Protein 8SMO (pdb70)

InterPro domains:
  IPR000504 RNA recognition motif domain [PF00076] (13-82)
  IPR000504 RNA recognition motif domain [PF00076] (101-167)
  IPR000504 RNA recognition motif domain [PF00076] (193-261)
  IPR000504 RNA recognition motif domain [PF00076] (296-363)
  IPR000504 RNA recognition motif domain [PS50102] (11-89)
  IPR000504 RNA recognition motif domain [PS50102] (99-175)
  IPR000504 RNA recognition motif domain [PS50102] (191-268)
  IPR000504 RNA recognition motif domain [PS50102] (294-370)
  IPR000504 RNA recognition motif domain [SM00360] (12-85)
  IPR000504 RNA recognition motif domain [SM00360] (100-171)
  IPR000504 RNA recognition motif domain [SM00360] (192-264)
  IPR000504 RNA recognition motif domain [SM00360] (295-366)
  IPR002004 Polyadenylate-binding protein/Hyperplastic disc protein, C-terminal [PF00658] (549-614)
  IPR002004 Polyadenylate-binding protein/Hyperplastic disc protein, C-terminal [PS51309] (542-619)
  IPR002004 Polyadenylate-binding protein/Hyperplastic disc protein, C-terminal [SM00517] (554-617)
  IPR003954 RNA recognition motif domain, eukaryotic-type [SM00361] (100-171)
  IPR003954 RNA recognition motif domain, eukaryotic-type [SM00361] (192-264)
  IPR003954 RNA recognition motif domain, eukaryotic-type [SM00361] (295-366)
  IPR006515 Polyadenylate binding protein, human types 1, 2, 3, 4 [TIGR01628] (11-615)
  IPR012677 Nucleotide-binding alpha-beta plait domain superfamily [G3DSA:3.30.70.330] (2-92)

GO terms:
  GO:0005515 protein binding (F, IPI)
  GO:0036464 cytoplasmic ribonucleoprotein granule (C, IDA)
  GO:0008143 poly(A) binding (F, IDA)
  GO:0005634 nucleus (C, IDA)
  GO:0010494 cytoplasmic stress granule (C, IDA)
  GO:0008266 poly(U) RNA binding (F, IDA)
  GO:0005737 cytoplasm (C, IDA)
  GO:0031252 cell leading edge (C, IDA)
  GO:0003730 mRNA 3'-UTR binding (F, IDA)
  GO:0071013 catalytic step 2 spliceosome (C, IDA)
  GO:2000623 negative regulation of nuclear-transcribed mRNA catabolic process, nonsense-mediated decay (P, IDA)
  GO:0005634 nucleus (C, EXP)
  GO:0005737 cytoplasm (C, EXP)
  GO:0000398 mRNA splicing, via spliceosome (P, IC)
  GO:0045070 positive regulation of viral genome replication (P, IMP)
  GO:0005829 cytosol (C, TAS)
  GO:0005829 cytosol (C, IDA)
  GO:0003729 mRNA binding (F, EXP)
  GO:0003723 RNA binding (F, IPI)
  GO:2000767 positive regulation of cytoplasmic translation (P, IDA)

Nearest PDB structures (foldseek):
  8smo-assembly5_J  TM=1.059E+00  e=1.589E-01  synthetic construct
  8smo-assembly6_L  TM=9.039E-01  e=2.913E-01  synthetic construct
  8smo-assembly8_P  TM=9.528E-01  e=4.079E-01  synthetic construct
  8smo-assembly4_H  TM=8.573E-01  e=3.333E-01  synthetic construct
  8smo-assembly1_B  TM=9.341E-01  e=3.813E-01  synthetic construct

Radius of gyration: 31.23 Å; Cα contacts (8 Å, |Δi|>4): 767; chains: 16; bounding box: 72×72×76 Å

Organism: Homo sapiens (NCBI:txid9606)

Secondary structure (DSSP, 8-state):
-HHHHHHHHHHHHHHHHHHHHHSSTTHHHHHHHHTTS-HHHHHHHHH-HHHHHHHHHHHHHHHHHHHHHHHHH-/----TTPPPP-TTS--TT--/-HHHHHHHHHHHHHHHHHHHHH-STTHHHHHHHHTTS-HHHHHHHHH-HHHHHHHHHHHHHHHHHHHHHHHHH-/----TTPPPP-TTS--TT--/-HHHHHHHHHHHHHHHHHHHHH-STTHHHHHHHHTTS-HHHHHHHHH-HHHHHHHHHHHHHHHHHHHHHHHHH-/----TTPPPP-TTSPPTT--/-HHHHHHHHHHHHHHHHHHHHH-STTHHHHHHHHTTS-HHHHHHHHH-HHHHHHHHHHHHHHHHHHHHHHHH--/----TTPPPP-TTSPPTT-/-HHHHHHHHHHHHHHHHHHH-STTHHHHHHHHTT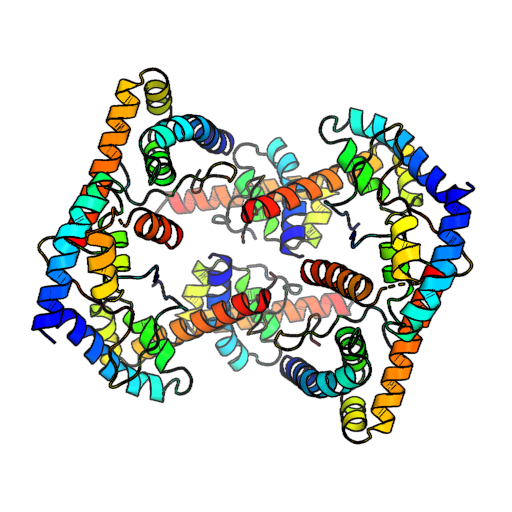S-HHHHHHHHH-HHHHHHHHHHHHHHHHHHHHHHHH-/----TTSPPP-TTS----/-HHHHHHHHHHHHHHHHHHH-STTHHHHHHHHTTS-HHHHHHHHH-HHHHHHHHHHHHHHHHHHHHHHHH-/---TTPPPP-TTSPPP-/-HHHHHHHHHHHHHHHHHHHH-STTHHHHHHHHTTS-HHHHHHHH--HHHHHHHHHHHHHHHHH-/--TTPPPP-TTSPPP-/-HHHHHHHHHHHHHHHHHHHHH-SSSHHHHHHHHHTS-HHHHHHHHH---HHHHHHHHHH-/--TTPPPP-TTS----

Solvent-accessible surface area: 37912 Å² total; per-residue (Å²): 120,150,41,44,18,127,89,17,36,94,20,0,55,137,0,28,74,73,0,86,88,75,50,84,133,49,2,15,29,0,0,0,1,1,0,79,30,77,42,77,88,0,61,110,14,54,85,26,99,120,26,1,110,67,18,0,54,31,0,22,1,23,36,80,6,67,57,0,48,56,28,71,91,104,161,143,32,64,38,111,9,35,102,0,102,64,73,77,112,12,59,57,32,113,132,155,47,57,18,126,88,21,35,97,22,0,58,137,0,29,73,74,0,84,89,74,55,87,124,72,2,12,14,0,0,0,1,2,0,78,27,79,41,81,83,0,59,99,3,52,84,31,101,145,26,4,70,66,22,0,35,25,0,10,0,26,38,81,7,70,59,0,59,54,26,73,93,97,137,144,32,62,35,107,12,42,89,0,96,65,74,81,109,12,62,54,37,111,149,68,41,33,24,113,84,33,24,121,24,0,61,147,0,28,76,82,0,83,87,60,42,86,73,15,1,12,49,0,0,0,0,0,1,85,27,101,28,80,60,0,105,103,2,30,82,31,106,77,28,8,82,67,28,0,82,63,0,10,57,35,12,88,63,68,60,63,78,77,29,83,98,106,114,147,24,70,25,114,2,48,78,1,106,60,72,43,63,16,65,58,56,82,140,70,54,51,25,75,87,42,24,113,25,0,59,138,0,32,77,88,0,88,88,57,36,90,65,8,2,12,43,0,0,0,0,0,0,91,32,96,28,82,58,0,102,108,4,31,82,36,100,71,27,6,77,71,28,0,81,61,0,15,60,36,22,56,63,59,64,62,151,79,33,84,99,109,116,146,26,72,27,116,2,46,89,0,106,62,74,38,63,15,59,73,58,95,80,79,54,47,35,15,44,23,0,7,36,0,31,54,79,0,78,83,72,54,91,121,79,5,14,23,2,0,0,3,3,0,57,48,46,57,84,45,0,57,58,15,58,86,35,98,127,41,9,42,73,28,0,58,53,0,31,57,45,28,130,59,86,55,65,117,60,90,87,129,119,88,27,44,49,81,20,53,96,2,92,65,37,52,64,36,69,43,83,53,73,102,46,53,11,51,16,0,9,36,0,14,72,80,0,79,89,69,63,84,136,34,2,11,12,0,0,0,1,2,0,55,44,58,51,77,44,0,57,58,13,47,85,44,116,80,47,4,50,66,28,0,60,55,0,40,52,42,39,132,62,78,56,66,120,64,90,85,133,103,30,47,46,92,19,67,90,0,70,56,36,53,67,32,58,64,124,57,78,64,65,120,26,60,61,20,0,64,151,6,45,79,67,0,29,90,79,29,45,37,39,1,13,52,2,0,0,6,12,14,71,59,110,56,85,56,12,67,74,35,44,125,51,70,85,43,1,60,44,0,28,54,36,31,114,64,110,70,86,88,121,113,57,30,98,14,46,44,5,64,82,86,84,106,71,45,86,143,86,48,57,63,68,56,32,56,70,48,0,67,65,26,42,75,65,5,34,95,121,11,56,32,32,3,13,27,2,2,0,3,15,11,71,66,67,52,84,49,9,53,62,22,71,86,60,136,36,60,82,88,22,57,48,0,54,92,48,95,105,59,81,100,18,45,44,4,61,84,84,80,110,67,43,87

Foldseek 3Di:
DVVVVVVLVVLLVLQQVLQCVVVVPCSVVLSVVVSVDDVVLSVVCSVDVVSVVVSSVVSVVVVVVVVVVVVVVD/DDDDPPAFDDDPPDDTPVPD/DVVVVVLLVVLLVLLQVLQCVVVVVCSVVLSVVVSVDDVVLSVVCSVDVVSVVVSSVVSVVVVVVVVVVVVVVD/DDDDPPAFDDDPPDDTPVDD/DVVLVVVLVVLLVVQQVVQCVVPVVCSVVLSVVVSVDDVVVSVVCVVPVVSVVVSSVVVVVVVVVVVVVVVVVD/DDDDPPDFDDDPPDPGPPHD/DVVVVVVLVVLLVVQQVVLCVVPVVCSVVLSVVVSVDDVVVSVVCVVDVVSVVVSSVVSVVVVVVVVVVVVVVD/DDDDPPAFDDDPPDDGPPD/DVVVLLVVLLVLLQVVQCVVPVVCSPVLSVVVSVDDVVVSVVCSVDVVNVNVSSVVVVVVVVVVVCVVVVD/DDDDPPQFDDDPPDDGDD/DVVVVLVVLLVLLQVVQCVVPVVCSVVLSVVVSVDDVVVSVVCSVDVVSVVVSSVVVVVVVVVVVCVVVVD/DDDPPADDDDPPDDGDD/DVVVVVLVVLLVVQQVVQCVVPVVCSPVLSVVVSVDDPVVSVVCVCPVVSSVVSVVVVVVVVVVD/DDPPAFDDDPPDDGDD/DVVVVVVLVVLLVVQLVVVCVVPVPCSPVLSVVLSVDDVVVSVVCVVPVVPVSSVVSVVVD/DDPPAFDDDPPDDGDD

B-factor: mean 62.52, std 33.96, range [10.14, 162.04]

Sequence (710 aa):
PLGSQEQKQMLGERLFPLIQAMHPTLAGKITGMLLEIDNSELLHMLESPESLRSKVDEAVAVLQAHQAKEAAQKSNLNPNAPEFHPGVPWKGLQPLGSQEQKQMLGERLFPLIQAMHPTLAGKITGMLLEIDNSELLHMLESPESLRSKVDEAVAVLQAHQAKEAAQKSNLNPNAPEFHPGVPWKGLQPLGSQEQKQMLGERLFPLIQAMHPTLAGKITGMLLEIDNSELLHMLESPESLRSKVDEAVAVLQAHQAKEAAQKSNLNPNAPEFHPGVPWKGLQPLGSQEQKQMLGERLFPLIQAMHPTLAGKITGMLLEIDNSELLHMLESPESLRSKVDEAVAVLQAHQAKEAAQKSNLNPNAPEFHPGVPWKGLGSQEQKQMLGERLFPLIQAMHPTLAGKITGMLLEIDNSELLHMLESPESLRSKVDEAVAVLQAHQAKEAAQSNLNPNAPEFHPGVPWKGGSQEQKQMLGERLFPLIQAMHPTLAGKITGMLLEIDNSELLHMLESPESLRSKVDEAVAVLQAHQAKEAAQNLNPNAPEFHPGVPWKGLGSQEQKQMLGERLFPLIQAMHPTLAGKITGMLLEIDNSELLHMLELRSKVDEAVAVLQAHQAKELNPNAPEFHPGVPWKGPLGSQEQKQMLGERLFPLIQAMHPTLAGKITGMLLEIDNSELLHMLESPLRSKVDEAVAVLLNPNAPEFHPGVPWKG

Structure (mmCIF, N/CA/C/O backbone):
data_8SMO
#
_entry.id   8SMO
#
_cell.length_a   108.275
_cell.length_b   108.275
_cell.length_c   75.866
_cell.angle_alpha   90.000
_cell.angle_beta   90.000
_cell.angle_gamma   120.000
#
_symmetry.space_group_name_H-M   'P 31'
#
loop_
_entity.id
_entity.type
_entity.pdbx_description
1 polymer 'Polyadenylate-binding protein 1'
2 polymer superPAM2
3 non-polymer 'SULFATE ION'
4 water water
#
loop_
_atom_site.group_PDB
_atom_site.id
_atom_site.type_symbol
_atom_site.label_atom_id
_atom_site.label_alt_id
_atom_site.label_comp_id
_atom_site.label_asym_id
_atom_site.label_entity_id
_atom_site.label_seq_id
_atom_site.pdbx_PDB_ins_code
_atom_site.Cartn_x
_atom_site.Cartn_y
_atom_site.Cartn_z
_atom_site.occupancy
_atom_site.B_iso_or_equiv
_atom_site.auth_seq_id
_atom_site.auth_comp_id
_atom_site.auth_asym_id
_atom_site.auth_atom_id
_atom_site.pdbx_PDB_model_num
ATOM 1 N N . PRO A 1 2 ? 50.38235 -20.81528 -15.26283 1.000 71.74872 552 PRO A N 1
ATOM 2 C CA . PRO A 1 2 ? 51.16532 -19.65764 -15.70513 1.000 82.38242 552 PRO A CA 1
ATOM 3 C C . PRO A 1 2 ? 52.22038 -20.02717 -16.74397 1.000 68.36341 552 PRO A C 1
ATOM 4 O O . PRO A 1 2 ? 51.89541 -20.63302 -17.76505 1.000 52.58987 552 PRO A O 1
ATOM 8 N N . LEU A 1 3 ? 53.47612 -19.66060 -16.47795 1.000 82.36295 553 LEU A N 1
ATOM 9 C CA . LEU A 1 3 ? 54.56119 -19.99992 -17.39047 1.000 59.35976 553 LEU A CA 1
ATOM 10 C C . LEU A 1 3 ? 54.85773 -21.49383 -17.40688 1.000 51.97280 553 LEU A C 1
ATOM 11 O O . LEU A 1 3 ? 55.45085 -21.98325 -18.37408 1.000 65.07503 553 LEU A O 1
ATOM 16 N N . GLY A 1 4 ? 54.46511 -22.22549 -16.36221 1.000 43.11878 554 GLY A N 1
ATOM 17 C CA . GLY A 1 4 ? 54.62318 -23.67021 -16.38570 1.000 34.93952 554 GLY A CA 1
ATOM 18 C C . GLY A 1 4 ? 53.67435 -24.33801 -17.36214 1.000 40.05737 554 GLY A C 1
ATOM 19 O O . GLY A 1 4 ? 54.06048 -25.25998 -18.08633 1.000 44.72198 554 GLY A O 1
ATOM 20 N N . SER A 1 5 ? 52.41896 -23.88393 -17.39467 1.000 31.55756 555 SER A N 1
ATOM 21 C CA . SER A 1 5 ? 51.46380 -24.40976 -18.36339 1.000 22.85208 555 SER A CA 1
ATOM 22 C C . SER A 1 5 ? 51.82715 -23.99383 -19.78237 1.000 34.56291 555 SER A C 1
ATOM 23 O O . SER A 1 5 ? 51.51950 -24.71677 -20.73716 1.000 33.41375 555 SER A O 1
ATOM 26 N N . GLN A 1 6 ? 52.47701 -22.83744 -19.93977 1.000 32.95413 556 GLN A N 1
ATOM 27 C CA . GLN A 1 6 ? 52.93209 -22.41814 -21.26106 1.000 21.82824 556 GLN A CA 1
ATOM 28 C C . GLN A 1 6 ? 54.03816 -23.33299 -21.77011 1.000 24.07861 556 GLN A C 1
ATOM 29 O O . GLN A 1 6 ? 54.06946 -23.67738 -22.95743 1.000 26.43392 556 GLN A O 1
ATOM 31 N N . GLU A 1 7 ? 54.95808 -23.73282 -20.88821 1.000 22.42563 557 GLU A N 1
ATOM 32 C CA . GLU A 1 7 ? 55.97435 -24.70214 -21.27947 1.000 20.17200 557 GLU A CA 1
ATOM 33 C C . GLU A 1 7 ? 55.34949 -26.06015 -21.56451 1.000 19.37046 557 GLU A C 1
ATOM 34 O O . GLU A 1 7 ? 55.80867 -26.78155 -22.45766 1.000 21.60842 557 GLU A O 1
ATOM 40 N N . GLN A 1 8 ? 54.30128 -26.41898 -20.82037 1.000 19.77268 558 GLN A N 1
ATOM 41 C CA . GLN A 1 8 ? 53.60988 -27.67855 -21.06758 1.000 19.16860 558 GLN A CA 1
ATOM 42 C C . GLN A 1 8 ? 52.93786 -27.67637 -22.43330 1.000 18.35041 558 GLN A C 1
ATOM 43 O O . GLN A 1 8 ? 52.93473 -28.69472 -23.13436 1.000 23.63421 558 GLN A O 1
ATOM 49 N N . LYS A 1 9 ? 52.36530 -26.53821 -22.83082 1.000 18.61414 559 LYS A N 1
ATOM 50 C CA . LYS A 1 9 ? 51.73308 -26.45309 -24.14173 1.000 17.99128 559 LYS A CA 1
ATOM 51 C C . LYS A 1 9 ? 52.76085 -26.46808 -25.26521 1.000 17.21658 559 LYS A C 1
ATOM 52 O O . LYS A 1 9 ? 52.48758 -27.00373 -26.34527 1.000 16.52176 559 LYS A O 1
ATOM 58 N N . GLN A 1 10 ? 53.94184 -25.89212 -25.03228 1.000 17.43054 560 GLN A N 1
ATOM 59 C CA . GLN A 1 10 ? 54.98929 -25.91118 -26.04787 1.000 16.81896 560 GLN A CA 1
ATOM 60 C C . GLN A 1 10 ? 55.53178 -27.31977 -26.25111 1.000 16.15793 560 GLN A C 1
ATOM 61 O O . GLN A 1 10 ? 55.68651 -27.77952 -27.38877 1.000 25.18998 560 GLN A O 1
ATOM 67 N N . MET A 1 11 ? 55.83248 -28.01947 -25.15413 1.000 19.66607 561 MET A N 1
ATOM 68 C CA . MET A 1 11 ? 56.38483 -29.36507 -25.26433 1.000 16.01580 561 MET A CA 1
ATOM 69 C C . MET A 1 11 ? 55.38167 -30.34749 -25.85374 1.000 15.48710 561 MET A C 1
ATOM 70 O O . MET A 1 11 ? 55.77706 -31.26668 -26.57908 1.000 26.25641 561 MET A O 1
ATOM 75 N N . LEU A 1 12 ? 54.08965 -30.18004 -25.55766 1.000 15.74721 562 LEU A N 1
ATOM 76 C CA . LEU A 1 12 ? 53.08684 -31.03339 -26.18702 1.000 15.36477 562 LEU A CA 1
ATOM 77 C C . LEU A 1 12 ? 53.07734 -30.83857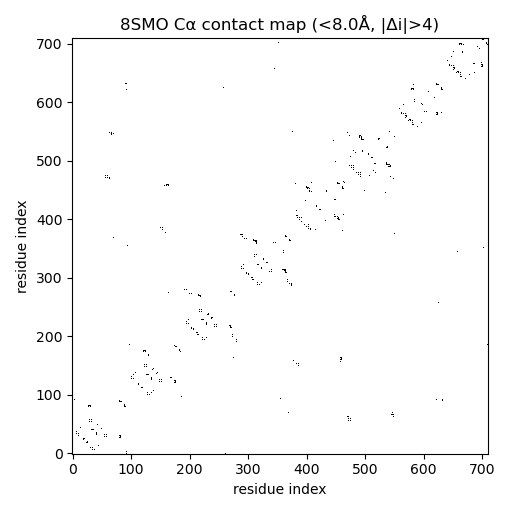 -27.69637 1.000 19.04306 562 LEU A C 1
ATOM 78 O O . LEU A 1 12 ? 52.88368 -31.79738 -28.45229 1.000 24.84872 562 LEU A O 1
ATOM 83 N N . GLY A 1 13 ? 53.29545 -29.60564 -28.15644 1.000 18.43444 563 GLY A N 1
ATOM 84 C CA . GLY A 1 13 ? 53.43211 -29.38170 -29.58317 1.000 14.33376 563 GLY A CA 1
ATOM 85 C C . GLY A 1 13 ? 54.69846 -29.99159 -30.14665 1.000 13.86466 563 GLY A C 1
ATOM 86 O O . GLY A 1 13 ? 54.71125 -30.45949 -31.28850 1.000 19.21768 563 GLY A O 1
ATOM 87 N N . GLU A 1 14 ? 55.77663 -29.99974 -29.35835 1.000 14.06556 564 GLU A N 1
ATOM 88 C CA . GLU A 1 14 ? 57.02385 -30.60479 -29.81127 1.000 13.76334 564 GLU A CA 1
ATOM 89 C C . GLU A 1 14 ? 56.90346 -32.11823 -29.93050 1.000 13.46776 564 GLU A C 1
ATOM 90 O O . GLU A 1 14 ? 57.61172 -32.73156 -30.73601 1.000 19.61066 564 GLU A O 1
ATOM 96 N N . ARG A 1 15 ? 56.02965 -32.73770 -29.13367 1.000 13.90040 565 ARG A N 1
ATOM 97 C CA . ARG A 1 15 ? 55.80275 -34.17323 -29.25731 1.000 13.50905 565 ARG A CA 1
ATOM 98 C C . ARG A 1 15 ? 54.82406 -34.49082 -30.38133 1.000 13.18013 565 ARG A C 1
ATOM 99 O O . ARG A 1 15 ? 54.98515 -35.49556 -31.08301 1.000 24.10193 565 ARG A O 1
ATOM 107 N N . LEU A 1 16 ? 53.80585 -33.64735 -30.56449 1.000 13.27212 566 LEU A N 1
ATOM 108 C CA . LEU A 1 16 ? 52.78167 -33.90833 -31.56989 1.000 13.12905 566 LEU A CA 1
ATOM 109 C C . LEU A 1 16 ? 53.26390 -33.62063 -32.98657 1.000 12.76853 566 LEU A C 1
ATOM 110 O O . LEU A 1 16 ? 52.83441 -34.29723 -33.92762 1.000 15.16573 566 LEU A O 1
ATOM 115 N N . PHE A 1 17 ? 54.14312 -32.63212 -33.15876 1.000 12.70806 567 PHE A N 1
ATOM 116 C CA . PHE A 1 17 ? 54.52186 -32.19862 -34.50334 1.000 12.49311 567 PHE A CA 1
ATOM 117 C C . PHE A 1 17 ? 55.17591 -33.29931 -35.33052 1.000 12.21889 567 PHE A C 1
ATOM 118 O O . PHE A 1 17 ? 54.77744 -33.47688 -36.49480 1.000 18.94659 567 PHE A O 1
ATOM 126 N N . PRO A 1 18 ? 56.17013 -34.04990 -34.83317 1.000 12.16915 568 PRO A N 1
ATOM 127 C CA . PRO A 1 18 ? 56.75451 -35.10665 -35.67820 1.000 12.03157 568 PRO A CA 1
ATOM 128 C C . PRO A 1 18 ? 55.74647 -36.15481 -36.11318 1.000 12.06521 568 PRO A C 1
ATOM 129 O O . PRO A 1 18 ? 55.80319 -36.62664 -37.25582 1.000 12.03436 568 PRO A O 1
ATOM 133 N N . LEU A 1 19 ? 54.82293 -36.53707 -35.22801 1.000 12.23363 569 LEU A N 1
ATOM 134 C CA . LEU A 1 19 ? 53.81160 -37.52184 -35.59740 1.000 13.21662 569 LEU A CA 1
ATOM 135 C C . LEU A 1 19 ? 52.85250 -36.96446 -36.64203 1.000 17.09092 569 LEU A C 1
ATOM 136 O O . LEU A 1 19 ? 52.46721 -37.67280 -37.57973 1.000 19.02347 569 LEU A O 1
ATOM 141 N N . ILE A 1 20 ? 52.45398 -35.69903 -36.49679 1.000 16.98347 570 ILE A N 1
ATOM 142 C CA . ILE A 1 20 ? 51.55895 -35.09001 -37.47535 1.000 12.62618 570 ILE A CA 1
ATOM 143 C C . ILE A 1 20 ? 52.29684 -34.81898 -38.78155 1.000 12.49349 570 ILE A C 1
ATOM 144 O O . ILE A 1 20 ? 51.72619 -34.95483 -39.87091 1.000 23.45919 570 ILE A O 1
ATOM 149 N N . GLN A 1 21 ? 53.57604 -34.43874 -38.69975 1.000 12.25070 571 GLN A N 1
ATOM 150 C CA . GLN A 1 21 ? 54.35245 -34.22827 -39.91801 1.000 12.20835 571 GLN A CA 1
ATOM 151 C C . GLN A 1 21 ? 54.52606 -35.52564 -40.69187 1.000 12.26862 571 GLN A C 1
ATOM 152 O O . GLN A 1 21 ? 54.56005 -35.51454 -41.92684 1.000 13.68272 571 GLN A O 1
ATOM 158 N N . ALA A 1 22 ? 54.63463 -36.65206 -39.98782 1.000 20.96724 572 ALA A N 1
ATOM 159 C CA . ALA A 1 22 ? 54.67357 -37.93599 -40.67324 1.000 15.44653 572 ALA A CA 1
ATOM 160 C C . ALA A 1 22 ? 53.32978 -38.25614 -41.31286 1.000 15.13865 572 ALA A C 1
ATOM 161 O O . ALA A 1 22 ? 53.28466 -38.86584 -42.38626 1.000 24.49513 572 ALA A O 1
ATOM 163 N N . MET A 1 23 ? 52.23005 -37.84949 -40.67653 1.000 16.37636 573 MET A N 1
ATOM 164 C CA . MET A 1 23 ? 50.90586 -38.08895 -41.24003 1.000 13.31530 573 MET A CA 1
ATOM 165 C C . MET A 1 23 ? 50.59597 -37.09750 -42.35855 1.000 13.49939 573 MET A C 1
ATOM 166 O O . MET A 1 23 ? 50.43972 -37.48448 -43.52112 1.000 14.21198 573 MET A O 1
ATOM 171 N N . HIS A 1 24 ? 50.53670 -35.80578 -42.02850 1.000 15.46228 574 HIS A N 1
ATOM 172 C CA . HIS A 1 24 ? 50.20554 -34.74407 -42.97963 1.000 14.63901 574 HIS A CA 1
ATOM 173 C C . HIS A 1 24 ? 51.37819 -33.77360 -43.01855 1.000 16.53920 574 HIS A C 1
ATOM 174 O O . HIS A 1 24 ? 51.38905 -32.76790 -42.29222 1.000 27.06625 574 HIS A O 1
ATOM 181 N N . PRO A 1 25 ? 52.38514 -34.03054 -43.85743 1.000 13.23856 575 PRO A N 1
ATOM 182 C CA . PRO A 1 25 ? 53.58979 -33.18528 -43.83098 1.000 12.99894 575 PRO A CA 1
ATOM 183 C C . PRO A 1 25 ? 53.38135 -31.76330 -44.32605 1.000 15.15159 575 PRO A C 1
ATOM 184 O O . PRO A 1 25 ? 54.03006 -30.84940 -43.80292 1.000 33.33397 575 PRO A O 1
ATOM 188 N N . THR A 1 26 ? 52.49449 -31.53437 -45.29664 1.000 13.99562 576 THR A N 1
ATOM 189 C CA . THR A 1 26 ? 52.38567 -30.20028 -45.88352 1.000 23.67092 576 THR A CA 1
ATOM 190 C C . THR A 1 26 ? 51.77188 -29.20320 -44.90693 1.000 27.70151 576 THR A C 1
ATOM 191 O O . THR A 1 26 ? 52.27117 -28.08210 -44.75555 1.000 33.38737 576 THR A O 1
ATOM 195 N N . LEU A 1 27 ? 50.68734 -29.58878 -44.23661 1.000 33.35855 577 LEU A N 1
ATOM 196 C CA . LEU A 1 27 ? 49.97490 -28.70487 -43.32114 1.000 39.24785 577 LEU A CA 1
ATOM 197 C C . LEU A 1 27 ? 50.13431 -29.13458 -41.86339 1.000 30.83394 577 LEU A C 1
ATOM 198 O O . LEU A 1 27 ? 49.23385 -28.93012 -41.04539 1.000 31.08551 577 LEU A O 1
ATOM 203 N N . ALA A 1 28 ? 51.28414 -29.72383 -41.52574 1.000 32.13868 578 ALA A N 1
ATOM 204 C CA . ALA A 1 28 ? 51.50547 -30.20432 -40.16469 1.000 15.83809 578 ALA A CA 1
ATOM 205 C C . ALA A 1 28 ? 51.52534 -29.05967 -39.15970 1.000 24.12879 578 ALA A C 1
ATOM 206 O O . ALA A 1 28 ? 51.01369 -29.19758 -38.04291 1.000 23.69635 578 ALA A O 1
ATOM 208 N N . GLY A 1 29 ? 52.10766 -27.92040 -39.53724 1.000 35.52004 579 GLY A N 1
ATOM 209 C CA . GLY A 1 29 ? 52.20318 -26.80875 -38.60438 1.000 13.85600 579 GLY A CA 1
ATOM 210 C C . GLY A 1 29 ? 50.84906 -26.24304 -38.22364 1.000 14.39671 579 GLY A C 1
ATOM 211 O O . GLY A 1 29 ? 50.63519 -25.83470 -37.07952 1.000 21.19437 579 GLY A O 1
ATOM 212 N N . LYS A 1 30 ? 49.91681 -26.20803 -39.17705 1.000 21.44386 580 LYS A N 1
ATOM 213 C CA . LYS A 1 30 ? 48.59371 -25.66332 -38.89307 1.000 24.36541 580 LYS A CA 1
ATOM 214 C C . LYS A 1 30 ? 47.77390 -26.61972 -38.03530 1.000 19.41093 580 LYS A C 1
ATOM 215 O O . LYS A 1 30 ? 47.09089 -26.18994 -37.09853 1.000 15.76316 580 LYS A O 1
ATOM 217 N N . ILE A 1 31 ? 47.83189 -27.91964 -38.33696 1.000 14.88108 581 ILE A N 1
ATOM 218 C CA . ILE A 1 31 ? 47.05846 -28.89771 -37.57541 1.000 14.91453 581 ILE A CA 1
ATOM 219 C C . ILE A 1 31 ? 47.53726 -28.94882 -36.12997 1.000 21.54331 581 ILE A C 1
ATOM 220 O O . ILE A 1 31 ? 46.73422 -29.08395 -35.19809 1.000 20.92451 581 ILE A O 1
ATOM 225 N N . THR A 1 32 ? 48.85105 -28.84067 -35.91852 1.000 20.39497 582 THR A N 1
ATOM 226 C CA . THR A 1 32 ? 49.37789 -28.82016 -34.55783 1.000 14.24711 582 THR A CA 1
ATOM 227 C C . THR A 1 32 ? 48.89785 -27.58893 -33.79960 1.000 18.49774 582 THR A C 1
ATOM 228 O O . THR A 1 32 ? 48.59029 -27.66839 -32.60487 1.000 29.06576 582 THR A O 1
ATOM 232 N N . GLY A 1 33 ? 48.82430 -26.44122 -34.47710 1.000 19.78442 583 GLY A N 1
ATOM 233 C CA . GLY A 1 33 ? 48.34632 -25.23634 -33.81814 1.000 15.94830 583 GLY A CA 1
ATOM 234 C C . GLY A 1 33 ? 46.88049 -25.31380 -33.43538 1.000 21.51107 583 GLY A C 1
ATOM 235 O O . GLY A 1 33 ? 46.48466 -24.84301 -32.36542 1.000 30.79924 583 GLY A O 1
ATOM 236 N N . MET A 1 34 ? 46.05312 -25.90296 -34.30229 1.000 30.34807 584 MET A N 1
ATOM 237 C CA . MET A 1 34 ? 44.63917 -26.05966 -33.97549 1.000 25.39198 584 MET A CA 1
ATOM 238 C C . MET A 1 34 ? 44.44348 -27.08102 -32.86341 1.000 26.25046 584 MET A C 1
ATOM 239 O O . MET A 1 34 ? 43.64784 -26.86075 -31.94269 1.000 41.55604 584 MET A O 1
ATOM 244 N N . LEU A 1 35 ? 45.15852 -28.20678 -32.93506 1.000 22.39046 585 LEU A N 1
ATOM 245 C CA . LEU A 1 35 ? 45.02920 -29.23498 -31.90889 1.000 16.32753 585 LEU A CA 1
ATOM 246 C C . LEU A 1 35 ? 45.54321 -28.74817 -30.56142 1.000 25.03729 585 LEU A C 1
ATOM 247 O O . LEU A 1 35 ? 45.06129 -29.19949 -29.51693 1.000 30.26406 585 LEU A O 1
ATOM 252 N N . LEU A 1 36 ? 46.51397 -27.83266 -30.56096 1.000 19.93979 586 LEU A N 1
ATOM 253 C CA . LEU A 1 36 ? 47.04407 -27.30470 -29.31093 1.000 23.37537 586 LEU A CA 1
ATOM 254 C C . LEU A 1 36 ? 46.04914 -26.41864 -28.57408 1.000 27.48545 586 LEU A C 1
ATOM 255 O O . LEU A 1 36 ? 46.28885 -26.09185 -27.40895 1.000 36.03192 586 LEU A O 1
ATOM 260 N N . GLU A 1 37 ? 44.95039 -26.01654 -29.21493 1.000 21.96779 587 GLU A N 1
ATOM 261 C CA . GLU A 1 37 ? 43.97976 -25.16204 -28.54069 1.000 27.45025 587 GLU A CA 1
ATOM 262 C C . GLU A 1 37 ? 43.10176 -25.93677 -27.56599 1.000 32.05356 587 GLU A C 1
ATOM 263 O O . GLU A 1 37 ? 42.59862 -25.35391 -26.59895 1.000 55.98852 587 GLU A O 1
ATOM 269 N N . ILE A 1 38 ? 42.90543 -27.23466 -27.79413 1.000 35.96167 588 ILE A N 1
ATOM 270 C CA . ILE A 1 38 ? 42.04326 -28.03903 -26.93486 1.000 58.56228 588 ILE A CA 1
ATOM 271 C C . ILE A 1 38 ? 42.75554 -28.33577 -25.62105 1.000 42.55299 588 ILE A C 1
ATOM 272 O O . ILE A 1 38 ? 43.93624 -28.01024 -25.45320 1.000 34.94924 588 ILE A O 1
ATOM 277 N N . ASP A 1 39 ? 42.04045 -28.95499 -24.68484 1.000 39.06704 589 ASP A N 1
ATOM 278 C CA . ASP A 1 39 ? 42.59118 -29.24032 -23.36732 1.000 49.60357 589 ASP A CA 1
ATOM 279 C C . ASP A 1 39 ? 43.73883 -30.24367 -23.45366 1.000 48.29664 589 ASP A C 1
ATOM 280 O O . ASP A 1 39 ? 43.79273 -31.09270 -24.34788 1.000 45.88407 589 ASP A O 1
ATOM 285 N N . ASN A 1 40 ? 44.66607 -30.13108 -22.49924 1.000 37.27856 590 ASN A N 1
ATOM 286 C CA . ASN A 1 40 ? 45.85852 -30.97142 -22.47216 1.000 35.66999 590 ASN A CA 1
ATOM 287 C C . ASN A 1 40 ? 45.55299 -32.44030 -22.20367 1.000 45.67583 590 ASN A C 1
ATOM 288 O O . ASN A 1 40 ? 46.35746 -33.30021 -22.57855 1.000 48.59123 590 ASN A O 1
ATOM 293 N N . SER A 1 41 ? 44.42508 -32.74955 -21.55880 1.000 47.94263 591 SER A N 1
ATOM 294 C CA . SER A 1 41 ? 44.11071 -34.14300 -21.25340 1.000 61.82601 591 SER A CA 1
ATOM 295 C C . SER A 1 41 ? 43.94717 -34.97381 -22.52160 1.000 64.17235 591 SER A C 1
ATOM 296 O O . SER A 1 41 ? 44.41489 -36.11703 -22.58600 1.000 43.58316 591 SER A O 1
ATOM 298 N N . GLU A 1 42 ? 43.28702 -34.42093 -23.54168 1.000 67.90832 592 GLU A N 1
ATOM 299 C CA . GLU A 1 42 ? 43.16672 -35.13753 -24.80773 1.000 61.62273 592 GLU A CA 1
ATOM 300 C C . GLU A 1 42 ? 44.49328 -35.19464 -25.55522 1.000 54.09647 592 GLU A C 1
ATOM 301 O O . GLU A 1 42 ? 44.75436 -36.16588 -26.27455 1.000 56.04885 592 GLU A O 1
ATOM 307 N N . LEU A 1 43 ? 45.33640 -34.16927 -25.40568 1.000 36.27522 593 LEU A N 1
ATOM 308 C CA . LEU A 1 43 ? 46.62192 -34.16047 -26.09787 1.000 35.75342 593 LEU A CA 1
ATOM 309 C C . LEU A 1 43 ? 47.53143 -35.27964 -25.60499 1.000 45.74725 593 LEU A C 1
ATOM 310 O O . LEU A 1 43 ? 48.21097 -35.93128 -26.40684 1.000 46.41736 593 LEU A O 1
ATOM 315 N N . LEU A 1 44 ? 47.56379 -35.51526 -24.29101 1.000 41.09075 594 LEU A N 1
ATOM 316 C CA . LEU A 1 44 ? 48.36755 -36.61228 -23.76195 1.000 36.68694 594 LEU A CA 1
ATOM 317 C C . LEU A 1 44 ? 47.82628 -37.96707 -24.20013 1.000 37.25214 594 LEU A C 1
ATOM 318 O O . LEU A 1 44 ? 48.59839 -38.91800 -24.36734 1.000 37.40702 594 LEU A O 1
ATOM 320 N N . HIS A 1 45 ? 46.50970 -38.07341 -24.38963 1.000 37.81293 595 HIS A N 1
ATOM 321 C CA . HIS A 1 45 ? 45.92239 -39.32366 -24.85986 1.000 38.78818 595 HIS A CA 1
ATOM 322 C C . HIS A 1 45 ? 46.26124 -39.58288 -26.32275 1.000 53.65922 595 HIS A C 1
ATOM 323 O O . HIS A 1 45 ? 46.45569 -40.73579 -26.72573 1.000 62.73403 595 HIS A O 1
ATOM 330 N N . MET A 1 46 ? 46.33085 -38.52402 -27.13335 1.000 50.72906 596 MET A N 1
ATOM 331 C CA . MET A 1 46 ? 46.62382 -38.69198 -28.55301 1.000 43.90070 596 MET A CA 1
ATOM 332 C C . MET A 1 46 ? 48.04282 -39.19358 -28.79115 1.000 37.44216 596 MET A C 1
ATOM 333 O O . MET A 1 46 ? 48.29714 -39.86745 -29.79601 1.000 45.68909 596 MET A O 1
ATOM 338 N N . LEU A 1 47 ? 48.97690 -38.87960 -27.89086 1.000 36.79783 597 LEU A N 1
ATOM 339 C CA . LEU A 1 47 ? 50.34436 -39.36036 -28.05818 1.000 36.69172 597 LEU A CA 1
ATOM 340 C C . LEU A 1 47 ? 50.46204 -40.84977 -27.76032 1.000 51.10767 597 LEU A C 1
ATOM 341 O O . LEU A 1 47 ? 51.33395 -41.52449 -28.31990 1.000 51.63738 597 LEU A O 1
ATOM 346 N N . GLU A 1 48 ? 49.60181 -41.37952 -26.88882 1.000 51.63167 598 GLU A N 1
ATOM 347 C CA . GLU A 1 48 ? 49.65552 -42.79958 -26.56172 1.000 53.85530 598 GLU A CA 1
ATOM 348 C C . GLU A 1 48 ? 48.89571 -43.65259 -27.56926 1.000 58.27763 598 GLU A C 1
ATOM 349 O O . GLU A 1 48 ? 49.29323 -44.79325 -27.83138 1.000 73.44890 598 GLU A O 1
ATOM 351 N N . SER A 1 49 ? 47.81529 -43.12745 -28.14033 1.000 48.52743 599 SER A N 1
ATOM 352 C CA . SER A 1 49 ? 46.99908 -43.87980 -29.08581 1.000 42.91661 599 SER A CA 1
ATOM 353 C C . SER A 1 49 ? 47.13449 -43.28376 -30.47895 1.000 45.31259 599 SER A C 1
ATOM 354 O O . SER A 1 49 ? 46.64811 -42.16656 -30.71726 1.000 43.50739 599 SER A O 1
ATOM 357 N N . PRO A 1 50 ? 47.78012 -43.97456 -31.42395 1.000 50.34273 600 PRO A N 1
ATOM 358 C CA . PRO A 1 50 ? 47.87490 -43.43648 -32.79069 1.000 37.27911 600 PRO A CA 1
ATOM 359 C C . PRO A 1 50 ? 46.53431 -43.30766 -33.48993 1.000 39.22602 600 PRO A C 1
ATOM 360 O O . PRO A 1 50 ? 46.41874 -42.50413 -34.42330 1.000 29.07009 600 PRO A O 1
ATOM 364 N N . GLU A 1 51 ? 45.52070 -44.06991 -33.07568 1.000 51.13956 601 GLU A N 1
ATOM 365 C CA . GLU A 1 51 ? 44.21609 -43.97268 -33.72125 1.000 54.48771 601 GLU A CA 1
ATOM 366 C C . GLU A 1 51 ? 43.47926 -42.71112 -33.28813 1.000 57.52949 601 GLU A C 1
ATOM 367 O O . GLU A 1 51 ? 42.78965 -42.07915 -34.09740 1.000 52.30626 601 GLU A O 1
ATOM 373 N N . SER A 1 52 ? 43.60996 -42.33003 -32.01448 1.000 41.30106 602 SER A N 1
ATOM 374 C CA . SER A 1 52 ? 42.96478 -41.10995 -31.53911 1.000 47.59557 602 SER A CA 1
ATOM 375 C C . SER A 1 52 ? 43.60220 -39.87230 -32.15771 1.000 42.06924 602 SER A C 1
ATOM 376 O O . SER A 1 52 ? 42.90803 -38.89330 -32.45646 1.000 33.48778 602 SER A O 1
ATOM 378 N N . LEU A 1 53 ? 44.92339 -39.89521 -32.35105 1.000 46.95273 603 LEU A N 1
ATOM 379 C CA . LEU A 1 53 ? 45.59022 -38.79305 -33.03653 1.000 39.97095 603 LEU A CA 1
ATOM 380 C C . LEU A 1 53 ? 45.10073 -38.66722 -34.47289 1.000 42.35619 603 LEU A C 1
ATOM 381 O O . LEU A 1 53 ? 44.89937 -37.55505 -34.97467 1.000 34.90593 603 LEU A O 1
ATOM 386 N N . ARG A 1 54 ? 44.90845 -39.80070 -35.15118 1.000 35.41015 604 ARG A N 1
ATOM 387 C CA . ARG A 1 54 ? 44.41982 -39.77355 -36.52585 1.000 37.65353 604 ARG A CA 1
ATOM 388 C C . ARG A 1 54 ? 43.01973 -39.18023 -36.61108 1.000 42.33416 604 ARG A C 1
ATOM 389 O O . ARG A 1 54 ? 42.69999 -38.46071 -37.56490 1.000 36.29072 604 ARG A O 1
ATOM 397 N N . SER A 1 55 ? 42.16833 -39.47169 -35.62534 1.000 35.18887 605 SER A N 1
ATOM 398 C CA . SER A 1 55 ? 40.80779 -38.94648 -35.65579 1.000 33.24593 605 SER A CA 1
ATOM 399 C C . SER A 1 55 ? 40.79573 -37.43472 -35.47080 1.000 32.51790 605 SER A C 1
ATOM 400 O O . SER A 1 55 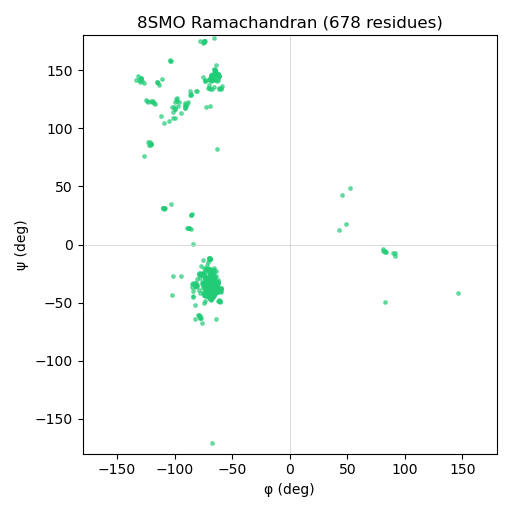? 40.02476 -36.72940 -36.13182 1.000 51.94104 605 SER A O 1
ATOM 403 N N . LYS A 1 56 ? 41.64271 -36.91820 -34.57806 1.000 31.17019 606 LYS A N 1
ATOM 404 C CA . LYS A 1 56 ? 41.69674 -35.47580 -34.36618 1.000 34.47042 606 LYS A CA 1
ATOM 405 C C . LYS A 1 56 ? 42.35424 -34.76915 -35.54523 1.000 35.97470 606 LYS A C 1
ATOM 406 O O . LYS A 1 56 ? 41.95893 -33.65477 -35.90757 1.000 37.69203 606 LYS A O 1
ATOM 408 N N . VAL A 1 57 ? 43.36088 -35.40036 -36.15386 1.000 33.78522 607 VAL A N 1
ATOM 409 C CA . VAL A 1 57 ? 44.02285 -34.80452 -37.31029 1.000 34.68948 607 VAL A CA 1
ATOM 410 C C . VAL A 1 57 ? 43.08617 -34.77761 -38.51226 1.000 34.04321 607 VAL A C 1
ATOM 411 O O . VAL A 1 57 ? 42.99674 -33.76924 -39.22384 1.000 30.60426 607 VAL A O 1
ATOM 415 N N . ASP A 1 58 ? 42.37124 -35.87960 -38.75726 1.000 31.08087 608 ASP A N 1
ATOM 416 C CA . ASP A 1 58 ? 41.40973 -35.90669 -39.85491 1.000 32.77926 608 ASP A CA 1
ATOM 417 C C . ASP A 1 58 ? 40.28789 -34.89878 -39.64441 1.000 33.82149 608 ASP A C 1
ATOM 418 O O . ASP A 1 58 ? 39.75933 -34.34655 -40.61579 1.000 44.07578 608 ASP A O 1
ATOM 423 N N . GLU A 1 59 ? 39.90121 -34.65422 -38.39111 1.000 33.79296 609 GLU A N 1
ATOM 424 C CA . GLU A 1 59 ? 38.92107 -33.60927 -38.12005 1.000 36.79298 609 GLU A CA 1
ATOM 425 C C . GLU A 1 59 ? 39.50829 -32.22005 -38.33437 1.000 38.34636 609 GLU A C 1
ATOM 426 O O . GLU A 1 59 ? 38.79600 -31.30790 -38.76940 1.000 48.81537 609 GLU A O 1
ATOM 428 N N . ALA A 1 60 ? 40.79762 -32.03965 -38.03662 1.000 36.76927 610 ALA A N 1
ATOM 429 C CA . ALA A 1 60 ? 41.42149 -30.73170 -38.20977 1.000 32.87516 610 ALA A CA 1
ATOM 430 C C . ALA A 1 60 ? 41.63959 -30.40285 -39.68139 1.000 40.44425 610 ALA A C 1
ATOM 431 O O . ALA A 1 60 ? 41.48095 -29.24738 -40.09287 1.000 39.19414 610 ALA A O 1
ATOM 433 N N . VAL A 1 61 ? 42.01028 -31.39970 -40.48866 1.000 39.63355 611 VAL A N 1
ATOM 434 C CA . VAL A 1 61 ? 42.22093 -31.15392 -41.91240 1.000 33.52720 611 VAL A CA 1
ATOM 435 C C . VAL A 1 61 ? 40.90593 -30.78837 -42.59358 1.000 35.13269 611 VAL A C 1
ATOM 436 O O . VAL A 1 61 ? 40.87895 -29.96634 -43.51728 1.000 36.12694 611 VAL A O 1
ATOM 440 N N . ALA A 1 62 ? 39.79649 -31.38962 -42.15375 1.000 35.89923 612 ALA A N 1
ATOM 441 C CA . ALA A 1 62 ? 38.49785 -31.05070 -42.72433 1.000 38.00761 612 ALA A CA 1
ATOM 442 C C . ALA A 1 62 ? 38.05969 -29.64689 -42.32929 1.000 38.77381 612 ALA A C 1
ATOM 443 O O . ALA A 1 62 ? 37.35984 -28.97849 -43.09889 1.000 47.24098 612 ALA A O 1
ATOM 445 N N . VAL A 1 63 ? 38.45376 -29.18710 -41.13971 1.000 40.80053 613 VAL A N 1
ATOM 446 C CA . VAL A 1 63 ? 38.10746 -27.83500 -40.71309 1.000 42.73548 613 VAL A CA 1
ATOM 447 C C . VAL A 1 63 ? 38.81350 -26.80426 -41.58548 1.000 43.98413 613 VAL A C 1
ATOM 448 O O . VAL A 1 63 ? 38.21115 -25.80897 -42.00682 1.000 41.43700 613 VAL A O 1
ATOM 452 N N . LEU A 1 64 ? 40.09630 -27.02927 -41.87974 1.000 46.93614 614 LEU A N 1
ATOM 453 C CA . LEU A 1 64 ? 40.82312 -26.12040 -42.76019 1.000 41.85375 614 LEU A CA 1
ATOM 454 C C . LEU A 1 64 ? 40.27412 -26.17282 -44.18013 1.000 39.68629 614 LEU A C 1
ATOM 455 O O . LEU A 1 64 ? 40.23671 -25.15105 -44.87571 1.000 41.21033 614 LEU A O 1
ATOM 460 N N . GLN A 1 65 ? 39.84864 -27.35584 -44.62890 1.000 39.40481 615 GLN A N 1
ATOM 461 C CA . GLN A 1 65 ? 39.28426 -27.47849 -45.96845 1.000 41.00026 615 GLN A CA 1
ATOM 462 C C . GLN A 1 65 ? 37.94986 -26.74989 -46.07341 1.000 45.12761 615 GLN A C 1
ATOM 463 O O . GLN A 1 65 ? 37.64530 -26.14616 -47.10885 1.000 49.05155 615 GLN A O 1
ATOM 469 N N . ALA A 1 66 ? 37.14022 -26.79704 -45.01254 1.000 46.30056 616 ALA A N 1
ATOM 470 C CA . ALA A 1 66 ? 35.85851 -26.09943 -45.02776 1.000 45.53684 616 ALA A CA 1
ATOM 471 C C . ALA A 1 66 ? 36.05093 -24.58938 -44.96353 1.000 46.48244 616 ALA A C 1
ATOM 472 O O . ALA A 1 66 ? 35.29086 -23.83342 -45.58009 1.000 56.38873 616 ALA A O 1
ATOM 474 N N . HIS A 1 67 ? 37.06250 -24.13197 -44.22157 1.000 45.21797 617 HIS A N 1
ATOM 475 C CA . HIS A 1 67 ? 37.31873 -22.69972 -44.11926 1.000 46.64322 617 HIS A CA 1
ATOM 476 C C . HIS A 1 67 ? 37.91933 -22.14662 -45.40481 1.000 48.87596 617 HIS A C 1
ATOM 477 O O . HIS A 1 67 ? 37.66901 -20.98778 -45.75586 1.000 60.25462 617 HIS A O 1
ATOM 484 N N . GLN A 1 68 ? 38.71330 -22.95353 -46.11372 1.000 52.65590 618 GLN A N 1
ATOM 485 C CA . GLN A 1 68 ? 39.26567 -22.51786 -47.39174 1.000 54.41943 618 GLN A CA 1
ATOM 486 C C . GLN A 1 68 ? 38.17388 -22.30989 -48.43320 1.000 56.14585 618 GLN A C 1
ATOM 487 O O . GLN A 1 68 ? 38.28651 -21.41238 -49.27601 1.000 60.81774 618 GLN A O 1
ATOM 489 N N . ALA A 1 69 ? 37.11639 -23.12400 -48.39399 1.000 51.22827 619 ALA A N 1
ATOM 490 C CA . ALA A 1 69 ? 36.00396 -22.93249 -49.31831 1.000 51.66449 619 ALA A CA 1
ATOM 491 C C . ALA A 1 69 ? 35.21946 -21.67021 -48.98290 1.000 56.91230 619 ALA A C 1
ATOM 492 O O . ALA A 1 69 ? 34.76171 -20.95926 -49.88541 1.000 57.19568 619 ALA A O 1
ATOM 494 N N . LYS A 1 70 ? 35.04903 -21.37764 -47.69109 1.000 56.53131 620 LYS A N 1
ATOM 495 C CA . LYS A 1 70 ? 34.37160 -20.14624 -47.29829 1.000 55.65182 620 LYS A CA 1
ATOM 496 C C . LYS A 1 70 ? 35.18660 -18.92057 -47.69238 1.000 56.71549 620 LYS A C 1
ATOM 497 O O . LYS A 1 70 ? 34.62641 -17.91186 -48.13726 1.000 59.44023 620 LYS A O 1
ATOM 499 N N . GLU A 1 71 ? 36.51093 -18.98848 -47.53458 1.000 54.97422 621 GLU A N 1
ATOM 500 C CA . GLU A 1 71 ? 37.36175 -17.87088 -47.92779 1.000 56.44179 621 GLU A CA 1
ATOM 501 C C . GLU A 1 71 ? 37.40792 -17.70644 -49.44154 1.000 57.79568 621 GLU A C 1
ATOM 502 O O . GLU A 1 71 ? 37.54247 -16.58138 -49.93738 1.000 74.03663 621 GLU A O 1
ATOM 504 N N . ALA A 1 72 ? 37.29997 -18.80892 -50.18749 1.000 56.60367 622 ALA A N 1
ATOM 505 C CA . ALA A 1 72 ? 37.27189 -18.74407 -51.64269 1.000 58.26820 622 ALA A CA 1
ATOM 506 C C . ALA A 1 72 ? 35.94194 -18.23584 -52.18076 1.000 60.92963 622 ALA A C 1
ATOM 507 O O . ALA A 1 72 ? 35.90341 -17.70083 -53.29407 1.000 69.58855 622 ALA A O 1
ATOM 509 N N . ALA A 1 73 ? 34.85381 -18.39408 -51.42350 1.000 61.05289 623 ALA A N 1
ATOM 510 C CA . ALA A 1 73 ? 33.56161 -17.89045 -51.87041 1.000 63.97074 623 ALA A CA 1
ATOM 511 C C . ALA A 1 73 ? 33.49006 -16.37100 -51.82773 1.000 82.04723 623 ALA A C 1
ATOM 512 O O . ALA A 1 73 ? 32.65360 -15.78250 -52.52103 1.000 92.18578 623 ALA A O 1
ATOM 514 N N . GLN A 1 74 ? 34.34354 -15.72608 -51.03164 1.000 74.44711 624 GLN A N 1
ATOM 515 C CA . GLN A 1 74 ? 34.35441 -14.26908 -50.96495 1.000 74.99969 624 GLN A CA 1
ATOM 516 C C . GLN A 1 74 ? 35.16248 -13.67415 -52.11309 1.000 91.92141 624 GLN A C 1
ATOM 517 O O . GLN A 1 74 ? 34.61875 -12.97181 -52.97208 1.000 93.34567 624 GLN A O 1
ATOM 519 N N . LYS A 1 75 ? 36.46278 -13.94858 -52.14332 1.000 79.42828 625 LYS A N 1
ATOM 520 C CA . LYS A 1 75 ? 37.32904 -13.44177 -53.20132 1.000 76.04802 625 LYS A CA 1
ATOM 521 C C . LYS A 1 75 ? 38.53127 -14.35681 -53.40722 1.000 69.33153 625 LYS A C 1
ATOM 522 O O . LYS A 1 75 ? 39.40006 -14.45982 -52.54121 1.000 66.38505 625 LYS A O 1
ATOM 524 N N . SER B 2 1 ? 35.58036 -30.21939 -29.19814 1.000 85.48548 1 SER B N 1
ATOM 525 C CA . SER B 2 1 ? 35.12793 -30.60848 -30.52855 1.000 94.83409 1 SER B CA 1
ATOM 526 C C . SER B 2 1 ? 35.18499 -29.42881 -31.49431 1.000 97.27949 1 SER B C 1
ATOM 527 O O . SER B 2 1 ? 35.09399 -29.60437 -32.70935 1.000 91.88969 1 SER B O 1
ATOM 530 N N . ASN B 2 2 ? 35.33405 -28.22629 -30.94491 1.000 99.60401 2 ASN B N 1
ATOM 531 C CA . ASN B 2 2 ? 35.40842 -27.00851 -31.74203 1.000 90.39238 2 ASN B CA 1
ATOM 532 C C . ASN B 2 2 ? 36.86541 -26.70673 -32.07208 1.000 70.35811 2 ASN B C 1
ATOM 533 O O . ASN B 2 2 ? 37.68236 -26.50160 -31.16742 1.000 74.58450 2 ASN B O 1
ATOM 538 N N . LEU B 2 3 ? 37.18848 -26.68151 -33.36182 1.000 67.80550 3 LEU B N 1
ATOM 539 C CA . LEU B 2 3 ? 38.52961 -26.36591 -33.82997 1.000 55.63295 3 LEU B CA 1
ATOM 540 C C . LEU B 2 3 ? 38.51206 -25.05525 -34.60469 1.000 54.20520 3 LEU B C 1
ATOM 541 O O . LEU B 2 3 ? 37.59509 -24.79891 -35.39138 1.000 59.45314 3 LEU B O 1
ATOM 546 N N . ASN B 2 4 ? 39.53290 -24.22865 -34.37735 1.000 52.81771 4 ASN B N 1
ATOM 547 C CA . ASN B 2 4 ? 39.60010 -22.90331 -34.97379 1.000 52.42265 4 ASN B CA 1
ATOM 548 C C . ASN B 2 4 ? 40.53863 -22.93199 -36.16714 1.000 49.80458 4 ASN B C 1
ATOM 549 O O . ASN B 2 4 ? 41.73201 -23.22545 -35.99375 1.000 48.44445 4 ASN B O 1
ATOM 554 N N . PRO B 2 5 ? 40.06211 -22.64729 -37.38217 1.000 49.41688 5 PRO B N 1
ATOM 555 C CA . PRO B 2 5 ? 40.98006 -22.58042 -38.52843 1.000 47.49897 5 PRO B CA 1
ATOM 556 C C . PRO B 2 5 ? 41.96336 -21.42764 -38.44312 1.000 47.18421 5 PRO B C 1
ATOM 557 O O . PRO B 2 5 ? 43.04091 -21.50878 -39.04600 1.000 45.92263 5 PRO B O 1
ATOM 561 N N . ASN B 2 6 ? 41.62984 -20.36240 -37.71771 1.000 52.64936 6 ASN B N 1
ATOM 562 C CA . ASN B 2 6 ? 42.51402 -19.22000 -37.54002 1.000 46.10654 6 ASN B CA 1
ATOM 563 C C . ASN B 2 6 ? 43.46545 -19.39352 -36.36319 1.000 37.99568 6 ASN B C 1
ATOM 564 O O . ASN B 2 6 ? 44.07616 -18.41223 -35.92654 1.000 42.86735 6 ASN B O 1
ATOM 569 N N . ALA B 2 7 ? 43.59280 -20.61031 -35.83749 1.000 36.35733 7 ALA B N 1
ATOM 570 C CA . ALA B 2 7 ? 44.51843 -20.86452 -34.74703 1.000 35.00255 7 ALA B CA 1
ATOM 571 C C . ALA B 2 7 ? 45.94873 -20.57219 -35.19779 1.000 36.69340 7 ALA B C 1
ATOM 572 O O . ALA B 2 7 ? 46.29251 -20.77062 -36.36714 1.000 54.05762 7 ALA B O 1
ATOM 574 N N . PRO B 2 8 ? 46.80196 -20.09421 -34.29395 1.000 21.46208 8 PRO B N 1
ATOM 575 C CA . PRO B 2 8 ? 48.17055 -19.75069 -34.69270 1.000 33.30539 8 PRO B CA 1
ATOM 576 C C . PRO B 2 8 ? 48.96404 -20.99049 -35.07168 1.000 32.44360 8 PRO B C 1
ATOM 577 O O . PRO B 2 8 ? 48.83896 -22.04806 -34.44980 1.000 35.31620 8 PRO B O 1
ATOM 581 N N . GLU B 2 9 ? 49.78326 -20.84780 -36.10942 1.000 41.69666 9 GLU B N 1
ATOM 582 C CA . GLU B 2 9 ? 50.59207 -21.96002 -36.58559 1.000 42.51188 9 GLU B CA 1
ATOM 583 C C . GLU B 2 9 ? 51.66402 -22.31504 -35.56372 1.000 33.45990 9 GLU B C 1
ATOM 584 O O . GLU B 2 9 ? 52.22235 -21.44026 -34.89546 1.000 41.66841 9 GLU B O 1
ATOM 590 N N . PHE B 2 10 ? 51.95129 -23.60819 -35.44200 1.000 22.79465 10 PHE B N 1
ATOM 591 C CA . PHE B 2 10 ? 52.99372 -24.09120 -34.54683 1.000 26.60154 10 PHE B CA 1
ATOM 592 C C . PHE B 2 10 ? 54.25742 -24.37440 -35.34876 1.000 27.42440 10 PHE B C 1
ATOM 593 O O . PHE B 2 10 ? 54.23326 -25.17078 -36.29356 1.000 21.76112 10 PHE B O 1
ATOM 601 N N . HIS B 2 11 ? 55.35354 -23.72479 -34.96918 1.000 27.08596 11 HIS B N 1
ATOM 602 C CA . HIS B 2 11 ? 56.65203 -23.92062 -35.59943 1.000 18.61338 11 HIS B CA 1
ATOM 603 C C . HIS B 2 11 ? 57.62918 -24.40929 -34.53902 1.000 23.60788 11 HIS B C 1
ATOM 604 O O . HIS B 2 11 ? 57.77856 -23.74972 -33.49561 1.000 23.10411 11 HIS B O 1
ATOM 611 N N . PRO B 2 12 ? 58.28030 -25.55585 -34.72716 1.000 24.92609 12 PRO B N 1
ATOM 612 C CA . PRO B 2 12 ? 59.21877 -26.04254 -33.70808 1.000 18.44423 12 PRO B CA 1
ATOM 613 C C . PRO B 2 12 ? 60.36921 -25.07067 -33.48444 1.000 18.31139 12 PRO B C 1
ATOM 614 O O . PRO B 2 12 ? 60.84049 -24.40825 -34.41104 1.000 27.48946 12 PRO B O 1
ATOM 618 N N . GLY B 2 13 ? 60.81820 -24.99395 -32.23084 1.000 16.81699 13 GLY B N 1
ATOM 619 C CA . GLY B 2 13 ? 61.93559 -24.15669 -31.84666 1.000 23.53530 13 GLY B CA 1
ATOM 620 C C . GLY B 2 13 ? 61.61802 -22.69962 -31.58852 1.000 26.93206 13 GLY B C 1
ATOM 621 O O . GLY B 2 13 ? 62.50553 -21.96335 -31.13887 1.000 30.88491 13 GLY B O 1
ATOM 622 N N . VAL B 2 14 ? 60.39262 -22.25414 -31.84337 1.000 17.77253 14 VAL B N 1
ATOM 623 C CA . VAL B 2 14 ? 60.00965 -20.86473 -31.60089 1.000 21.28269 14 VAL B CA 1
ATOM 624 C C . VAL B 2 14 ? 58.72594 -20.86735 -30.78044 1.000 30.35972 14 VAL B C 1
ATOM 625 O O . VAL B 2 14 ? 57.87084 -21.74379 -30.97632 1.000 31.78686 14 VAL B O 1
ATOM 629 N N . PRO B 2 15 ? 58.55779 -19.93172 -29.84594 1.000 28.77665 15 PRO B N 1
ATOM 630 C CA . PRO B 2 15 ? 57.35435 -19.93436 -29.00754 1.000 22.36630 15 PRO B CA 1
ATOM 631 C C . PRO B 2 15 ? 56.08045 -19.81049 -29.82733 1.000 24.45969 15 PRO B C 1
ATOM 632 O O . PRO B 2 15 ? 55.97678 -18.98809 -30.73967 1.000 39.84109 15 PRO B O 1
ATOM 636 N N . TRP B 2 16 ? 55.10654 -20.64769 -29.48635 1.000 22.82229 16 TRP B N 1
ATOM 637 C CA . TRP B 2 16 ? 53.84188 -20.67308 -30.20484 1.000 26.12218 16 TRP B CA 1
ATOM 638 C C . TRP B 2 16 ? 53.05909 -19.40003 -29.91973 1.000 30.85609 16 TRP B C 1
ATOM 639 O O . TRP B 2 16 ? 52.96245 -18.96843 -28.76705 1.000 31.49903 16 TRP B O 1
ATOM 650 N N . LYS B 2 17 ? 52.51302 -18.78463 -30.96755 1.000 37.81562 17 LYS B N 1
ATOM 651 C CA . LYS B 2 17 ? 51.62438 -17.65531 -30.75091 1.000 22.00727 17 LYS B CA 1
ATOM 652 C C . LYS B 2 17 ? 50.36546 -18.14051 -30.03190 1.000 22.61357 17 LYS B C 1
ATOM 653 O O . LYS B 2 17 ? 50.17206 -19.33735 -29.79617 1.000 33.64608 17 LYS B O 1
ATOM 655 N N . GLY B 2 18 ? 49.47097 -17.20773 -29.72092 1.000 30.64140 18 GLY B N 1
ATOM 656 C CA . GLY B 2 18 ? 48.34495 -17.51147 -28.85709 1.000 43.81739 18 GLY B CA 1
ATOM 657 C C . GLY B 2 18 ? 48.67744 -18.23970 -27.56456 1.000 40.75181 18 GLY B C 1
ATOM 658 O O . GLY B 2 18 ? 47.78454 -18.81958 -26.94004 1.000 48.66315 18 GLY B O 1
ATOM 659 N N . LEU B 2 19 ? 49.94648 -18.23115 -27.15327 1.000 52.03784 19 LEU B N 1
ATOM 660 C CA . LEU B 2 19 ? 50.33009 -18.79618 -25.86459 1.000 56.09073 19 LEU B CA 1
ATOM 661 C C . LEU B 2 19 ? 49.85013 -17.87292 -24.75379 1.000 60.24993 19 LEU B C 1
ATOM 662 O O . LEU B 2 19 ? 50.26238 -16.71042 -24.68369 1.000 54.58510 19 LEU B O 1
ATOM 667 N N . GLN B 2 20 ? 48.97959 -18.38480 -23.89114 1.000 70.66570 20 GLN B N 1
ATOM 668 C CA . GLN B 2 20 ? 48.36836 -17.57378 -22.84466 1.000 81.47294 20 GLN B CA 1
ATOM 669 C C . GLN B 2 20 ? 49.35787 -17.25825 -21.72684 1.000 87.50013 20 GLN B C 1
ATOM 670 O O . GLN B 2 20 ? 50.57199 -17.34100 -21.91337 1.000 85.68655 20 GLN B O 1
ATOM 676 N N . PRO C 1 2 ? 11.32361 2.60241 -78.57413 1.000 74.19162 552 PRO C N 1
ATOM 677 C CA . PRO C 1 2 ? 11.30501 4.06764 -78.52625 1.000 79.34137 552 PRO C CA 1
ATOM 678 C C . PRO C 1 2 ? 10.41442 4.60664 -77.41102 1.000 73.12560 552 PRO C C 1
ATOM 679 O O . PRO C 1 2 ? 10.30947 3.98668 -76.35252 1.000 48.60737 552 PRO C O 1
ATOM 683 N N . LEU C 1 3 ? 9.78020 5.75634 -77.65250 1.000 86.82702 553 LEU C N 1
ATOM 684 C CA . LEU C 1 3 ? 8.87540 6.32711 -76.66236 1.000 58.99174 553 LEU C CA 1
ATOM 685 C C . LEU C 1 3 ? 7.60045 5.51034 -76.51034 1.000 59.19600 553 LEU C C 1
ATOM 686 O O . LEU C 1 3 ? 6.96538 5.56693 -75.45181 1.000 75.99392 553 LEU C O 1
ATOM 691 N N . GLY C 1 4 ? 7.21415 4.75514 -77.53997 1.000 57.84137 554 GLY C N 1
ATOM 692 C CA . GLY C 1 4 ? 5.99761 3.96592 -77.44829 1.000 55.78461 554 GLY C CA 1
ATOM 693 C C . GLY C 1 4 ? 6.11093 2.82290 -76.45817 1.000 51.46558 554 GLY C C 1
ATOM 694 O O . GLY C 1 4 ? 5.18178 2.56374 -75.68848 1.000 51.33750 554 GLY C O 1
ATOM 695 N N . SER C 1 5 ? 7.24864 2.12356 -76.46066 1.000 36.32561 555 SER C N 1
ATOM 696 C CA . SER C 1 5 ? 7.44998 1.05290 -75.49088 1.000 21.94255 555 SER C CA 1
ATOM 697 C C . SER C 1 5 ? 7.60043 1.59826 -74.07717 1.000 36.72676 555 SER C C 1
ATOM 698 O O . SER C 1 5 ? 7.20897 0.93138 -73.11241 1.000 39.22802 555 SER C O 1
ATOM 701 N N . GLN C 1 6 ? 8.16516 2.79924 -73.93266 1.000 36.61003 556 GLN C N 1
ATOM 702 C CA . GLN C 1 6 ? 8.25421 3.41643 -72.61377 1.000 25.55012 556 GLN C CA 1
ATOM 703 C C . GLN C 1 6 ? 6.88171 3.85197 -72.11656 1.000 26.37405 556 GLN C C 1
ATOM 704 O O . GLN C 1 6 ? 6.55402 3.66767 -70.93840 1.000 30.86320 556 GLN C O 1
ATOM 706 N N . GLU C 1 7 ? 6.06680 4.43415 -73.00000 1.000 20.60915 557 GLU C N 1
ATOM 707 C CA . GLU C 1 7 ? 4.70980 4.80996 -72.61770 1.000 19.97388 557 GLU C CA 1
ATOM 708 C C . GLU C 1 7 ? 3.84307 3.58090 -72.37364 1.000 19.34241 557 GLU C C 1
ATOM 709 O O . GLU C 1 7 ? 2.98789 3.58480 -71.47994 1.000 18.71810 557 GLU C O 1
ATOM 715 N N . GLN C 1 8 ? 4.05263 2.51718 -73.15331 1.000 20.56438 558 GLN C N 1
ATOM 716 C CA . GLN C 1 8 ? 3.28720 1.29194 -72.94793 1.000 19.10374 558 GLN C CA 1
ATOM 717 C C . GLN C 1 8 ? 3.61339 0.65899 -71.60222 1.000 18.75356 558 GLN C C 1
ATOM 718 O O . GLN C 1 8 ? 2.72247 0.13516 -70.92315 1.000 20.93522 558 GLN C O 1
ATOM 724 N N . LYS C 1 9 ? 4.88476 0.69897 -71.19884 1.000 18.95456 559 LYS C N 1
ATOM 725 C CA . LYS C 1 9 ? 5.25797 0.15507 -69.89917 1.000 18.64684 559 LYS C CA 1
ATOM 726 C C . LYS C 1 9 ? 4.73537 1.02281 -68.76253 1.000 18.75137 559 LYS C C 1
ATOM 727 O O . LYS C 1 9 ? 4.39755 0.50435 -67.69208 1.000 17.79616 559 LYS C O 1
ATOM 733 N N . GLN C 1 10 ? 4.65997 2.33840 -68.97532 1.000 18.33285 560 GLN C N 1
ATOM 734 C CA . GLN C 1 10 ? 4.12577 3.22779 -67.94949 1.000 17.99653 560 GLN C CA 1
ATOM 735 C C . GLN C 1 10 ? 2.63218 3.01427 -67.74893 1.000 17.45801 560 GLN C C 1
ATOM 736 O O . GLN C 1 10 ? 2.15800 2.90400 -66.61223 1.000 17.73936 560 GLN C O 1
ATOM 742 N N . MET C 1 11 ? 1.87082 2.95955 -68.84349 1.000 19.51397 561 MET C N 1
ATOM 743 C CA . MET C 1 11 ? 0.42976 2.78215 -68.71532 1.000 17.09028 561 MET C CA 1
ATOM 744 C C . MET C 1 11 ? 0.08255 1.41742 -68.13848 1.000 18.38177 561 MET C C 1
ATOM 745 O O . MET C 1 11 ? -0.89352 1.29636 -67.39076 1.000 24.44048 561 MET C O 1
ATOM 750 N N . LEU C 1 12 ? 0.86424 0.38463 -68.46513 1.000 16.94422 562 LEU C N 1
ATOM 751 C CA . LEU C 1 12 ? 0.64297 -0.91875 -67.84812 1.000 16.73658 562 LEU C CA 1
ATOM 752 C C . LEU C 1 12 ? 0.86399 -0.85250 -66.34323 1.000 23.27210 562 LEU C C 1
ATOM 753 O O . LEU C 1 12 ? 0.14639 -1.50130 -65.57331 1.000 26.93997 562 LEU C O 1
ATOM 758 N N . GLY C 1 13 ? 1.84935 -0.06830 -65.90266 1.000 21.97419 563 GLY C N 1
ATOM 759 C CA . GLY C 1 13 ? 2.02310 0.14292 -64.47782 1.000 16.62739 563 GLY C CA 1
ATOM 760 C C . GLY C 1 13 ? 0.90510 0.96391 -63.87030 1.000 16.35665 563 GLY C C 1
ATOM 761 O O . GLY C 1 13 ? 0.51906 0.73852 -62.71967 1.000 17.65152 563 GLY C O 1
ATOM 762 N N . GLU C 1 14 ? 0.37142 1.92543 -64.62835 1.000 16.34683 564 GLU C N 1
ATOM 763 C CA . GLU C 1 14 ? -0.73482 2.73613 -64.13231 1.000 16.17544 564 GLU C CA 1
ATOM 764 C C . GLU C 1 14 ? -2.01534 1.92187 -64.00371 1.000 15.92384 564 GLU C C 1
ATOM 765 O O . GLU C 1 14 ? -2.87176 2.24569 -63.17410 1.000 18.12868 564 GLU C O 1
ATOM 771 N N . ARG C 1 15 ? -2.17051 0.87509 -64.81705 1.000 16.01403 565 ARG C N 1
ATOM 772 C CA . ARG C 1 15 ? -3.32876 -0.00127 -64.68454 1.000 15.75641 565 ARG C CA 1
ATOM 773 C C . ARG C 1 15 ? -3.12690 -1.01808 -63.56834 1.000 15.74236 565 ARG C C 1
ATOM 774 O O . ARG C 1 15 ? -4.08054 -1.37108 -62.86565 1.000 18.83945 565 ARG C O 1
ATOM 782 N N . LEU C 1 16 ? -1.89368 -1.49847 -63.39517 1.000 15.87516 566 LEU C N 1
ATOM 783 C CA . LEU C 1 16 ? -1.61331 -2.52403 -62.39733 1.000 15.97557 566 LEU C CA 1
ATOM 784 C C . LEU C 1 16 ? -1.60114 -1.97096 -60.97815 1.000 16.02996 566 LEU C C 1
ATOM 785 O O . LEU C 1 16 ? -1.97545 -2.68427 -60.04118 1.000 16.14295 566 LEU C O 1
ATOM 790 N N . PHE C 1 17 ? -1.17543 -0.71992 -60.79957 1.000 16.04688 567 PHE C N 1
ATOM 791 C CA . PHE C 1 17 ? -0.98932 -0.18309 -59.45198 1.000 16.21336 567 PHE C CA 1
ATOM 792 C C . PHE C 1 17 ? -2.26955 -0.15920 -58.62444 1.000 16.20404 567 PHE C C 1
ATOM 793 O O . PHE C 1 17 ? -2.23210 -0.61541 -57.46846 1.000 21.92853 567 PHE C O 1
ATOM 801 N N . PRO C 1 18 ? -3.40906 0.35231 -59.11315 1.000 16.03821 568 PRO C N 1
ATOM 802 C CA . PRO C 1 18 ? -4.61469 0.33576 -58.26481 1.000 16.15323 568 PRO C CA 1
ATOM 803 C C . PRO C 1 18 ? -5.04713 -1.06429 -57.86952 1.000 16.28324 568 PRO C C 1
ATOM 804 O O . PRO C 1 18 ? -5.49212 -1.27472 -56.73408 1.000 17.12410 568 PRO C O 1
ATOM 808 N N . LEU C 1 19 ? -4.93246 -2.03207 -58.78204 1.000 16.15815 569 LEU C N 1
ATOM 809 C CA . LEU C 1 19 ? -5.30962 -3.40283 -58.45371 1.000 16.55947 569 LEU C CA 1
ATOM 810 C C . LEU C 1 19 ? -4.36631 -4.00250 -57.41741 1.000 18.85022 569 LEU C C 1
ATOM 811 O O . LEU C 1 19 ? -4.80832 -4.70689 -56.50212 1.000 26.69806 569 LEU C O 1
ATOM 816 N N . ILE C 1 20 ? -3.06420 -3.73718 -57.54463 1.000 16.63342 570 ILE C N 1
ATOM 817 C CA . ILE C 1 20 ? -2.10569 -4.24482 -56.56770 1.000 17.00713 570 ILE C CA 1
ATOM 818 C C . ILE C 1 20 ? -2.23761 -3.49343 -55.24816 1.000 17.28997 570 ILE C C 1
ATOM 819 O O . ILE C 1 20 ? -2.08966 -4.07748 -54.16752 1.000 24.91475 570 ILE C O 1
ATOM 824 N N . GLN C 1 21 ? -2.52672 -2.19038 -55.31156 1.000 17.10947 571 GLN C N 1
ATOM 825 C CA . GLN C 1 21 ? -2.71136 -1.41445 -54.08904 1.000 17.44783 571 GLN C CA 1
ATOM 826 C C . GLN C 1 21 ? -3.92259 -1.89006 -53.30030 1.000 17.75868 571 GLN C C 1
ATOM 827 O O . GLN C 1 21 ? -3.92272 -1.82819 -52.06665 1.000 18.27497 571 GLN C O 1
ATOM 833 N N . ALA C 1 22 ? -4.96456 -2.35946 -53.98727 1.000 18.02721 572 ALA C N 1
ATOM 834 C CA . ALA C 1 22 ? -6.10238 -2.93251 -53.27938 1.000 17.96528 572 ALA C CA 1
ATOM 835 C C . ALA C 1 22 ? -5.72651 -4.24159 -52.59765 1.000 18.43548 572 ALA C C 1
ATOM 836 O O . ALA C 1 22 ? -6.24139 -4.54718 -51.51648 1.000 29.36795 572 ALA C O 1
ATOM 838 N N . MET C 1 23 ? -4.84225 -5.02646 -53.21450 1.000 18.26163 573 MET C N 1
ATOM 839 C CA . MET C 1 23 ? -4.38849 -6.27680 -52.61429 1.000 18.77045 573 MET C CA 1
ATOM 840 C C . MET C 1 23 ? -3.33869 -6.02234 -51.53665 1.000 19.20367 573 MET C C 1
ATOM 841 O O . MET C 1 23 ? -3.53732 -6.36520 -50.36645 1.000 19.88696 573 MET C O 1
ATOM 846 N N . HIS C 1 24 ? -2.21156 -5.41715 -51.91708 1.000 18.91658 574 HIS C N 1
ATOM 847 C CA . HIS C 1 24 ? -1.09390 -5.15028 -51.01154 1.000 19.36296 574 HIS C CA 1
ATOM 848 C C . HIS C 1 24 ? -0.86764 -3.64438 -50.98092 1.000 21.85914 574 HIS C C 1
ATOM 849 O O . HIS C 1 24 ? -0.04153 -3.11412 -51.74074 1.000 38.14852 574 HIS C O 1
ATOM 856 N N . PRO C 1 25 ? -1.57998 -2.91456 -50.11782 1.000 19.41520 575 PRO C N 1
ATOM 857 C CA . PRO C 1 25 ? -1.46359 -1.44709 -50.13417 1.000 19.24753 575 PRO C CA 1
ATOM 858 C C . PRO C 1 25 ? -0.11895 -0.91747 -49.66323 1.000 20.49497 575 PRO C C 1
ATOM 859 O O . PRO C 1 25 ? 0.32557 0.12124 -50.16717 1.000 55.00070 575 PRO C O 1
ATOM 863 N N . THR C 1 26 ? 0.54485 -1.58731 -48.71853 1.000 21.02872 576 THR C N 1
ATOM 864 C CA . THR C 1 26 ? 1.78294 -1.04021 -48.16814 1.000 32.88459 576 THR C CA 1
ATOM 865 C C . THR C 1 26 ? 2.92215 -1.09434 -49.17909 1.000 36.37293 576 THR C C 1
ATOM 866 O O . THR C 1 26 ? 3.67621 -0.12492 -49.32271 1.000 45.97845 576 THR C O 1
ATOM 870 N N . LEU C 1 27 ? 3.06859 -2.21545 -49.88455 1.000 32.34650 577 LEU C N 1
ATOM 871 C CA . LEU C 1 27 ? 4.16704 -2.41533 -50.82189 1.000 43.73545 577 LEU C CA 1
ATOM 872 C C . LEU C 1 27 ? 3.69941 -2.39517 -52.27481 1.000 40.73787 577 LEU C C 1
ATOM 873 O O . LEU C 1 27 ? 4.28029 -3.07030 -53.12751 1.000 35.21909 577 LEU C O 1
ATOM 878 N N . ALA C 1 28 ? 2.65285 -1.62093 -52.57107 1.000 51.92879 578 ALA C N 1
ATOM 879 C CA . ALA C 1 28 ? 2.12209 -1.58596 -53.93049 1.000 22.00294 578 ALA C CA 1
ATOM 880 C C . ALA C 1 28 ? 3.13429 -1.00723 -54.91136 1.000 25.63721 578 ALA C C 1
ATOM 881 O O . ALA C 1 28 ? 3.25429 -1.48649 -56.04503 1.000 24.26966 578 ALA C O 1
ATOM 883 N N . GLY C 1 29 ? 3.86985 0.02535 -54.49600 1.000 33.42517 579 GLY C N 1
ATOM 884 C CA . GLY C 1 29 ? 4.83561 0.63806 -55.39341 1.000 19.29126 579 GLY C CA 1
ATOM 885 C C . GLY C 1 29 ? 5.99405 -0.28117 -55.72936 1.000 21.98908 579 GLY C C 1
ATOM 886 O O . GLY C 1 29 ? 6.48470 -0.28747 -56.86179 1.000 32.91406 579 GLY C O 1
ATOM 887 N N . LYS C 1 30 ? 6.45052 -1.06681 -54.75171 1.000 29.49672 580 LYS C N 1
ATOM 888 C CA . LYS C 1 30 ? 7.57847 -1.96085 -54.99126 1.000 31.21154 580 LYS C CA 1
ATOM 889 C C . LYS C 1 30 ? 7.16538 -3.16156 -55.83288 1.000 28.19492 580 LYS C C 1
ATOM 890 O O . LYS C 1 30 ? 7.88649 -3.55521 -56.75686 1.000 19.27309 580 LYS C O 1
ATOM 892 N N . ILE C 1 31 ? 6.00599 -3.75215 -55.53306 1.000 19.10466 581 ILE C N 1
ATOM 893 C CA . ILE C 1 31 ? 5.54734 -4.91644 -56.28634 1.000 18.69304 581 ILE C CA 1
ATOM 894 C C . ILE C 1 31 ? 5.26930 -4.53614 -57.73461 1.000 27.22281 581 ILE C C 1
ATOM 895 O O . ILE C 1 31 ? 5.54834 -5.30815 -58.66044 1.000 29.42689 581 ILE C O 1
ATOM 900 N N . THR C 1 32 ? 4.72018 -3.33977 -57.95521 1.000 25.97399 582 THR C N 1
ATOM 901 C CA . THR C 1 32 ? 4.47197 -2.88518 -59.31890 1.000 17.54712 582 THR C CA 1
ATOM 902 C C . THR C 1 32 ? 5.77612 -2.71498 -60.08793 1.000 22.28793 582 THR C C 1
ATOM 903 O O . THR C 1 32 ? 5.85085 -3.04370 -61.27740 1.000 30.15502 582 THR C O 1
ATOM 907 N N . GLY C 1 33 ? 6.81799 -2.20996 -59.42394 1.000 28.05861 583 GLY C N 1
ATOM 908 C CA . GLY C 1 33 ? 8.09793 -2.04805 -60.09424 1.000 18.75172 583 GLY C CA 1
ATOM 909 C C . GLY C 1 33 ? 8.74254 -3.37033 -60.46392 1.000 25.33883 583 GLY C C 1
ATOM 910 O O . GLY C 1 33 ? 9.33251 -3.50260 -61.53982 1.000 26.96626 583 GLY C O 1
ATOM 911 N N . MET C 1 34 ? 8.64335 -4.36656 -59.58028 1.000 35.21567 584 MET C N 1
ATOM 912 C CA . MET C 1 34 ? 9.18899 -5.68247 -59.89752 1.000 22.71841 584 MET C CA 1
ATOM 913 C C . MET C 1 34 ? 8.37162 -6.36489 -60.98564 1.000 19.28910 584 MET C C 1
ATOM 914 O O . MET C 1 34 ? 8.93394 -6.95887 -61.91314 1.000 25.18538 584 MET C O 1
ATOM 919 N N . LEU C 1 35 ? 7.04176 -6.28758 -60.88899 1.000 18.96271 585 LEU C N 1
ATOM 920 C CA . LEU C 1 35 ? 6.18646 -6.91433 -61.88968 1.000 18.45508 585 LEU C CA 1
ATOM 921 C C . LEU C 1 35 ? 6.33411 -6.24768 -63.25008 1.000 27.29839 585 LEU C C 1
ATOM 922 O O . LEU C 1 35 ? 6.15017 -6.90238 -64.28067 1.000 31.39232 585 LEU C O 1
ATOM 927 N N . LEU C 1 36 ? 6.66438 -4.95570 -63.27790 1.000 22.68522 586 LEU C N 1
ATOM 928 C CA . LEU C 1 36 ? 6.83542 -4.25630 -64.54477 1.000 22.30768 586 LEU C CA 1
ATOM 929 C C . LEU C 1 36 ? 8.07111 -4.70900 -65.31147 1.000 22.60712 586 LEU C C 1
ATOM 930 O O . LEU C 1 36 ? 8.21117 -4.35053 -66.48351 1.000 30.55162 586 LEU C O 1
ATOM 935 N N . GLU C 1 37 ? 8.97075 -5.47164 -64.68802 1.000 22.05838 587 GLU C N 1
ATOM 936 C CA . GLU C 1 37 ? 10.17080 -5.91740 -65.38801 1.000 23.18903 587 GLU C CA 1
ATOM 937 C C . GLU C 1 37 ? 9.89954 -7.07335 -66.34392 1.000 29.32640 587 GLU C C 1
ATOM 938 O O . GLU C 1 37 ? 10.63962 -7.24619 -67.31876 1.000 52.56624 587 GLU C O 1
ATOM 944 N N . ILE C 1 38 ? 8.85938 -7.86797 -66.09354 1.000 32.73075 588 ILE C N 1
ATOM 945 C CA . ILE C 1 38 ? 8.57100 -9.03219 -66.92566 1.000 52.59303 588 ILE C CA 1
ATOM 946 C C . ILE C 1 38 ? 7.98244 -8.58700 -68.25889 1.000 43.80201 588 ILE C C 1
ATOM 947 O O . ILE C 1 38 ? 7.72481 -7.39678 -68.47215 1.000 31.38003 588 ILE C O 1
ATOM 952 N N . ASP C 1 39 ? 7.76901 -9.54296 -69.16153 1.000 47.02780 589 ASP C N 1
ATOM 953 C CA . ASP C 1 39 ? 7.28995 -9.23134 -70.50185 1.000 50.61929 589 ASP C CA 1
ATOM 954 C C . ASP C 1 39 ? 5.88569 -8.63567 -70.46308 1.000 56.42770 589 ASP C C 1
ATOM 955 O O . ASP C 1 39 ? 5.07785 -8.93763 -69.58031 1.000 57.20696 589 ASP C O 1
ATOM 960 N N . ASN C 1 40 ? 5.60315 -7.77335 -71.44442 1.000 38.36085 590 ASN C N 1
ATOM 961 C CA . ASN C 1 40 ? 4.31182 -7.09532 -71.50273 1.000 31.68626 590 ASN C CA 1
ATOM 962 C C . ASN C 1 40 ? 3.17013 -8.05448 -71.81584 1.000 44.15946 590 ASN C C 1
ATOM 963 O O . ASN C 1 40 ? 2.02220 -7.78560 -71.44311 1.000 52.41214 590 ASN C O 1
ATOM 968 N N . SER C 1 41 ? 3.45491 -9.16436 -72.50244 1.000 49.17834 591 SER C N 1
ATOM 969 C CA . SER C 1 41 ? 2.39829 -10.11798 -72.82828 1.000 57.10561 591 SER C CA 1
ATOM 970 C C . SER C 1 41 ? 1.80176 -10.73068 -71.56800 1.000 60.30839 591 SER C C 1
ATOM 971 O O . SER C 1 41 ? 0.58142 -10.90679 -71.47078 1.000 46.76930 591 SER C O 1
ATOM 973 N N . GLU C 1 42 ? 2.64822 -11.06198 -70.59126 1.000 59.73028 592 GLU C N 1
ATOM 974 C CA . GLU C 1 42 ? 2.14877 -11.57598 -69.32182 1.000 61.55613 592 GLU C CA 1
ATOM 975 C C . GLU C 1 42 ? 1.45782 -10.48624 -68.51172 1.000 60.99062 592 GLU C C 1
ATOM 976 O O . GLU C 1 42 ? 0.51593 -10.77382 -67.76401 1.000 63.49917 592 GLU C O 1
ATOM 982 N N . LEU C 1 43 ? 1.91339 -9.23716 -68.64273 1.000 47.86046 593 LEU C N 1
ATOM 983 C CA . LEU C 1 43 ? 1.30439 -8.13624 -67.90186 1.000 35.75153 593 LEU C CA 1
ATOM 984 C C . LEU C 1 43 ? -0.13310 -7.88848 -68.34479 1.000 48.97505 593 LEU C C 1
ATOM 985 O O . LEU C 1 43 ? -1.01025 -7.63772 -67.50985 1.000 54.66037 593 LEU C O 1
ATOM 990 N N . LEU C 1 44 ? -0.39351 -7.94656 -69.65335 1.000 47.19387 594 LEU C N 1
ATOM 991 C CA . LEU C 1 44 ? -1.75610 -7.76639 -70.14434 1.000 37.47817 594 LEU C CA 1
ATOM 992 C C . LEU C 1 44 ? -2.67153 -8.90043 -69.70121 1.000 38.23430 594 LEU C C 1
ATOM 993 O O . LEU C 1 44 ? -3.87346 -8.68512 -69.50804 1.000 39.16020 594 LEU C O 1
ATOM 995 N N . HIS C 1 45 ? -2.12668 -10.10713 -69.53479 1.000 37.77410 595 HIS C N 1
ATOM 996 C CA . HIS C 1 45 ? -2.93518 -11.22835 -69.06726 1.000 45.72954 595 HIS C CA 1
ATOM 997 C C . HIS C 1 45 ? -3.31710 -11.06462 -67.60100 1.000 59.53804 595 HIS C C 1
ATOM 998 O O . HIS C 1 45 ? -4.42126 -11.44612 -67.19495 1.000 63.19980 595 HIS C O 1
ATOM 1005 N N . MET C 1 46 ? -2.41551 -10.50423 -66.79132 1.000 51.08676 596 MET C N 1
ATOM 1006 C CA . MET C 1 46 ? -2.70103 -10.32052 -65.37219 1.000 40.14729 596 MET C CA 1
ATOM 1007 C C . MET C 1 46 ? -3.80245 -9.29357 -65.13916 1.000 33.86126 596 MET C C 1
ATOM 1008 O O . MET C 1 46 ? -4.51284 -9.36977 -64.13021 1.000 41.19512 596 MET C O 1
ATOM 1013 N N . LEU C 1 47 ? -3.96131 -8.33110 -66.05053 1.000 32.62381 597 LEU C N 1
ATOM 1014 C CA . LEU C 1 47 ? -5.01387 -7.33302 -65.89037 1.000 39.18176 597 LEU C CA 1
ATOM 1015 C C . LEU C 1 47 ? -6.39645 -7.91723 -66.15192 1.000 47.30220 597 LEU C C 1
ATOM 1016 O O . LEU C 1 47 ? -7.38667 -7.43352 -65.59160 1.000 49.21787 597 LEU C O 1
ATOM 1021 N N . GLU C 1 48 ? -6.48830 -8.94899 -66.99250 1.000 58.55106 598 GLU C N 1
ATOM 1022 C CA . GLU C 1 48 ? -7.78443 -9.55294 -67.28155 1.000 55.43284 598 GLU C CA 1
ATOM 1023 C C . GLU C 1 48 ? -8.17670 -10.58167 -66.22748 1.000 53.56148 598 GLU C C 1
ATOM 1024 O O . GLU C 1 48 ? -9.32831 -10.60452 -65.77906 1.000 59.79418 598 GLU C O 1
ATOM 1026 N N . SER C 1 49 ? -7.23847 -11.43624 -65.81972 1.000 51.36707 599 SER C N 1
ATOM 1027 C CA . SER C 1 49 ? -7.52989 -12.49067 -64.86112 1.000 45.24556 599 SER C CA 1
ATOM 1028 C C . SER C 1 49 ? -7.02408 -12.08726 -63.48552 1.000 46.32333 599 SER C C 1
ATOM 1029 O O . SER C 1 49 ? -5.80430 -11.95710 -63.29931 1.000 47.61041 599 SER C O 1
ATOM 1032 N N . PRO C 1 50 ? -7.90254 -11.87786 -62.50037 1.000 41.11596 600 PRO C N 1
ATOM 1033 C CA . PRO C 1 50 ? -7.42591 -11.50726 -61.15815 1.000 40.14930 600 PRO C CA 1
ATOM 1034 C C . PRO C 1 50 ? -6.63950 -12.60534 -60.46400 1.000 45.19346 600 PRO C C 1
ATOM 1035 O O . PRO C 1 50 ? -5.85852 -12.30019 -59.55392 1.000 38.66525 600 PRO C O 1
ATOM 1039 N N . GLU C 1 51 ? -6.81812 -13.86844 -60.85743 1.000 45.52820 601 GLU C N 1
ATOM 1040 C CA . GLU C 1 51 ? -6.08140 -14.95111 -60.21357 1.000 47.81529 601 GLU C CA 1
ATOM 1041 C C . GLU C 1 51 ? -4.60924 -14.92978 -60.60555 1.000 56.71651 601 GLU C C 1
ATOM 1042 O O . GLU C 1 51 ? -3.73299 -15.13840 -59.75796 1.000 60.94811 601 GLU C O 1
ATOM 1048 N N . SER C 1 52 ? -4.31668 -14.68265 -61.88528 1.000 43.86995 602 SER C N 1
ATOM 1049 C CA . SER C 1 52 ? -2.92612 -14.61714 -62.32228 1.000 52.38916 602 SER C CA 1
ATOM 1050 C C . SER C 1 52 ? -2.20673 -13.41438 -61.72657 1.000 43.27151 602 SER C C 1
ATOM 1051 O O . SER C 1 52 ? -1.00515 -13.49025 -61.44548 1.000 32.14940 602 SER C O 1
ATOM 1053 N N . LEU C 1 53 ? -2.91690 -12.30073 -61.53097 1.000 44.26491 603 LEU C N 1
ATOM 1054 C CA . LEU C 1 53 ? -2.30775 -11.14434 -60.88245 1.000 37.16555 603 LEU C CA 1
ATOM 1055 C C . LEU C 1 53 ? -1.98208 -11.44062 -59.42452 1.000 41.76520 603 LEU C C 1
ATOM 1056 O O . LEU C 1 53 ? -0.91764 -11.05254 -58.92904 1.000 37.24714 603 LEU C O 1
ATOM 1061 N N . ARG C 1 54 ? -2.88862 -12.12435 -58.72200 1.000 37.67382 604 ARG C N 1
ATOM 1062 C CA . ARG C 1 54 ? -2.63826 -12.47044 -57.32695 1.000 31.41235 604 ARG C CA 1
ATOM 1063 C C . ARG C 1 54 ? -1.45319 -13.41972 -57.20029 1.000 34.51388 604 ARG C C 1
ATOM 1064 O O . ARG C 1 54 ? -0.65550 -13.30867 -56.26135 1.000 33.73436 604 ARG C O 1
ATOM 1068 N N . SER C 1 55 ? -1.31386 -14.35302 -58.14515 1.000 31.79011 605 SER C N 1
ATOM 1069 C CA . SER C 1 55 ? -0.20480 -15.29966 -58.08940 1.000 24.32119 605 SER C CA 1
ATOM 1070 C C . SER C 1 55 ? 1.12948 -14.60652 -58.33629 1.000 23.52813 605 SER C C 1
ATOM 1071 O O . SER C 1 55 ? 2.12891 -14.92137 -57.67969 1.000 36.56029 605 SER C O 1
ATOM 1074 N N . LYS C 1 56 ? 1.16703 -13.66034 -59.27750 1.000 26.98232 606 LYS C N 1
ATOM 1075 C CA . LYS C 1 56 ? 2.41164 -12.95036 -59.55470 1.000 29.57059 606 LYS C CA 1
ATOM 1076 C C . LYS C 1 56 ? 2.76304 -11.99217 -58.42381 1.000 36.57845 606 LYS C C 1
ATOM 1077 O O . LYS C 1 56 ? 3.94297 -11.80736 -58.10272 1.000 40.73485 606 LYS C O 1
ATOM 1079 N N . VAL C 1 57 ? 1.75280 -11.37111 -57.81167 1.000 34.81527 607 VAL C N 1
ATOM 1080 C CA . VAL C 1 57 ? 2.00339 -10.47453 -56.68806 1.000 27.01869 607 VAL C CA 1
ATOM 1081 C C . VAL C 1 57 ? 2.49131 -11.26068 -55.47761 1.000 23.47688 607 VAL C C 1
ATOM 1082 O O . VAL C 1 57 ? 3.43675 -10.85009 -54.79309 1.000 24.05303 607 VAL C O 1
ATOM 1086 N N . ASP C 1 58 ? 1.85965 -12.40391 -55.19600 1.000 23.84800 608 ASP C N 1
ATOM 1087 C CA . ASP C 1 58 ? 2.31140 -13.24566 -54.09314 1.000 24.99743 608 ASP C CA 1
ATOM 1088 C C . ASP C 1 58 ? 3.72521 -13.76142 -54.32440 1.000 28.43743 608 ASP C C 1
ATOM 1089 O O . ASP C 1 58 ? 4.48271 -13.94716 -53.36535 1.000 31.21871 608 ASP C O 1
ATOM 1094 N N . GLU C 1 59 ? 4.09602 -14.01070 -55.58208 1.000 25.55349 609 GLU C N 1
ATOM 1095 C CA . GLU C 1 59 ? 5.47444 -14.38346 -55.87766 1.000 26.73693 609 GLU C CA 1
ATOM 1096 C C . GLU C 1 59 ? 6.42222 -13.20227 -55.71387 1.000 31.50710 609 GLU C C 1
ATOM 1097 O O . GLU C 1 59 ? 7.57152 -13.38450 -55.29605 1.000 43.19083 609 GLU C O 1
ATOM 1099 N N . ALA C 1 60 ? 5.96288 -11.99063 -56.03701 1.000 28.88702 610 ALA C N 1
ATOM 1100 C CA . ALA C 1 60 ? 6.81843 -10.81542 -55.90857 1.000 25.57593 610 ALA C CA 1
ATOM 1101 C C . ALA C 1 60 ? 7.01966 -10.42426 -54.44955 1.000 32.21705 610 ALA C C 1
ATOM 1102 O O . ALA C 1 60 ? 8.11531 -10.00169 -54.06165 1.000 37.84323 610 ALA C O 1
ATOM 1104 N N . VAL C 1 61 ? 5.97500 -10.54994 -53.62740 1.000 33.28878 611 VAL C N 1
ATOM 1105 C CA . VAL C 1 61 ? 6.10059 -10.20121 -52.21490 1.000 33.03894 611 VAL C CA 1
ATOM 1106 C C . VAL C 1 61 ? 7.05274 -11.15922 -51.50488 1.000 32.55225 611 VAL C C 1
ATOM 1107 O O . VAL C 1 61 ? 7.79315 -10.75841 -50.59870 1.000 29.04253 611 VAL C O 1
ATOM 1111 N N . ALA C 1 62 ? 7.05121 -12.43665 -51.89821 1.000 34.24137 612 ALA C N 1
ATOM 1112 C CA . ALA C 1 62 ? 7.97059 -13.39239 -51.29059 1.000 30.00038 612 ALA C CA 1
ATOM 1113 C C . ALA C 1 62 ? 9.41231 -13.12056 -51.69619 1.000 35.56568 612 ALA C C 1
ATOM 1114 O O . ALA C 1 62 ? 10.33349 -13.37687 -50.91230 1.000 46.12930 612 ALA C O 1
ATOM 1116 N N . VAL C 1 63 ? 9.62777 -12.60877 -52.90976 1.000 41.85911 613 VAL C N 1
ATOM 1117 C CA . VAL C 1 63 ? 10.97970 -12.27247 -53.34329 1.000 45.38600 613 VAL C CA 1
ATOM 1118 C C . VAL C 1 63 ? 11.52507 -11.11419 -52.51804 1.000 45.12281 613 VAL C C 1
ATOM 1119 O O . VAL C 1 63 ? 12.68506 -11.12962 -52.08783 1.000 40.19894 613 VAL C O 1
ATOM 1123 N N . LEU C 1 64 ? 10.69462 -10.09791 -52.27417 1.000 50.32142 614 LEU C N 1
ATOM 1124 C CA . LEU C 1 64 ? 11.11582 -8.97888 -51.43871 1.000 44.95366 614 LEU C CA 1
ATOM 1125 C C . LEU C 1 64 ? 11.32951 -9.41979 -49.99568 1.000 42.06782 614 LEU C C 1
ATOM 1126 O O . LEU C 1 64 ? 12.22839 -8.91462 -49.31289 1.000 48.86088 614 LEU C O 1
ATOM 1131 N N . GLN C 1 65 ? 10.50891 -10.35620 -49.51223 1.000 31.83782 615 GLN C N 1
ATOM 1132 C CA . GLN C 1 65 ? 10.67463 -10.85369 -48.15009 1.000 34.51634 615 GLN C CA 1
ATOM 1133 C C . GLN C 1 65 ? 11.96450 -11.65291 -48.00575 1.000 49.44556 615 GLN C C 1
ATOM 1134 O O . GLN C 1 65 ? 12.63130 -11.58399 -46.96646 1.000 50.46889 615 GLN C O 1
ATOM 1140 N N . ALA C 1 66 ? 12.33072 -12.41867 -49.03676 1.000 44.23537 616 ALA C N 1
ATOM 1141 C CA . ALA C 1 66 ? 13.56139 -13.20094 -48.97774 1.000 36.68048 616 ALA C CA 1
ATOM 1142 C C . ALA C 1 66 ? 14.79107 -12.30370 -49.03985 1.000 47.46786 616 ALA C C 1
ATOM 1143 O O . ALA C 1 66 ? 15.80906 -12.58999 -48.39872 1.000 60.65502 616 ALA C O 1
ATOM 1145 N N . HIS C 1 67 ? 14.71657 -11.21389 -49.80706 1.000 47.82325 617 HIS C N 1
ATOM 1146 C CA . HIS C 1 67 ? 15.84921 -10.30032 -49.90632 1.000 43.60908 617 HIS C CA 1
ATOM 1147 C C . HIS C 1 67 ? 16.01985 -9.48113 -48.63356 1.000 51.97179 617 HIS C C 1
ATOM 1148 O O . HIS C 1 67 ? 17.14886 -9.13336 -48.26854 1.000 58.63851 617 HIS C O 1
ATOM 1155 N N . GLN C 1 68 ? 14.91740 -9.16325 -47.94971 1.000 54.61680 618 GLN C N 1
ATOM 1156 C CA . GLN C 1 68 ? 15.00907 -8.43696 -46.68774 1.000 51.30353 618 GLN C CA 1
ATOM 1157 C C . GLN C 1 68 ? 15.70793 -9.25993 -45.61319 1.000 53.14399 618 GLN C C 1
ATOM 1158 O O . GLN C 1 68 ? 16.42458 -8.70028 -44.77550 1.000 57.32014 618 GLN C O 1
ATOM 1160 N N . ALA C 1 69 ? 15.51410 -10.58093 -45.61759 1.000 49.13447 619 ALA C N 1
ATOM 1161 C CA . ALA C 1 69 ? 16.20947 -11.42926 -44.65544 1.000 52.84128 619 ALA C CA 1
ATOM 1162 C C . ALA C 1 69 ? 17.69916 -11.51035 -44.96511 1.000 58.20949 619 ALA C C 1
ATOM 1163 O O . ALA C 1 69 ? 18.52879 -11.52832 -44.04814 1.000 56.53503 619 ALA C O 1
ATOM 1165 N N . LYS C 1 70 ? 18.05825 -11.56430 -46.25035 1.000 56.08968 620 LYS C N 1
ATOM 1166 C CA . LYS C 1 70 ? 19.46985 -11.57193 -46.62097 1.000 47.62075 620 LYS C CA 1
ATOM 1167 C C . LYS C 1 70 ? 20.13878 -10.24844 -46.27102 1.000 52.12545 620 LYS C C 1
ATOM 1168 O O . LYS C 1 70 ? 21.28400 -10.22909 -45.80447 1.000 54.08497 620 LYS C O 1
ATOM 1170 N N . GLU C 1 71 ? 19.44000 -9.13139 -46.48954 1.000 45.05208 621 GLU C N 1
ATOM 1171 C CA . GLU C 1 71 ? 19.99880 -7.82997 -46.14026 1.000 45.17579 621 GLU C CA 1
ATOM 1172 C C . GLU C 1 71 ? 20.09214 -7.64544 -44.63145 1.000 60.95657 621 GLU C C 1
ATOM 1173 O O . GLU C 1 71 ? 20.92967 -6.87145 -44.15391 1.000 79.31449 621 GLU C O 1
ATOM 1175 N N . ALA C 1 72 ? 19.24582 -8.34003 -43.86862 1.000 56.37883 622 ALA C N 1
ATOM 1176 C CA . ALA C 1 72 ? 19.28912 -8.24697 -42.41548 1.000 64.68825 622 ALA C CA 1
ATOM 1177 C C . ALA C 1 72 ? 20.41219 -9.07519 -41.80750 1.000 65.60801 622 ALA C C 1
ATOM 1178 O O . ALA C 1 72 ? 20.85806 -8.76755 -40.69670 1.000 81.62252 622 ALA C O 1
ATOM 1180 N N . ALA C 1 73 ? 20.87692 -10.11478 -42.50539 1.000 61.03542 623 ALA C N 1
ATOM 1181 C CA . ALA C 1 73 ? 21.97389 -10.92269 -41.98429 1.000 65.54410 623 ALA C CA 1
ATOM 1182 C C . ALA C 1 73 ? 23.28800 -10.15306 -41.98328 1.000 87.40797 623 ALA C C 1
ATOM 1183 O O . ALA C 1 73 ? 24.17412 -10.44385 -41.17159 1.000 92.80296 623 ALA C O 1
ATOM 1185 N N . GLN C 1 74 ? 23.43415 -9.17520 -42.87788 1.000 76.23046 624 GLN C N 1
ATOM 1186 C CA . GLN C 1 74 ? 24.65160 -8.36501 -42.91284 1.000 73.37917 624 GLN C CA 1
ATOM 1187 C C . GLN C 1 74 ? 24.65961 -7.35212 -41.77108 1.000 82.77862 624 GLN C C 1
ATOM 1188 O O . GLN C 1 74 ? 25.47362 -7.44415 -40.84709 1.000 89.59146 624 GLN C O 1
ATOM 1190 N N . LYS C 1 75 ? 23.75412 -6.38045 -41.82181 1.000 77.23134 625 LYS C N 1
ATOM 1191 C CA . LYS C 1 75 ? 23.65826 -5.36496 -40.77981 1.000 71.18734 625 LYS C CA 1
ATOM 1192 C C . LYS C 1 75 ? 22.25150 -4.77986 -40.71757 1.000 70.50811 625 LYS C C 1
ATOM 1193 O O . LYS C 1 75 ? 21.79459 -4.13518 -41.66138 1.000 62.72710 625 LYS C O 1
ATOM 1195 N N . SER D 2 1 ? 8.73395 -16.31734 -63.21358 1.000 81.92823 1 SER D N 1
ATOM 1196 C CA . SER D 2 1 ? 10.01668 -16.01862 -63.83861 1.000 80.26661 1 SER D CA 1
ATOM 1197 C C . SER D 2 1 ? 10.99017 -15.40892 -62.83381 1.000 88.32147 1 SER D C 1
ATOM 1198 O O . SER D 2 1 ? 10.88810 -15.64948 -61.63106 1.000 90.97329 1 SER D O 1
ATOM 1201 N N . ASN D 2 2 ? 11.93386 -14.61845 -63.33781 1.000 89.56379 2 ASN D N 1
ATOM 1202 C CA . ASN D 2 2 ? 12.93868 -13.96907 -62.50516 1.000 81.17687 2 ASN D CA 1
ATOM 1203 C C . ASN D 2 2 ? 12.44104 -12.59240 -62.08045 1.000 63.77740 2 ASN D C 1
ATOM 1204 O O . ASN D 2 2 ? 12.16672 -11.73738 -62.92990 1.000 61.25262 2 ASN D O 1
ATOM 1209 N N . LEU D 2 3 ? 12.32347 -12.37986 -60.77250 1.000 67.07989 3 LEU D N 1
ATOM 1210 C CA . LEU D 2 3 ? 11.90384 -11.09934 -60.22292 1.000 47.44956 3 LEU D CA 1
ATOM 1211 C C . LEU D 2 3 ? 13.05717 -10.46917 -59.45365 1.000 37.46286 3 LEU D C 1
ATOM 1212 O O . LEU D 2 3 ? 13.76755 -11.15241 -58.70953 1.000 37.33936 3 LEU D O 1
ATOM 1217 N N . ASN D 2 4 ? 13.23680 -9.16051 -59.63680 1.000 36.81210 4 ASN D N 1
ATOM 1218 C CA . ASN D 2 4 ? 14.35261 -8.44225 -59.03814 1.000 35.98025 4 ASN D CA 1
ATOM 1219 C C . ASN D 2 4 ? 13.86842 -7.67491 -57.82040 1.000 38.96584 4 ASN D C 1
ATOM 1220 O O . ASN D 2 4 ? 13.00972 -6.79040 -57.96365 1.000 50.82253 4 ASN D O 1
ATOM 1225 N N . PRO D 2 5 ? 14.37059 -7.96702 -56.61795 1.000 39.38101 5 PRO D N 1
ATOM 1226 C CA . PRO D 2 5 ? 13.96922 -7.16562 -55.45324 1.000 36.42713 5 PRO D CA 1
ATOM 1227 C C . PRO D 2 5 ? 14.46788 -5.73205 -55.50942 1.000 41.57211 5 PRO D C 1
ATOM 1228 O O . PRO D 2 5 ? 13.85623 -4.85207 -54.89124 1.000 39.99771 5 PRO D O 1
ATOM 1232 N N . ASN D 2 6 ? 15.55697 -5.46884 -56.22894 1.000 50.54814 6 ASN D N 1
ATOM 1233 C CA . ASN D 2 6 ? 16.09671 -4.12402 -56.37448 1.000 52.24306 6 ASN D CA 1
ATOM 1234 C C . ASN D 2 6 ? 15.47392 -3.36200 -57.53772 1.000 44.68737 6 ASN D C 1
ATOM 1235 O O . ASN D 2 6 ? 16.01352 -2.32680 -57.94267 1.000 37.76600 6 ASN D O 1
ATOM 1240 N N . ALA D 2 7 ? 14.36404 -3.85326 -58.08533 1.000 40.15727 7 ALA D N 1
ATOM 1241 C CA . ALA D 2 7 ? 13.69039 -3.15641 -59.16798 1.000 40.61688 7 ALA D CA 1
ATOM 1242 C C . ALA D 2 7 ? 13.21251 -1.78453 -58.69345 1.000 38.75238 7 ALA D C 1
ATOM 1243 O O . ALA D 2 7 ? 12.84518 -1.61494 -57.52676 1.000 51.85692 7 ALA D O 1
ATOM 1245 N N . PRO D 2 8 ? 13.21265 -0.78574 -59.57465 1.000 29.67539 8 PRO D N 1
ATOM 1246 C CA . PRO D 2 8 ? 12.80793 0.55983 -59.15453 1.000 29.50442 8 PRO D CA 1
ATOM 1247 C C . PRO D 2 8 ? 11.32621 0.61533 -58.81947 1.000 33.53752 8 PRO D C 1
ATOM 1248 O O . PRO D 2 8 ? 10.49466 -0.00831 -59.48284 1.000 40.70259 8 PRO D O 1
ATOM 1252 N N . GLU D 2 9 ? 11.00484 1.37200 -57.77409 1.000 39.83422 9 GLU D N 1
ATOM 1253 C CA . GLU D 2 9 ? 9.62201 1.51408 -57.34452 1.000 40.60737 9 GLU D CA 1
ATOM 1254 C C . GLU D 2 9 ? 8.81451 2.29082 -58.37764 1.000 31.34654 9 GLU D C 1
ATOM 1255 O O . GLU D 2 9 ? 9.31965 3.20123 -59.04036 1.000 30.82498 9 GLU D O 1
ATOM 1261 N N . PHE D 2 10 ? 7.54466 1.91986 -58.51300 1.000 21.53029 10 PHE D N 1
ATOM 1262 C CA . PHE D 2 10 ? 6.63053 2.59258 -59.42524 1.000 28.70472 10 PHE D CA 1
ATOM 1263 C C . PHE D 2 10 ? 5.79972 3.60388 -58.64701 1.000 29.19901 10 PHE D C 1
ATOM 1264 O O . PHE D 2 10 ? 5.12129 3.24406 -57.67864 1.000 24.29788 10 PHE D O 1
ATOM 1272 N N . HIS D 2 11 ? 5.85729 4.86233 -59.07132 1.000 27.04347 11 HIS D N 1
ATOM 1273 C CA . HIS D 2 11 ? 5.09158 5.93901 -58.46047 1.000 18.68120 11 HIS D CA 1
ATOM 1274 C C . HIS D 2 11 ? 4.16926 6.52722 -59.51784 1.000 24.27516 11 HIS D C 1
ATOM 1275 O O . HIS D 2 11 ? 4.65503 6.96175 -60.57689 1.000 23.27311 11 HIS D O 1
ATOM 1282 N N . PRO D 2 12 ? 2.85408 6.54997 -59.30539 1.000 24.59069 12 PRO D N 1
ATOM 1283 C CA . PRO D 2 12 ? 1.96133 7.11757 -60.32108 1.000 17.16897 12 PRO D CA 1
ATOM 1284 C C . PRO D 2 12 ? 2.25862 8.59255 -60.54193 1.000 20.52754 12 PRO D C 1
ATOM 1285 O O . PRO D 2 12 ? 2.57849 9.32844 -59.60654 1.000 27.88106 12 PRO D O 1
ATOM 1289 N N . GLY D 2 13 ? 2.14397 9.02429 -61.79525 1.000 17.78295 13 GLY D N 1
ATOM 1290 C CA . GLY D 2 13 ? 2.38966 10.40969 -62.12692 1.000 22.36373 13 GLY D CA 1
ATOM 1291 C C . GLY D 2 13 ? 3.84695 10.77704 -62.29080 1.000 27.14501 13 GLY D C 1
ATOM 1292 O O . GLY D 2 13 ? 4.14202 11.92234 -62.65460 1.000 32.02702 13 GLY D O 1
ATOM 1293 N N . VAL D 2 14 ? 4.76591 9.84893 -62.04572 1.000 23.78416 14 VAL D N 1
ATOM 1294 C CA . VAL D 2 14 ? 6.19517 10.12857 -62.14291 1.000 25.47870 14 VAL D CA 1
ATOM 1295 C C . VAL D 2 14 ? 6.82527 9.09495 -63.06723 1.000 33.07653 14 VAL D C 1
ATOM 1296 O O . VAL D 2 14 ? 6.45897 7.91199 -63.00783 1.000 28.98317 14 VAL D O 1
ATOM 1300 N N . PRO D 2 15 ? 7.75225 9.48916 -63.94110 1.000 37.33771 15 PRO D N 1
ATOM 1301 C CA . PRO D 2 15 ? 8.38267 8.51342 -64.83655 1.000 32.31682 15 PRO D CA 1
ATOM 1302 C C . PRO D 2 15 ? 9.13099 7.43484 -64.06782 1.000 28.15791 15 PRO D C 1
ATOM 1303 O O . PRO D 2 15 ? 9.89291 7.71413 -63.13977 1.000 44.11551 15 PRO D O 1
ATOM 1307 N N . TRP D 2 16 ? 8.90852 6.19354 -64.48037 1.000 17.21518 16 TRP D N 1
ATOM 1308 C CA . TRP D 2 16 ? 9.51584 5.03958 -63.83650 1.000 24.80787 16 TRP D CA 1
ATOM 1309 C C . TRP D 2 16 ? 11.00846 4.99612 -64.12363 1.000 31.45456 16 TRP D C 1
ATOM 1310 O O . TRP D 2 16 ? 11.43603 5.20942 -65.26356 1.000 31.95897 16 TRP D O 1
ATOM 1321 N N . LYS D 2 17 ? 11.81118 4.75203 -63.09207 1.000 36.48784 17 LYS D N 1
ATOM 1322 C CA . LYS D 2 17 ? 13.22287 4.50347 -63.33741 1.000 22.20380 17 LYS D CA 1
ATOM 1323 C C . LYS D 2 17 ? 13.31907 3.17371 -64.08587 1.000 29.38707 17 LYS D C 1
ATOM 1324 O O . LYS D 2 17 ? 12.31086 2.57003 -64.46227 1.000 36.60824 17 LYS D O 1
ATOM 1326 N N . GLY D 2 18 ? 14.52934 2.65734 -64.25586 1.000 39.71200 18 GLY D N 1
ATOM 1327 C CA . GLY D 2 18 ? 14.71992 1.50811 -65.12402 1.000 47.42542 18 GLY D CA 1
ATOM 1328 C C . GLY D 2 18 ? 13.96668 1.52238 -66.44787 1.000 37.85177 18 GLY D C 1
ATOM 1329 O O . GLY D 2 18 ? 13.87550 0.48729 -67.11495 1.000 44.99554 18 GLY D O 1
ATOM 1330 N N . LEU D 2 19 ? 13.40899 2.67005 -66.83684 1.000 47.68910 19 LEU D N 1
ATOM 1331 C CA . LEU D 2 19 ? 12.77394 2.79308 -68.14083 1.000 54.84960 19 LEU D CA 1
ATOM 1332 C C . LEU D 2 19 ? 13.84147 2.88733 -69.22241 1.000 59.04788 19 LEU D C 1
ATOM 1333 O O . LEU D 2 19 ? 14.90468 3.48248 -69.02897 1.000 57.02747 19 LEU D O 1
ATOM 1338 N N . GLN D 2 20 ? 13.55104 2.28905 -70.36942 1.000 76.51383 20 GLN D N 1
ATOM 1339 C CA . GLN D 2 20 ? 14.54110 2.16815 -71.43161 1.000 87.41220 20 GLN D CA 1
ATOM 1340 C C . GLN D 2 20 ? 14.47880 3.34572 -72.39514 1.000 95.64444 20 GLN D C 1
ATOM 1341 O O . GLN D 2 20 ? 13.51633 4.11209 -72.39386 1.000 93.32343 20 GLN D O 1
ATOM 1347 N N . PRO E 1 2 ? 6.66770 -17.70970 -29.08530 1.000 94.76740 552 PRO E N 1
ATOM 1348 C CA . PRO E 1 2 ? 6.68550 -17.71875 -30.55263 1.000 108.80570 552 PRO E CA 1
ATOM 1349 C C . PRO E 1 2 ? 7.40664 -16.50489 -31.12926 1.000 104.45745 552 PRO E C 1
ATOM 1350 O O . PRO E 1 2 ? 8.16268 -15.84389 -30.41660 1.000 93.53334 552 PRO E O 1
ATOM 1354 N N . LEU E 1 3 ? 7.17116 -16.22036 -32.41296 1.000 111.24871 553 LEU E N 1
ATOM 1355 C CA . LEU E 1 3 ? 7.76507 -15.03705 -33.02571 1.000 103.37278 553 LEU E CA 1
ATOM 1356 C C . LEU E 1 3 ? 7.20685 -13.75547 -32.42116 1.000 105.52532 553 LEU E C 1
ATOM 1357 O O . LEU E 1 3 ? 7.88315 -12.72042 -32.43276 1.000 89.62354 553 LEU E O 1
ATOM 1359 N N . GLY E 1 4 ? 5.98050 -13.80207 -31.89689 1.000 105.49917 554 GLY E N 1
ATOM 1360 C CA . GLY E 1 4 ? 5.44379 -12.64803 -31.19567 1.000 77.96564 554 GLY E CA 1
ATOM 1361 C C . GLY E 1 4 ? 6.20802 -12.34070 -29.92265 1.000 88.26856 554 GLY E C 1
ATOM 1362 O O . GLY E 1 4 ? 6.47663 -11.17633 -29.61450 1.000 93.71746 554 GLY E O 1
ATOM 1363 N N . SER E 1 5 ? 6.56252 -13.37873 -29.16092 1.000 83.28850 555 SER E N 1
ATOM 1364 C CA . SER E 1 5 ? 7.37307 -13.17096 -27.96664 1.000 81.96906 555 SER E CA 1
ATOM 1365 C C . SER E 1 5 ? 8.79168 -12.74608 -28.32267 1.000 73.37257 555 SER E C 1
ATOM 1366 O O . SER E 1 5 ? 9.42803 -12.00997 -27.56025 1.000 60.42136 555 SER E O 1
ATOM 1369 N N . GLN E 1 6 ? 9.30753 -13.20810 -29.46325 1.000 74.77059 556 GLN E N 1
ATOM 1370 C CA . GLN E 1 6 ? 10.62599 -12.76998 -29.90778 1.000 71.67934 556 GLN E CA 1
ATOM 1371 C C . GLN E 1 6 ? 10.60490 -11.31697 -30.36863 1.000 73.02819 556 GLN E C 1
ATOM 1372 O O . GLN E 1 6 ? 11.52588 -10.55036 -30.06306 1.000 65.24484 556 GLN E O 1
ATOM 1374 N N . GLU E 1 7 ? 9.56401 -10.91939 -31.10618 1.000 81.29072 557 GLU E N 1
ATOM 1375 C CA . GLU E 1 7 ? 9.46024 -9.53118 -31.54694 1.000 65.10247 557 GLU E CA 1
ATOM 1376 C C . GLU E 1 7 ? 9.19871 -8.58425 -30.37930 1.000 54.22910 557 GLU E C 1
ATOM 1377 O O . GLU E 1 7 ? 9.69624 -7.45206 -30.37333 1.000 53.53867 557 GLU E O 1
ATOM 1383 N N . GLN E 1 8 ? 8.41901 -9.01978 -29.38493 1.000 49.65974 558 GLN E N 1
ATOM 1384 C CA . GLN E 1 8 ? 8.16969 -8.16637 -28.22714 1.000 35.66118 558 GLN E CA 1
ATOM 1385 C C . GLN E 1 8 ? 9.44125 -7.95914 -27.41153 1.000 39.44848 558 GLN E C 1
ATOM 1386 O O . GLN E 1 8 ? 9.67640 -6.86412 -26.88798 1.000 34.03818 558 GLN E O 1
ATOM 1392 N N . LYS E 1 9 ? 10.27494 -8.99642 -27.29378 1.000 47.08465 559 LYS E N 1
ATOM 1393 C CA . LYS E 1 9 ? 11.53432 -8.84999 -26.57304 1.000 27.95909 559 LYS E CA 1
ATOM 1394 C C . LYS E 1 9 ? 12.51905 -7.97895 -27.34208 1.000 26.88489 559 LYS E C 1
ATOM 1395 O O . LYS E 1 9 ? 13.32670 -7.27056 -26.73057 1.000 26.52075 559 LYS E O 1
ATOM 1401 N N . GLN E 1 10 ? 12.47113 -8.02108 -28.67549 1.000 28.58627 560 GLN E N 1
ATOM 1402 C CA . GLN E 1 10 ? 13.34733 -7.17601 -29.48071 1.000 27.54053 560 GLN E CA 1
ATOM 1403 C C . GLN E 1 10 ? 12.96914 -5.70636 -29.34111 1.000 26.40417 560 GLN E C 1
ATOM 1404 O O . GLN E 1 10 ? 13.83802 -4.84334 -29.16961 1.000 25.04780 560 GLN E O 1
ATOM 1407 N N . MET E 1 11 ? 11.67160 -5.40299 -29.42232 1.000 27.26013 561 MET E N 1
ATOM 1408 C CA . MET E 1 11 ? 11.22225 -4.01902 -29.30932 1.000 26.52555 561 MET E CA 1
ATOM 1409 C C . MET E 1 11 ? 11.50043 -3.45966 -27.91917 1.000 24.59756 561 MET E C 1
ATOM 1410 O O . MET E 1 11 ? 11.81245 -2.27185 -27.77315 1.000 24.86473 561 MET E O 1
ATOM 1415 N N . LEU E 1 12 ? 11.39004 -4.29946 -26.88550 1.000 24.32091 562 LEU E N 1
ATOM 1416 C CA . LEU E 1 12 ? 11.75796 -3.86743 -25.54126 1.000 22.79678 562 LEU E CA 1
ATOM 1417 C C . LEU E 1 12 ? 13.23769 -3.52160 -25.45708 1.000 25.93550 562 LEU E C 1
ATOM 1418 O O . LEU E 1 12 ? 13.62117 -2.60926 -24.71567 1.000 28.48582 562 LEU E O 1
ATOM 1423 N N . GLY E 1 13 ? 14.08140 -4.23783 -26.20284 1.000 22.13030 563 GLY E N 1
ATOM 1424 C CA . GLY E 1 13 ? 15.48807 -3.88517 -26.25738 1.000 21.47337 563 GLY E CA 1
ATOM 1425 C C . GLY E 1 13 ? 15.72750 -2.54768 -26.92637 1.000 30.42385 563 GLY E C 1
ATOM 1426 O O . GLY E 1 13 ? 16.66842 -1.83166 -26.57018 1.000 37.72831 563 GLY E O 1
ATOM 1427 N N . GLU E 1 14 ? 14.88660 -2.19083 -27.90156 1.000 26.05930 564 GLU E N 1
ATOM 1428 C CA . GLU E 1 14 ? 15.02360 -0.89531 -28.55756 1.000 24.57847 564 GLU E CA 1
ATOM 1429 C C . GLU E 1 14 ? 14.70660 0.24672 -27.60139 1.000 28.57623 564 GLU E C 1
ATOM 1430 O O . GLU E 1 14 ? 15.21230 1.35995 -27.77888 1.000 45.23455 564 GLU E O 1
ATOM 1436 N N . ARG E 1 15 ? 13.86420 -0.00267 -26.59688 1.000 31.65843 565 ARG E N 1
ATOM 1437 C CA . ARG E 1 15 ? 13.60197 1.00358 -25.57374 1.000 30.13262 565 ARG E CA 1
ATOM 1438 C C . ARG E 1 15 ? 14.69490 1.01432 -24.51226 1.000 26.45171 565 ARG E C 1
ATOM 1439 O O . ARG E 1 15 ? 15.05020 2.07798 -23.99221 1.000 33.40117 565 ARG E O 1
ATOM 1447 N N . LEU E 1 16 ? 15.23645 -0.16040 -24.18126 1.000 19.35689 566 LEU E N 1
ATOM 1448 C CA . LEU E 1 16 ? 16.22838 -0.25139 -23.11612 1.000 18.96173 566 LEU E CA 1
ATOM 1449 C C . LEU E 1 16 ? 17.58707 0.28317 -23.54925 1.000 20.19685 566 LEU E C 1
ATOM 1450 O O . LEU E 1 16 ? 18.31871 0.84144 -22.72400 1.000 29.39981 566 LEU E O 1
ATOM 1455 N N . PHE E 1 17 ? 17.94314 0.12155 -24.82457 1.000 21.38153 567 PHE E N 1
ATOM 1456 C CA . PHE E 1 17 ? 19.29429 0.46831 -25.26375 1.000 23.04283 567 PHE E CA 1
ATOM 1457 C C . PHE E 1 17 ? 19.63243 1.94347 -25.08011 1.000 23.42210 567 PHE E C 1
ATOM 1458 O O . PHE E 1 17 ? 20.71403 2.23747 -24.54190 1.000 23.06687 567 PHE E O 1
ATOM 1466 N N . PRO E 1 18 ? 18.80002 2.90835 -25.49933 1.000 20.42129 568 PRO E N 1
ATOM 1467 C CA . PRO E 1 18 ? 19.18160 4.31647 -25.29376 1.000 20.99076 568 PRO E CA 1
ATOM 1468 C C . PRO E 1 18 ? 19.38223 4.67771 -23.83402 1.000 24.57158 568 PRO E C 1
ATOM 1469 O O . PRO E 1 18 ? 20.31270 5.42469 -23.50687 1.000 32.96777 568 PRO E O 1
ATOM 1473 N N . LEU E 1 19 ? 18.53579 4.15895 -22.94186 1.000 21.58107 569 LEU E N 1
ATOM 1474 C CA . LEU E 1 19 ? 18.70056 4.44358 -21.52085 1.000 20.30916 569 LEU E CA 1
ATOM 1475 C C . LEU E 1 19 ? 19.96883 3.80007 -20.97522 1.000 20.73090 569 LEU E C 1
ATOM 1476 O O . LEU E 1 19 ? 20.68923 4.41338 -20.18047 1.000 28.89700 569 LEU E O 1
ATOM 1481 N N . ILE E 1 20 ? 20.26355 2.56842 -21.39766 1.000 20.38469 570 ILE E N 1
ATOM 1482 C CA . ILE E 1 20 ? 21.48294 1.90352 -20.95014 1.000 21.04252 570 ILE E CA 1
ATOM 1483 C C . ILE E 1 20 ? 22.70800 2.54605 -21.58880 1.000 28.29464 570 ILE E C 1
ATOM 1484 O O . ILE E 1 20 ? 23.76562 2.65015 -20.95488 1.000 37.51301 570 ILE E O 1
ATOM 1489 N N . GLN E 1 21 ? 22.58842 2.99842 -22.84036 1.000 23.88964 571 GLN E N 1
ATOM 1490 C CA . GLN E 1 21 ? 23.70465 3.67131 -23.49756 1.000 25.02725 571 GLN E CA 1
ATOM 1491 C C . GLN E 1 21 ? 24.06907 4.97280 -22.79697 1.000 37.38378 571 GLN E C 1
ATOM 1492 O O . GLN E 1 21 ? 25.24029 5.36565 -22.79142 1.000 48.98503 571 GLN E O 1
ATOM 1498 N N . ALA E 1 22 ? 23.08706 5.65816 -22.20838 1.000 41.48720 572 ALA E N 1
ATOM 1499 C CA . ALA E 1 22 ? 23.39252 6.86573 -21.44890 1.000 38.36744 572 ALA E CA 1
ATOM 1500 C C . ALA E 1 22 ? 24.18212 6.53995 -20.18724 1.000 46.43563 572 ALA E C 1
ATOM 1501 O O . ALA E 1 22 ? 25.05521 7.31407 -19.77781 1.000 71.42096 572 ALA E O 1
ATOM 1503 N N . MET E 1 23 ? 23.89140 5.40075 -19.55755 1.000 38.60379 573 MET E N 1
ATOM 1504 C CA . MET E 1 23 ? 24.62030 5.00029 -18.35810 1.000 31.08813 573 MET E CA 1
ATOM 1505 C C . MET E 1 23 ? 25.98057 4.40598 -18.70830 1.000 42.77540 573 MET E C 1
ATOM 1506 O O . MET E 1 23 ? 27.02433 4.93170 -18.30672 1.000 55.63136 573 MET E O 1
ATOM 1511 N N . HIS E 1 24 ? 25.98324 3.30317 -19.45855 1.000 38.20996 574 HIS E N 1
ATOM 1512 C CA . HIS E 1 24 ? 27.19853 2.57624 -19.82347 1.000 44.58077 574 HIS E CA 1
ATOM 1513 C C . HIS E 1 24 ? 27.29976 2.52798 -21.34225 1.000 43.03243 574 HIS E C 1
ATOM 1514 O O . HIS E 1 24 ? 26.81833 1.57514 -21.97560 1.000 46.98088 574 HIS E O 1
ATOM 1521 N N . PRO E 1 25 ? 27.91145 3.53613 -21.97113 1.000 40.67334 575 PRO E N 1
ATOM 1522 C CA . PRO E 1 25 ? 27.93887 3.56302 -23.44258 1.000 42.58958 575 PRO E CA 1
ATOM 1523 C C . PRO E 1 25 ? 28.77917 2.45906 -24.06088 1.000 54.01022 575 PRO E C 1
ATOM 1524 O O . PRO E 1 25 ? 28.43314 1.97166 -25.14411 1.000 49.99436 575 PRO E O 1
ATOM 1528 N N . THR E 1 26 ? 29.87145 2.04960 -23.41198 1.000 63.88919 576 THR E N 1
ATOM 1529 C CA . THR E 1 26 ? 30.76948 1.07237 -24.02141 1.000 47.05246 576 THR E CA 1
ATOM 1530 C C . THR E 1 26 ? 30.15049 -0.32016 -24.05035 1.000 38.65282 576 THR E C 1
ATOM 1531 O O . THR E 1 26 ? 30.23272 -1.01996 -25.06646 1.000 45.99589 576 THR E O 1
ATOM 1535 N N . LEU E 1 27 ? 29.52907 -0.74117 -22.94889 1.000 40.43855 577 LEU E N 1
ATOM 1536 C CA . LEU E 1 27 ? 28.96522 -2.07981 -22.82673 1.000 45.12810 577 LEU E CA 1
ATOM 1537 C C . LEU E 1 27 ? 27.43910 -2.06609 -22.84352 1.000 39.51460 577 LEU E C 1
ATOM 1538 O O . LEU E 1 27 ? 26.79848 -2.90781 -22.20928 1.000 34.90619 577 LEU E O 1
ATOM 1540 N N . ALA E 1 28 ? 26.84527 -1.11231 -23.56520 1.000 47.98710 578 ALA E N 1
ATOM 1541 C CA . ALA E 1 28 ? 25.38958 -1.01794 -23.61111 1.000 35.16567 578 ALA E CA 1
ATOM 1542 C C . ALA E 1 28 ? 24.77728 -2.24538 -24.27404 1.000 34.01119 578 ALA E C 1
ATOM 1543 O O . ALA E 1 28 ? 23.72229 -2.72972 -23.84771 1.000 42.79994 578 ALA E O 1
ATOM 1545 N N . GLY E 1 29 ? 25.42337 -2.76011 -25.32161 1.000 33.14457 579 GLY E N 1
ATOM 1546 C CA . GLY E 1 29 ? 24.88462 -3.91903 -26.01418 1.000 30.18702 579 GLY E CA 1
ATOM 1547 C C . GLY E 1 29 ? 24.89394 -5.17392 -25.16219 1.000 28.65688 579 GLY E C 1
ATOM 1548 O O . GLY E 1 29 ? 23.97076 -5.98984 -25.23462 1.000 26.70711 579 GLY E O 1
ATOM 1549 N N . LYS E 1 30 ? 25.93530 -5.34875 -24.34477 1.000 28.95296 580 LYS E N 1
ATOM 1550 C CA . LYS E 1 30 ? 26.02537 -6.54807 -23.51796 1.000 25.59734 580 LYS E CA 1
ATOM 1551 C C . LYS E 1 30 ? 25.03652 -6.49866 -22.36005 1.000 31.95144 580 LYS E C 1
ATOM 1552 O O . LYS E 1 30 ? 24.39404 -7.50699 -22.04375 1.000 32.14696 580 LYS E O 1
ATOM 1558 N N . ILE E 1 31 ? 24.90664 -5.33946 -21.71006 1.000 32.47337 581 ILE E N 1
ATOM 1559 C CA . ILE E 1 31 ? 23.97177 -5.21711 -20.59448 1.000 23.29693 581 ILE E CA 1
ATOM 1560 C C . ILE E 1 31 ? 22.53997 -5.39311 -21.08363 1.000 22.32673 581 ILE E C 1
ATOM 1561 O O . ILE E 1 31 ? 21.70661 -6.00988 -20.40794 1.000 26.87294 581 ILE E O 1
ATOM 1566 N N . THR E 1 32 ? 22.23329 -4.86033 -22.26890 1.000 21.76350 582 THR E N 1
ATOM 1567 C CA . THR E 1 32 ? 20.90087 -5.03707 -22.83660 1.000 21.18095 582 THR E CA 1
ATOM 1568 C C . THR E 1 32 ? 20.62499 -6.50324 -23.14272 1.000 22.80472 582 THR E C 1
ATOM 1569 O O . THR E 1 32 ? 19.50405 -6.98632 -22.94561 1.000 29.21471 582 THR E O 1
ATOM 1573 N N . GLY E 1 33 ? 21.63636 -7.22698 -23.62621 1.000 23.97370 583 GLY E N 1
ATOM 1574 C CA . GLY E 1 33 ? 21.45257 -8.64188 -23.90379 1.000 32.37804 583 GLY E CA 1
ATOM 1575 C C . GLY E 1 33 ? 21.21368 -9.45632 -22.64716 1.000 24.19729 583 GLY E C 1
ATOM 1576 O O . GLY E 1 33 ? 20.40925 -10.39235 -22.64708 1.000 24.82426 583 GLY E O 1
ATOM 1577 N N . MET E 1 34 ? 21.90947 -9.11582 -21.56023 1.000 24.44519 584 MET E N 1
ATOM 1578 C CA . MET E 1 34 ? 21.69469 -9.81803 -20.29973 1.000 26.40192 584 MET E CA 1
ATOM 1579 C C . MET E 1 34 ? 20.32359 -9.49586 -19.72204 1.000 23.83193 584 MET E C 1
ATOM 1580 O O . MET E 1 34 ? 19.61670 -10.39098 -19.24375 1.000 24.49814 584 MET E O 1
ATOM 1585 N N . LEU E 1 35 ? 19.93521 -8.21865 -19.75667 1.000 22.65780 585 LEU E N 1
ATOM 1586 C CA . LEU E 1 35 ? 18.64458 -7.81142 -19.21331 1.000 22.06577 585 LEU E CA 1
ATOM 1587 C C . LEU E 1 35 ? 17.48491 -8.38155 -20.01811 1.000 22.32088 585 LEU E C 1
ATOM 1588 O O . LEU E 1 35 ? 16.40337 -8.60552 -19.46596 1.000 22.54806 585 LEU E O 1
ATOM 1593 N N . LEU E 1 36 ? 17.67912 -8.61249 -21.31699 1.000 22.59718 586 LEU E N 1
ATOM 1594 C CA . LEU E 1 36 ? 16.60703 -9.16488 -22.13453 1.000 23.32404 586 LEU E CA 1
ATOM 1595 C C . LEU E 1 36 ? 16.30034 -10.61984 -21.80535 1.000 24.81053 586 LEU E C 1
ATOM 1596 O O . LEU E 1 36 ? 15.26587 -11.12896 -22.24755 1.000 25.81782 586 LEU E O 1
ATOM 1601 N N . GLU E 1 37 ? 17.16578 -11.29908 -21.05038 1.000 25.29810 587 GLU E N 1
ATOM 1602 C CA . GLU E 1 37 ? 16.92517 -12.69845 -20.71635 1.000 26.99603 587 GLU E CA 1
ATOM 1603 C C . GLU E 1 37 ? 15.90792 -12.87313 -19.59392 1.000 27.33492 587 GLU E C 1
ATOM 1604 O O . GLU E 1 37 ? 15.25256 -13.91894 -19.52255 1.000 28.97988 587 GLU E O 1
ATOM 1610 N N . ILE E 1 38 ? 15.75538 -11.88134 -18.71558 1.000 21.93963 588 ILE E N 1
ATOM 1611 C CA . ILE E 1 38 ? 14.84038 -12.01190 -17.58517 1.000 26.10562 588 ILE E CA 1
ATOM 1612 C C . ILE E 1 38 ? 13.40593 -11.88770 -18.08039 1.000 22.27892 588 ILE E C 1
ATOM 1613 O O . ILE E 1 38 ? 13.16545 -11.62029 -19.26303 1.000 28.01006 588 ILE E O 1
ATOM 1618 N N . ASP E 1 39 ? 12.44688 -12.08225 -17.17811 1.000 37.88119 589 ASP E N 1
ATOM 1619 C CA . ASP E 1 39 ? 11.04188 -12.06661 -17.55920 1.000 25.07060 589 ASP E CA 1
ATOM 1620 C C . ASP E 1 39 ? 10.62778 -10.68806 -18.06132 1.000 21.58756 589 ASP E C 1
ATOM 1621 O O . ASP E 1 39 ? 11.15188 -9.65760 -17.62978 1.000 22.94176 589 ASP E O 1
ATOM 1626 N N . ASN E 1 40 ? 9.66991 -10.68143 -18.99179 1.000 22.26794 590 ASN E N 1
ATOM 1627 C CA . ASN E 1 40 ? 9.19924 -9.42571 -19.56540 1.000 23.60818 590 ASN E CA 1
ATOM 1628 C C . ASN E 1 40 ? 8.43291 -8.59389 -18.54617 1.000 21.53537 590 ASN E C 1
ATOM 1629 O O . ASN E 1 40 ? 8.38769 -7.36382 -18.66212 1.000 19.38607 590 ASN E O 1
ATOM 1634 N N . SER E 1 41 ? 7.82453 -9.24128 -17.54905 1.000 22.13098 591 SER E N 1
ATOM 1635 C CA . SER E 1 41 ? 7.10218 -8.49964 -16.52113 1.000 20.76438 591 SER E CA 1
ATOM 1636 C C . SER E 1 41 ? 8.05089 -7.61284 -15.72639 1.000 21.75468 591 SER E C 1
ATOM 1637 O O . SER E 1 41 ? 7.71400 -6.47119 -15.38993 1.000 18.99939 591 SER E O 1
ATOM 1640 N N . GLU E 1 42 ? 9.24499 -8.12350 -15.41671 1.000 19.71350 592 GLU E N 1
ATOM 1641 C CA . GLU E 1 42 ? 10.24424 -7.30566 -14.74058 1.000 21.78693 592 GLU E CA 1
ATOM 1642 C C . GLU E 1 42 ? 10.79259 -6.22786 -15.66516 1.000 18.17609 592 GLU E C 1
ATOM 1643 O O . GLU E 1 42 ? 11.14900 -5.13938 -15.20184 1.000 28.81085 592 GLU E O 1
ATOM 1646 N N . LEU E 1 43 ? 10.85900 -6.50842 -16.96939 1.000 20.20856 593 LEU E N 1
ATOM 1647 C CA . LEU E 1 43 ? 11.35687 -5.51862 -17.91874 1.000 17.63683 593 LEU E CA 1
ATOM 1648 C C . LEU E 1 43 ? 10.44185 -4.30259 -17.97170 1.000 19.02205 593 LEU E C 1
ATOM 1649 O O . LEU E 1 43 ? 10.91493 -3.16222 -18.04296 1.000 27.36595 593 LEU E O 1
ATOM 1654 N N . LEU E 1 44 ? 9.12588 -4.52670 -17.94422 1.000 18.64907 594 LEU E N 1
ATOM 1655 C CA . LEU E 1 44 ? 8.18622 -3.41165 -17.91205 1.000 17.26670 594 LEU E CA 1
ATOM 1656 C C . LEU E 1 44 ? 8.29830 -2.62541 -16.61187 1.000 28.32194 594 LEU E C 1
ATOM 1657 O O . LEU E 1 44 ? 8.04439 -1.41538 -16.59686 1.000 35.17560 594 LEU E O 1
ATOM 1662 N N . HIS E 1 45 ? 8.67221 -3.29038 -15.51537 1.000 17.37801 595 HIS E N 1
ATOM 1663 C CA . HIS E 1 45 ? 8.85403 -2.58392 -14.25158 1.000 20.44867 595 HIS E CA 1
ATOM 1664 C C . HIS E 1 45 ? 10.08945 -1.69320 -14.28706 1.000 17.50902 595 HIS E C 1
ATOM 1665 O O . HIS E 1 45 ? 10.08182 -0.59123 -13.72605 1.000 33.63610 595 HIS E O 1
ATOM 1672 N N . MET E 1 46 ? 11.16255 -2.15295 -14.93597 1.000 17.40100 596 MET E N 1
ATOM 1673 C CA . MET E 1 46 ? 12.36763 -1.33591 -15.03125 1.000 17.65273 596 MET E CA 1
ATOM 1674 C C . MET E 1 46 ? 12.14616 -0.11528 -15.91493 1.000 22.28816 596 MET E C 1
ATOM 1675 O O . MET E 1 46 ? 12.79564 0.91759 -15.71600 1.000 29.13190 596 MET E O 1
ATOM 1680 N N . LEU E 1 47 ? 11.24112 -0.21178 -16.89247 1.000 23.96397 597 LEU E N 1
ATOM 1681 C CA . LEU E 1 47 ? 10.93793 0.94423 -17.72873 1.000 22.47741 597 LEU E CA 1
ATOM 1682 C C . LEU E 1 47 ? 10.11124 1.97575 -16.97303 1.000 24.75646 597 LEU E C 1
ATOM 1683 O O . LEU E 1 47 ? 10.19948 3.17397 -17.26416 1.000 39.32715 597 LEU E O 1
ATOM 1688 N N . GLU E 1 48 ? 9.30528 1.53270 -16.00613 1.000 23.51559 598 GLU E N 1
ATOM 1689 C CA . GLU E 1 48 ? 8.50213 2.46010 -15.21783 1.000 37.58316 598 GLU E CA 1
ATOM 1690 C C . GLU E 1 48 ? 9.29791 3.03492 -14.05264 1.000 41.91280 598 GLU E C 1
ATOM 1691 O O . GLU E 1 48 ? 9.13749 4.21104 -13.70794 1.000 72.18757 598 GLU E O 1
ATOM 1693 N N . SER E 1 49 ? 10.15657 2.22223 -13.43644 1.000 25.27710 599 SER E N 1
ATOM 1694 C CA . SER E 1 49 ? 10.95987 2.66423 -12.30787 1.000 23.40307 599 SER E CA 1
ATOM 1695 C C . SER E 1 49 ? 12.39124 2.88909 -12.76708 1.000 34.18384 599 SER E C 1
ATOM 1696 O O . SER E 1 49 ? 13.11376 1.90931 -13.00800 1.000 30.82030 599 SER E O 1
ATOM 1699 N N . PRO E 1 50 ? 12.84465 4.13697 -12.91067 1.000 36.43669 600 PRO E N 1
ATOM 1700 C CA . PRO E 1 50 ? 14.23701 4.36311 -13.33112 1.000 24.84281 600 PRO E CA 1
ATOM 1701 C C . PRO E 1 50 ? 15.25777 3.82095 -12.34820 1.000 24.87220 600 PRO E C 1
ATOM 1702 O O . PRO E 1 50 ? 16.33264 3.37402 -12.76851 1.000 24.23238 600 PRO E O 1
ATOM 1706 N N . GLU E 1 51 ? 14.95420 3.84463 -11.04790 1.000 24.97964 601 GLU E N 1
ATOM 1707 C CA . GLU E 1 51 ? 15.88572 3.30664 -10.06281 1.000 26.96565 601 GLU E CA 1
ATOM 1708 C C . GLU E 1 51 ? 16.02029 1.79435 -10.18418 1.000 32.92356 601 GLU E C 1
ATOM 1709 O O . GLU E 1 51 ? 17.09115 1.24467 -9.90152 1.000 31.91505 601 GLU E O 1
ATOM 1711 N N . SER E 1 52 ? 14.95366 1.10775 -10.60130 1.000 32.09101 602 SER E N 1
ATOM 1712 C CA . SER E 1 52 ? 15.03013 -0.33944 -10.77187 1.000 23.27005 602 SER E CA 1
ATOM 1713 C C . SER E 1 52 ? 15.91719 -0.70908 -11.95394 1.000 29.89637 602 SER E C 1
ATOM 1714 O O . SER E 1 52 ? 16.62336 -1.72365 -11.91421 1.000 22.31193 602 SER E O 1
ATOM 1717 N N . LEU E 1 53 ? 15.89295 0.10046 -13.01531 1.000 28.02605 603 LEU E N 1
ATOM 1718 C CA . LEU E 1 53 ? 16.76283 -0.15476 -14.15871 1.000 24.76125 603 LEU E CA 1
ATOM 1719 C C . LEU E 1 53 ? 18.22484 0.07778 -13.80068 1.000 23.11738 603 LEU E C 1
ATOM 1720 O O . LEU E 1 53 ? 19.09783 -0.70454 -14.19443 1.000 22.36110 603 LEU E O 1
ATOM 1725 N N . ARG E 1 54 ? 18.51052 1.14613 -13.05252 1.000 25.21361 604 ARG E N 1
ATOM 1726 C CA . ARG E 1 54 ? 19.88732 1.42220 -12.65620 1.000 29.00205 604 ARG E CA 1
ATOM 1727 C C . ARG E 1 54 ? 20.43055 0.32784 -11.74709 1.000 22.71971 604 ARG E C 1
ATOM 1728 O O . ARG E 1 54 ? 21.60810 -0.03722 -11.83873 1.000 25.80352 604 ARG E O 1
ATOM 1732 N N . SER E 1 55 ? 19.58618 -0.21120 -10.86501 1.000 22.72383 605 SER E N 1
ATOM 1733 C CA . SER E 1 55 ? 20.03973 -1.26157 -9.95916 1.000 34.15024 605 SER E CA 1
ATOM 1734 C C . SER E 1 55 ? 20.35415 -2.54671 -10.71523 1.000 21.75893 605 SER E C 1
ATOM 1735 O O . SER E 1 55 ? 21.32792 -3.23884 -10.39551 1.000 21.46122 605 SER E O 1
ATOM 1738 N N . LYS E 1 56 ? 19.54121 -2.88344 -11.71937 1.000 21.54651 606 LYS E N 1
ATOM 1739 C CA . LYS E 1 56 ? 19.79045 -4.09476 -12.49399 1.000 20.97504 606 LYS E CA 1
ATOM 1740 C C . LYS E 1 56 ? 21.01698 -3.93819 -13.38392 1.000 20.76059 606 LYS E C 1
ATOM 1741 O O . LYS E 1 56 ? 21.75995 -4.90290 -13.60028 1.000 20.33386 606 LYS E O 1
ATOM 1744 N N . VAL E 1 57 ? 21.24427 -2.73347 -13.91265 1.000 21.07698 607 VAL E N 1
ATOM 1745 C CA . VAL E 1 57 ? 22.42753 -2.50421 -14.73538 1.000 20.92842 607 VAL E CA 1
ATOM 1746 C C . VAL E 1 57 ? 23.68711 -2.59319 -13.88436 1.000 20.88997 607 VAL E C 1
ATOM 1747 O O . VAL E 1 57 ? 24.68156 -3.21025 -14.28516 1.000 20.53281 607 VAL E O 1
ATOM 1751 N N . ASP E 1 58 ? 23.66515 -1.98527 -12.69483 1.000 36.34011 608 ASP E N 1
ATOM 1752 C CA . ASP E 1 58 ? 24.79929 -2.10663 -11.78565 1.000 23.39623 608 ASP E CA 1
ATOM 1753 C C . ASP E 1 58 ? 25.01257 -3.55346 -11.36382 1.000 20.84219 608 ASP E C 1
ATOM 1754 O O . ASP E 1 58 ? 26.15193 -3.97082 -11.12608 1.000 20.65482 608 ASP E O 1
ATOM 1759 N N . GLU E 1 59 ? 23.93148 -4.33121 -11.26290 1.000 21.42735 609 GLU E N 1
ATOM 1760 C CA . GLU E 1 59 ? 24.07372 -5.75793 -10.99865 1.000 20.20186 609 GLU E CA 1
ATOM 1761 C C . GLU E 1 59 ? 24.66231 -6.48880 -12.19674 1.000 22.27700 609 GLU E C 1
ATOM 1762 O O . GLU E 1 59 ? 25.41611 -7.45296 -12.02320 1.000 30.48143 609 GLU E O 1
ATOM 1768 N N . ALA E 1 60 ? 24.33590 -6.04719 -13.41412 1.000 19.73196 610 ALA E N 1
ATOM 1769 C CA . ALA E 1 60 ? 24.87773 -6.70072 -14.60009 1.000 19.35398 610 ALA E CA 1
ATOM 1770 C C . ALA E 1 60 ? 26.35684 -6.38379 -14.77431 1.000 19.30473 610 ALA E C 1
ATOM 1771 O O . ALA E 1 60 ? 27.13945 -7.25114 -15.17951 1.000 18.94873 610 ALA E O 1
ATOM 1773 N N . VAL E 1 61 ? 26.75804 -5.14540 -14.47912 1.000 19.69630 611 VAL E N 1
ATOM 1774 C CA . VAL E 1 61 ? 28.16874 -4.78590 -14.57471 1.000 19.71336 611 VAL E CA 1
ATOM 1775 C C . VAL E 1 61 ? 28.97648 -5.53070 -13.51960 1.000 19.55608 611 VAL E C 1
ATOM 1776 O O . VAL E 1 61 ? 30.10037 -5.97719 -13.77809 1.000 19.32063 611 VAL E O 1
ATOM 1780 N N . ALA E 1 62 ? 28.40972 -5.69582 -12.32097 1.000 19.70521 612 ALA E N 1
ATOM 1781 C CA . ALA E 1 62 ? 29.09727 -6.44408 -11.27477 1.000 19.58820 612 ALA E CA 1
ATOM 1782 C C . ALA E 1 62 ? 29.16487 -7.92861 -11.60373 1.000 25.72270 612 ALA E C 1
ATOM 1783 O O . ALA E 1 62 ? 30.12415 -8.60570 -11.21625 1.000 40.16805 612 ALA E O 1
ATOM 1785 N N . VAL E 1 63 ? 28.15888 -8.44989 -12.30854 1.000 23.30779 613 VAL E N 1
ATOM 1786 C CA . VAL E 1 63 ? 28.17927 -9.85168 -12.71171 1.000 18.38374 613 VAL E CA 1
ATOM 1787 C C . VAL E 1 63 ? 29.29730 -10.09673 -13.71746 1.000 18.13798 613 VAL E C 1
ATOM 1788 O O . VAL E 1 63 ? 30.01571 -11.10078 -13.63605 1.000 17.83893 613 VAL E O 1
ATOM 1792 N N . LEU E 1 64 ? 29.47153 -9.17971 -14.67355 1.000 18.28833 614 LEU E N 1
ATOM 1793 C CA . LEU E 1 64 ? 30.55545 -9.31996 -15.64063 1.000 18.11249 614 LEU E CA 1
ATOM 1794 C C . LEU E 1 64 ? 31.91702 -9.19015 -14.96973 1.000 18.13545 614 LEU E C 1
ATOM 1795 O O . LEU E 1 64 ? 32.86657 -9.88648 -15.34509 1.000 27.00310 614 LEU E O 1
ATOM 1800 N N . GLN E 1 65 ? 32.03224 -8.31073 -13.97177 1.000 18.48622 615 GLN E N 1
ATOM 1801 C CA . GLN E 1 65 ? 33.30013 -8.16839 -13.26331 1.000 18.58277 615 GLN E CA 1
ATOM 1802 C C . GLN E 1 65 ? 33.61869 -9.42259 -12.46096 1.000 18.52577 615 GLN E C 1
ATOM 1803 O O . GLN E 1 65 ? 34.78425 -9.82240 -12.35578 1.000 29.42749 615 GLN E O 1
ATOM 1809 N N . ALA E 1 66 ? 32.59298 -10.05443 -11.88650 1.000 20.33252 616 ALA E N 1
ATOM 1810 C CA . ALA E 1 66 ? 32.80549 -11.28095 -11.12802 1.000 17.96335 616 ALA E CA 1
ATOM 1811 C C . ALA E 1 66 ? 33.17607 -12.44507 -12.03718 1.000 19.68229 616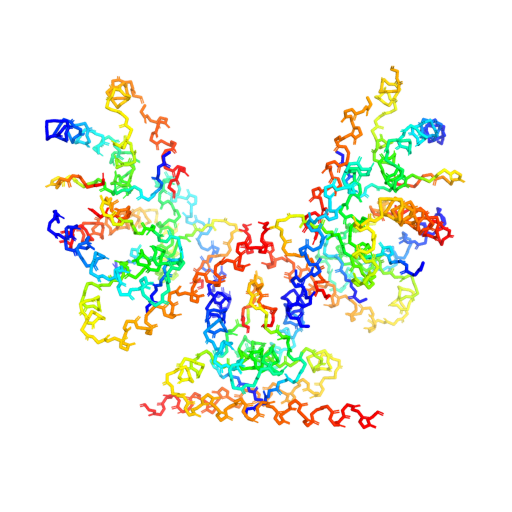 ALA E C 1
ATOM 1812 O O . ALA E 1 66 ? 33.96682 -13.30952 -11.64223 1.000 23.60143 616 ALA E O 1
ATOM 1814 N N . HIS E 1 67 ? 32.62086 -12.48756 -13.25161 1.000 17.39575 617 HIS E N 1
ATOM 1815 C CA . HIS E 1 67 ? 32.93964 -13.58145 -14.16205 1.000 17.05086 617 HIS E CA 1
ATOM 1816 C C . HIS E 1 67 ? 34.35196 -13.45646 -14.71956 1.000 23.31809 617 HIS E C 1
ATOM 1817 O O . HIS E 1 67 ? 35.01524 -14.47429 -14.94954 1.000 22.82688 617 HIS E O 1
ATOM 1824 N N . GLN E 1 68 ? 34.82887 -12.22932 -14.94696 1.000 21.16949 618 GLN E N 1
ATOM 1825 C CA . GLN E 1 68 ? 36.21211 -12.05316 -15.37868 1.000 17.99077 618 GLN E CA 1
ATOM 1826 C C . GLN E 1 68 ? 37.18265 -12.45530 -14.27573 1.000 28.19784 618 GLN E C 1
ATOM 1827 O O . GLN E 1 68 ? 38.26003 -12.99506 -14.55368 1.000 37.24358 618 GLN E O 1
ATOM 1830 N N . ALA E 1 69 ? 36.81756 -12.19792 -13.01695 1.000 24.63639 619 ALA E N 1
ATOM 1831 C CA . ALA E 1 69 ? 37.65566 -12.62360 -11.90140 1.000 18.61810 619 ALA E CA 1
ATOM 1832 C C . ALA E 1 69 ? 37.62092 -14.13726 -11.73564 1.000 21.74495 619 ALA E C 1
ATOM 1833 O O . ALA E 1 69 ? 38.64311 -14.75667 -11.41808 1.000 38.36097 619 ALA E O 1
ATOM 1835 N N . LYS E 1 70 ? 36.45214 -14.74915 -11.94332 1.000 23.51158 620 LYS E N 1
ATOM 1836 C CA . LYS E 1 70 ? 36.35805 -16.20407 -11.88474 1.000 27.51399 620 LYS E CA 1
ATOM 1837 C C . LYS E 1 70 ? 37.15454 -16.84677 -13.01213 1.000 38.55150 620 LYS E C 1
ATOM 1838 O O . LYS E 1 70 ? 37.81254 -17.87419 -12.80930 1.000 35.20608 620 LYS E O 1
ATOM 1841 N N . GLU E 1 71 ? 37.11093 -16.25219 -14.20727 1.000 36.81307 621 GLU E N 1
ATOM 1842 C CA . GLU E 1 71 ? 37.89496 -16.77580 -15.31941 1.000 35.90984 621 GLU E CA 1
ATOM 1843 C C . GLU E 1 71 ? 39.38489 -16.57703 -15.08809 1.000 35.54632 621 GLU E C 1
ATOM 1844 O O . GLU E 1 71 ? 40.19663 -17.38875 -15.54400 1.000 46.57601 621 GLU E O 1
ATOM 1847 N N . ALA E 1 72 ? 39.76395 -15.50737 -14.38819 1.000 29.51860 622 ALA E N 1
ATOM 1848 C CA . ALA E 1 72 ? 41.16739 -15.32016 -14.04086 1.000 41.24143 622 ALA E CA 1
ATOM 1849 C C . ALA E 1 72 ? 41.57794 -16.21937 -12.88311 1.000 42.29826 622 ALA E C 1
ATOM 1850 O O . ALA E 1 72 ? 42.76156 -16.55225 -12.74739 1.000 43.78414 622 ALA E O 1
ATOM 1852 N N . ALA E 1 73 ? 40.61783 -16.62551 -12.04713 1.000 40.81097 623 ALA E N 1
ATOM 1853 C CA . ALA E 1 73 ? 40.92694 -17.52494 -10.93981 1.000 38.70636 623 ALA E CA 1
ATOM 1854 C C . ALA E 1 73 ? 41.29084 -18.91700 -11.44123 1.000 41.58419 623 ALA E C 1
ATOM 1855 O O . ALA E 1 73 ? 42.16861 -19.57841 -10.87362 1.000 42.38002 623 ALA E O 1
ATOM 1857 N N . GLN E 1 74 ? 40.62882 -19.37931 -12.50422 1.000 37.28143 624 GLN E N 1
ATOM 1858 C CA . GLN E 1 74 ? 40.95766 -20.67929 -13.07633 1.000 38.81973 624 GLN E CA 1
ATOM 1859 C C . GLN E 1 74 ? 42.28821 -20.66384 -13.81709 1.000 52.18265 624 GLN E C 1
ATOM 1860 O O . GLN E 1 74 ? 42.87633 -21.72916 -14.03300 1.000 55.22114 624 GLN E O 1
ATOM 1862 N N . LYS E 1 75 ? 42.77243 -19.48963 -14.20811 1.000 47.07597 625 LYS E N 1
ATOM 1863 C CA . LYS E 1 75 ? 44.04537 -19.37907 -14.90889 1.000 47.13320 625 LYS E CA 1
ATOM 1864 C C . LYS E 1 75 ? 45.21191 -19.44594 -13.92922 1.000 50.17270 625 LYS E C 1
ATOM 1865 O O . LYS E 1 75 ? 45.03591 -19.25261 -12.72611 1.000 46.40938 625 LYS E O 1
ATOM 1867 N N . SER F 2 1 ? 18.71507 -11.50491 -9.32372 1.000 57.85348 1 SER F N 1
ATOM 1868 C CA . SER F 2 1 ? 18.35828 -12.79448 -9.90313 1.000 68.07540 1 SER F CA 1
ATOM 1869 C C . SER F 2 1 ? 19.55641 -13.42468 -10.60183 1.000 59.11223 1 SER F C 1
ATOM 1870 O O . SER F 2 1 ? 20.69991 -13.03335 -10.36614 1.000 48.94308 1 SER F O 1
ATOM 1873 N N . ASN F 2 2 ? 19.29030 -14.40272 -11.46350 1.000 67.83655 2 ASN F N 1
ATOM 1874 C CA . ASN F 2 2 ? 20.34236 -15.08179 -12.20731 1.000 52.68162 2 ASN F CA 1
ATOM 1875 C C . ASN F 2 2 ? 20.55759 -14.35988 -13.53143 1.000 49.55047 2 ASN F C 1
ATOM 1876 O O . ASN F 2 2 ? 19.64781 -14.29569 -14.36586 1.000 69.04697 2 ASN F O 1
ATOM 1881 N N . LEU F 2 3 ? 21.75686 -13.82008 -13.71984 1.000 31.17700 3 LEU F N 1
ATOM 1882 C CA . LEU F 2 3 ? 22.13283 -13.13410 -14.94567 1.000 28.63405 3 LEU F CA 1
ATOM 1883 C C . LEU F 2 3 ? 23.24102 -13.91237 -15.64005 1.000 27.71471 3 LE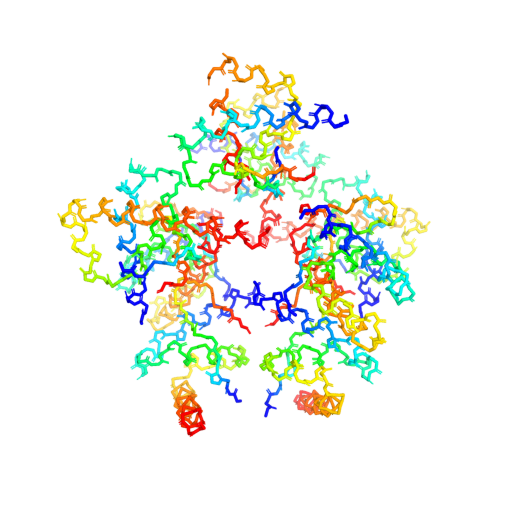U F C 1
ATOM 1884 O O . LEU F 2 3 ? 24.15240 -14.42814 -14.98544 1.000 44.49053 3 LEU F O 1
ATOM 1889 N N . ASN F 2 4 ? 23.16263 -13.99455 -16.96758 1.000 27.13925 4 ASN F N 1
ATOM 1890 C CA . ASN F 2 4 ? 24.10695 -14.79573 -17.73028 1.000 34.25012 4 ASN F CA 1
ATOM 1891 C C . ASN F 2 4 ? 25.18244 -13.89829 -18.31701 1.000 34.18776 4 ASN F C 1
ATOM 1892 O O . ASN F 2 4 ? 24.86458 -13.02267 -19.13736 1.000 38.30015 4 ASN F O 1
ATOM 1897 N N . PRO F 2 5 ? 26.45112 -14.06696 -17.93318 1.000 28.87353 5 PRO F N 1
ATOM 1898 C CA . PRO F 2 5 ? 27.51056 -13.25459 -18.54942 1.000 27.32873 5 PRO F CA 1
ATOM 1899 C C . PRO F 2 5 ? 27.73356 -13.57157 -20.01621 1.000 33.08717 5 PRO F C 1
ATOM 1900 O O . PRO F 2 5 ? 28.20707 -12.70400 -20.76016 1.000 42.50200 5 PRO F O 1
ATOM 1904 N N . ASN F 2 6 ? 27.40917 -14.78560 -20.45411 1.000 28.08503 6 ASN F N 1
ATOM 1905 C CA . ASN F 2 6 ? 27.56407 -15.19267 -21.84323 1.000 32.70133 6 ASN F CA 1
ATOM 1906 C C . ASN F 2 6 ? 26.34441 -14.86725 -22.69665 1.000 32.06611 6 ASN F C 1
ATOM 1907 O O . ASN F 2 6 ? 26.22205 -15.39988 -23.80464 1.000 47.30591 6 ASN F O 1
ATOM 1912 N N . ALA F 2 7 ? 25.44146 -14.02049 -22.20596 1.000 31.91062 7 ALA F N 1
ATOM 1913 C CA . ALA F 2 7 ? 24.26961 -13.64801 -22.98065 1.000 28.18616 7 ALA F CA 1
ATOM 1914 C C . ALA F 2 7 ? 24.68667 -12.94151 -24.27072 1.000 36.43305 7 ALA F C 1
ATOM 1915 O O . ALA F 2 7 ? 25.68064 -12.20900 -24.29532 1.000 37.51709 7 ALA F O 1
ATOM 1917 N N . PRO F 2 8 ? 23.94530 -13.14734 -25.35902 1.000 30.91904 8 PRO F N 1
ATOM 1918 C CA . PRO F 2 8 ? 24.32326 -12.52800 -26.63515 1.000 32.44599 8 PRO F CA 1
ATOM 1919 C C . PRO F 2 8 ? 24.12550 -11.02048 -26.60847 1.000 41.37143 8 PRO F C 1
ATOM 1920 O O . PRO F 2 8 ? 23.17017 -10.50913 -26.01949 1.000 46.11432 8 PRO F O 1
ATOM 1924 N N . GLU F 2 9 ? 25.04741 -10.31104 -27.25392 1.000 39.31292 9 GLU F N 1
ATOM 1925 C CA . GLU F 2 9 ? 24.97545 -8.85902 -27.31186 1.000 31.91092 9 GLU F CA 1
ATOM 1926 C C . GLU F 2 9 ? 23.78090 -8.41114 -28.14769 1.000 33.33007 9 GLU F C 1
ATOM 1927 O O . GLU F 2 9 ? 23.40942 -9.04774 -29.13712 1.000 42.77811 9 GLU F O 1
ATOM 1933 N N . PHE F 2 10 ? 23.18386 -7.29548 -27.73979 1.000 34.21571 10 PHE F N 1
ATOM 1934 C CA . PHE F 2 10 ? 22.04530 -6.70483 -28.43076 1.000 42.85112 10 PHE F CA 1
ATOM 1935 C C . PHE F 2 10 ? 22.53370 -5.59004 -29.34582 1.000 51.04561 10 PHE F C 1
ATOM 1936 O O . PHE F 2 10 ? 23.23226 -4.67492 -28.89711 1.000 45.02169 10 PHE F O 1
ATOM 1944 N N . HIS F 2 11 ? 22.16868 -5.66899 -30.62381 1.000 50.02266 11 HIS F N 1
ATOM 1945 C CA . HIS F 2 11 ? 22.57670 -4.67136 -31.60475 1.000 48.23055 11 HIS F CA 1
ATOM 1946 C C . HIS F 2 11 ? 21.35032 -3.95351 -32.15139 1.000 45.26219 11 HIS F C 1
ATOM 1947 O O . HIS F 2 11 ? 20.45685 -4.60625 -32.71874 1.000 49.15380 11 HIS F O 1
ATOM 1954 N N . PRO F 2 12 ? 21.25710 -2.63246 -32.00027 1.000 49.38149 12 PRO F N 1
ATOM 1955 C CA . PRO F 2 12 ? 20.09844 -1.90254 -32.52771 1.000 48.88045 12 PRO F CA 1
ATOM 1956 C C . PRO F 2 12 ? 20.02665 -1.96413 -34.04637 1.000 53.28424 12 PRO F C 1
ATOM 1957 O O . PRO F 2 12 ? 21.04554 -1.97178 -34.74091 1.000 55.65767 12 PRO F O 1
ATOM 1961 N N . GLY F 2 13 ? 18.79691 -2.01150 -34.56010 1.000 62.36282 13 GLY F N 1
ATOM 1962 C CA . GLY F 2 13 ? 18.56162 -2.02589 -35.98823 1.000 71.09814 13 GLY F CA 1
ATOM 1963 C C . GLY F 2 13 ? 18.71787 -3.37474 -36.64986 1.000 79.36623 13 GLY F C 1
ATOM 1964 O O . GLY F 2 13 ? 18.43215 -3.49638 -37.84813 1.000 83.79778 13 GLY F O 1
ATOM 1965 N N . VAL F 2 14 ? 19.15911 -4.38913 -35.91456 1.000 71.10289 14 VAL F N 1
ATOM 1966 C CA . VAL F 2 14 ? 19.36301 -5.73551 -36.43924 1.000 71.98830 14 VAL F CA 1
ATOM 1967 C C . VAL F 2 14 ? 18.63518 -6.69630 -35.50704 1.000 65.88989 14 VAL F C 1
ATOM 1968 O O . VAL F 2 14 ? 18.63809 -6.47845 -34.28624 1.000 63.05680 14 VAL F O 1
ATOM 1972 N N . PRO F 2 15 ? 17.98058 -7.74093 -36.01778 1.000 91.82196 15 PRO F N 1
ATOM 1973 C CA . PRO F 2 15 ? 17.31345 -8.68922 -35.11974 1.000 87.47461 15 PRO F CA 1
ATOM 1974 C C . PRO F 2 15 ? 18.31774 -9.30951 -34.16208 1.000 69.33060 15 PRO F C 1
ATOM 1975 O O . PRO F 2 15 ? 19.42254 -9.69343 -34.55151 1.000 64.50553 15 PRO F O 1
ATOM 1979 N N . TRP F 2 16 ? 17.92308 -9.39947 -32.89608 1.000 101.39631 16 TRP F N 1
ATOM 1980 C CA . TRP F 2 16 ? 18.84112 -9.85115 -31.86108 1.000 100.67919 16 TRP F CA 1
ATOM 1981 C C . TRP F 2 16 ? 19.20259 -11.31693 -32.05727 1.000 106.28443 16 TRP F C 1
ATOM 1982 O O . TRP F 2 16 ? 18.33254 -12.15601 -32.30911 1.000 109.21472 16 TRP F O 1
ATOM 1993 N N . LYS F 2 17 ? 20.49666 -11.61524 -31.95218 1.000 94.12211 17 LYS F N 1
ATOM 1994 C CA . LYS F 2 17 ? 20.96560 -12.99029 -31.98583 1.000 94.71824 17 LYS F CA 1
ATOM 1995 C C . LYS F 2 17 ? 20.43564 -13.75337 -30.77571 1.000 94.86668 17 LYS F C 1
ATOM 1996 O O . LYS F 2 17 ? 20.24626 -13.19714 -29.68922 1.000 94.16836 17 LYS F O 1
ATOM 1998 N N . GLY F 2 18 ? 20.19897 -15.04897 -30.97753 1.000 111.26561 18 GLY F N 1
ATOM 1999 C CA . GLY F 2 18 ? 19.51101 -15.86190 -29.99356 1.000 129.76032 18 GLY F CA 1
ATOM 2000 C C . GLY F 2 18 ? 18.19661 -15.24961 -29.55845 1.000 122.57795 18 GLY F C 1
ATOM 2001 O O . GLY F 2 18 ? 17.92715 -15.13357 -28.35944 1.000 120.56360 18 GLY F O 1
ATOM 2002 N N . LEU F 2 19 ? 17.37897 -14.84070 -30.52744 1.000 118.72514 19 LEU F N 1
ATOM 2003 C CA . LEU F 2 19 ? 16.10817 -14.19182 -30.22985 1.000 110.18749 19 LEU F CA 1
ATOM 2004 C C . LEU F 2 19 ? 15.14406 -15.20281 -29.62015 1.000 112.77757 19 LEU F C 1
ATOM 2005 O O . LEU F 2 19 ? 14.81463 -16.21531 -30.24689 1.000 115.37556 19 LEU F O 1
ATOM 2007 N N . GLN F 2 20 ? 14.70465 -14.93677 -28.39484 1.000 102.63203 20 GLN F N 1
ATOM 2008 C CA . GLN F 2 20 ? 13.79911 -15.83887 -27.69438 1.000 98.34467 20 GLN F CA 1
ATOM 2009 C C . GLN F 2 20 ? 13.04724 -15.09779 -26.59577 1.000 97.73950 20 GLN F C 1
ATOM 2010 O O . GLN F 2 20 ? 11.81922 -15.02601 -26.61305 1.000 98.40246 20 GLN F O 1
ATOM 2012 N N . PRO G 1 2 ? 34.75705 -34.35963 -64.48036 1.000 101.09220 552 PRO G N 1
ATOM 2013 C CA . PRO G 1 2 ? 35.55535 -34.54801 -63.26346 1.000 110.20139 552 PRO G CA 1
ATOM 2014 C C . PRO G 1 2 ? 36.15409 -33.24080 -62.75552 1.000 110.83930 552 PRO G C 1
ATOM 2015 O O . PRO G 1 2 ? 36.34146 -32.30788 -63.53722 1.000 98.63579 552 PRO G O 1
ATOM 2019 N N . LEU G 1 3 ? 36.45026 -33.17732 -61.45510 1.000 115.11130 553 LEU G N 1
ATOM 2020 C CA . LEU G 1 3 ? 37.07059 -31.98203 -60.89678 1.000 101.41196 553 LEU G CA 1
ATOM 2021 C C . LEU G 1 3 ? 38.49655 -31.78906 -61.39186 1.000 109.68498 553 LEU G C 1
ATOM 2022 O O . LEU G 1 3 ? 39.00109 -30.66142 -61.36297 1.000 105.02276 553 LEU G O 1
ATOM 2027 N N . GLY G 1 4 ? 39.15796 -32.85968 -61.83556 1.000 108.97438 554 GLY G N 1
ATOM 2028 C CA . GLY G 1 4 ? 40.45253 -32.69713 -62.47404 1.000 75.70259 554 GLY G CA 1
ATOM 2029 C C . GLY G 1 4 ? 40.35411 -31.92370 -63.77391 1.000 88.22905 554 GLY G C 1
ATOM 2030 O O . GLY G 1 4 ? 41.18631 -31.05925 -64.05855 1.000 96.42740 554 GLY G O 1
ATOM 2031 N N . SER G 1 5 ? 39.33315 -32.22471 -64.58151 1.000 83.23488 555 SER G N 1
ATOM 2032 C CA . SER G 1 5 ? 39.11271 -31.46870 -65.80917 1.000 66.26788 555 SER G CA 1
ATOM 2033 C C . SER G 1 5 ? 38.65050 -30.04770 -65.51552 1.000 66.19485 555 SER G C 1
ATOM 2034 O O . SER G 1 5 ? 38.95411 -29.12835 -66.28409 1.000 57.40707 555 SER G O 1
ATOM 2037 N N . GLN G 1 6 ? 37.91936 -29.84742 -64.41560 1.000 73.84090 556 GLN G N 1
ATOM 2038 C CA . GLN G 1 6 ? 37.52443 -28.49649 -64.03016 1.000 69.96345 556 GLN G CA 1
ATOM 2039 C C . GLN G 1 6 ? 38.72976 -27.68851 -63.56836 1.000 64.61745 556 GLN G C 1
ATOM 2040 O O . GLN G 1 6 ? 38.86284 -26.50754 -63.91010 1.000 68.27029 556 GLN G O 1
ATOM 2042 N N . GLU G 1 7 ? 39.61678 -28.31028 -62.78820 1.000 75.25021 557 GLU G N 1
ATOM 2043 C CA . GLU G 1 7 ? 40.85365 -27.64884 -62.38985 1.000 64.36137 557 GLU G CA 1
ATOM 2044 C C . GLU G 1 7 ? 41.78027 -27.44665 -63.58054 1.000 53.02388 557 GLU G C 1
ATOM 2045 O O . GLU G 1 7 ? 42.51176 -26.45221 -63.63418 1.000 44.08820 557 GLU G O 1
ATOM 2048 N N . GLN G 1 8 ? 41.75446 -28.37257 -64.54245 1.000 46.61572 558 GLN G N 1
ATOM 2049 C CA . GLN G 1 8 ? 42.59437 -28.24708 -65.72925 1.000 35.99809 558 GLN G CA 1
ATOM 2050 C C . GLN G 1 8 ? 42.22713 -27.00967 -66.53879 1.000 44.13265 558 GLN G C 1
ATOM 2051 O O . GLN G 1 8 ? 43.10718 -26.32476 -67.07378 1.000 36.17003 558 GLN G O 1
ATOM 2057 N N . LYS G 1 9 ? 40.93253 -26.69849 -66.63035 1.000 47.53954 559 LYS G N 1
ATOM 2058 C CA . LYS G 1 9 ? 40.51574 -25.49824 -67.34648 1.000 30.85385 559 LYS G CA 1
ATOM 2059 C C . LYS G 1 9 ? 40.90531 -24.23131 -66.59567 1.000 29.93734 559 LYS G C 1
ATOM 2060 O O . LYS G 1 9 ? 41.18242 -23.20298 -67.22332 1.000 32.59186 559 LYS G O 1
ATOM 2066 N N . GLN G 1 10 ? 40.93060 -24.28156 -65.26174 1.000 31.76229 560 GLN G N 1
ATOM 2067 C CA . GLN G 1 10 ? 41.32812 -23.11170 -64.48432 1.000 31.39725 560 GLN G CA 1
ATOM 2068 C C . GLN G 1 10 ? 42.80645 -22.79475 -64.67845 1.000 30.03718 560 GLN G C 1
ATOM 2069 O O . GLN G 1 10 ? 43.17958 -21.63491 -64.89082 1.000 32.13483 560 GLN G O 1
ATOM 2075 N N . MET G 1 11 ? 43.66683 -23.81323 -64.59729 1.000 30.76017 561 MET G N 1
ATOM 2076 C CA . MET G 1 11 ? 45.09825 -23.58064 -64.76466 1.000 29.76741 561 MET G CA 1
ATOM 2077 C C . MET G 1 11 ? 45.42139 -23.13157 -66.18503 1.000 27.26100 561 MET G C 1
ATOM 2078 O O . MET G 1 11 ? 46.31909 -22.30645 -66.39132 1.000 26.16654 561 MET G O 1
ATOM 2083 N N . LEU G 1 12 ? 44.70478 -23.66719 -67.17749 1.000 26.70581 562 LEU G N 1
ATOM 2084 C CA . LEU G 1 12 ? 44.85820 -23.17813 -68.54421 1.000 24.71469 562 LEU G CA 1
ATOM 2085 C C . LEU G 1 12 ? 44.41371 -21.72627 -68.64931 1.000 26.34004 562 LEU G C 1
ATOM 2086 O O . LEU G 1 12 ? 44.99715 -20.93967 -69.40466 1.000 30.62041 562 LEU G O 1
ATOM 2091 N N . GLY G 1 13 ? 43.37778 -21.35528 -67.89450 1.000 24.75155 563 GLY G N 1
ATOM 2092 C CA . GLY G 1 13 ? 42.95916 -19.96715 -67.84520 1.000 24.43298 563 GLY G CA 1
ATOM 2093 C C . GLY G 1 13 ? 43.98504 -19.07134 -67.18562 1.000 24.56222 563 GLY G C 1
ATOM 2094 O O . GLY G 1 13 ? 44.09900 -17.89213 -67.53330 1.000 34.71411 563 GLY G O 1
ATOM 2095 N N . GLU G 1 14 ? 44.74063 -19.61019 -66.22532 1.000 25.52584 564 GLU G N 1
ATOM 2096 C CA . GLU G 1 14 ? 45.76516 -18.81326 -65.56230 1.000 26.03141 564 GLU G CA 1
ATOM 2097 C C . GLU G 1 14 ? 46.89011 -18.43475 -66.51735 1.000 38.90060 564 GLU G C 1
ATOM 2098 O O . GLU G 1 14 ? 47.51777 -17.38733 -66.34079 1.000 39.94266 564 GLU G O 1
ATOM 2104 N N . ARG G 1 15 ? 47.14846 -19.24946 -67.54218 1.000 39.27460 565 ARG G N 1
ATOM 2105 C CA . ARG G 1 15 ? 48.15654 -18.87286 -68.52826 1.000 26.55406 565 ARG G CA 1
ATOM 2106 C C . ARG G 1 15 ? 47.60474 -17.89427 -69.55366 1.000 24.64157 565 ARG G C 1
ATOM 2107 O O . ARG G 1 15 ? 48.32241 -16.99510 -70.00300 1.000 31.09844 565 ARG G O 1
ATOM 2115 N N . LEU G 1 16 ? 46.33099 -18.03906 -69.92034 1.000 21.65369 566 LEU G N 1
ATOM 2116 C CA . LEU G 1 16 ? 45.77597 -17.20205 -70.97604 1.000 21.30913 566 LEU G CA 1
ATOM 2117 C C . LEU G 1 16 ? 45.56750 -15.76822 -70.51015 1.000 28.47947 566 LEU G C 1
ATOM 2118 O O . LEU G 1 16 ? 45.70567 -14.83606 -71.30933 1.000 37.41559 566 LEU G O 1
ATOM 2123 N N . PHE G 1 17 ? 45.25003 -15.57072 -69.23120 1.000 23.31174 567 PHE G N 1
ATOM 2124 C CA . PHE G 1 17 ? 44.89389 -14.23522 -68.75491 1.000 24.68043 567 PHE G CA 1
ATOM 2125 C C . PHE G 1 17 ? 46.01614 -13.21485 -68.91418 1.000 26.75556 567 PHE G C 1
ATOM 2126 O O . PHE G 1 17 ? 45.74336 -12.11538 -69.42621 1.000 27.22335 567 PHE G O 1
ATOM 2134 N N . PRO G 1 18 ? 47.26829 -13.48248 -68.51131 1.000 25.43597 568 PRO G N 1
ATOM 2135 C CA . PRO G 1 18 ? 48.30586 -12.44844 -68.67707 1.000 26.57727 568 PRO G CA 1
ATOM 2136 C C . PRO G 1 18 ? 48.52615 -12.02512 -70.11850 1.000 26.23383 568 PRO G C 1
ATOM 2137 O O . PRO G 1 18 ? 48.70749 -10.82992 -70.38256 1.000 35.18374 568 PRO G O 1
ATOM 2141 N N . LEU G 1 19 ? 48.52084 -12.96846 -71.06373 1.000 24.71797 569 LEU G N 1
ATOM 2142 C CA . LEU G 1 19 ? 48.67492 -12.59050 -72.46515 1.000 24.55531 569 LEU G CA 1
ATOM 2143 C C . LEU G 1 19 ? 47.45032 -11.83569 -72.96709 1.000 25.35625 569 LEU G C 1
ATOM 2144 O O . LEU G 1 19 ? 47.57894 -10.86069 -73.71569 1.000 36.10070 569 LEU G O 1
ATOM 2149 N N . ILE G 1 20 ? 46.25404 -12.26557 -72.56146 1.000 24.83393 570 ILE G N 1
ATOM 2150 C CA . ILE G 1 20 ? 45.04385 -11.55985 -72.96868 1.000 25.84406 570 ILE G CA 1
ATOM 2151 C C . ILE G 1 20 ? 44.95545 -10.21194 -72.26345 1.000 33.56921 570 ILE G C 1
ATOM 2152 O O . ILE G 1 20 ? 44.48922 -9.22332 -72.84316 1.000 41.00459 570 ILE G O 1
ATOM 2157 N N . GLN G 1 21 ? 45.41006 -10.14330 -71.00757 1.000 28.87634 571 GLN G N 1
ATOM 2158 C CA . GLN G 1 21 ? 45.42942 -8.86142 -70.31026 1.000 33.47673 571 GLN G CA 1
ATOM 2159 C C . GLN G 1 21 ? 46.38241 -7.88641 -70.98465 1.000 35.13139 571 GLN G C 1
ATOM 2160 O O . GLN G 1 21 ? 46.12683 -6.67805 -71.00071 1.000 48.79697 571 GLN G O 1
ATOM 2166 N N . ALA G 1 22 ? 47.48752 -8.38932 -71.53791 1.000 32.36349 572 ALA G N 1
ATOM 2167 C CA . ALA G 1 22 ? 48.36780 -7.53891 -72.32882 1.000 44.51075 572 ALA G CA 1
ATOM 2168 C C . ALA G 1 22 ? 47.70773 -7.13987 -73.64088 1.000 47.13003 572 ALA G C 1
ATOM 2169 O O . ALA G 1 22 ? 47.91170 -6.02105 -74.12541 1.000 53.45833 572 ALA G O 1
ATOM 2171 N N . MET G 1 23 ? 46.90893 -8.03729 -74.21950 1.000 50.57497 573 MET G N 1
ATOM 2172 C CA . MET G 1 23 ? 46.21552 -7.75307 -75.47046 1.000 44.81128 573 MET G CA 1
ATOM 2173 C C . MET G 1 23 ? 45.00324 -6.85832 -75.23989 1.000 53.22759 573 MET G C 1
ATOM 2174 O O . MET G 1 23 ? 44.94156 -5.73115 -75.74262 1.000 55.33329 573 MET G O 1
ATOM 2179 N N . HIS G 1 24 ? 44.02714 -7.35168 -74.47748 1.000 54.00754 574 HIS G N 1
ATOM 2180 C CA . HIS G 1 24 ? 42.77849 -6.64335 -74.20051 1.000 54.16321 574 HIS G CA 1
ATOM 2181 C C . HIS G 1 24 ? 42.62415 -6.50112 -72.69204 1.000 53.73967 574 HIS G C 1
ATOM 2182 O O . HIS G 1 24 ? 42.01650 -7.36340 -72.03772 1.000 58.99703 574 HIS G O 1
ATOM 2189 N N . PRO G 1 25 ? 43.15999 -5.43240 -72.09501 1.000 48.76347 575 PRO G N 1
ATOM 2190 C CA . PRO G 1 25 ? 43.10974 -5.32109 -70.62806 1.000 51.27085 575 PRO G CA 1
ATOM 2191 C C . PRO G 1 25 ? 41.70539 -5.14732 -70.07669 1.000 62.85172 575 PRO G C 1
ATOM 2192 O O . PRO G 1 25 ? 41.42410 -5.63534 -68.97514 1.000 52.02773 575 PRO G O 1
ATOM 2196 N N . THR G 1 26 ? 40.81538 -4.46816 -70.80292 1.000 70.08262 576 THR G N 1
ATOM 2197 C CA . THR G 1 26 ? 39.48776 -4.18470 -70.26557 1.000 57.37155 576 THR G CA 1
ATOM 2198 C C . THR G 1 26 ? 38.62739 -5.44025 -70.20416 1.000 48.12197 576 THR G C 1
ATOM 2199 O O . THR G 1 26 ? 37.94688 -5.68413 -69.20097 1.000 48.75667 576 THR G O 1
ATOM 2203 N N . LEU G 1 27 ? 38.64052 -6.24670 -71.26455 1.000 51.54545 577 LEU G N 1
ATOM 2204 C CA . LEU G 1 27 ? 37.80665 -7.43798 -71.35370 1.000 50.20025 577 LEU G CA 1
ATOM 2205 C C . LEU G 1 27 ? 38.62386 -8.72182 -71.24398 1.000 41.81701 577 LEU G C 1
ATOM 2206 O O . LEU G 1 27 ? 38.26456 -9.74321 -71.83443 1.000 40.88596 577 LEU G O 1
ATOM 2208 N N . ALA G 1 28 ? 39.72818 -8.68411 -70.49318 1.000 45.88196 578 ALA G N 1
ATOM 2209 C CA . ALA G 1 28 ? 40.56244 -9.87386 -70.36034 1.000 34.94107 578 ALA G CA 1
ATOM 2210 C C . ALA G 1 28 ? 39.80845 -10.99026 -69.65117 1.000 32.38221 578 ALA G C 1
ATOM 2211 O O . ALA G 1 28 ? 39.92398 -12.16352 -70.02386 1.000 37.46193 578 ALA G O 1
ATOM 2213 N N . GLY G 1 29 ? 39.03181 -10.64338 -68.62372 1.000 38.89994 579 GLY G N 1
ATOM 2214 C CA . GLY G 1 29 ? 38.26395 -11.65375 -67.91643 1.000 38.74989 579 GLY G CA 1
ATOM 2215 C C . GLY G 1 29 ? 37.15975 -12.23976 -68.77440 1.000 35.10365 579 GLY G C 1
ATOM 2216 O O . GLY G 1 29 ? 36.86468 -13.43553 -68.69403 1.000 32.82413 579 GLY G O 1
ATOM 2217 N N . LYS G 1 30 ? 36.53348 -11.40436 -69.60693 1.000 32.48951 580 LYS G N 1
ATOM 2218 C CA . LYS G 1 30 ? 35.43918 -11.87374 -70.44944 1.000 31.07736 580 LYS G CA 1
ATOM 2219 C C . LYS G 1 30 ? 35.95361 -12.73240 -71.59771 1.000 32.29833 580 LYS G C 1
ATOM 2220 O O . LYS G 1 30 ? 35.37247 -13.77979 -71.90430 1.000 39.50906 580 LYS G O 1
ATOM 2226 N N . ILE G 1 31 ? 37.04044 -12.30559 -72.24502 1.000 38.50716 581 ILE G N 1
ATOM 2227 C CA . ILE G 1 31 ? 37.59165 -13.07301 -73.35803 1.000 27.87418 581 ILE G CA 1
ATOM 2228 C C . ILE G 1 31 ? 38.12939 -14.41307 -72.86992 1.000 27.20935 581 ILE G C 1
ATOM 2229 O O . ILE G 1 31 ? 37.97803 -15.44049 -73.54249 1.000 31.12213 581 ILE G O 1
ATOM 2234 N N . THR G 1 32 ? 38.75426 -14.42856 -71.68944 1.000 25.61029 582 THR G N 1
ATOM 2235 C CA . THR G 1 32 ? 39.25454 -15.68239 -71.13446 1.000 24.67236 582 THR G CA 1
ATOM 2236 C C . THR G 1 32 ? 38.11324 -16.64416 -70.83230 1.000 25.24351 582 THR G C 1
ATOM 2237 O O . THR G 1 32 ? 38.24301 -17.85677 -71.03588 1.000 27.66097 582 THR G O 1
ATOM 2241 N N . GLY G 1 33 ? 36.98770 -16.12247 -70.34178 1.000 26.59594 583 GLY G N 1
ATOM 2242 C CA . GLY G 1 33 ? 35.84526 -16.97999 -70.07444 1.000 27.55089 583 GLY G CA 1
ATOM 2243 C C . GLY G 1 33 ? 35.25584 -17.57101 -71.34028 1.000 27.44887 583 GLY G C 1
ATOM 2244 O O . GLY G 1 33 ? 34.83159 -18.72980 -71.35591 1.000 28.73219 583 GLY G O 1
ATOM 2245 N N . MET G 1 34 ? 35.21543 -16.78322 -72.41729 1.000 27.28338 584 MET G N 1
ATOM 2246 C CA . MET G 1 34 ? 34.71291 -17.29605 -73.68720 1.000 27.47943 584 MET G CA 1
ATOM 2247 C C . MET G 1 34 ? 35.66913 -18.32164 -74.28216 1.000 26.25853 584 MET G C 1
ATOM 2248 O O . MET G 1 34 ? 35.23798 -19.37393 -74.76824 1.000 26.74544 584 MET G O 1
ATOM 2253 N N . LEU G 1 35 ? 36.97203 -18.02916 -74.25358 1.000 24.98223 585 LEU G N 1
ATOM 2254 C CA . LEU G 1 35 ? 37.95794 -18.94749 -74.81310 1.000 23.98314 585 LEU G CA 1
ATOM 2255 C C . LEU G 1 35 ? 38.05100 -20.23992 -74.01297 1.000 24.14359 585 LEU G C 1
ATOM 2256 O O . LEU G 1 35 ? 38.37088 -21.29204 -74.57646 1.000 24.11975 585 LEU G O 1
ATOM 2261 N N . LEU G 1 36 ? 37.77831 -20.18638 -72.70804 1.000 24.70898 586 LEU G N 1
ATOM 2262 C CA . LEU G 1 36 ? 37.84995 -21.38268 -71.87798 1.000 25.46053 586 LEU G CA 1
ATOM 2263 C C . LEU G 1 36 ? 36.74456 -22.38453 -72.18209 1.000 27.01745 586 LEU G C 1
ATOM 2264 O O . LEU G 1 36 ? 36.82457 -23.52492 -71.71598 1.000 28.10864 586 LEU G O 1
ATOM 2269 N N . GLU G 1 37 ? 35.72159 -21.99415 -72.94288 1.000 27.55085 587 GLU G N 1
ATOM 2270 C CA . GLU G 1 37 ? 34.63675 -22.91540 -73.25898 1.000 29.39874 587 GLU G CA 1
ATOM 2271 C C . GLU G 1 37 ? 35.02470 -23.91846 -74.33858 1.000 29.54488 587 GLU G C 1
ATOM 2272 O O . GLU G 1 37 ? 34.44748 -25.00984 -74.39719 1.000 31.43357 587 GLU G O 1
ATOM 2278 N N . ILE G 1 38 ? 35.98704 -23.57617 -75.19439 1.000 13.04076 588 ILE G N 1
ATOM 2279 C CA . ILE G 1 38 ? 36.38269 -24.44831 -76.29563 1.000 18.73029 588 ILE G CA 1
ATOM 2280 C C . ILE G 1 38 ? 37.20144 -25.62137 -75.77233 1.000 15.07897 588 ILE G C 1
ATOM 2281 O O . ILE G 1 38 ? 37.52972 -25.68738 -74.58246 1.000 22.39041 588 ILE G O 1
ATOM 2286 N N . ASP G 1 39 ? 37.53205 -26.55188 -76.66385 1.000 20.57254 589 ASP G N 1
ATOM 2287 C CA . ASP G 1 39 ? 38.25654 -27.75709 -76.28805 1.000 26.92423 589 ASP G CA 1
ATOM 2288 C C . ASP G 1 39 ? 39.66114 -27.42464 -75.79495 1.000 17.62311 589 ASP G C 1
ATOM 2289 O O . ASP G 1 39 ? 40.27627 -26.43943 -76.21197 1.000 15.89366 589 ASP G O 1
ATOM 2294 N N . ASN G 1 40 ? 40.16688 -28.26681 -74.88886 1.000 22.77117 590 ASN G N 1
ATOM 2295 C CA . ASN G 1 40 ? 41.50100 -28.04667 -74.34085 1.000 22.23635 590 ASN G CA 1
ATOM 2296 C C . ASN G 1 40 ? 42.58083 -28.25273 -75.39430 1.000 18.70734 590 ASN G C 1
ATOM 2297 O O . ASN G 1 40 ? 43.66035 -27.65810 -75.29689 1.000 16.32231 590 ASN G O 1
ATOM 2302 N N . SER G 1 41 ? 42.31198 -29.08723 -76.40165 1.000 17.77282 591 SER G N 1
ATOM 2303 C CA . SER G 1 41 ? 43.29450 -29.31418 -77.45611 1.000 18.35248 591 SER G CA 1
ATOM 2304 C C . SER G 1 41 ? 43.55142 -28.03915 -78.24716 1.000 22.71386 591 SER G C 1
ATOM 2305 O O . SER G 1 41 ? 44.69782 -27.73694 -78.60002 1.000 16.36093 591 SER G O 1
ATOM 2308 N N . GLU G 1 42 ? 42.49329 -27.27859 -78.53771 1.000 18.81242 592 GLU G N 1
ATOM 2309 C CA . GLU G 1 42 ? 42.67150 -26.00042 -79.21497 1.000 19.83656 592 GLU G CA 1
ATOM 2310 C C . GLU G 1 42 ? 43.32332 -24.97641 -78.29686 1.000 21.71098 592 GLU G C 1
ATOM 2311 O O . GLU G 1 42 ? 44.07257 -24.11284 -78.76656 1.000 28.29401 592 GLU G O 1
ATOM 2314 N N . LEU G 1 43 ? 43.05354 -25.05840 -76.99135 1.000 23.55799 593 LEU G N 1
ATOM 2315 C CA . LEU G 1 43 ? 43.66627 -24.13002 -76.04756 1.000 11.00882 593 LEU G CA 1
ATOM 2316 C C . LEU G 1 43 ? 45.17542 -24.32749 -75.98856 1.000 13.86273 593 LEU G C 1
ATOM 2317 O O . LEU G 1 43 ? 45.93301 -23.35191 -75.92903 1.000 23.27366 593 LEU G O 1
ATOM 2322 N N . LEU G 1 44 ? 45.63006 -25.58385 -75.99989 1.000 16.57736 594 LEU G N 1
ATOM 2323 C CA . LEU G 1 44 ? 47.06407 -25.85083 -76.02561 1.000 19.02418 594 LEU G CA 1
ATOM 2324 C C . LEU G 1 44 ? 47.69450 -25.38578 -77.33164 1.000 27.35210 594 LEU G C 1
ATOM 2325 O O . LEU G 1 44 ? 48.86802 -24.99646 -77.34814 1.000 31.13977 594 LEU G O 1
ATOM 2330 N N . HIS G 1 45 ? 46.93817 -25.41999 -78.43161 1.000 13.61581 595 HIS G N 1
ATOM 2331 C CA . HIS G 1 45 ? 47.46465 -24.92519 -79.69857 1.000 19.80452 595 HIS G CA 1
ATOM 2332 C C . HIS G 1 45 ? 47.59883 -23.40832 -79.67974 1.000 21.67633 595 HIS G C 1
ATOM 2333 O O . HIS G 1 45 ? 48.55501 -22.85684 -80.23723 1.000 36.85116 595 HIS G O 1
ATOM 2340 N N . MET G 1 46 ? 46.64783 -22.71671 -79.04651 1.000 15.58848 596 MET G N 1
ATOM 2341 C CA . MET G 1 46 ? 46.73135 -21.26363 -78.95307 1.000 17.30003 596 MET G CA 1
ATOM 2342 C C . MET G 1 46 ? 47.87937 -20.83084 -78.05109 1.000 20.24614 596 MET G C 1
ATOM 2343 O O . MET G 1 46 ? 48.44070 -19.74562 -78.24008 1.000 25.39017 596 MET G O 1
ATOM 2348 N N . LEU G 1 47 ? 48.23890 -21.66083 -77.06864 1.000 18.76263 597 LEU G N 1
ATOM 2349 C CA . LEU G 1 47 ? 49.36277 -21.33678 -76.19750 1.000 25.35930 597 LEU G CA 1
ATOM 2350 C C . LEU G 1 47 ? 50.69545 -21.51121 -76.91414 1.000 26.97910 597 LEU G C 1
ATOM 2351 O O . LEU G 1 47 ? 51.67184 -20.83114 -76.57868 1.000 33.47832 597 LEU G O 1
ATOM 2356 N N . GLU G 1 48 ? 50.75691 -22.41257 -77.89608 1.000 26.34695 598 GLU G N 1
ATOM 2357 C CA . GLU G 1 48 ? 51.99438 -22.62973 -78.63737 1.000 40.00911 598 GLU G CA 1
ATOM 2358 C C . GLU G 1 48 ? 52.14702 -21.62242 -79.77115 1.000 47.19521 598 GLU G C 1
ATOM 2359 O O . GLU G 1 48 ? 53.22582 -21.05055 -79.96239 1.000 59.06407 598 GLU G O 1
ATOM 2361 N N . SER G 1 49 ? 51.07762 -21.39486 -80.53385 1.000 25.90293 599 SER G N 1
ATOM 2362 C CA . SER G 1 49 ? 51.11617 -20.45956 -81.64674 1.000 22.75427 599 SER G CA 1
ATOM 2363 C C . SER G 1 49 ? 50.50400 -19.13712 -81.21438 1.000 31.89536 599 SER G C 1
ATOM 2364 O O . SER G 1 49 ? 49.27990 -19.06686 -81.02293 1.000 33.67822 599 SER G O 1
ATOM 2367 N N . PRO G 1 50 ? 51.29488 -18.07478 -81.04292 1.000 33.08229 600 PRO G N 1
ATOM 2368 C CA . PRO G 1 50 ? 50.71230 -16.79149 -80.61759 1.000 22.29785 600 PRO G CA 1
ATOM 2369 C C . PRO G 1 50 ? 49.74799 -16.19996 -81.62863 1.000 23.64900 600 PRO G C 1
ATOM 2370 O O . PRO G 1 50 ? 48.83790 -15.45664 -81.24036 1.000 25.69359 600 PRO G O 1
ATOM 2374 N N . GLU G 1 51 ? 49.91903 -16.50591 -82.91689 1.000 27.67427 601 GLU G N 1
ATOM 2375 C CA . GLU G 1 51 ? 49.02431 -15.95790 -83.93100 1.000 28.28145 601 GLU G CA 1
ATOM 2376 C C . GLU G 1 51 ? 47.61083 -16.50551 -83.77702 1.000 28.87146 601 GLU G C 1
ATOM 2377 O O . GLU G 1 51 ? 46.63244 -15.76765 -83.94370 1.000 28.24902 601 GLU G O 1
ATOM 2379 N N . SER G 1 52 ? 47.48230 -17.79603 -83.45742 1.000 26.01422 602 SER G N 1
ATOM 2380 C CA . SER G 1 52 ? 46.15765 -18.37897 -83.27351 1.000 25.74168 602 SER G CA 1
ATOM 2381 C C . SER G 1 52 ? 45.46502 -17.81880 -82.03857 1.000 28.19920 602 SER G C 1
ATOM 2382 O O . SER G 1 52 ? 44.23872 -17.66065 -82.03711 1.000 31.09014 602 SER G O 1
ATOM 2385 N N . LEU G 1 53 ? 46.22507 -17.51838 -80.98218 1.000 18.91720 603 LEU G N 1
ATOM 2386 C CA . LEU G 1 53 ? 45.63115 -16.88753 -79.80834 1.000 23.58973 603 LEU G CA 1
ATOM 2387 C C . LEU G 1 53 ? 45.14211 -15.48248 -80.13220 1.000 22.00512 603 LEU G C 1
ATOM 2388 O O . LEU G 1 53 ? 44.05336 -15.08342 -79.70292 1.000 23.14416 603 LEU G O 1
ATOM 2393 N N . ARG G 1 54 ? 45.93466 -14.71793 -80.88688 1.000 27.49989 604 ARG G N 1
ATOM 2394 C CA . ARG G 1 54 ? 45.51349 -13.37699 -81.27635 1.000 28.48943 604 ARG G CA 1
ATOM 2395 C C . ARG G 1 54 ? 44.29315 -13.43080 -82.18530 1.000 18.67039 604 ARG G C 1
ATOM 2396 O O . ARG G 1 54 ? 43.40480 -12.57534 -82.09806 1.000 21.91147 604 ARG G O 1
ATOM 2400 N N . SER G 1 55 ? 44.23438 -14.43141 -83.06690 1.000 16.29912 605 SER G N 1
ATOM 2401 C CA . SER G 1 55 ? 43.10162 -14.55233 -83.97813 1.000 27.48319 605 SER G CA 1
ATOM 2402 C C . SER G 1 55 ? 41.82335 -14.91036 -83.22993 1.000 25.39281 605 SER G C 1
ATOM 2403 O O . SER G 1 55 ? 40.74510 -14.39618 -83.55044 1.000 22.62590 605 SER G O 1
ATOM 2406 N N . LYS G 1 56 ? 41.92232 -15.79163 -82.23209 1.000 22.45005 606 LYS G N 1
ATOM 2407 C CA . LYS G 1 56 ? 40.74131 -16.16999 -81.46338 1.000 16.60059 606 LYS G CA 1
ATOM 2408 C C . LYS G 1 56 ? 40.28184 -15.03048 -80.56346 1.000 19.13009 606 LYS G C 1
ATOM 2409 O O . LYS G 1 56 ? 39.07786 -14.85229 -80.34419 1.000 22.39283 606 LYS G O 1
ATOM 2412 N N . VAL G 1 57 ? 41.22518 -14.25157 -80.02955 1.000 19.29303 607 VAL G N 1
ATOM 2413 C CA . VAL G 1 57 ? 40.85539 -13.11513 -79.19256 1.000 17.80502 607 VAL G CA 1
ATOM 2414 C C . VAL G 1 57 ? 40.15873 -12.04834 -80.02698 1.000 23.88904 607 VAL G C 1
ATOM 2415 O O . VAL G 1 57 ? 39.13391 -11.49060 -79.61621 1.000 23.64601 607 VAL G O 1
ATOM 2419 N N . ASP G 1 58 ? 40.69438 -11.75496 -81.21509 1.000 32.75447 608 ASP G N 1
ATOM 2420 C CA . ASP G 1 58 ? 40.03331 -10.81124 -82.11004 1.000 26.97977 608 ASP G CA 1
ATOM 2421 C C . ASP G 1 58 ? 38.66566 -11.32389 -82.53934 1.000 21.28271 608 ASP G C 1
ATOM 2422 O O . ASP G 1 58 ? 37.74789 -10.52879 -82.77229 1.000 21.98327 608 ASP G O 1
ATOM 2427 N N . GLU G 1 59 ? 38.51185 -12.64543 -82.65358 1.000 20.99937 609 GLU G N 1
ATOM 2428 C CA . GLU G 1 59 ? 37.19930 -13.21487 -82.93493 1.000 19.55341 609 GLU G CA 1
ATOM 2429 C C . GLU G 1 59 ? 36.25777 -13.06256 -81.74858 1.000 23.46996 609 GLU G C 1
ATOM 2430 O O . GLU G 1 59 ? 35.04991 -12.88214 -81.93858 1.000 33.43893 609 GLU G O 1
ATOM 2436 N N . ALA G 1 60 ? 36.78599 -13.12532 -80.52363 1.000 16.51151 610 ALA G N 1
ATOM 2437 C CA . ALA G 1 60 ? 35.93133 -12.98668 -79.34952 1.000 13.89641 610 ALA G CA 1
ATOM 2438 C C . ALA G 1 60 ? 35.44531 -11.55244 -79.18753 1.000 16.71981 610 ALA G C 1
ATOM 2439 O O . ALA G 1 60 ? 34.29763 -11.32251 -78.78849 1.000 16.39139 610 ALA G O 1
ATOM 2441 N N . VAL G 1 61 ? 36.30394 -10.57405 -79.48331 1.000 25.66060 611 VAL G N 1
ATOM 2442 C CA . VAL G 1 61 ? 35.88346 -9.17946 -79.39763 1.000 20.75376 611 VAL G CA 1
ATOM 2443 C C . VAL G 1 61 ? 34.83203 -8.87680 -80.45739 1.000 15.82466 611 VAL G C 1
ATOM 2444 O O . VAL G 1 61 ? 33.87165 -8.13989 -80.20565 1.000 16.02065 611 VAL G O 1
ATOM 2448 N N . ALA G 1 62 ? 34.98405 -9.45426 -81.65268 1.000 17.54422 612 ALA G N 1
ATOM 2449 C CA . ALA G 1 62 ? 33.99115 -9.24979 -82.70143 1.000 18.18155 612 ALA G CA 1
ATOM 2450 C C . ALA G 1 62 ? 32.67947 -9.94992 -82.37423 1.000 28.68734 612 ALA G C 1
ATOM 2451 O O . ALA G 1 62 ? 31.60825 -9.46935 -82.76152 1.000 40.29802 612 ALA G O 1
ATOM 2453 N N . VAL G 1 63 ? 32.74234 -11.08249 -81.67157 1.000 23.59683 613 VAL G N 1
ATOM 2454 C CA . VAL G 1 63 ? 31.52377 -11.77715 -81.27056 1.000 15.92283 613 VAL G CA 1
ATOM 2455 C C . VAL G 1 63 ? 30.74739 -10.94243 -80.25981 1.000 20.63896 613 VAL G C 1
ATOM 2456 O O . VAL G 1 63 ? 29.51798 -10.82788 -80.34057 1.000 19.20987 613 VAL G O 1
ATOM 2460 N N . LEU G 1 64 ? 31.45148 -10.33650 -79.30002 1.000 23.20354 614 LEU G N 1
ATOM 2461 C CA . LEU G 1 64 ? 30.78561 -9.48063 -78.32405 1.000 15.02412 614 LEU G CA 1
ATOM 2462 C C . LEU G 1 64 ? 30.21327 -8.23018 -78.98106 1.000 15.65969 614 LEU G C 1
ATOM 2463 O O . LEU G 1 64 ? 29.13568 -7.76262 -78.59723 1.000 26.92723 614 LEU G O 1
ATOM 2468 N N . GLN G 1 65 ? 30.91349 -7.67569 -79.97459 1.000 16.05592 615 GLN G N 1
ATOM 2469 C CA . GLN G 1 65 ? 30.38940 -6.50538 -80.67288 1.000 16.73337 615 GLN G CA 1
ATOM 2470 C C . GLN G 1 65 ? 29.14893 -6.86399 -81.47915 1.000 17.28858 615 GLN G C 1
ATOM 2471 O O . GLN G 1 65 ? 28.21311 -6.06223 -81.58340 1.000 25.28749 615 GLN G O 1
ATOM 2474 N N . ALA G 1 66 ? 29.12783 -8.06471 -82.06060 1.000 21.67986 616 ALA G N 1
ATOM 2475 C CA . ALA G 1 66 ? 27.96238 -8.50296 -82.81807 1.000 18.18170 616 ALA G CA 1
ATOM 2476 C C . ALA G 1 66 ? 26.77483 -8.77288 -81.90447 1.000 21.52878 616 ALA G C 1
ATOM 2477 O O . ALA G 1 66 ? 25.62641 -8.53803 -82.29745 1.000 22.36540 616 ALA G O 1
ATOM 2479 N N . HIS G 1 67 ? 27.02760 -9.26436 -80.68812 1.000 20.55157 617 HIS G N 1
ATOM 2480 C CA . HIS G 1 67 ? 25.93214 -9.54225 -79.76661 1.000 18.51707 617 HIS G CA 1
ATOM 2481 C C . HIS G 1 67 ? 25.32098 -8.25995 -79.21537 1.000 24.07960 617 HIS G C 1
ATOM 2482 O O . HIS G 1 67 ? 24.10911 -8.20912 -78.97580 1.000 26.92588 617 HIS G O 1
ATOM 2489 N N . GLN G 1 68 ? 26.13293 -7.22056 -79.00241 1.000 18.99130 618 GLN G N 1
ATOM 2490 C CA . GLN G 1 68 ? 25.58017 -5.93706 -78.58054 1.000 19.90094 618 GLN G CA 1
ATOM 2491 C C . GLN G 1 68 ? 24.73489 -5.31862 -79.68626 1.000 24.94281 618 GLN G C 1
ATOM 2492 O O . GLN G 1 68 ? 23.72368 -4.66208 -79.41114 1.000 31.44640 618 GLN G O 1
ATOM 2495 N N . ALA G 1 69 ? 25.13606 -5.51705 -80.94436 1.000 21.29881 619 ALA G N 1
ATOM 2496 C CA . ALA G 1 69 ? 24.33722 -5.02603 -82.06152 1.000 23.92906 619 ALA G CA 1
ATOM 2497 C C . ALA G 1 69 ? 23.04825 -5.82424 -82.20405 1.000 24.35167 619 ALA G C 1
ATOM 2498 O O . ALA G 1 69 ? 21.99526 -5.26198 -82.52722 1.000 37.28402 619 ALA G O 1
ATOM 2500 N N . LYS G 1 70 ? 23.11277 -7.13772 -81.97141 1.000 25.61086 620 LYS G N 1
ATOM 2501 C CA . LYS G 1 70 ? 21.90326 -7.95268 -82.00404 1.000 24.03714 620 LYS G CA 1
ATOM 2502 C C . LYS G 1 70 ? 20.95794 -7.56548 -80.87475 1.000 34.54822 620 LYS G C 1
ATOM 2503 O O . LYS G 1 70 ? 19.73681 -7.52131 -81.06583 1.000 33.64744 620 LYS G O 1
ATOM 2509 N N . GLU G 1 71 ? 21.50546 -7.28135 -79.68985 1.000 31.56542 621 GLU G N 1
ATOM 2510 C CA . GLU G 1 71 ? 20.67081 -6.84070 -78.57864 1.000 32.11742 621 GLU G CA 1
ATOM 2511 C C . GLU G 1 71 ? 20.10841 -5.44880 -78.83039 1.000 28.22761 621 GLU G C 1
ATOM 2512 O O . GLU G 1 71 ? 19.02701 -5.11709 -78.33125 1.000 42.21572 621 GLU G O 1
ATOM 2515 N N . ALA G 1 72 ? 20.82495 -4.62499 -79.59786 1.000 24.60440 622 ALA G N 1
ATOM 2516 C CA . ALA G 1 72 ? 20.30147 -3.32310 -79.99015 1.000 34.51936 622 ALA G CA 1
ATOM 2517 C C . ALA G 1 72 ? 19.31132 -3.43598 -81.14081 1.000 36.96838 622 ALA G C 1
ATOM 2518 O O . ALA G 1 72 ? 18.44476 -2.56786 -81.29454 1.000 38.91980 622 ALA G O 1
ATOM 2520 N N . ALA G 1 73 ? 19.42301 -4.49042 -81.95332 1.000 37.54766 623 ALA G N 1
ATOM 2521 C CA . ALA G 1 73 ? 18.48113 -4.68333 -83.04987 1.000 32.18168 623 ALA G CA 1
ATOM 2522 C C . ALA G 1 73 ? 17.08445 -5.00705 -82.53771 1.000 32.77582 623 ALA G C 1
ATOM 2523 O O . ALA G 1 73 ? 16.09099 -4.60042 -83.15128 1.000 39.46559 623 ALA G O 1
ATOM 2525 N N . GLN G 1 74 ? 16.98698 -5.73161 -81.42130 1.000 29.86243 624 GLN G N 1
ATOM 2526 C CA . GLN G 1 74 ? 15.69144 -6.02864 -80.82548 1.000 33.96908 624 GLN G CA 1
ATOM 2527 C C . GLN G 1 74 ? 15.08251 -4.82422 -80.12094 1.000 48.47428 624 GLN G C 1
ATOM 2528 O O . GLN G 1 74 ? 13.86620 -4.80012 -79.90326 1.000 51.69649 624 GLN G O 1
ATOM 2530 N N . LYS G 1 75 ? 15.89222 -3.83275 -79.76265 1.000 47.83605 625 LYS G N 1
ATOM 2531 C CA . LYS G 1 75 ? 15.39266 -2.63732 -79.09433 1.000 44.72443 625 LYS G CA 1
ATOM 2532 C C . LYS G 1 75 ? 14.99229 -1.57335 -80.11034 1.000 40.50824 625 LYS G C 1
ATOM 2533 O O . LYS G 1 75 ? 14.96643 -1.82967 -81.31408 1.000 38.19251 625 LYS G O 1
ATOM 2535 N N . SER H 2 1 ? 35.06842 -20.72436 -84.43515 1.000 53.70695 1 SER H N 1
ATOM 2536 C CA . SER H 2 1 ? 34.01652 -21.67621 -84.09746 1.000 78.84755 1 SER H CA 1
ATOM 2537 C C . SER H 2 1 ? 32.86239 -20.98118 -83.38415 1.000 66.99480 1 SER H C 1
ATOM 2538 O O . SER H 2 1 ? 32.58469 -19.80775 -83.63263 1.000 54.40012 1 SER H O 1
ATOM 2540 N N . ASN H 2 2 ? 32.19265 -21.70879 -82.49422 1.000 79.61276 2 ASN H N 1
ATOM 2541 C CA . ASN H 2 2 ? 31.07122 -21.16435 -81.74066 1.000 58.82368 2 ASN H CA 1
ATOM 2542 C C . ASN H 2 2 ? 31.58809 -20.56575 -80.43858 1.000 56.11597 2 ASN H C 1
ATOM 2543 O O . ASN H 2 2 ? 32.14664 -21.27966 -79.59821 1.000 71.70713 2 ASN H O 1
ATOM 2548 N N . LEU H 2 3 ? 31.40199 -19.25968 -80.27580 1.000 37.88128 3 LEU H N 1
ATOM 2549 C CA . LEU H 2 3 ? 31.79896 -18.54656 -79.07206 1.000 23.74999 3 LEU H CA 1
ATOM 2550 C C . LEU H 2 3 ? 30.55664 -18.01281 -78.37405 1.000 29.59582 3 LEU H C 1
ATOM 2551 O O . LEU H 2 3 ? 29.62660 -17.53086 -79.02838 1.000 52.94317 3 LEU H O 1
ATOM 2556 N N . ASN H 2 4 ? 30.54230 -18.09709 -77.04381 1.000 22.74452 4 ASN H N 1
ATOM 2557 C CA . ASN H 2 4 ? 29.37001 -17.70618 -76.27575 1.000 29.46020 4 ASN H CA 1
ATOM 2558 C C . ASN H 2 4 ? 29.57082 -16.31168 -75.70885 1.000 33.11188 4 ASN H C 1
ATOM 2559 O O . ASN H 2 4 ? 30.48147 -16.11377 -74.88904 1.000 39.89818 4 ASN H O 1
ATOM 2564 N N . PRO H 2 5 ? 28.76451 -15.32291 -76.10572 1.000 32.05631 5 PRO H N 1
ATOM 2565 C CA . PRO H 2 5 ? 28.90348 -13.98907 -75.50245 1.000 27.59588 5 PRO H CA 1
ATOM 2566 C C . PRO H 2 5 ? 28.49531 -13.94507 -74.04170 1.000 33.14610 5 PRO H C 1
ATOM 2567 O O . PRO H 2 5 ? 28.99098 -13.09002 -73.29826 1.000 41.77651 5 PRO H O 1
ATOM 2571 N N . ASN H 2 6 ? 27.60275 -14.83292 -73.60991 1.000 29.89113 6 ASN H N 1
ATOM 2572 C CA . ASN H 2 6 ? 27.15456 -14.89736 -72.22587 1.000 31.81922 6 ASN H CA 1
ATOM 2573 C C . ASN H 2 6 ? 28.01985 -15.80652 -71.36119 1.000 31.51405 6 ASN H C 1
ATOM 2574 O O . ASN H 2 6 ? 27.59955 -16.17076 -70.25802 1.000 34.67090 6 ASN H O 1
ATOM 2579 N N . ALA H 2 7 ? 29.20325 -16.18798 -71.83746 1.000 37.84970 7 ALA H N 1
ATOM 2580 C CA . ALA H 2 7 ? 30.08678 -17.03501 -71.05316 1.000 27.03121 7 ALA H CA 1
ATOM 2581 C C . ALA H 2 7 ? 30.49122 -16.33007 -69.75798 1.000 26.49466 7 ALA H C 1
ATOM 2582 O O . ALA H 2 7 ? 30.65368 -15.10624 -69.73120 1.000 32.11569 7 ALA H O 1
ATOM 2584 N N . PRO H 2 8 ? 30.65793 -17.07866 -68.66748 1.000 26.03116 8 PRO H N 1
ATOM 2585 C CA . PRO H 2 8 ? 31.00837 -16.44540 -67.39025 1.000 27.27877 8 PRO H CA 1
ATOM 2586 C C . PRO H 2 8 ? 32.42789 -15.89994 -67.40771 1.000 36.82394 8 PRO H C 1
ATOM 2587 O O . PRO H 2 8 ? 33.33840 -16.49929 -67.98446 1.000 39.54547 8 PRO H O 1
ATOM 2591 N N . GLU H 2 9 ? 32.60536 -14.74654 -66.76904 1.000 37.37753 9 GLU H N 1
ATOM 2592 C CA . GLU H 2 9 ? 33.91287 -14.11080 -66.71009 1.000 26.53353 9 GLU H CA 1
ATOM 2593 C C . GLU H 2 9 ? 34.87890 -14.93375 -65.86388 1.000 27.20728 9 GLU H C 1
ATOM 2594 O O . GLU H 2 9 ? 34.49686 -15.56146 -64.87253 1.000 34.51510 9 GLU H O 1
ATOM 2600 N N . PHE H 2 10 ? 36.14503 -14.92506 -66.26961 1.000 26.40143 10 PHE H N 1
ATOM 2601 C CA . PHE H 2 10 ? 37.20868 -15.62201 -65.55906 1.000 33.11504 10 PHE H CA 1
ATOM 2602 C C . PHE H 2 10 ? 37.95746 -14.63238 -64.67617 1.000 34.41945 10 PHE H C 1
ATOM 2603 O O . PHE H 2 10 ? 38.44465 -13.60610 -65.16189 1.000 41.85664 10 PHE H O 1
ATOM 2611 N N . HIS H 2 11 ? 38.04675 -14.94097 -63.38464 1.000 45.31471 11 HIS H N 1
ATOM 2612 C CA . HIS H 2 11 ? 38.73765 -14.08623 -62.42729 1.000 51.07407 11 HIS H CA 1
ATOM 2613 C C . HIS H 2 11 ? 39.91856 -14.83944 -61.83041 1.000 48.53486 11 HIS H C 1
ATOM 2614 O O . HIS H 2 11 ? 39.72534 -15.91667 -61.23978 1.000 50.70020 11 HIS H O 1
ATOM 2621 N N . PRO H 2 12 ? 41.14368 -14.33132 -61.96388 1.000 50.61712 12 PRO H N 1
ATOM 2622 C CA . PRO H 2 12 ? 42.30141 -15.02364 -61.38675 1.000 38.62675 12 PRO H CA 1
ATOM 2623 C C . PRO H 2 12 ? 42.22336 -15.09634 -59.86861 1.000 56.91840 12 PRO H C 1
ATOM 2624 O O . PRO H 2 12 ? 41.72262 -14.18724 -59.20288 1.000 55.54284 12 PRO H O 1
ATOM 2628 N N . GLY H 2 13 ? 42.73052 -16.20267 -59.32379 1.000 61.91211 13 GLY H N 1
ATOM 2629 C CA . GLY H 2 13 ? 42.76750 -16.41575 -57.89219 1.000 65.99609 13 GLY H CA 1
ATOM 2630 C C . GLY H 2 13 ? 41.48699 -16.93564 -57.27980 1.000 70.60972 13 GLY H C 1
ATOM 2631 O O . GLY H 2 13 ? 41.47535 -17.24632 -56.08164 1.000 82.29167 13 GLY H O 1
ATOM 2632 N N . VAL H 2 14 ? 40.41214 -17.04291 -58.05288 1.000 63.61266 14 VAL H N 1
ATOM 2633 C CA . VAL H 2 14 ? 39.13175 -17.54546 -57.56239 1.000 68.92783 14 VAL H CA 1
ATOM 2634 C C . VAL H 2 14 ? 38.67818 -18.62902 -58.53535 1.000 73.30217 14 VAL H C 1
ATOM 2635 O O . VAL H 2 14 ? 38.94611 -18.51916 -59.74196 1.000 68.77032 14 VAL H O 1
ATOM 2639 N N . PRO H 2 15 ? 38.05646 -19.71184 -58.06737 1.000 89.94553 15 PRO H N 1
ATOM 2640 C CA . PRO H 2 15 ? 37.62732 -20.76401 -58.99730 1.000 75.30527 15 PRO H CA 1
ATOM 2641 C C . PRO H 2 15 ? 36.65372 -20.22491 -60.03484 1.000 66.44018 15 PRO H C 1
ATOM 2642 O O . PRO H 2 15 ? 35.70746 -19.50294 -59.71167 1.000 58.07311 15 PRO H O 1
ATOM 2646 N N . TRP H 2 16 ? 36.89969 -20.58583 -61.29172 1.000 98.46179 16 TRP H N 1
ATOM 2647 C CA . TRP H 2 16 ? 36.08168 -20.09905 -62.39244 1.000 97.63912 16 TRP H CA 1
ATOM 2648 C C . TRP H 2 16 ? 34.69832 -20.73090 -62.33762 1.000 100.27492 16 TRP H C 1
ATOM 2649 O O . TRP H 2 16 ? 34.55329 -21.92338 -62.05624 1.000 101.23803 16 TRP H O 1
ATOM 2660 N N . LYS H 2 17 ? 33.67665 -19.91321 -62.57038 1.000 98.29805 17 LYS H N 1
ATOM 2661 C CA . LYS H 2 17 ? 32.31833 -20.42377 -62.64548 1.000 100.48868 17 LYS H CA 1
ATOM 2662 C C . LYS H 2 17 ? 32.15844 -21.37512 -63.82998 1.000 101.36646 17 LYS H C 1
ATOM 2663 O O . LYS H 2 17 ? 32.87359 -21.29515 -64.83340 1.000 99.77381 17 LYS H O 1
ATOM 2665 N N . GLY H 2 18 ? 31.19190 -22.28325 -63.69703 1.000 121.25651 18 GLY H N 1
ATOM 2666 C CA . GLY H 2 18 ? 30.98984 -23.37273 -64.63399 1.000 123.09273 18 GLY H CA 1
ATOM 2667 C C . GLY H 2 18 ? 32.24500 -24.11004 -65.05220 1.000 126.02712 18 GLY H C 1
ATOM 2668 O O . GLY H 2 18 ? 32.40810 -24.43558 -66.23157 1.000 146.71193 18 GLY H O 1
ATOM 2669 N N . LEU H 2 19 ? 33.13514 -24.38887 -64.10630 1.000 111.76739 19 LEU H N 1
ATOM 2670 C CA . LEU H 2 19 ? 34.39484 -25.04174 -64.44038 1.000 109.80165 19 LEU H CA 1
ATOM 2671 C C . LEU H 2 19 ? 34.18285 -26.51289 -64.78044 1.000 106.38422 19 LEU H C 1
ATOM 2672 O O . LEU H 2 19 ? 34.29753 -26.91257 -65.93999 1.000 104.18832 19 LEU H O 1
ATOM 2674 N N . GLY I 1 4 ? 22.10163 -17.60384 -54.65900 1.000 105.67527 554 GLY I N 1
ATOM 2675 C CA . GLY I 1 4 ? 20.88251 -17.69535 -55.44049 1.000 82.71770 554 GLY I CA 1
ATOM 2676 C C . GLY I 1 4 ? 20.02630 -18.89206 -55.07642 1.000 70.14305 554 GLY I C 1
ATOM 2677 O O . GLY I 1 4 ? 18.80376 -18.78396 -54.97921 1.000 77.01074 554 GLY I O 1
ATOM 2678 N N . SER I 1 5 ? 20.67363 -20.04282 -54.87441 1.000 73.67774 555 SER I N 1
ATOM 2679 C CA . SER I 1 5 ? 19.94189 -21.23309 -54.45488 1.000 71.55645 555 SER I CA 1
ATOM 2680 C C . SER I 1 5 ? 19.41528 -21.09398 -53.03291 1.000 61.72400 555 SER I C 1
ATOM 2681 O O . SER I 1 5 ? 18.36095 -21.65123 -52.70662 1.000 59.07301 555 SER I O 1
ATOM 2684 N N . GLN I 1 6 ? 20.13030 -20.36051 -52.17681 1.000 57.52009 556 GLN I N 1
ATOM 2685 C CA . GLN I 1 6 ? 19.63211 -20.10546 -50.82965 1.000 55.14348 556 GLN I CA 1
ATOM 2686 C C . GLN I 1 6 ? 18.42817 -19.17379 -50.86270 1.000 57.85776 556 GLN I C 1
ATOM 2687 O O . GLN I 1 6 ? 17.45676 -19.37615 -50.12469 1.000 56.84829 556 GLN I O 1
ATOM 2689 N N . GLU I 1 7 ? 18.47718 -18.14479 -51.71210 1.000 63.31932 557 GLU I N 1
ATOM 2690 C CA . GLU I 1 7 ? 17.33163 -17.25682 -51.87093 1.000 62.66565 557 GLU I CA 1
ATOM 2691 C C . GLU I 1 7 ? 16.15534 -17.97239 -52.52158 1.000 56.51864 557 GLU I C 1
ATOM 2692 O O . GLU I 1 7 ? 14.99857 -17.67513 -52.20171 1.000 53.89868 557 GLU I O 1
ATOM 2694 N N . GLN I 1 8 ? 16.42670 -18.90748 -53.43663 1.000 58.92109 558 GLN I N 1
ATOM 2695 C CA . GLN I 1 8 ? 15.34520 -19.65893 -54.06561 1.000 68.00370 558 GLN I CA 1
ATOM 2696 C C . GLN I 1 8 ? 14.61130 -20.52189 -53.04721 1.000 69.44088 558 GLN I C 1
ATOM 2697 O O . GLN I 1 8 ? 13.38198 -20.64335 -53.09646 1.000 81.11014 558 GLN I O 1
ATOM 2699 N N . LYS I 1 9 ? 15.34738 -21.12832 -52.11306 1.000 60.38621 559 LYS I N 1
ATOM 2700 C CA . LYS I 1 9 ? 14.70098 -21.90810 -51.06353 1.000 73.17675 559 LYS I CA 1
ATOM 2701 C C . LYS I 1 9 ? 13.95694 -21.00909 -50.08617 1.000 66.44221 559 LYS I C 1
ATOM 2702 O O . LYS I 1 9 ? 12.93475 -21.41710 -49.52274 1.000 74.56523 559 LYS I O 1
ATOM 2708 N N . GLN I 1 10 ? 14.45569 -19.79007 -49.87197 1.000 55.52497 560 GLN I N 1
ATOM 2709 C CA . GLN I 1 10 ? 13.78037 -18.85038 -48.98371 1.000 49.52468 560 GLN I CA 1
ATOM 2710 C C . GLN I 1 10 ? 12.44574 -18.40366 -49.56718 1.000 63.11045 560 GLN I C 1
ATOM 2711 O O . GLN I 1 10 ? 11.42987 -18.37291 -48.86338 1.000 57.21432 560 GLN I O 1
ATOM 2717 N N . MET I 1 11 ? 12.42634 -18.06496 -50.85967 1.000 60.23508 561 MET I N 1
ATOM 2718 C CA . MET I 1 11 ? 11.19528 -17.58314 -51.47882 1.000 47.06681 561 MET I CA 1
ATOM 2719 C C . MET I 1 11 ? 10.11737 -18.65934 -51.48144 1.000 46.25631 561 MET I C 1
ATOM 2720 O O . MET I 1 11 ? 8.93146 -18.36044 -51.29647 1.000 57.95185 561 MET I O 1
ATOM 2725 N N . LEU I 1 12 ? 10.50717 -19.91884 -51.68613 1.000 46.82064 562 LEU I N 1
ATOM 2726 C CA . LEU I 1 12 ? 9.54452 -21.00828 -51.56361 1.000 62.95733 562 LEU I CA 1
ATOM 2727 C C . LEU I 1 12 ? 9.05390 -21.14945 -50.12760 1.000 53.18126 562 LEU I C 1
ATOM 2728 O O . LEU I 1 12 ? 7.87582 -21.44316 -49.89404 1.000 44.41392 562 LEU I O 1
ATOM 2733 N N . GLY I 1 13 ? 9.94138 -20.94375 -49.15228 1.000 57.33488 563 GLY I N 1
ATOM 2734 C CA . GLY I 1 13 ? 9.51263 -20.96392 -47.76335 1.000 54.69445 563 GLY I CA 1
ATOM 2735 C C . GLY I 1 13 ? 8.64786 -19.77365 -47.39387 1.000 43.57053 563 GLY I C 1
ATOM 2736 O O . GLY I 1 13 ? 7.72098 -19.89606 -46.58826 1.000 42.79866 563 GLY I O 1
ATOM 2737 N N . GLU I 1 14 ? 8.93822 -18.60489 -47.97294 1.000 43.75285 564 GLU I N 1
ATOM 2738 C CA . GLU I 1 14 ? 8.13191 -17.42205 -47.68868 1.000 43.06824 564 GLU I CA 1
ATOM 2739 C C . GLU I 1 14 ? 6.73466 -17.53630 -48.28228 1.000 42.34744 564 GLU I C 1
ATOM 2740 O O . GLU I 1 14 ? 5.79364 -16.92376 -47.76647 1.000 46.95378 564 GLU I O 1
ATOM 2746 N N . ARG I 1 15 ? 6.58058 -18.29672 -49.36757 1.000 42.72483 565 ARG I N 1
ATOM 2747 C CA . ARG I 1 15 ? 5.25439 -18.51972 -49.93153 1.000 42.29569 565 ARG I CA 1
ATOM 2748 C C . ARG I 1 15 ? 4.50708 -19.61797 -49.18506 1.000 41.66797 565 ARG I C 1
ATOM 2749 O O . ARG I 1 15 ? 3.28612 -19.53552 -49.01378 1.000 41.00266 565 ARG I O 1
ATOM 2757 N N . LEU I 1 16 ? 5.22194 -20.65121 -48.73620 1.000 42.08448 566 LEU I N 1
ATOM 2758 C CA . LEU I 1 16 ? 4.57546 -21.78363 -48.08352 1.000 41.91206 566 LEU I CA 1
ATOM 2759 C C . LEU I 1 16 ? 4.13333 -21.46750 -46.65967 1.000 41.17276 566 LEU I C 1
ATOM 2760 O O . LEU I 1 16 ? 3.10572 -21.98641 -46.21003 1.000 42.75606 566 LEU I O 1
ATOM 2765 N N . PHE I 1 17 ? 4.88073 -20.62473 -45.94451 1.000 41.15084 567 PHE I N 1
ATOM 2766 C CA . PHE I 1 17 ? 4.60496 -20.40664 -44.52439 1.000 42.97650 567 PHE I CA 1
ATOM 2767 C C . PHE I 1 17 ? 3.21959 -19.82806 -44.25632 1.000 39.95121 567 PHE I C 1
ATOM 2768 O O . PHE I 1 17 ? 2.52664 -20.34617 -43.36298 1.000 39.82193 567 PHE I O 1
ATOM 2776 N N . PRO I 1 18 ? 2.75884 -18.77283 -44.94449 1.000 39.52104 568 PRO I N 1
ATOM 2777 C CA . PRO I 1 18 ? 1.40875 -18.26144 -44.64662 1.000 38.83313 568 PRO I CA 1
ATOM 2778 C C . PRO I 1 18 ? 0.31618 -19.29373 -44.85615 1.000 38.57949 568 PRO I C 1
ATOM 2779 O O . PRO I 1 18 ? -0.65075 -19.33430 -44.08516 1.000 38.21079 568 PRO I O 1
ATOM 2783 N N . LEU I 1 19 ? 0.44054 -20.12893 -45.88899 1.000 41.98213 569 LEU I N 1
ATOM 2784 C CA . LEU I 1 19 ? -0.56487 -21.15736 -46.13121 1.000 39.03974 569 LEU I CA 1
ATOM 2785 C C . LEU I 1 19 ? -0.56221 -22.20608 -45.02549 1.000 39.34032 569 LEU I C 1
ATOM 2786 O O . LEU I 1 19 ? -1.62704 -22.66646 -44.59745 1.000 49.17935 569 LEU I O 1
ATOM 2791 N N . ILE I 1 20 ? 0.62249 -22.59826 -44.55165 1.000 41.33067 570 ILE I N 1
ATOM 2792 C CA . ILE I 1 20 ? 0.69810 -23.58473 -43.47826 1.000 50.14500 570 ILE I CA 1
ATOM 2793 C C . ILE I 1 20 ? 0.25715 -22.97870 -42.15014 1.000 40.27646 570 ILE I C 1
ATOM 2794 O O . ILE I 1 20 ? -0.38291 -23.65032 -41.33172 1.000 40.69893 570 ILE I O 1
ATOM 2799 N N . GLN I 1 21 ? 0.58433 -21.70423 -41.91069 1.000 39.76367 571 GLN I N 1
ATOM 2800 C CA . GLN I 1 21 ? 0.15581 -21.06800 -40.66749 1.000 39.68056 571 GLN I CA 1
ATOM 2801 C C . GLN I 1 21 ? -1.36136 -20.93879 -40.59608 1.000 39.07039 571 GLN I C 1
ATOM 2802 O O . GLN I 1 21 ? -1.93631 -21.01262 -39.50505 1.000 39.35189 571 GLN I O 1
ATOM 2808 N N . ALA I 1 22 ? -2.02545 -20.73903 -41.73603 1.000 57.54250 572 ALA I N 1
ATOM 2809 C CA . ALA I 1 22 ? -3.48353 -20.73581 -41.74060 1.000 39.38789 572 ALA I CA 1
ATOM 2810 C C . ALA I 1 22 ? -4.03061 -22.13245 -41.47707 1.000 38.74409 572 ALA I C 1
ATOM 2811 O O . ALA I 1 22 ? -5.06394 -22.28902 -40.81605 1.000 38.72045 572 ALA I O 1
ATOM 2813 N N . MET I 1 23 ? -3.34047 -23.15893 -41.97582 1.000 45.35618 573 MET I N 1
ATOM 2814 C CA . MET I 1 23 ? -3.77046 -24.53775 -41.77167 1.000 43.61109 573 MET I CA 1
ATOM 2815 C C . MET I 1 23 ? -3.42234 -25.02030 -40.36789 1.000 50.74987 573 MET I C 1
ATOM 2816 O O . MET I 1 23 ? -4.30899 -25.36433 -39.57898 1.000 56.86292 573 MET I O 1
ATOM 2821 N N . HIS I 1 24 ? -2.12982 -25.05189 -40.03977 1.000 67.75121 574 HIS I N 1
ATOM 2822 C CA . HIS I 1 24 ? -1.64439 -25.51567 -38.74075 1.000 68.27518 574 HIS I CA 1
ATOM 2823 C C . HIS I 1 24 ? -0.86085 -24.38093 -38.09523 1.000 66.82956 574 HIS I C 1
ATOM 2824 O O . HIS I 1 24 ? 0.37232 -24.31128 -38.22140 1.000 66.28551 574 HIS I O 1
ATOM 2831 N N . PRO I 1 25 ? -1.53677 -23.46632 -37.39479 1.000 66.23860 575 PRO I N 1
ATOM 2832 C CA . PRO I 1 25 ? -0.82576 -22.31695 -36.81264 1.000 64.89177 575 PRO I CA 1
ATOM 2833 C C . PRO I 1 25 ? 0.10563 -22.69199 -35.67657 1.000 69.76079 575 PRO I C 1
ATOM 2834 O O . PRO I 1 25 ? 1.12824 -22.02262 -35.48486 1.000 72.35196 575 PRO I O 1
ATOM 2838 N N . THR I 1 26 ? -0.21824 -23.73757 -34.91362 1.000 85.42431 576 THR I N 1
ATOM 2839 C CA . THR I 1 26 ? 0.57213 -24.06359 -33.73159 1.000 77.06707 576 THR I CA 1
ATOM 2840 C C . THR I 1 26 ? 1.95640 -24.57380 -34.11238 1.000 68.46600 576 THR I C 1
ATOM 2841 O O . THR I 1 26 ? 2.95914 -24.16845 -33.51320 1.000 69.57479 576 THR I O 1
ATOM 2845 N N . LEU I 1 27 ? 2.03317 -25.46245 -35.10175 1.000 71.72925 577 LEU I N 1
ATOM 2846 C CA . LEU I 1 27 ? 3.29204 -26.05704 -35.53264 1.000 84.00819 577 LEU I CA 1
ATOM 2847 C C . LEU I 1 27 ? 3.71378 -25.55673 -36.91204 1.000 73.41052 577 LEU I C 1
ATOM 2848 O O . LEU I 1 27 ? 4.37397 -26.27683 -37.66327 1.000 67.42883 577 LEU I O 1
ATOM 2853 N N . ALA I 1 28 ? 3.35866 -24.31286 -37.24488 1.000 72.56586 578 ALA I N 1
ATOM 2854 C CA . ALA I 1 28 ? 3.65295 -23.78226 -38.57348 1.000 64.59304 578 ALA I CA 1
ATOM 2855 C C . ALA I 1 28 ? 5.15257 -23.68655 -38.82601 1.000 67.59455 578 ALA I C 1
ATOM 2856 O O . ALA I 1 28 ? 5.61791 -23.94763 -39.94181 1.000 64.07538 578 ALA I O 1
ATOM 2858 N N . GLY I 1 29 ? 5.92502 -23.30861 -37.80678 1.000 70.25379 579 GLY I N 1
ATOM 2859 C CA . GLY I 1 29 ? 7.35895 -23.16172 -37.99742 1.000 71.84461 579 GLY I CA 1
ATOM 2860 C C . GLY I 1 29 ? 8.06183 -24.47572 -38.28329 1.000 69.21842 579 GLY I C 1
ATOM 2861 O O . GLY I 1 29 ? 8.99995 -24.52558 -39.08381 1.000 64.06556 579 GLY I O 1
ATOM 2862 N N . LYS I 1 30 ? 7.62127 -25.55718 -37.63658 1.000 79.87887 580 LYS I N 1
ATOM 2863 C CA . LYS I 1 30 ? 8.27868 -26.84676 -37.82636 1.000 76.47957 580 LYS I CA 1
ATOM 2864 C C . LYS I 1 30 ? 7.94054 -27.45783 -39.18167 1.000 71.33120 580 LYS I C 1
ATOM 2865 O O . LYS I 1 30 ? 8.82443 -27.98744 -39.86530 1.000 68.26522 580 LYS I O 1
ATOM 2867 N N . ILE I 1 31 ? 6.66971 -27.39771 -39.58687 1.000 74.66016 581 ILE I N 1
ATOM 2868 C CA . ILE I 1 31 ? 6.26922 -27.98514 -40.86300 1.000 68.65216 581 ILE I CA 1
ATOM 2869 C C . ILE I 1 31 ? 6.91917 -27.24879 -42.02769 1.000 68.80881 581 ILE I C 1
ATOM 2870 O O . ILE I 1 31 ? 7.31193 -27.86582 -43.02541 1.000 69.22430 581 ILE I O 1
ATOM 2875 N N . THR I 1 32 ? 7.04112 -25.92276 -41.92700 1.000 69.09366 582 THR I N 1
ATOM 2876 C CA . THR I 1 32 ? 7.68503 -25.16561 -42.99573 1.000 65.74562 582 THR I CA 1
ATOM 2877 C C . THR I 1 32 ? 9.14991 -25.55764 -43.14122 1.000 65.05754 582 THR I C 1
ATOM 2878 O O . THR I 1 32 ? 9.66222 -25.66898 -44.26100 1.000 80.35902 582 THR I O 1
ATOM 2882 N N . GLY I 1 33 ? 9.84032 -25.77194 -42.02025 1.000 65.19181 583 GLY I N 1
ATOM 2883 C CA . GLY I 1 33 ? 11.22407 -26.21055 -42.09106 1.000 65.51972 583 GLY I CA 1
ATOM 2884 C C . GLY I 1 33 ? 11.36185 -27.61948 -42.63600 1.000 67.26287 583 GLY I C 1
ATOM 2885 O O . GLY I 1 33 ? 12.28829 -27.91359 -43.39649 1.000 75.16582 583 GLY I O 1
ATOM 2886 N N . MET I 1 34 ? 10.44299 -28.51000 -42.25401 1.000 68.53947 584 MET I N 1
ATOM 2887 C CA . MET I 1 34 ? 10.48434 -29.88338 -42.74666 1.000 70.37200 584 MET I CA 1
ATOM 2888 C C . MET I 1 34 ? 10.14163 -29.95714 -44.22934 1.000 70.52722 584 MET I C 1
ATOM 2889 O O . MET I 1 34 ? 10.79297 -30.68685 -44.98592 1.000 71.49715 584 MET I O 1
ATOM 2894 N N . LEU I 1 35 ? 9.11858 -29.21612 -44.66263 1.000 69.68555 585 LEU I N 1
ATOM 2895 C CA . LEU I 1 35 ? 8.72101 -29.25890 -46.06609 1.000 69.90878 585 LEU I CA 1
ATOM 2896 C C . LEU I 1 35 ? 9.79698 -28.68379 -46.97777 1.000 69.13041 585 LEU I C 1
ATOM 2897 O O . LEU I 1 35 ? 9.92212 -29.11200 -48.13025 1.000 75.02385 585 LEU I O 1
ATOM 2902 N N . LEU I 1 36 ? 10.58371 -27.72551 -46.48561 1.000 67.74950 586 LEU I N 1
ATOM 2903 C CA . LEU I 1 36 ? 11.64720 -27.13994 -47.29199 1.000 67.03175 586 LEU I CA 1
ATOM 2904 C C . LEU I 1 36 ? 12.80054 -28.10324 -47.53828 1.000 68.34060 586 LEU I C 1
ATOM 2905 O O . LEU I 1 36 ? 13.65423 -27.81419 -48.38364 1.000 70.66235 586 LEU I O 1
ATOM 2910 N N . GLU I 1 37 ? 12.84800 -29.23233 -46.82800 1.000 76.48650 587 GLU I N 1
ATOM 2911 C CA . GLU I 1 37 ? 13.93240 -30.18842 -47.01756 1.000 90.72764 587 GLU I CA 1
ATOM 2912 C C . GLU I 1 37 ? 13.76139 -31.00291 -48.29302 1.000 90.29474 587 GLU I C 1
ATOM 2913 O O . GLU I 1 37 ? 14.75290 -31.48985 -48.84795 1.000 103.49504 587 GLU I O 1
ATOM 2915 N N . ILE I 1 38 ? 12.52770 -31.16251 -48.77024 1.000 79.19594 588 ILE I N 1
ATOM 2916 C CA . ILE I 1 38 ? 12.26366 -31.94518 -49.97228 1.000 87.20452 588 ILE I CA 1
ATOM 2917 C C . ILE I 1 38 ? 12.70595 -31.14123 -51.18821 1.000 88.88793 588 ILE I C 1
ATOM 2918 O O . ILE I 1 38 ? 13.10650 -29.97823 -51.06260 1.000 76.37269 588 ILE I O 1
ATOM 2923 N N . ASP I 1 39 ? 12.64021 -31.75238 -52.36959 1.000 97.89655 589 ASP I N 1
ATOM 2924 C CA . ASP I 1 39 ? 13.11265 -31.08890 -53.57668 1.000 87.56323 589 ASP I CA 1
ATOM 2925 C C . ASP I 1 39 ? 12.26438 -29.86047 -53.88758 1.000 72.30497 589 ASP I C 1
ATOM 2926 O O . ASP I 1 39 ? 11.06635 -29.81099 -53.59556 1.000 72.20250 589 ASP I O 1
ATOM 2928 N N . ASN I 1 40 ? 12.90707 -28.85611 -54.48920 1.000 71.23971 590 ASN I N 1
ATOM 2929 C CA . ASN I 1 40 ? 12.20736 -27.61874 -54.81701 1.000 69.90657 590 ASN I CA 1
ATOM 2930 C C . ASN I 1 40 ? 11.18125 -27.82674 -55.92266 1.000 70.74232 590 ASN I C 1
ATOM 2931 O O . ASN I 1 40 ? 10.19819 -27.08107 -56.00070 1.000 69.99613 590 ASN I O 1
ATOM 2936 N N . SER I 1 41 ? 11.39470 -28.82183 -56.78729 1.000 72.35776 591 SER I N 1
ATOM 2937 C CA . SER I 1 41 ? 10.44150 -29.08674 -57.85994 1.000 73.31373 591 SER I CA 1
ATOM 2938 C C . SER I 1 41 ? 9.09314 -29.52494 -57.30294 1.000 78.37246 591 SER I C 1
ATOM 2939 O O . SER I 1 41 ? 8.04094 -29.11013 -57.80330 1.000 80.79189 591 SER I O 1
ATOM 2941 N N . GLU I 1 42 ? 9.10390 -30.36677 -56.26664 1.000 74.22708 592 GLU I N 1
ATOM 2942 C CA . GLU I 1 42 ? 7.85345 -30.77660 -55.63758 1.000 82.46489 592 GLU I CA 1
ATOM 2943 C C . GLU I 1 42 ? 7.21743 -29.63616 -54.85316 1.000 91.71368 592 GLU I C 1
ATOM 2944 O O . GLU I 1 42 ? 5.98669 -29.55605 -54.76949 1.000 94.79075 592 GLU I O 1
ATOM 2946 N N . LEU I 1 43 ? 8.03242 -28.75088 -54.27331 1.000 92.28627 593 LEU I N 1
ATOM 2947 C CA . LEU I 1 43 ? 7.48868 -27.62425 -53.52071 1.000 69.88313 593 LEU I CA 1
ATOM 2948 C C . LEU I 1 43 ? 6.72490 -26.66733 -54.42690 1.000 69.27476 593 LEU I C 1
ATOM 2949 O O . LEU I 1 43 ? 5.66684 -26.15460 -54.04380 1.000 81.80181 593 LEU I O 1
ATOM 2954 N N . LEU I 1 44 ? 7.24606 -26.40867 -55.62938 1.000 69.44015 594 LEU I N 1
ATOM 2955 C CA . LEU I 1 44 ? 6.52954 -25.55157 -56.56739 1.000 69.09443 594 LEU I CA 1
ATOM 2956 C C . LEU I 1 44 ? 5.21956 -26.18850 -57.01043 1.000 75.52454 594 LEU I C 1
ATOM 2957 O O . LEU I 1 44 ? 4.25076 -25.47617 -57.29767 1.000 92.68035 594 LEU I O 1
ATOM 2959 N N . HIS I 1 45 ? 5.17088 -27.52103 -57.07289 1.000 81.18767 595 HIS I N 1
ATOM 2960 C CA . HIS I 1 45 ? 3.92362 -28.20011 -57.40589 1.000 93.25773 595 HIS I CA 1
ATOM 2961 C C . HIS I 1 45 ? 2.92560 -28.10259 -56.25869 1.000 84.77930 595 HIS I C 1
ATOM 2962 O O . HIS I 1 45 ? 1.71728 -27.97309 -56.48746 1.000 83.55081 595 HIS I O 1
ATOM 2964 N N . MET I 1 46 ? 3.41392 -28.16612 -55.01669 1.000 81.45847 596 MET I N 1
ATOM 2965 C CA . MET I 1 46 ? 2.52930 -28.06645 -53.86074 1.000 76.63568 596 MET I CA 1
ATOM 2966 C C . MET I 1 46 ? 1.92582 -26.67445 -53.72862 1.000 82.33939 596 MET I C 1
ATOM 2967 O O . MET I 1 46 ? 0.82487 -26.52808 -53.18558 1.000 94.00442 596 MET I O 1
ATOM 2972 N N . LEU I 1 47 ? 2.62576 -25.64402 -54.20965 1.000 72.89204 597 LEU I N 1
ATOM 2973 C CA . LEU I 1 47 ? 2.07988 -24.29316 -54.14052 1.000 67.66606 597 LEU I CA 1
ATOM 2974 C C . LEU I 1 47 ? 0.94764 -24.09525 -55.13931 1.000 75.69502 597 LEU I C 1
ATOM 2975 O O . LEU I 1 47 ? 0.04692 -23.28282 -54.90014 1.000 74.77699 597 LEU I O 1
ATOM 2980 N N . GLU I 1 48 ? 0.97395 -24.82290 -56.25737 1.000 70.54484 598 GLU I N 1
ATOM 2981 C CA . GLU I 1 48 ? -0.08879 -24.70665 -57.24848 1.000 79.55168 598 GLU I CA 1
ATOM 2982 C C . GLU I 1 48 ? -1.28266 -25.59088 -56.91230 1.000 77.81742 598 GLU I C 1
ATOM 2983 O O . GLU I 1 48 ? -2.42577 -25.21297 -57.19208 1.000 73.99431 598 GLU I O 1
ATOM 2985 N N . SER I 1 49 ? -1.04233 -26.76005 -56.31779 1.000 77.57922 599 SER I N 1
ATOM 2986 C CA . SER I 1 49 ? -2.11349 -27.67897 -55.96673 1.000 73.20552 599 SER I CA 1
ATOM 2987 C C . SER I 1 49 ? -2.41481 -27.55643 -54.48208 1.000 72.54924 599 SER I C 1
ATOM 2988 O O . SER I 1 49 ? -1.59272 -27.98458 -53.65731 1.000 76.30523 599 SER I O 1
ATOM 2991 N N . PRO I 1 50 ? -3.55570 -26.98435 -54.09009 1.000 72.16471 600 PRO I N 1
ATOM 2992 C CA . PRO I 1 50 ? -3.85876 -26.87234 -52.65397 1.000 71.65137 600 PRO I CA 1
ATOM 2993 C C . PRO I 1 50 ? -4.03835 -28.21423 -51.96762 1.000 79.72650 600 PRO I C 1
ATOM 2994 O O . PRO I 1 50 ? -3.77626 -28.32383 -50.76311 1.000 77.32297 600 PRO I O 1
ATOM 2998 N N . GLU I 1 51 ? -4.47847 -29.24168 -52.69735 1.000 83.19310 601 GLU I N 1
ATOM 2999 C CA . GLU I 1 51 ? -4.68755 -30.54813 -52.08174 1.000 80.26324 601 GLU I CA 1
ATOM 3000 C C . GLU I 1 51 ? -3.36241 -31.23112 -51.76807 1.000 77.82314 601 GLU I C 1
ATOM 3001 O O . GLU I 1 51 ? -3.23086 -31.89725 -50.73441 1.000 76.92478 601 GLU I O 1
ATOM 3007 N N . SER I 1 52 ? -2.36944 -31.07913 -52.64806 1.000 81.67122 602 SER I N 1
ATOM 3008 C CA . SER I 1 52 ? -1.07098 -31.69986 -52.40976 1.000 81.91680 602 SER I CA 1
ATOM 3009 C C . SER I 1 52 ? -0.35570 -31.07031 -51.22176 1.000 83.08334 602 SER I C 1
ATOM 3010 O O . SER I 1 52 ? 0.44030 -31.73995 -50.55354 1.000 91.70614 602 SER I O 1
ATOM 3012 N N . LEU I 1 53 ? -0.62401 -29.79382 -50.94215 1.000 73.48388 603 LEU I N 1
ATOM 3013 C CA . LEU I 1 53 ? 0.00989 -29.13397 -49.80685 1.000 72.22690 603 LEU I CA 1
ATOM 3014 C C . LEU I 1 53 ? -0.64494 -29.53506 -48.49040 1.000 77.05525 603 LEU I C 1
ATOM 3015 O O . LEU I 1 53 ? 0.05089 -29.77661 -47.49849 1.000 83.42977 603 LEU I O 1
ATOM 3020 N N . ARG I 1 54 ? -1.97730 -29.62003 -48.46566 1.000 73.18805 604 ARG I N 1
ATOM 3021 C CA . ARG I 1 54 ? -2.67441 -30.00105 -47.24069 1.000 73.73814 604 ARG I CA 1
ATOM 3022 C C . ARG I 1 54 ? -2.32314 -31.42248 -46.81787 1.000 83.25870 604 ARG I C 1
ATOM 3023 O O . ARG I 1 54 ? -2.21035 -31.71197 -45.62079 1.000 96.04223 604 ARG I O 1
ATOM 3025 N N . SER I 1 55 ? -2.15048 -32.32465 -47.78620 1.000 88.25114 605 SER I N 1
ATOM 3026 C CA . SER I 1 55 ? -1.82163 -33.70901 -47.46020 1.000 84.09656 605 SER I CA 1
ATOM 3027 C C . SER I 1 55 ? -0.42258 -33.82640 -46.86625 1.000 78.54047 605 SER I C 1
ATOM 3028 O O . SER I 1 55 ? -0.20003 -34.61596 -45.94087 1.000 79.24778 605 SER I O 1
ATOM 3031 N N . LYS I 1 56 ? 0.53275 -33.04966 -47.38327 1.000 80.87371 606 LYS I N 1
ATOM 3032 C CA . LYS I 1 56 ? 1.90025 -33.12131 -46.87814 1.000 86.37886 606 LYS I CA 1
ATOM 3033 C C . LYS I 1 56 ? 2.02382 -32.53608 -45.47654 1.000 81.72818 606 LYS I C 1
ATOM 3034 O O . LYS I 1 56 ? 2.81801 -33.03262 -44.66954 1.000 83.97146 606 LYS I O 1
ATOM 3036 N N . VAL I 1 57 ? 1.25884 -31.48703 -45.16834 1.000 74.36364 607 VAL I N 1
ATOM 3037 C CA . VAL I 1 57 ? 1.31172 -30.90056 -43.83221 1.000 73.54228 607 VAL I CA 1
ATOM 3038 C C . VAL I 1 57 ? 0.74348 -31.86451 -42.79723 1.000 82.19355 607 VAL I C 1
ATOM 3039 O O . VAL I 1 57 ? 1.30693 -32.02771 -41.70790 1.000 87.06069 607 VAL I O 1
ATOM 3043 N N . ASP I 1 58 ? -0.38022 -32.51470 -43.11410 1.000 88.40062 608 ASP I N 1
ATOM 3044 C CA . ASP I 1 58 ? -0.94727 -33.49766 -42.19567 1.000 89.23211 608 ASP I CA 1
ATOM 3045 C C . ASP I 1 58 ? -0.00394 -34.67349 -41.97616 1.000 81.41957 608 ASP I C 1
ATOM 3046 O O . ASP I 1 58 ? 0.03099 -35.24425 -40.87991 1.000 85.33276 608 ASP I O 1
ATOM 3048 N N . GLU I 1 59 ? 0.76588 -35.04995 -43.00015 1.000 80.72432 609 GLU I N 1
ATOM 3049 C CA . GLU I 1 59 ? 1.77620 -36.08705 -42.82129 1.000 81.10986 609 GLU I CA 1
ATOM 3050 C C . GLU I 1 59 ? 2.93603 -35.59513 -41.96567 1.000 80.15225 609 GLU I C 1
ATOM 3051 O O . GLU I 1 59 ? 3.52674 -36.37825 -41.21331 1.000 82.41956 609 GLU I O 1
ATOM 3053 N N . ALA I 1 60 ? 3.27479 -34.30823 -42.06739 1.000 78.68835 610 ALA I N 1
ATOM 3054 C CA . ALA I 1 60 ? 4.37043 -33.76152 -41.27418 1.000 77.67363 610 ALA I CA 1
ATOM 3055 C C . ALA I 1 60 ? 3.98675 -33.64804 -39.80425 1.000 77.21134 610 ALA I C 1
ATOM 3056 O O . ALA I 1 60 ? 4.82972 -33.84463 -38.92084 1.000 77.50015 610 ALA I O 1
ATOM 3058 N N . VAL I 1 61 ? 2.72250 -33.32205 -39.52271 1.000 83.73011 611 VAL I N 1
ATOM 3059 C CA . VAL I 1 61 ? 2.27539 -33.20880 -38.13684 1.000 85.97793 611 VAL I CA 1
ATOM 3060 C C . VAL I 1 61 ? 2.34951 -34.56323 -37.44359 1.000 88.19156 611 VAL I C 1
ATOM 3061 O O . VAL I 1 61 ? 2.72058 -34.65735 -36.26658 1.000 86.27852 611 VAL I O 1
ATOM 3065 N N . ALA I 1 62 ? 2.01977 -35.63591 -38.16657 1.000 88.67488 612 ALA I N 1
ATOM 3066 C CA . ALA I 1 62 ? 2.12102 -36.97064 -37.58807 1.000 84.01975 612 ALA I CA 1
ATOM 3067 C C . ALA I 1 62 ? 3.57226 -37.38583 -37.38538 1.000 83.88862 612 ALA I C 1
ATOM 3068 O O . ALA I 1 62 ? 3.87600 -38.13232 -36.44794 1.000 85.40390 612 ALA I O 1
ATOM 3070 N N . VAL I 1 63 ? 4.47687 -36.91835 -38.24892 1.000 82.67622 613 VAL I N 1
ATOM 3071 C CA . VAL I 1 63 ? 5.89055 -37.24691 -38.09540 1.000 83.01230 613 VAL I CA 1
ATOM 3072 C C . VAL I 1 63 ? 6.45635 -36.60196 -36.83598 1.000 82.17411 613 VAL I C 1
ATOM 3073 O O . VAL I 1 63 ? 7.18664 -37.24116 -36.06852 1.000 93.47822 613 VAL I O 1
ATOM 3077 N N . LEU I 1 64 ? 6.12498 -35.33088 -36.59761 1.000 80.19277 614 LEU I N 1
ATOM 3078 C CA . LEU I 1 64 ? 6.57822 -34.66809 -35.37914 1.000 79.42099 614 LEU I CA 1
ATOM 3079 C C . LEU I 1 64 ? 5.91419 -35.26694 -34.14560 1.000 85.85258 614 LEU I C 1
ATOM 3080 O O . LEU I 1 64 ? 6.54258 -35.37655 -33.08610 1.000 93.55331 614 LEU I O 1
ATOM 3082 N N . GLN I 1 65 ? 4.64237 -35.65573 -34.26360 1.000 81.82735 615 GLN I N 1
ATOM 3083 C CA . GLN I 1 65 ? 3.94234 -36.26073 -33.13519 1.000 83.46194 615 GLN I CA 1
ATOM 3084 C C . GLN I 1 65 ? 4.50868 -37.63617 -32.80183 1.000 101.40488 615 GLN I C 1
ATOM 3085 O O . GLN I 1 65 ? 4.60340 -38.00608 -31.62530 1.000 101.74267 615 GLN I O 1
ATOM 3091 N N . ALA I 1 66 ? 4.90177 -38.40371 -33.82159 1.000 103.16463 616 ALA I N 1
ATOM 3092 C CA . ALA I 1 66 ? 5.44920 -39.73340 -33.57177 1.000 89.09423 616 ALA I CA 1
ATOM 3093 C C . ALA I 1 66 ? 6.82113 -39.65640 -32.91380 1.000 91.93913 616 ALA I C 1
ATOM 3094 O O . ALA I 1 66 ? 7.15432 -40.49031 -32.06377 1.000 113.07142 616 ALA I O 1
ATOM 3096 N N . HIS I 1 67 ? 7.63209 -38.66570 -33.29153 1.000 86.91400 617 HIS I N 1
ATOM 3097 C CA . HIS I 1 67 ? 8.94901 -38.52749 -32.67971 1.000 96.33405 617 HIS I CA 1
ATOM 3098 C C . HIS I 1 67 ? 8.85051 -37.98310 -31.26115 1.000 103.31276 617 HIS I C 1
ATOM 3099 O O . HIS I 1 67 ? 9.67084 -38.33501 -30.40533 1.000 116.76636 617 HIS I O 1
ATOM 3106 N N . GLN I 1 68 ? 7.85996 -37.12799 -30.99423 1.000 91.85165 618 GLN I N 1
ATOM 3107 C CA . GLN I 1 68 ? 7.67312 -36.61277 -29.64210 1.000 101.93908 618 GLN I CA 1
ATOM 3108 C C . GLN I 1 68 ? 7.29594 -37.72858 -28.67691 1.000 106.02925 618 GLN I C 1
ATOM 3109 O O . GLN I 1 68 ? 7.69529 -37.70895 -27.50688 1.000 110.93728 618 GLN I O 1
ATOM 3111 N N . ALA I 1 69 ? 6.52662 -38.71216 -29.14841 1.000 100.47615 619 ALA I N 1
ATOM 3112 C CA . ALA I 1 69 ? 6.19689 -39.85435 -28.30329 1.000 110.02819 619 ALA I CA 1
ATOM 3113 C C . ALA I 1 69 ? 7.41677 -40.73769 -28.07511 1.000 107.99946 619 ALA I C 1
ATOM 3114 O O . ALA I 1 69 ? 7.61021 -41.26652 -26.97436 1.000 110.74282 619 ALA I O 1
ATOM 3116 N N . LYS I 1 70 ? 8.24932 -40.91026 -29.10493 1.000 101.45097 620 LYS I N 1
ATOM 3117 C CA . LYS I 1 70 ? 9.47592 -41.68470 -28.94578 1.000 98.67174 620 LYS I CA 1
ATOM 3118 C C . LYS I 1 70 ? 10.4529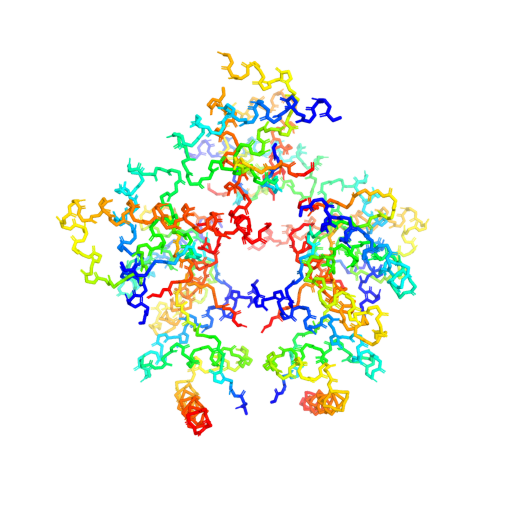8 -40.98745 -28.00693 1.000 100.69104 620 LYS I C 1
ATOM 3119 O O . LYS I 1 70 ? 11.11957 -41.64260 -27.19707 1.000 96.29058 620 LYS I O 1
ATOM 3123 N N . GLU I 1 71 ? 10.55450 -39.66003 -28.10361 1.000 91.17916 621 GLU I N 1
ATOM 3124 C CA . GLU I 1 71 ? 11.45005 -38.91604 -27.22329 1.000 94.98412 621 GLU I CA 1
ATOM 3125 C C . GLU I 1 71 ? 10.94217 -38.91949 -25.78608 1.000 111.82855 621 GLU I C 1
ATOM 3126 O O . GLU I 1 71 ? 11.70870 -39.16410 -24.84692 1.000 115.15511 621 GLU I O 1
ATOM 3128 N N . ALA I 1 72 ? 9.64869 -38.64800 -25.59398 1.000 106.34242 622 ALA I N 1
ATOM 3129 C CA . ALA I 1 72 ? 9.09064 -38.59126 -24.24775 1.000 113.23062 622 ALA I CA 1
ATOM 3130 C C . ALA I 1 72 ? 9.04445 -39.95706 -23.57585 1.000 104.72628 622 ALA I C 1
ATOM 3131 O O . ALA I 1 72 ? 8.97876 -40.02394 -22.34377 1.000 113.86346 622 ALA I O 1
ATOM 3133 N N . ALA I 1 73 ? 9.07545 -41.04345 -24.35090 1.000 96.70817 623 ALA I N 1
ATOM 3134 C CA . ALA I 1 73 ? 9.05526 -42.37377 -23.75193 1.000 99.88502 623 ALA I CA 1
ATOM 3135 C C . ALA I 1 73 ? 10.39019 -42.70579 -23.09741 1.000 115.53167 623 ALA I C 1
ATOM 3136 O O . ALA I 1 73 ? 10.42558 -43.26730 -21.99615 1.000 103.35251 623 ALA I O 1
ATOM 3138 N N . GLN I 1 74 ? 11.49427 -42.36799 -23.75561 1.000 113.56610 624 GLN I N 1
ATOM 3139 C CA . GLN I 1 74 ? 12.82197 -42.63931 -23.21790 1.000 108.00415 624 GLN I CA 1
ATOM 3140 C C . GLN I 1 74 ? 13.16069 -41.67799 -22.08339 1.000 107.96513 624 GLN I C 1
ATOM 3141 O O . GLN I 1 74 ? 12.76265 -41.88945 -20.93784 1.000 103.66032 624 GLN I O 1
ATOM 3143 N N . SER J 2 1 ? 8.95081 -40.69527 -48.21528 1.000 95.46519 1 SER J N 1
ATOM 3144 C CA . SER J 2 1 ? 9.41885 -39.36108 -47.85926 1.000 104.49888 1 SER J CA 1
ATOM 3145 C C . SER J 2 1 ? 9.63610 -39.24036 -46.35452 1.000 94.58960 1 SER J C 1
ATOM 3146 O O . SER J 2 1 ? 8.68462 -39.08058 -45.59057 1.000 93.95674 1 SER J O 1
ATOM 3149 N N . ASN J 2 2 ? 10.89636 -39.31792 -45.93706 1.000 105.87766 2 ASN J N 1
ATOM 3150 C CA . ASN J 2 2 ? 11.26111 -39.21533 -44.52998 1.000 111.47297 2 ASN J CA 1
ATOM 3151 C C . ASN J 2 2 ? 11.54511 -37.75654 -44.19040 1.000 114.28007 2 ASN J C 1
ATOM 3152 O O . ASN J 2 2 ? 12.41127 -37.12469 -44.80565 1.000 127.41967 2 ASN J O 1
ATOM 3157 N N . LEU J 2 3 ? 10.81008 -37.22539 -43.21962 1.000 105.87953 3 LEU J N 1
ATOM 3158 C CA . LEU J 2 3 ? 10.96792 -35.85400 -42.76087 1.000 96.34345 3 LEU J CA 1
ATOM 3159 C C . LEU J 2 3 ? 11.55602 -35.86301 -41.35753 1.000 93.12919 3 LEU J C 1
ATOM 3160 O O . LEU J 2 3 ? 11.21310 -36.71805 -40.53482 1.000 93.61779 3 LEU J O 1
ATOM 3165 N N . ASN J 2 4 ? 12.44313 -34.90552 -41.08992 1.000 92.92205 4 ASN J N 1
ATOM 3166 C CA . ASN J 2 4 ? 13.19730 -34.88458 -39.84716 1.000 94.21977 4 ASN J CA 1
ATOM 3167 C C . ASN J 2 4 ? 12.52745 -33.96084 -38.84634 1.000 94.50441 4 ASN J C 1
ATOM 3168 O O . ASN J 2 4 ? 12.39030 -32.75762 -39.11801 1.000 91.61346 4 ASN J O 1
ATOM 3173 N N . PRO J 2 5 ? 12.09366 -34.47425 -37.69189 1.000 108.90956 5 PRO J N 1
ATOM 3174 C CA . PRO J 2 5 ? 11.50111 -33.59880 -36.66951 1.000 96.30911 5 PRO J CA 1
ATOM 3175 C C . PRO J 2 5 ? 12.48135 -32.60078 -36.08385 1.000 94.20650 5 PRO J C 1
ATOM 3176 O O . PRO J 2 5 ? 12.04641 -31.55751 -35.58061 1.000 97.85064 5 PRO J O 1
ATOM 3180 N N . ASN J 2 6 ? 13.78169 -32.87941 -36.13023 1.000 101.79687 6 ASN J N 1
ATOM 3181 C CA . ASN J 2 6 ? 14.78700 -31.95899 -35.62188 1.000 96.85563 6 ASN J CA 1
ATOM 3182 C C . ASN J 2 6 ? 15.20330 -30.92521 -36.65934 1.000 107.09497 6 ASN J C 1
ATOM 3183 O O . ASN J 2 6 ? 16.21683 -30.24485 -36.46837 1.000 100.42979 6 ASN J O 1
ATOM 3185 N N . ALA J 2 7 ? 14.45127 -30.80428 -37.75172 1.000 111.63403 7 ALA J N 1
ATOM 3186 C CA . ALA J 2 7 ? 14.73589 -29.79398 -38.75513 1.000 106.26392 7 ALA J CA 1
ATOM 3187 C C . ALA J 2 7 ? 14.58405 -28.40161 -38.14315 1.000 99.68781 7 ALA J C 1
ATOM 3188 O O . ALA J 2 7 ? 13.73306 -28.18752 -37.27404 1.000 87.15359 7 ALA J O 1
ATOM 3190 N N . PRO J 2 8 ? 15.39568 -27.43586 -38.57136 1.000 87.88910 8 PRO J N 1
ATOM 3191 C CA . PRO J 2 8 ? 15.30634 -26.09828 -37.97662 1.000 82.16396 8 PRO J CA 1
ATOM 3192 C C . PRO J 2 8 ? 14.02198 -25.39295 -38.38317 1.000 88.87956 8 PRO J C 1
ATOM 3193 O O . PRO J 2 8 ? 13.55874 -25.50562 -39.52093 1.000 81.21969 8 PRO J O 1
ATOM 3197 N N . GLU J 2 9 ? 13.44708 -24.66469 -37.43065 1.000 91.87176 9 GLU J N 1
ATOM 3198 C CA . GLU J 2 9 ? 12.21703 -23.92910 -37.67765 1.000 82.32984 9 GLU J CA 1
ATOM 3199 C C . GLU J 2 9 ? 12.46250 -22.78716 -38.65620 1.000 79.73016 9 GLU J C 1
ATOM 3200 O O . GLU J 2 9 ? 13.53583 -22.17874 -38.68150 1.000 78.17555 9 GLU J O 1
ATOM 3206 N N . PHE J 2 10 ? 11.45120 -22.49832 -39.46961 1.000 93.02341 10 PHE J N 1
ATOM 3207 C CA . PHE J 2 10 ? 11.51110 -21.40214 -40.42613 1.000 78.96309 10 PHE J CA 1
ATOM 3208 C C . PHE J 2 10 ? 10.83651 -20.19055 -39.79705 1.000 76.97201 10 PHE J C 1
ATOM 3209 O O . PHE J 2 10 ? 9.66452 -20.25662 -39.40979 1.000 78.35995 10 PHE J O 1
ATOM 3217 N N . HIS J 2 11 ? 11.57831 -19.09130 -39.69858 1.000 75.37953 11 HIS J N 1
ATOM 3218 C CA . HIS J 2 11 ? 11.08407 -17.84910 -39.12164 1.000 80.63033 11 HIS J CA 1
ATOM 3219 C C . HIS J 2 11 ? 11.13341 -16.75348 -40.17644 1.000 73.02749 11 HIS J C 1
ATOM 3220 O O . HIS J 2 11 ? 12.20469 -16.51160 -40.75938 1.000 75.80999 11 HIS J O 1
ATOM 3227 N N . PRO J 2 12 ? 10.01833 -16.09135 -40.47781 1.000 72.95267 12 PRO J N 1
ATOM 3228 C CA . PRO J 2 12 ? 10.04394 -15.02096 -41.47934 1.000 71.06716 12 PRO J CA 1
ATOM 3229 C C . PRO J 2 12 ? 10.95234 -13.87630 -41.05479 1.000 76.19602 12 PRO J C 1
ATOM 3230 O O . PRO J 2 12 ? 11.08258 -13.55807 -39.87070 1.000 86.25560 12 PRO J O 1
ATOM 3234 N N . GLY J 2 13 ? 11.58628 -13.25684 -42.04952 1.000 68.12894 13 GLY J N 1
ATOM 3235 C CA . GLY J 2 13 ? 12.47880 -12.13801 -41.83551 1.000 66.97658 13 GLY J CA 1
ATOM 3236 C C . GLY J 2 13 ? 13.90143 -12.49646 -41.46743 1.000 66.66543 13 GLY J C 1
ATOM 3237 O O . GLY J 2 13 ? 14.74588 -11.59493 -41.38883 1.000 65.66542 13 GLY J O 1
ATOM 3238 N N . VAL J 2 14 ? 14.20165 -13.77049 -41.23610 1.000 67.56020 14 VAL J N 1
ATOM 3239 C CA . VAL J 2 14 ? 15.56588 -14.19923 -40.93576 1.000 69.97718 14 VAL J CA 1
ATOM 3240 C C . VAL J 2 14 ? 15.89772 -15.37789 -41.84359 1.000 67.19799 14 VAL J C 1
ATOM 3241 O O . VAL J 2 14 ? 15.03396 -16.23436 -42.08425 1.000 70.02484 14 VAL J O 1
ATOM 3245 N N . PRO J 2 15 ? 17.11574 -15.45531 -42.37848 1.000 65.96332 15 PRO J N 1
ATOM 3246 C CA . PRO J 2 15 ? 17.46071 -16.56755 -43.27261 1.000 65.84685 15 PRO J CA 1
ATOM 3247 C C . PRO J 2 15 ? 17.36984 -17.91432 -42.56995 1.000 67.59554 15 PRO J C 1
ATOM 3248 O O . PRO J 2 15 ? 17.84168 -18.08285 -41.44397 1.000 71.08042 15 PRO J O 1
ATOM 3252 N N . TRP J 2 16 ? 16.75005 -18.87652 -43.24951 1.000 67.23428 16 TRP J N 1
ATOM 3253 C CA . TRP J 2 16 ? 16.57812 -20.20681 -42.68147 1.000 66.17561 16 TRP J CA 1
ATOM 3254 C C . TRP J 2 16 ? 17.92565 -20.91829 -42.63267 1.000 83.72159 16 TRP J C 1
ATOM 3255 O O . TRP J 2 16 ? 18.68839 -20.89270 -43.60332 1.000 96.49057 16 TRP J O 1
ATOM 3266 N N . LYS J 2 17 ? 18.21929 -21.55093 -41.49514 1.000 73.83264 17 LYS J N 1
ATOM 3267 C CA . LYS J 2 17 ? 19.46267 -22.30372 -41.35226 1.000 76.76951 17 LYS J CA 1
ATOM 3268 C C . LYS J 2 17 ? 19.51136 -23.48747 -42.31233 1.000 71.72649 17 LYS J C 1
ATOM 3269 O O . LYS J 2 17 ? 20.36188 -23.54347 -43.20855 1.000 77.94392 17 LYS J O 1
ATOM 3271 N N . GLY J 2 18 ? 18.60776 -24.44740 -42.13348 1.000 67.41363 18 GLY J N 1
ATOM 3272 C CA . GLY J 2 18 ? 18.66659 -25.70784 -42.85235 1.000 67.52578 18 GLY J CA 1
ATOM 3273 C C . GLY J 2 18 ? 18.57110 -25.57895 -44.35876 1.000 67.44502 18 GLY J C 1
ATOM 3274 O O . GLY J 2 18 ? 19.17480 -26.35823 -45.09623 1.000 75.15258 18 GLY J O 1
ATOM 3275 N N . GLY K 1 4 ? 26.91447 -21.25145 -39.09563 1.000 110.68742 554 GLY K N 1
ATOM 3276 C CA . GLY K 1 4 ? 27.51746 -22.34031 -38.34979 1.000 86.32465 554 GLY K CA 1
ATOM 3277 C C . GLY K 1 4 ? 27.12331 -23.70951 -38.86693 1.000 76.03999 554 GLY K C 1
ATOM 3278 O O . GLY K 1 4 ? 27.95836 -24.60819 -38.96891 1.000 78.46162 554 GLY K O 1
ATOM 3279 N N . SER K 1 5 ? 25.83853 -23.86835 -39.19475 1.000 82.86830 555 SER K N 1
ATOM 3280 C CA . SER K 1 5 ? 25.37329 -25.12893 -39.76272 1.000 86.97391 555 SER K CA 1
ATOM 3281 C C . SER K 1 5 ? 25.92276 -25.34991 -41.16563 1.000 76.06071 555 SER K C 1
ATOM 3282 O O . SER K 1 5 ? 26.13126 -26.49823 -41.57358 1.000 77.90310 555 SER K O 1
ATOM 3285 N N . GLN K 1 6 ? 26.15967 -24.27154 -41.91640 1.000 68.70827 556 GLN K N 1
ATOM 3286 C CA . GLN K 1 6 ? 26.76079 -24.41347 -43.23817 1.000 66.25611 556 GLN K CA 1
ATOM 3287 C C . GLN K 1 6 ? 28.21407 -24.85768 -43.13600 1.000 64.42802 556 GLN K C 1
ATOM 3288 O O . GLN K 1 6 ? 28.66484 -25.70872 -43.91170 1.000 62.89934 556 GLN K O 1
ATOM 3290 N N . GLU K 1 7 ? 28.96405 -24.29100 -42.18789 1.000 73.22228 557 GLU K N 1
ATOM 3291 C CA . GLU K 1 7 ? 30.33733 -24.73507 -41.97588 1.000 67.42003 557 GLU K CA 1
ATOM 3292 C C . GLU K 1 7 ? 30.37480 -26.14998 -41.41374 1.000 62.07234 557 GLU K C 1
ATOM 3293 O O . GLU K 1 7 ? 31.27142 -26.93365 -41.74712 1.000 62.85677 557 GLU K O 1
ATOM 3299 N N . GLN K 1 8 ? 29.41106 -26.49202 -40.55490 1.000 73.24143 558 GLN K N 1
ATOM 3300 C CA . GLN K 1 8 ? 29.35003 -27.84327 -40.00785 1.000 83.71645 558 GLN K CA 1
ATOM 3301 C C . GLN K 1 8 ? 29.03470 -28.86547 -41.09314 1.000 77.21243 558 GLN K C 1
ATOM 3302 O O . GLN K 1 8 ? 29.60391 -29.96296 -41.10458 1.000 77.75458 558 GLN K O 1
ATOM 3308 N N . LYS K 1 9 ? 28.14393 -28.51733 -42.02493 1.000 65.93675 559 LYS K N 1
ATOM 3309 C CA . LYS K 1 9 ? 27.81672 -29.43750 -43.10837 1.000 72.77053 559 LYS K CA 1
ATOM 3310 C C . LYS K 1 9 ? 28.98431 -29.60611 -44.06954 1.000 69.86585 559 LYS K C 1
ATOM 3311 O O . LYS K 1 9 ? 29.15507 -30.68294 -44.65295 1.000 73.42862 559 LYS K O 1
ATOM 3317 N N . GLN K 1 10 ? 29.79248 -28.56049 -44.24898 1.000 59.45998 560 GLN K N 1
ATOM 3318 C CA . GLN K 1 10 ? 30.96091 -28.67078 -45.11440 1.000 58.02536 560 GLN K CA 1
ATOM 3319 C C . GLN K 1 10 ? 32.00222 -29.60622 -44.51309 1.000 72.24950 560 GLN K C 1
ATOM 3320 O O . GLN K 1 10 ? 32.53251 -30.48383 -45.20311 1.000 72.88726 560 GLN K O 1
ATOM 3326 N N . MET K 1 11 ? 32.28891 -29.45038 -43.21714 1.000 68.38042 561 MET K N 1
ATOM 3327 C CA . MET K 1 11 ? 33.31336 -30.27536 -42.58368 1.000 58.27396 561 MET K CA 1
ATOM 3328 C C . MET K 1 11 ? 32.91599 -31.74592 -42.57308 1.000 55.23944 561 MET K C 1
ATOM 3329 O O . MET K 1 11 ? 33.76694 -32.62691 -42.74462 1.000 53.97227 561 MET K O 1
ATOM 3334 N N . LEU K 1 12 ? 31.62903 -32.03411 -42.37105 1.000 56.28211 562 LEU K N 1
ATOM 3335 C CA . LEU K 1 12 ? 31.16650 -33.41286 -42.48639 1.000 66.75416 562 LEU K CA 1
ATOM 3336 C C . LEU K 1 12 ? 31.28468 -33.91699 -43.91976 1.000 55.09637 562 LEU K C 1
ATOM 3337 O O . LEU K 1 12 ? 31.62875 -35.08227 -44.14640 1.000 54.23708 562 LEU K O 1
ATOM 3342 N N . GLY K 1 13 ? 31.01389 -33.05361 -44.90094 1.000 59.09274 563 GLY K N 1
ATOM 3343 C CA . GLY K 1 13 ? 31.19782 -33.45027 -46.28764 1.000 54.80755 563 GLY K CA 1
ATOM 3344 C C . GLY K 1 13 ? 32.65687 -33.62429 -46.66308 1.000 53.39071 563 GLY K C 1
ATOM 3345 O O . GLY K 1 13 ? 33.00097 -34.50313 -47.45832 1.000 52.64314 563 GLY K O 1
ATOM 3346 N N . GLU K 1 14 ? 33.53539 -32.79109 -46.09871 1.000 53.13543 564 GLU K N 1
ATOM 3347 C CA . GLU K 1 14 ? 34.96120 -32.92453 -46.37891 1.000 51.88647 564 GLU K CA 1
ATOM 3348 C C . GLU K 1 14 ? 35.53526 -34.19214 -45.76182 1.000 50.98426 564 GLU K C 1
ATOM 3349 O O . GLU K 1 14 ? 36.53946 -34.71843 -46.25312 1.000 49.94352 564 GLU K O 1
ATOM 3355 N N . ARG K 1 15 ? 34.92588 -34.68610 -44.68275 1.000 51.47794 565 ARG K N 1
ATOM 3356 C CA . ARG K 1 15 ? 35.36903 -35.94115 -44.08714 1.000 50.80281 565 ARG K CA 1
ATOM 3357 C C . ARG K 1 15 ? 34.81175 -37.14611 -44.83689 1.000 50.68729 565 ARG K C 1
ATOM 3358 O O . ARG K 1 15 ? 35.49172 -38.17060 -44.96106 1.000 49.86844 565 ARG K O 1
ATOM 3362 N N . LEU K 1 16 ? 33.57862 -37.04507 -45.33918 1.000 51.62421 566 LEU K N 1
ATOM 3363 C CA . LEU K 1 16 ? 32.95810 -38.18384 -46.00819 1.000 51.76804 566 LEU K CA 1
ATOM 3364 C C . LEU K 1 16 ? 33.52975 -38.41701 -47.40115 1.000 51.10649 566 LEU K C 1
ATOM 3365 O O . LEU K 1 16 ? 33.63545 -39.56911 -47.83441 1.000 50.82984 566 LEU K O 1
ATOM 3370 N N . PHE K 1 17 ? 33.92011 -37.35211 -48.10440 1.000 50.97488 567 PHE K N 1
ATOM 3371 C CA . PHE K 1 17 ? 34.30377 -37.49091 -49.50934 1.000 50.65293 567 PHE K CA 1
ATOM 3372 C C . PHE K 1 17 ? 35.48782 -38.42593 -49.72877 1.000 49.57442 567 PHE K C 1
ATOM 3373 O O . PHE K 1 17 ? 35.40310 -39.28469 -50.62414 1.000 49.62062 567 PHE K O 1
ATOM 3381 N N . PRO K 1 18 ? 36.60572 -38.31945 -48.99717 1.000 48.72015 568 PRO K N 1
ATOM 3382 C CA . PRO K 1 18 ? 37.71205 -39.25962 -49.24669 1.000 47.80870 568 PRO K CA 1
ATOM 3383 C C . PRO K 1 18 ? 37.32055 -40.71135 -49.04103 1.000 47.92908 568 PRO K C 1
ATOM 3384 O O . PRO K 1 18 ? 37.77339 -41.58589 -49.79012 1.000 47.66044 568 PRO K O 1
ATOM 3388 N N . LEU K 1 19 ? 36.48781 -40.99119 -48.03638 1.000 48.46763 569 LEU K N 1
ATOM 3389 C CA . LEU K 1 19 ? 36.05508 -42.36255 -47.78838 1.000 48.76201 569 LEU K CA 1
ATOM 3390 C C . LEU K 1 19 ? 35.17190 -42.87999 -48.91869 1.000 49.52351 569 LEU K C 1
ATOM 3391 O O . LEU K 1 19 ? 35.29792 -44.03960 -49.32830 1.000 52.56874 569 LEU K O 1
ATOM 3396 N N . ILE K 1 20 ? 34.28009 -42.03445 -49.44258 1.000 50.24987 570 ILE K N 1
ATOM 3397 C CA . ILE K 1 20 ? 33.42447 -42.45138 -50.55089 1.000 51.11888 570 ILE K CA 1
ATOM 3398 C C . ILE K 1 20 ? 34.23138 -42.59960 -51.83449 1.000 50.72121 570 ILE K C 1
ATOM 3399 O O . ILE K 1 20 ? 33.93006 -43.46422 -52.66722 1.000 51.27820 570 ILE K O 1
ATOM 3404 N N . GLN K 1 21 ? 35.26237 -41.77042 -52.02196 1.000 49.90563 571 GLN K N 1
ATOM 3405 C CA . GLN K 1 21 ? 36.09941 -41.89545 -53.21144 1.000 49.60996 571 GLN K CA 1
ATOM 3406 C C . GLN K 1 21 ? 36.80929 -43.24125 -53.25986 1.000 49.22830 571 GLN K C 1
ATOM 3407 O O . GLN K 1 21 ? 37.03301 -43.78604 -54.34648 1.000 49.54168 571 GLN K O 1
ATOM 3413 N N . ALA K 1 22 ? 37.17186 -43.79241 -52.10094 1.000 55.40251 572 ALA K N 1
ATOM 3414 C CA . ALA K 1 22 ? 37.77163 -45.12125 -52.07981 1.000 48.48541 572 ALA K CA 1
ATOM 3415 C C . ALA K 1 22 ? 36.75862 -46.19711 -52.45249 1.000 49.57012 572 ALA K C 1
ATOM 3416 O O . ALA K 1 22 ? 37.10300 -47.17048 -53.13252 1.000 52.49194 572 ALA K O 1
ATOM 3418 N N . MET K 1 23 ? 35.50232 -46.03583 -52.03306 1.000 50.34461 573 MET K N 1
ATOM 3419 C CA . MET K 1 23 ? 34.48282 -47.02640 -52.36438 1.000 51.53336 573 MET K CA 1
ATOM 3420 C C . MET K 1 23 ? 33.99577 -46.85891 -53.79854 1.000 55.25602 573 MET K C 1
ATOM 3421 O O . MET K 1 23 ? 34.16439 -47.75432 -54.63328 1.000 66.65934 573 MET K O 1
ATOM 3426 N N . HIS K 1 24 ? 33.38660 -45.71254 -54.10144 1.000 59.05127 574 HIS K N 1
ATOM 3427 C CA . HIS K 1 24 ? 32.83999 -45.42631 -55.42631 1.000 59.36619 574 HIS K CA 1
ATOM 3428 C C . HIS K 1 24 ? 33.49384 -44.15677 -55.95436 1.000 58.24474 574 HIS K C 1
ATOM 3429 O O . HIS K 1 24 ? 32.94914 -43.05313 -55.79470 1.000 65.44779 574 HIS K O 1
ATOM 3436 N N . PRO K 1 25 ? 34.66356 -44.26395 -56.58958 1.000 52.85795 575 PRO K N 1
ATOM 3437 C CA . PRO K 1 25 ? 35.34825 -43.05091 -57.06275 1.000 55.24361 575 PRO K CA 1
ATOM 3438 C C . PRO K 1 25 ? 34.61881 -42.35993 -58.19810 1.000 64.69248 575 PRO K C 1
ATOM 3439 O O . PRO K 1 25 ? 34.70957 -41.13238 -58.32253 1.000 67.92535 575 PRO K O 1
ATOM 3443 N N . THR K 1 26 ? 33.90203 -43.11388 -59.03345 1.000 69.12424 576 THR K N 1
ATOM 3444 C CA . THR K 1 26 ? 33.27421 -42.52825 -60.21246 1.000 66.73067 576 THR K CA 1
ATOM 3445 C C . THR K 1 26 ? 32.12442 -41.60478 -59.82894 1.000 66.07223 576 THR K C 1
ATOM 3446 O O . THR K 1 26 ? 32.00113 -40.50059 -60.37162 1.000 66.71939 576 THR K O 1
ATOM 3450 N N . LEU K 1 27 ? 31.27269 -42.03693 -58.89973 1.000 66.33938 577 LEU K N 1
ATOM 3451 C CA . LEU K 1 27 ? 30.11302 -41.26494 -58.47140 1.000 74.43394 577 LEU K CA 1
ATOM 3452 C C . LEU K 1 27 ? 30.28128 -40.73392 -57.05030 1.000 64.45590 577 LEU K C 1
ATOM 3453 O O . LEU K 1 27 ? 29.30002 -40.57028 -56.32225 1.000 56.44209 577 LEU K O 1
ATOM 3455 N N . ALA K 1 28 ? 31.52383 -40.45089 -56.65061 1.000 66.54291 578 ALA K N 1
ATOM 3456 C CA . ALA K 1 28 ? 31.78558 -39.99462 -55.28846 1.000 69.87898 578 ALA K CA 1
ATOM 3457 C C . ALA K 1 28 ? 31.13332 -38.64561 -55.01207 1.000 68.34421 578 ALA K C 1
ATOM 3458 O O . ALA K 1 28 ? 30.63381 -38.40513 -53.90642 1.000 54.38599 578 ALA K O 1
ATOM 3460 N N . GLY K 1 29 ? 31.13323 -37.75031 -56.00090 1.000 70.71817 579 GLY K N 1
ATOM 3461 C CA . GLY K 1 29 ? 30.55981 -36.43107 -55.78932 1.000 67.72371 579 GLY K CA 1
ATOM 3462 C C . GLY K 1 29 ? 29.06039 -36.46296 -55.56015 1.000 62.55823 579 GLY K C 1
ATOM 3463 O O . GLY K 1 29 ? 28.53044 -35.68833 -54.75864 1.000 67.00435 579 GLY K O 1
ATOM 3464 N N . LYS K 1 30 ? 28.35510 -37.35638 -56.25717 1.000 64.16683 580 LYS K N 1
ATOM 3465 C CA . LYS K 1 30 ? 26.90368 -37.41876 -56.11549 1.000 70.96475 580 LYS K CA 1
ATOM 3466 C C . LYS K 1 30 ? 26.49810 -38.04216 -54.78508 1.000 59.87226 580 LYS K C 1
ATOM 3467 O O . LYS K 1 30 ? 25.57861 -37.55123 -54.11981 1.000 59.55346 580 LYS K O 1
ATOM 3469 N N . ILE K 1 31 ? 27.16823 -39.12386 -54.38168 1.000 57.82560 581 ILE K N 1
ATOM 3470 C CA . ILE K 1 31 ? 26.82450 -39.78439 -53.12563 1.000 57.80986 581 ILE K CA 1
ATOM 3471 C C . ILE K 1 31 ? 27.11313 -38.87223 -51.93989 1.000 65.17085 581 ILE K C 1
ATOM 3472 O O . ILE K 1 31 ? 26.35757 -38.84869 -50.96056 1.000 68.31574 581 ILE K O 1
ATOM 3477 N N . THR K 1 32 ? 28.20878 -38.11102 -52.00320 1.000 67.44224 582 THR K N 1
ATOM 3478 C CA . THR K 1 32 ? 28.52547 -37.18873 -50.91718 1.000 64.48753 582 THR K CA 1
ATOM 3479 C C . THR K 1 32 ? 27.46415 -36.10308 -50.78989 1.000 65.56991 582 THR K C 1
ATOM 3480 O O . THR K 1 32 ? 27.08617 -35.72138 -49.67611 1.000 75.52998 582 THR K O 1
ATOM 3484 N N . GLY K 1 33 ? 26.97111 -35.59391 -51.92007 1.000 61.78065 583 GLY K N 1
ATOM 3485 C CA . GLY K 1 33 ? 25.91359 -34.59797 -51.86943 1.000 69.41660 583 GLY K CA 1
ATOM 3486 C C . GLY K 1 33 ? 24.60236 -35.16598 -51.36086 1.000 70.40753 583 GLY K C 1
ATOM 3487 O O . GLY K 1 33 ? 23.87439 -34.50342 -50.61637 1.000 76.12837 583 GLY K O 1
ATOM 3488 N N . MET K 1 34 ? 24.28296 -36.40039 -51.75663 1.000 65.01671 584 MET K N 1
ATOM 3489 C CA . MET K 1 34 ? 23.05314 -37.03817 -51.29743 1.000 68.97951 584 MET K CA 1
ATOM 3490 C C . MET K 1 34 ? 23.11882 -37.37481 -49.81326 1.000 61.71381 584 MET K C 1
ATOM 3491 O O . MET K 1 34 ? 22.14052 -37.17640 -49.08325 1.000 62.91573 584 MET K O 1
ATOM 3496 N N . LEU K 1 35 ? 24.25866 -37.89390 -49.34984 1.000 60.30059 585 LEU K N 1
ATOM 3497 C CA . LEU K 1 35 ? 24.38257 -38.25870 -47.94257 1.000 62.83596 585 LEU K CA 1
ATOM 3498 C C . LEU K 1 35 ? 24.31252 -37.03845 -47.03409 1.000 66.45933 585 LEU K C 1
ATOM 3499 O O . LEU K 1 35 ? 23.84824 -37.14490 -45.89401 1.000 71.99791 585 LEU K O 1
ATOM 3504 N N . LEU K 1 36 ? 24.75116 -35.87486 -47.51753 1.000 60.27860 586 LEU K N 1
ATOM 3505 C CA . LEU K 1 36 ? 24.70412 -34.66415 -46.70758 1.000 70.54238 586 LEU K CA 1
ATOM 3506 C C . LEU K 1 36 ? 23.28447 -34.16564 -46.47403 1.000 66.42111 586 LEU K C 1
ATOM 3507 O O . LEU K 1 36 ? 23.08733 -33.29097 -45.62370 1.000 68.81392 586 LEU K O 1
ATOM 3512 N N . GLU K 1 37 ? 22.29810 -34.69493 -47.20110 1.000 79.71492 587 GLU K N 1
ATOM 3513 C CA . GLU K 1 37 ? 20.91826 -34.26183 -47.01618 1.000 91.16299 587 GLU K CA 1
ATOM 3514 C C . GLU K 1 37 ? 20.29680 -34.85897 -45.76039 1.000 86.11473 587 GLU K C 1
ATOM 3515 O O . GLU K 1 37 ? 19.36426 -34.27379 -45.19816 1.000 81.50002 587 GLU K O 1
ATOM 3517 N N . ILE K 1 38 ? 20.79216 -36.01072 -45.30891 1.000 89.25210 588 ILE K N 1
ATOM 3518 C CA . ILE K 1 38 ? 20.25182 -36.67665 -44.12901 1.000 91.70691 588 ILE K CA 1
ATOM 3519 C C . ILE K 1 38 ? 20.70290 -35.92011 -42.88657 1.000 97.46286 588 ILE K C 1
ATOM 3520 O O . ILE K 1 38 ? 21.48582 -34.96750 -42.97846 1.000 90.42715 588 ILE K O 1
ATOM 3525 N N . ASP K 1 39 ? 20.21165 -36.33394 -41.72005 1.000 108.46159 589 ASP K N 1
ATOM 3526 C CA . ASP K 1 39 ? 20.52838 -35.62598 -40.48792 1.000 100.97891 589 ASP K CA 1
ATOM 3527 C C . ASP K 1 39 ? 22.01975 -35.71929 -40.18305 1.000 81.88932 589 ASP K C 1
ATOM 3528 O O . ASP K 1 39 ? 22.68660 -36.70526 -40.50875 1.000 78.74843 589 ASP K O 1
ATOM 3533 N N . ASN K 1 40 ? 22.54145 -34.66716 -39.54784 1.000 82.11641 590 ASN K N 1
ATOM 3534 C CA . ASN K 1 40 ? 23.96283 -34.62300 -39.22347 1.000 76.90319 590 ASN K CA 1
ATOM 3535 C C . ASN K 1 40 ? 24.33084 -35.63845 -38.14997 1.000 76.86608 590 ASN K C 1
ATOM 3536 O O . ASN K 1 40 ? 25.48138 -36.08751 -38.09384 1.000 75.89766 590 ASN K O 1
ATOM 3541 N N . SER K 1 41 ? 23.37749 -36.00444 -37.28946 1.000 77.98019 591 SER K N 1
ATOM 3542 C CA . SER K 1 41 ? 23.65972 -36.98373 -36.24490 1.000 78.09954 591 SER K CA 1
ATOM 3543 C C . SER K 1 41 ? 23.99190 -38.34584 -36.84046 1.000 80.21403 591 SER K C 1
ATOM 3544 O O . SER K 1 41 ? 24.90134 -39.03568 -36.36435 1.000 78.01999 591 SER K O 1
ATOM 3546 N N . GLU K 1 42 ? 23.26359 -38.75181 -37.88316 1.000 78.86850 592 GLU K N 1
ATOM 3547 C CA . GLU K 1 42 ? 23.56842 -40.01495 -38.54532 1.000 85.52906 592 GLU K CA 1
ATOM 3548 C C . GLU K 1 42 ? 24.86927 -39.93748 -39.33365 1.000 99.46961 592 GLU K C 1
ATOM 3549 O O . GLU K 1 42 ? 25.58432 -40.93991 -39.44437 1.000 110.16274 592 GLU K O 1
ATOM 3551 N N . LEU K 1 43 ? 25.19002 -38.76611 -39.88945 1.000 97.53562 593 LEU K N 1
ATOM 3552 C CA . LEU K 1 43 ? 26.43233 -38.62111 -40.64179 1.000 80.15188 593 LEU K CA 1
ATOM 3553 C C . LEU K 1 43 ? 27.64967 -38.77271 -39.73835 1.000 74.64020 593 LEU K C 1
ATOM 3554 O O . LEU K 1 43 ? 28.63695 -39.41129 -40.12136 1.000 81.30550 593 LEU K O 1
ATOM 3559 N N . LEU K 1 44 ? 27.60162 -38.18980 -38.53731 1.000 74.52843 594 LEU K N 1
ATOM 3560 C CA . LEU K 1 44 ? 28.70711 -38.35106 -37.59917 1.000 73.66581 594 LEU K CA 1
ATOM 3561 C C . LEU K 1 44 ? 28.83440 -39.79429 -37.13105 1.000 73.97760 594 LEU K C 1
ATOM 3562 O O . LEU K 1 44 ? 29.94481 -40.25729 -36.84649 1.000 76.53311 594 LEU K O 1
ATOM 3564 N N . HIS K 1 45 ? 27.71505 -40.51611 -37.04402 1.000 75.17170 595 HIS K N 1
ATOM 3565 C CA . HIS K 1 45 ? 27.77057 -41.92692 -36.67740 1.000 87.49074 595 HIS K CA 1
ATOM 3566 C C . HIS K 1 45 ? 28.35421 -42.76351 -37.80873 1.000 92.62915 595 HIS K C 1
ATOM 3567 O O . HIS K 1 45 ? 29.08172 -43.73260 -37.56222 1.000 103.15901 595 HIS K O 1
ATOM 3569 N N . MET K 1 46 ? 28.04225 -42.40417 -39.05657 1.000 92.44440 596 MET K N 1
ATOM 3570 C CA . MET K 1 46 ? 28.56339 -43.14385 -40.20077 1.000 90.84389 596 MET K CA 1
ATOM 3571 C C . MET K 1 46 ? 30.06927 -42.96834 -40.35006 1.000 97.87079 596 MET K C 1
ATOM 3572 O O . MET K 1 46 ? 30.74460 -43.85772 -40.88040 1.000 111.69107 596 MET K O 1
ATOM 3577 N N . LEU K 1 47 ? 30.61250 -41.83609 -39.89585 1.000 79.51484 597 LEU K N 1
ATOM 3578 C CA . LEU K 1 47 ? 32.05456 -41.62986 -39.97586 1.000 71.90038 597 LEU K CA 1
ATOM 3579 C C . LEU K 1 47 ? 32.80164 -42.48850 -38.96411 1.000 81.87387 597 LEU K C 1
ATOM 3580 O O . LEU K 1 47 ? 33.95781 -42.85729 -39.20042 1.000 74.11856 597 LEU K O 1
ATOM 3585 N N . GLU K 1 48 ? 32.16454 -42.81571 -37.83833 1.000 74.88143 598 GLU K N 1
ATOM 3586 C CA . GLU K 1 48 ? 32.81468 -43.64487 -36.82981 1.000 84.58232 598 GLU K CA 1
ATOM 3587 C C . GLU K 1 48 ? 32.67436 -45.12959 -37.14515 1.000 89.66097 598 GLU K C 1
ATOM 3588 O O . GLU K 1 48 ? 33.62486 -45.89749 -36.95930 1.000 98.26888 598 GLU K O 1
ATOM 3590 N N . SER K 1 49 ? 31.50165 -45.55091 -37.62054 1.000 81.48286 599 SER K N 1
ATOM 3591 C CA . SER K 1 49 ? 31.25803 -46.95456 -37.92546 1.000 74.88286 599 SER K CA 1
ATOM 3592 C C . SER K 1 49 ? 31.52676 -47.20119 -39.40161 1.000 74.03173 599 SER K C 1
ATOM 3593 O O . SER K 1 49 ? 30.78647 -46.68231 -40.25164 1.000 84.20922 599 SER K O 1
ATOM 3596 N N . PRO K 1 50 ? 32.56116 -47.96934 -39.76255 1.000 73.49443 600 PRO K N 1
ATOM 3597 C CA . PRO K 1 50 ? 32.81926 -48.22997 -41.18704 1.000 73.50911 600 PRO K CA 1
ATOM 3598 C C . PRO K 1 50 ? 31.73729 -49.05347 -41.86324 1.000 76.44056 600 PRO K C 1
ATOM 3599 O O . PRO K 1 50 ? 31.61825 -48.99357 -43.09333 1.000 75.01585 600 PRO K O 1
ATOM 3603 N N . GLU K 1 51 ? 30.94690 -49.81705 -41.10650 1.000 79.85149 601 GLU K N 1
ATOM 3604 C CA . GLU K 1 51 ? 29.92024 -50.65600 -41.71475 1.000 76.91475 601 GLU K CA 1
ATOM 3605 C C . GLU K 1 51 ? 28.68344 -49.84989 -42.09318 1.000 77.74977 601 GLU K C 1
ATOM 3606 O O . GLU K 1 51 ? 28.08586 -50.08657 -43.14917 1.000 78.56276 601 GLU K O 1
ATOM 3608 N N . SER K 1 52 ? 28.28493 -48.89702 -41.24669 1.000 77.63412 602 SER K N 1
ATOM 3609 C CA . SER K 1 52 ? 27.09321 -48.10596 -41.53460 1.000 78.47283 602 SER K CA 1
ATOM 3610 C C . SER K 1 52 ? 27.30469 -47.17612 -42.72219 1.000 81.80077 602 SER K C 1
ATOM 3611 O O . SER K 1 52 ? 26.34356 -46.84397 -43.42537 1.000 88.26229 602 SER K O 1
ATOM 3613 N N . LEU K 1 53 ? 28.54490 -46.74794 -42.96291 1.000 76.75932 603 LEU K N 1
ATOM 3614 C CA . LEU K 1 53 ? 28.81376 -45.85610 -44.08482 1.000 76.38499 603 LEU K CA 1
ATOM 3615 C C . LEU K 1 53 ? 28.79011 -46.60731 -45.41083 1.000 79.33721 603 LEU K C 1
ATOM 3616 O O . LEU K 1 53 ? 28.23385 -46.11168 -46.39654 1.000 87.37124 603 LEU K O 1
ATOM 3621 N N . ARG K 1 54 ? 29.37651 -47.80619 -45.45003 1.000 76.94284 604 ARG K N 1
ATOM 3622 C CA . ARG K 1 54 ? 29.38423 -48.58744 -46.68315 1.000 77.58775 604 ARG K CA 1
ATOM 3623 C C . ARG K 1 54 ? 27.97274 -48.98500 -47.09739 1.000 79.13448 604 ARG K C 1
ATOM 3624 O O . ARG K 1 54 ? 27.65287 -49.01367 -48.29168 1.000 99.80981 604 ARG K O 1
ATOM 3626 N N . SER K 1 55 ? 27.11419 -49.29654 -46.12386 1.000 79.78921 605 SER K N 1
ATOM 3627 C CA . SER K 1 55 ? 25.74615 -49.69533 -46.44015 1.000 81.39307 605 SER K CA 1
ATOM 3628 C C . SER K 1 55 ? 24.94306 -48.53194 -47.00974 1.000 81.84653 605 SER K C 1
ATOM 3629 O O . SER K 1 55 ? 24.13672 -48.71900 -47.92847 1.000 83.04378 605 SER K O 1
ATOM 3631 N N . LYS K 1 56 ? 25.14631 -47.32448 -46.47743 1.000 80.96683 606 LYS K N 1
ATOM 3632 C CA . LYS K 1 56 ? 24.40125 -46.16829 -46.96616 1.000 83.72832 606 LYS K CA 1
ATOM 3633 C C . LYS K 1 56 ? 24.85356 -45.76250 -48.36385 1.000 83.07813 606 LYS K C 1
ATOM 3634 O O . LYS K 1 56 ? 24.03777 -45.31783 -49.17989 1.000 91.68258 606 LYS K O 1
ATOM 3636 N N . VAL K 1 57 ? 26.14771 -45.90201 -48.65871 1.000 80.08253 607 VAL K N 1
ATOM 3637 C CA . VAL K 1 57 ? 26.63939 -45.56840 -49.99230 1.000 79.99996 607 VAL K CA 1
ATOM 3638 C C . VAL K 1 57 ? 26.10132 -46.55315 -51.02334 1.000 81.33346 607 VAL K C 1
ATOM 3639 O O . VAL K 1 57 ? 25.67768 -46.15731 -52.11624 1.000 82.07375 607 VAL K O 1
ATOM 3643 N N . ASP K 1 58 ? 26.10906 -47.84931 -50.69727 1.000 88.12371 608 ASP K N 1
ATOM 3644 C CA . ASP K 1 58 ? 25.54647 -48.84123 -51.60838 1.000 88.37317 608 ASP K CA 1
ATOM 3645 C C . ASP K 1 58 ? 24.05450 -48.62261 -51.82241 1.000 84.70871 608 ASP K C 1
ATOM 3646 O O . ASP K 1 58 ? 23.54008 -48.88066 -52.91673 1.000 85.90970 608 ASP K O 1
ATOM 3648 N N . GLU K 1 59 ? 23.34506 -48.14859 -50.79529 1.000 84.67636 609 GLU K N 1
ATOM 3649 C CA . GLU K 1 59 ? 21.94159 -47.79267 -50.97072 1.000 86.09560 609 GLU K CA 1
ATOM 3650 C C . GLU K 1 59 ? 21.78998 -46.53816 -51.81991 1.000 86.05056 609 GLU K C 1
ATOM 3651 O O . GLU K 1 59 ? 20.81689 -46.41187 -52.57192 1.000 87.62398 609 GLU K O 1
ATOM 3653 N N . ALA K 1 60 ? 22.73720 -45.60414 -51.71143 1.000 84.57584 610 ALA K N 1
ATOM 3654 C CA . ALA K 1 60 ? 22.66978 -44.37959 -52.50092 1.000 84.48875 610 ALA K CA 1
ATOM 3655 C C . ALA K 1 60 ? 22.96940 -44.65146 -53.96938 1.000 88.81975 610 ALA K C 1
ATOM 3656 O O . ALA K 1 60 ? 22.36189 -44.03847 -54.85428 1.000 85.88550 610 ALA K O 1
ATOM 3658 N N . VAL K 1 61 ? 23.88976 -45.57929 -54.24663 1.000 85.75453 611 VAL K N 1
ATOM 3659 C CA . VAL K 1 61 ? 24.23775 -45.90207 -55.62867 1.000 85.25398 611 VAL K CA 1
ATOM 3660 C C . VAL K 1 61 ? 23.03408 -46.48678 -56.35572 1.000 95.35443 611 VAL K C 1
ATOM 3661 O O . VAL K 1 61 ? 22.81380 -46.21842 -57.54382 1.000 97.14142 611 VAL K O 1
ATOM 3665 N N . ALA K 1 62 ? 22.22303 -47.27523 -55.64890 1.000 92.38514 612 ALA K N 1
ATOM 3666 C CA . ALA K 1 62 ? 21.02190 -47.83442 -56.25670 1.000 89.86084 612 ALA K CA 1
ATOM 3667 C C . ALA K 1 62 ? 19.98423 -46.75773 -56.54755 1.000 90.67659 612 ALA K C 1
ATOM 3668 O O . ALA K 1 62 ? 19.20079 -46.89679 -57.49382 1.000 92.23723 612 ALA K O 1
ATOM 3670 N N . VAL K 1 63 ? 19.95803 -45.68630 -55.75131 1.000 89.71815 613 VAL K N 1
ATOM 3671 C CA . VAL K 1 63 ? 18.99568 -44.61277 -55.98408 1.000 90.44758 613 VAL K CA 1
ATOM 3672 C C . VAL K 1 63 ? 19.29126 -43.90429 -57.30222 1.000 90.59532 613 VAL K C 1
ATOM 3673 O O . VAL K 1 63 ? 18.38286 -43.64172 -58.09942 1.000 101.00719 613 VAL K O 1
ATOM 3677 N N . LEU K 1 64 ? 20.56442 -43.58971 -57.55868 1.000 89.22432 614 LEU K N 1
ATOM 3678 C CA . LEU K 1 64 ? 20.91505 -42.98976 -58.84336 1.000 89.46519 614 LEU K CA 1
ATOM 3679 C C . LEU K 1 64 ? 20.74054 -43.98828 -59.97944 1.000 96.46474 614 LEU K C 1
ATOM 3680 O O . LEU K 1 64 ? 20.35300 -43.61154 -61.09143 1.000 111.11004 614 LEU K O 1
ATOM 3685 N N . GLN K 1 65 ? 21.02692 -45.26588 -59.71833 1.000 90.98556 615 GLN K N 1
ATOM 3686 C CA . GLN K 1 65 ? 20.88225 -46.28586 -60.75090 1.000 92.39858 615 GLN K CA 1
ATOM 3687 C C . GLN K 1 65 ? 19.42029 -46.48848 -61.12955 1.000 100.07445 615 GLN K C 1
ATOM 3688 O O . GLN K 1 65 ? 19.10164 -46.69360 -62.30666 1.000 108.53236 615 GLN K O 1
ATOM 3694 N N . ALA K 1 66 ? 18.51682 -46.43709 -60.14784 1.000 104.89695 616 ALA K N 1
ATOM 3695 C CA . ALA K 1 66 ? 17.09696 -46.58857 -60.44877 1.000 96.62962 616 ALA K CA 1
ATOM 3696 C C . ALA K 1 66 ? 16.54301 -45.35396 -61.14966 1.000 103.22080 616 ALA K C 1
ATOM 3697 O O . ALA K 1 66 ? 15.69256 -45.46737 -62.04010 1.000 109.46944 616 ALA K O 1
ATOM 3699 N N . HIS K 1 67 ? 17.01346 -44.16556 -60.76182 1.000 114.14218 617 HIS K N 1
ATOM 3700 C CA . HIS K 1 67 ? 16.52905 -42.93696 -61.38260 1.000 113.60382 617 HIS K CA 1
ATOM 3701 C C . HIS K 1 67 ? 17.09729 -42.74598 -62.78284 1.000 116.02757 617 HIS K C 1
ATOM 3702 O O . HIS K 1 67 ? 16.42001 -42.18416 -63.65166 1.000 122.42728 617 HIS K O 1
ATOM 3709 N N . GLN K 1 68 ? 18.33009 -43.20083 -63.02200 1.000 100.93929 618 GLN K N 1
ATOM 3710 C CA . GLN K 1 68 ? 18.90833 -43.08909 -64.35726 1.000 101.55298 618 GLN K CA 1
ATOM 3711 C C . GLN K 1 68 ? 18.13602 -43.93262 -65.36260 1.000 109.90923 618 GLN K C 1
ATOM 3712 O O . GLN K 1 68 ? 17.98718 -43.54372 -66.52702 1.000 113.75883 618 GLN K O 1
ATOM 3714 N N . ALA K 1 69 ? 17.63743 -45.09301 -64.93235 1.000 110.35022 619 ALA K N 1
ATOM 3715 C CA . ALA K 1 69 ? 16.81080 -45.90868 -65.81458 1.000 121.43124 619 ALA K CA 1
ATOM 3716 C C . ALA K 1 69 ? 15.44599 -45.26882 -66.03552 1.000 115.97749 619 ALA K C 1
ATOM 3717 O O . ALA K 1 69 ? 14.90093 -45.32223 -67.14391 1.000 124.16367 619 ALA K O 1
ATOM 3719 N N . LYS K 1 70 ? 14.87863 -44.66154 -64.98988 1.000 110.03059 620 LYS K N 1
ATOM 3720 C CA . LYS K 1 70 ? 13.59702 -43.97654 -65.12822 1.000 106.16318 620 LYS K CA 1
ATOM 3721 C C . LYS K 1 70 ? 13.71066 -42.75393 -66.03066 1.000 103.55294 620 LYS K C 1
ATOM 3722 O O . LYS K 1 70 ? 12.80684 -42.47892 -66.82877 1.000 105.32051 620 LYS K O 1
ATOM 3726 N N . GLU K 1 71 ? 14.80942 -42.00564 -65.91598 1.000 101.71414 621 GLU K N 1
ATOM 3727 C CA . GLU K 1 71 ? 14.99595 -40.83062 -66.76107 1.000 101.73252 621 GLU K CA 1
ATOM 3728 C C . GLU K 1 71 ? 15.23025 -41.22637 -68.21398 1.000 112.60254 621 GLU K C 1
ATOM 3729 O O . GLU K 1 71 ? 14.64032 -40.64231 -69.13027 1.000 117.68463 621 GLU K O 1
ATOM 3731 N N . ALA K 1 72 ? 16.08925 -42.21970 -68.44637 1.000 113.35560 622 ALA K N 1
ATOM 3732 C CA . ALA K 1 72 ? 16.42286 -42.60781 -69.81100 1.000 123.45409 622 ALA K CA 1
ATOM 3733 C C . ALA K 1 72 ? 15.31645 -43.40431 -70.49076 1.000 118.31609 622 ALA K C 1
ATOM 3734 O O . ALA K 1 72 ? 15.36333 -43.57136 -71.71432 1.000 122.37194 622 ALA K O 1
ATOM 3736 N N . ALA K 1 73 ? 14.32534 -43.88940 -69.73926 1.000 107.09344 623 ALA K N 1
ATOM 3737 C CA . ALA K 1 73 ? 13.24450 -44.65990 -70.34679 1.000 109.51492 623 ALA K CA 1
ATOM 3738 C C . ALA K 1 73 ? 12.29152 -43.75699 -71.12061 1.000 111.10855 623 ALA K C 1
ATOM 3739 O O . ALA K 1 73 ? 11.97610 -44.02345 -72.28628 1.000 112.99001 623 ALA K O 1
ATOM 3741 N N . GLN K 1 74 ? 11.82047 -42.68695 -70.48835 1.000 110.45304 624 GLN K N 1
ATOM 3742 C CA . GLN K 1 74 ? 10.89481 -41.76165 -71.13149 1.000 114.22619 624 GLN K CA 1
ATOM 3743 C C . GLN K 1 74 ? 11.59709 -40.94327 -72.20987 1.000 119.43815 624 GLN K C 1
ATOM 3744 O O . GLN K 1 74 ? 11.62682 -41.33316 -73.37724 1.000 115.62903 624 GLN K O 1
ATOM 3746 N N . ASN L 2 2 ? 15.36845 -41.48784 -47.32896 1.000 85.66418 2 ASN L N 1
ATOM 3747 C CA . ASN L 2 2 ? 15.47324 -41.46550 -48.78267 1.000 100.25054 2 ASN L CA 1
ATOM 3748 C C . ASN L 2 2 ? 16.50145 -40.43709 -49.23889 1.000 104.75193 2 ASN L C 1
ATOM 3749 O O . ASN L 2 2 ? 16.88384 -39.54576 -48.48032 1.000 92.30307 2 ASN L O 1
ATOM 3754 N N . LEU L 2 3 ? 16.94570 -40.56924 -50.48582 1.000 106.81484 3 LEU L N 1
ATOM 3755 C CA . LEU L 2 3 ? 17.93315 -39.67471 -51.06980 1.000 100.53012 3 LEU L CA 1
ATOM 3756 C C . LEU L 2 3 ? 17.42646 -39.16170 -52.40846 1.000 84.39429 3 LEU L C 1
ATOM 3757 O O . LEU L 2 3 ? 16.77817 -39.89540 -53.16080 1.000 85.48205 3 LEU L O 1
ATOM 3762 N N . ASN L 2 4 ? 17.72796 -37.89866 -52.69899 1.000 83.84153 4 ASN L N 1
ATOM 3763 C CA . ASN L 2 4 ? 17.28924 -37.27029 -53.93718 1.000 91.91428 4 ASN L CA 1
ATOM 3764 C C . ASN L 2 4 ? 18.32260 -37.51667 -55.02669 1.000 93.57242 4 ASN L C 1
ATOM 3765 O O . ASN L 2 4 ? 19.49301 -37.15587 -54.84486 1.000 91.47186 4 ASN L O 1
ATOM 3770 N N . PRO L 2 5 ? 17.94999 -38.12936 -56.15357 1.000 115.77447 5 PRO L N 1
ATOM 3771 C CA . PRO L 2 5 ? 18.93986 -38.35430 -57.21849 1.000 106.66037 5 PRO L CA 1
ATOM 3772 C C . PRO L 2 5 ? 19.44638 -37.06979 -57.84878 1.000 90.65980 5 PRO L C 1
ATOM 3773 O O . PRO L 2 5 ? 20.61225 -37.01473 -58.26008 1.000 84.57233 5 PRO L O 1
ATOM 3777 N N . ASN L 2 6 ? 18.60887 -36.03763 -57.94303 1.000 88.82823 6 ASN L N 1
ATOM 3778 C CA . ASN L 2 6 ? 19.02732 -34.76795 -58.52423 1.000 92.12119 6 ASN L CA 1
ATOM 3779 C C . ASN L 2 6 ? 19.70222 -33.87578 -57.48801 1.000 101.85302 6 ASN L C 1
ATOM 3780 O O . ASN L 2 6 ? 19.69761 -32.64815 -57.62517 1.000 97.25239 6 ASN L O 1
ATOM 3782 N N . ALA L 2 7 ? 20.27996 -34.47771 -56.45050 1.000 104.38497 7 ALA L N 1
ATOM 3783 C CA . ALA L 2 7 ? 20.96876 -33.70470 -55.43078 1.000 98.99572 7 ALA L CA 1
ATOM 3784 C C . ALA L 2 7 ? 22.24313 -33.08198 -56.00048 1.000 93.86430 7 ALA L C 1
ATOM 3785 O O . ALA L 2 7 ? 22.90730 -33.67602 -56.85379 1.000 90.34576 7 ALA L O 1
ATOM 3787 N N . PRO L 2 8 ? 22.59964 -31.87966 -55.54964 1.000 84.58655 8 PRO L N 1
ATOM 3788 C CA . PRO L 2 8 ? 23.81325 -31.23166 -56.06126 1.000 83.64708 8 PRO L CA 1
ATOM 3789 C C . PRO L 2 8 ? 25.06983 -31.98668 -55.65423 1.000 87.85352 8 PRO L C 1
ATOM 3790 O O . PRO L 2 8 ? 25.17845 -32.50018 -54.53794 1.000 82.59977 8 PRO L O 1
ATOM 3794 N N . GLU L 2 9 ? 26.02352 -32.04627 -56.57947 1.000 90.39691 9 GLU L N 1
ATOM 3795 C CA . GLU L 2 9 ? 27.26921 -32.76017 -56.33797 1.000 83.52697 9 GLU L CA 1
ATOM 3796 C C . GLU L 2 9 ? 28.16629 -31.97735 -55.38667 1.000 81.97946 9 GLU L C 1
ATOM 3797 O O . GLU L 2 9 ? 28.23975 -30.74679 -55.44583 1.000 81.48711 9 GLU L O 1
ATOM 3803 N N . PHE L 2 10 ? 28.85224 -32.70103 -54.50497 1.000 89.50820 10 PHE L N 1
ATOM 3804 C CA . PHE L 2 10 ? 29.79123 -32.09824 -53.56856 1.000 80.22410 10 PHE L CA 1
ATOM 3805 C C . PHE L 2 10 ? 31.15059 -31.95353 -54.24066 1.000 82.95102 10 PHE L C 1
ATOM 3806 O O . PHE L 2 10 ? 31.67807 -32.91833 -54.80405 1.000 87.31217 10 PHE L O 1
ATOM 3814 N N . HIS L 2 11 ? 31.71282 -30.74851 -54.17849 1.000 80.66480 11 HIS L N 1
ATOM 3815 C CA . HIS L 2 11 ? 33.00746 -30.45397 -54.78131 1.000 81.80925 11 HIS L CA 1
ATOM 3816 C C . HIS L 2 11 ? 33.95430 -29.89954 -53.72568 1.000 81.09197 11 HIS L C 1
ATOM 3817 O O . HIS L 2 11 ? 33.62711 -28.89104 -53.07579 1.000 80.45892 11 HIS L O 1
ATOM 3824 N N . PRO L 2 12 ? 35.11827 -30.51082 -53.51251 1.000 63.95637 12 PRO L N 1
ATOM 3825 C CA . PRO L 2 12 ? 36.08029 -29.95292 -52.55568 1.000 63.74033 12 PRO L CA 1
ATOM 3826 C C . PRO L 2 12 ? 36.65393 -28.63073 -53.04135 1.000 63.79198 12 PRO L C 1
ATOM 3827 O O . PRO L 2 12 ? 36.89592 -28.43423 -54.23451 1.000 72.21095 12 PRO L O 1
ATOM 3831 N N . GLY L 2 13 ? 36.86871 -27.72050 -52.09366 1.000 63.75809 13 GLY L N 1
ATOM 3832 C CA . GLY L 2 13 ? 37.40060 -26.40529 -52.37314 1.000 63.81097 13 GLY L CA 1
ATOM 3833 C C . GLY L 2 13 ? 36.36279 -25.33632 -52.63302 1.000 64.10776 13 GLY L C 1
ATOM 3834 O O . GLY L 2 13 ? 36.71850 -24.15215 -52.69018 1.000 64.16558 13 GLY L O 1
ATOM 3835 N N . VAL L 2 14 ? 35.09791 -25.71064 -52.79237 1.000 64.30740 14 VAL L N 1
ATOM 3836 C CA . VAL L 2 14 ? 34.00936 -24.75342 -52.96890 1.000 66.97389 14 VAL L CA 1
ATOM 3837 C C . VAL L 2 14 ? 32.88536 -25.18576 -52.03555 1.000 65.06522 14 VAL L C 1
ATOM 3838 O O . VAL L 2 14 ? 32.65582 -26.39311 -51.87092 1.000 64.63402 14 VAL L O 1
ATOM 3842 N N . PRO L 2 15 ? 32.17305 -24.25936 -51.39680 1.000 64.88595 15 PRO L N 1
ATOM 3843 C CA . PRO L 2 15 ? 31.09000 -24.66987 -50.49661 1.000 72.15071 15 PRO L CA 1
ATOM 3844 C C . PRO L 2 15 ? 29.95301 -25.34418 -51.24829 1.000 70.61504 15 PRO L C 1
ATOM 3845 O O . PRO L 2 15 ? 29.52049 -24.88400 -52.30779 1.000 65.43075 15 PRO L O 1
ATOM 3849 N N . TRP L 2 16 ? 29.47396 -26.44992 -50.68556 1.000 74.30374 16 TRP L N 1
ATOM 3850 C CA . TRP L 2 16 ? 28.36936 -27.20225 -51.26243 1.000 66.87537 16 TRP L CA 1
ATOM 3851 C C . TRP L 2 16 ? 27.05216 -26.61441 -50.77294 1.000 80.17276 16 TRP L C 1
ATOM 3852 O O . TRP L 2 16 ? 26.88166 -26.37586 -49.57297 1.000 83.33605 16 TRP L O 1
ATOM 3863 N N . LYS L 2 17 ? 26.12686 -26.38416 -51.69608 1.000 79.43285 17 LYS L N 1
ATOM 3864 C CA . LYS L 2 17 ? 24.82660 -25.82534 -51.36136 1.000 66.94706 17 LYS L CA 1
ATOM 3865 C C . LYS L 2 17 ? 23.76213 -26.91572 -51.37210 1.000 58.11617 17 LYS L C 1
ATOM 3866 O O . LYS L 2 17 ? 23.91669 -27.96370 -52.00267 1.000 62.52486 17 LYS L O 1
ATOM 3868 N N . GLY L 2 18 ? 22.67373 -26.65513 -50.65588 1.000 58.14221 18 GLY L N 1
ATOM 3869 C CA . GLY L 2 18 ? 21.57249 -27.59670 -50.57894 1.000 61.86409 18 GLY L CA 1
ATOM 3870 C C . GLY L 2 18 ? 20.96200 -27.70029 -49.19524 1.000 78.48332 18 GLY L C 1
ATOM 3871 O O . GLY L 2 18 ? 19.88010 -28.26223 -49.02444 1.000 81.50009 18 GLY L O 1
ATOM 3872 N N . LEU M 1 3 ? 64.41132 -9.50360 -18.11092 1.000 133.83241 553 LEU M N 1
ATOM 3873 C CA . LEU M 1 3 ? 63.37041 -9.49945 -17.08985 1.000 111.13753 553 LEU M CA 1
ATOM 3874 C C . LEU M 1 3 ? 63.15963 -8.09659 -16.52954 1.000 117.74726 553 LEU M C 1
ATOM 3875 O O . LEU M 1 3 ? 62.10173 -7.79093 -15.97893 1.000 124.65833 553 LEU M O 1
ATOM 3877 N N . GLY M 1 4 ? 64.17863 -7.24707 -16.67243 1.000 128.48904 554 GLY M N 1
ATOM 3878 C CA . GLY M 1 4 ? 64.05892 -5.87849 -16.19683 1.000 129.16779 554 GLY M CA 1
ATOM 3879 C C . GLY M 1 4 ? 63.04979 -5.07054 -16.98985 1.000 122.15275 554 GLY M C 1
ATOM 3880 O O . GLY M 1 4 ? 62.26871 -4.30376 -16.41933 1.000 113.87718 554 GLY M O 1
ATOM 3881 N N . SER M 1 5 ? 63.05183 -5.22869 -18.31581 1.000 119.75441 555 SER M N 1
ATOM 3882 C CA . SER M 1 5 ? 62.06692 -4.54290 -19.14502 1.000 121.61105 555 SER M CA 1
ATOM 3883 C C . SER M 1 5 ? 60.66442 -5.09030 -18.91598 1.000 126.80927 555 SER M C 1
ATOM 3884 O O . SER M 1 5 ? 59.68213 -4.35265 -19.05687 1.000 115.86438 555 SER M O 1
ATOM 3886 N N . GLN M 1 6 ? 60.54992 -6.37393 -18.56634 1.000 135.48126 556 GLN M N 1
ATOM 3887 C CA . GLN M 1 6 ? 59.24173 -6.93865 -18.25260 1.000 124.50591 556 GLN M CA 1
ATOM 3888 C C . GLN M 1 6 ? 58.69032 -6.35685 -16.95725 1.000 119.19876 556 GLN M C 1
ATOM 3889 O O . GLN M 1 6 ? 57.49357 -6.05935 -16.86401 1.000 124.09697 556 GLN M O 1
ATOM 3891 N N . GLU M 1 7 ? 59.54573 -6.19128 -15.94514 1.000 120.50921 557 GLU M N 1
ATOM 3892 C CA . GLU M 1 7 ? 59.10712 -5.54809 -14.71116 1.000 113.73430 557 GLU M CA 1
ATOM 3893 C C . GLU M 1 7 ? 58.79907 -4.07451 -14.94474 1.000 116.95466 557 GLU M C 1
ATOM 3894 O O . GLU M 1 7 ? 57.87949 -3.52087 -14.33050 1.000 117.58139 557 GLU M O 1
ATOM 3896 N N . GLN M 1 8 ? 59.56218 -3.42284 -15.82629 1.000 124.91041 558 GLN M N 1
ATOM 3897 C CA . GLN M 1 8 ? 59.28753 -2.02883 -16.15899 1.000 122.18772 558 GLN M CA 1
ATOM 3898 C C . GLN M 1 8 ? 57.94825 -1.89186 -16.87163 1.000 103.59540 558 GLN M C 1
ATOM 3899 O O . GLN M 1 8 ? 57.20550 -0.93150 -16.63530 1.000 95.80120 558 GLN M O 1
ATOM 3905 N N . LYS M 1 9 ? 57.62176 -2.84856 -17.74362 1.000 99.40564 559 LYS M N 1
ATOM 3906 C CA . LYS M 1 9 ? 56.33335 -2.82513 -18.42564 1.000 102.75300 559 LYS M CA 1
ATOM 3907 C C . LYS M 1 9 ? 55.18913 -3.11155 -17.46303 1.000 103.30335 559 LYS M C 1
ATOM 3908 O O . LYS M 1 9 ? 54.07869 -2.60466 -17.65415 1.000 108.25926 559 LYS M O 1
ATOM 3910 N N . GLN M 1 10 ? 55.43972 -3.90968 -16.42292 1.000 94.41370 560 GLN M N 1
ATOM 3911 C CA . GLN M 1 10 ? 54.39422 -4.19919 -15.44762 1.000 97.92699 560 GLN M CA 1
ATOM 3912 C C . GLN M 1 10 ? 54.00080 -2.94683 -14.67521 1.000 96.94376 560 GLN M C 1
ATOM 3913 O O . GLN M 1 10 ? 52.80918 -2.69018 -14.46641 1.000 90.57552 560 GLN M O 1
ATOM 3919 N N . MET M 1 11 ? 54.98632 -2.16084 -14.23368 1.000 107.38960 561 MET M N 1
ATOM 3920 C CA . MET M 1 11 ? 54.67691 -0.94725 -13.48511 1.000 109.71124 561 MET M CA 1
ATOM 3921 C C . MET M 1 11 ? 53.92222 0.05104 -14.35374 1.000 104.29384 561 MET M C 1
ATOM 3922 O O . MET M 1 11 ? 53.03645 0.76364 -13.86736 1.000 114.00078 561 MET M O 1
ATOM 3924 N N . LEU M 1 12 ? 54.26282 0.11919 -15.64340 1.000 92.95867 562 LEU M N 1
ATOM 3925 C CA . LEU M 1 12 ? 53.49215 0.94058 -16.57152 1.000 96.31630 562 LEU M CA 1
ATOM 3926 C C . LEU M 1 12 ? 52.07445 0.40377 -16.73108 1.000 101.59445 562 LEU M C 1
ATOM 3927 O O . LEU M 1 12 ? 51.12458 1.17681 -16.89944 1.000 96.46762 562 LEU M O 1
ATOM 3929 N N . GLY M 1 13 ? 51.91693 -0.92078 -16.70774 1.000 100.16008 563 GLY M N 1
ATOM 3930 C CA . GLY M 1 13 ? 50.58839 -1.50575 -16.74502 1.000 87.97926 563 GLY M CA 1
ATOM 3931 C C . GLY M 1 13 ? 49.78526 -1.26906 -15.48182 1.000 96.05977 563 GLY M C 1
ATOM 3932 O O . GLY M 1 13 ? 48.55851 -1.14157 -15.53879 1.000 87.73464 563 GLY M O 1
ATOM 3933 N N . GLU M 1 14 ? 50.45701 -1.20944 -14.32827 1.000 109.76777 564 GLU M N 1
ATOM 3934 C CA . GLU M 1 14 ? 49.75279 -1.00255 -13.06614 1.000 93.42572 564 GLU M CA 1
ATOM 3935 C C . GLU M 1 14 ? 49.13395 0.38710 -12.96826 1.000 104.51215 564 GLU M C 1
ATOM 3936 O O . GLU M 1 14 ? 48.13228 0.56356 -12.26673 1.000 97.54148 564 GLU M O 1
ATOM 3938 N N . ARG M 1 15 ? 49.71236 1.38412 -13.64142 1.000 111.39472 565 ARG M N 1
ATOM 3939 C CA . ARG M 1 15 ? 49.10662 2.71263 -13.65282 1.000 110.73345 565 ARG M CA 1
ATOM 3940 C C . ARG M 1 15 ? 47.99167 2.82663 -14.68612 1.000 92.05862 565 ARG M C 1
ATOM 3941 O O . ARG M 1 15 ? 47.02171 3.56011 -14.46404 1.000 82.65918 565 ARG M O 1
ATOM 3949 N N . LEU M 1 16 ? 48.10918 2.11836 -15.81286 1.000 97.15446 566 LEU M N 1
ATOM 3950 C CA . LEU M 1 16 ? 47.12279 2.25244 -16.88024 1.000 83.45897 566 LEU M CA 1
ATOM 3951 C C . LEU M 1 16 ? 45.79255 1.61154 -16.50632 1.000 90.56974 566 LEU M C 1
ATOM 3952 O O . LEU M 1 16 ? 44.73668 2.08770 -16.93788 1.000 103.90223 566 LEU M O 1
ATOM 3957 N N . PHE M 1 17 ? 45.82122 0.53197 -15.72523 1.000 101.63240 567 PHE M N 1
ATOM 3958 C CA . PHE M 1 17 ? 44.59251 -0.20248 -15.42713 1.000 112.03130 567 PHE M CA 1
ATOM 3959 C C . PHE M 1 17 ? 43.56686 0.63686 -14.66918 1.000 116.42558 567 PHE M C 1
ATOM 3960 O O . PHE M 1 17 ? 42.39212 0.64208 -15.07642 1.000 97.23073 567 PHE M O 1
ATOM 3968 N N . PRO M 1 18 ? 43.91091 1.34673 -13.58144 1.000 118.11833 568 PRO M N 1
ATOM 3969 C CA . PRO M 1 18 ? 42.87669 2.13551 -12.88241 1.000 91.06686 568 PRO M CA 1
ATOM 3970 C C . PRO M 1 18 ? 42.22787 3.21268 -13.73579 1.000 85.87501 568 PRO M C 1
ATOM 3971 O O . PRO M 1 18 ? 41.01147 3.41740 -13.63679 1.000 96.96757 568 PRO M O 1
ATOM 3975 N N . LEU M 1 19 ? 43.00085 3.91481 -14.56902 1.000 91.18263 569 LEU M N 1
ATOM 3976 C CA . LEU M 1 19 ? 42.41174 4.96022 -15.40180 1.000 91.86101 569 LEU M CA 1
ATOM 3977 C C . LEU M 1 19 ? 41.47414 4.36934 -16.44750 1.000 82.21286 569 LEU M C 1
ATOM 3978 O O . LEU M 1 19 ? 40.41428 4.94009 -16.72998 1.000 91.89967 569 LEU M O 1
ATOM 3983 N N . ILE M 1 20 ? 41.84430 3.22993 -17.03446 1.000 87.86395 570 ILE M N 1
ATOM 3984 C CA . ILE M 1 20 ? 40.95911 2.58010 -17.99479 1.000 97.07493 570 ILE M CA 1
ATOM 3985 C C . ILE M 1 20 ? 39.75757 1.97820 -17.27621 1.000 92.31317 570 ILE M C 1
ATOM 3986 O O . ILE M 1 20 ? 38.63578 1.98304 -17.79814 1.000 81.25117 570 ILE M O 1
ATOM 3991 N N . GLN M 1 21 ? 39.96984 1.46268 -16.06147 1.000 109.39369 571 GLN M N 1
ATOM 3992 C CA . GLN M 1 21 ? 38.86525 0.91865 -15.27830 1.000 100.48827 571 GLN M CA 1
ATOM 3993 C C . GLN M 1 21 ? 37.85886 1.99559 -14.89556 1.000 81.72902 571 GLN M C 1
ATOM 3994 O O . GLN M 1 21 ? 36.65970 1.71253 -14.79898 1.000 81.42233 571 GLN M O 1
ATOM 3996 N N . ALA M 1 22 ? 38.31944 3.22769 -14.66814 1.000 80.33921 572 ALA M N 1
ATOM 3997 C CA . ALA M 1 22 ? 37.38434 4.31401 -14.39845 1.000 79.88461 572 ALA M CA 1
ATOM 3998 C C . ALA M 1 22 ? 36.56644 4.65041 -15.63811 1.000 79.83001 572 ALA M C 1
ATOM 3999 O O . ALA M 1 22 ? 35.37788 4.97635 -15.53658 1.000 101.98354 572 ALA M O 1
ATOM 4001 N N . MET M 1 23 ? 37.18600 4.57777 -16.81642 1.000 79.84803 573 MET M N 1
ATOM 4002 C CA . MET M 1 23 ? 36.46921 4.82968 -18.06170 1.000 103.38814 573 MET M CA 1
ATOM 4003 C C . MET M 1 23 ? 35.66057 3.60768 -18.48541 1.000 101.52668 573 MET M C 1
ATOM 4004 O O . MET M 1 23 ? 34.43126 3.66877 -18.59551 1.000 106.84154 573 MET M O 1
ATOM 4009 N N . HIS M 1 24 ? 36.34008 2.48412 -18.72573 1.000 98.98548 574 HIS M N 1
ATOM 4010 C CA . HIS M 1 24 ? 35.70944 1.24811 -19.18784 1.000 99.31375 574 HIS M CA 1
ATOM 4011 C C . HIS M 1 24 ? 35.99125 0.14551 -18.17543 1.000 99.64130 574 HIS M C 1
ATOM 4012 O O . HIS M 1 24 ? 36.96444 -0.61060 -18.32104 1.000 98.78410 574 HIS M O 1
ATOM 4019 N N . PRO M 1 25 ? 35.16638 0.01617 -17.13267 1.000 101.45011 575 PRO M N 1
ATOM 4020 C CA . PRO M 1 25 ? 35.45097 -0.99401 -16.10092 1.000 107.22728 575 PRO M CA 1
ATOM 4021 C C . PRO M 1 25 ? 35.28793 -2.42292 -16.58729 1.000 121.28126 575 PRO M C 1
ATOM 4022 O O . PRO M 1 25 ? 35.99937 -3.31193 -16.10317 1.000 142.74348 575 PRO M O 1
ATOM 4026 N N . THR M 1 26 ? 34.37175 -2.67326 -17.52480 1.000 127.84660 576 THR M N 1
ATOM 4027 C CA . THR M 1 26 ? 34.08493 -4.04436 -17.93619 1.000 125.28137 576 THR M CA 1
ATOM 4028 C C . THR M 1 26 ? 35.24360 -4.64428 -18.72507 1.000 126.49614 576 THR M C 1
ATOM 4029 O O . THR M 1 26 ? 35.64750 -5.78729 -18.48027 1.000 151.62379 576 THR M O 1
ATOM 4033 N N . LEU M 1 27 ? 35.79683 -3.88805 -19.67290 1.000 101.54074 577 LEU M N 1
ATOM 4034 C CA . LEU M 1 27 ? 36.87136 -4.37252 -20.53047 1.000 100.30226 577 LEU M CA 1
ATOM 4035 C C . LEU M 1 27 ? 38.20433 -3.70372 -20.20845 1.000 101.69275 577 LEU M C 1
ATOM 4036 O O . LEU M 1 27 ? 39.05074 -3.53740 -21.08934 1.000 97.76397 577 LEU M O 1
ATOM 4038 N N . ALA M 1 28 ? 38.40437 -3.32263 -18.94492 1.000 105.92475 578 ALA M N 1
ATOM 4039 C CA . ALA M 1 28 ? 39.63731 -2.64277 -18.56161 1.000 103.41648 578 ALA M CA 1
ATOM 4040 C C . ALA M 1 28 ? 40.84968 -3.55192 -18.71631 1.000 108.92583 578 ALA M C 1
ATOM 4041 O O . ALA M 1 28 ? 41.91994 -3.10091 -19.14012 1.000 113.97487 578 ALA M O 1
ATOM 4043 N N . GLY M 1 29 ? 40.70335 -4.83301 -18.37542 1.000 112.76852 579 GLY M N 1
ATOM 4044 C CA . GLY M 1 29 ? 41.83514 -5.74135 -18.45397 1.000 114.59630 579 GLY M CA 1
ATOM 4045 C C . GLY M 1 29 ? 42.30413 -5.99996 -19.87251 1.000 101.16800 579 GLY M C 1
ATOM 4046 O O . GLY M 1 29 ? 43.50730 -6.10401 -20.12714 1.000 99.96201 579 GLY M O 1
ATOM 4047 N N . LYS M 1 30 ? 41.36678 -6.10530 -20.81551 1.000 103.68071 580 LYS M N 1
ATOM 4048 C CA . LYS M 1 30 ? 41.74711 -6.38851 -22.19506 1.000 106.38843 580 LYS M CA 1
ATOM 4049 C C . LYS M 1 30 ? 42.35909 -5.16210 -22.86235 1.000 98.59678 580 LYS M C 1
ATOM 4050 O O . LYS M 1 30 ? 43.35440 -5.27551 -23.58767 1.000 105.88149 580 LYS M O 1
ATOM 4054 N N . ILE M 1 31 ? 41.77437 -3.98355 -22.63509 1.000 99.34877 581 ILE M N 1
ATOM 4055 C CA . ILE M 1 31 ? 42.29730 -2.76180 -23.23993 1.000 98.17414 581 ILE M CA 1
ATOM 4056 C C . ILE M 1 31 ? 43.68283 -2.43812 -22.69100 1.000 102.57632 581 ILE M C 1
ATOM 4057 O O . ILE M 1 31 ? 44.56883 -1.99126 -23.42991 1.000 103.78756 581 ILE M O 1
ATOM 4062 N N . THR M 1 32 ? 43.89585 -2.66154 -21.39124 1.000 101.06041 582 THR M N 1
ATOM 4063 C CA . THR M 1 32 ? 45.20933 -2.41208 -20.80350 1.000 99.33226 582 THR M CA 1
ATOM 4064 C C . THR M 1 32 ? 46.26289 -3.34100 -21.39359 1.000 100.81995 582 THR M C 1
ATOM 4065 O O . THR M 1 32 ? 47.40420 -2.92819 -21.63007 1.000 102.54784 582 THR M O 1
ATOM 4069 N N . GLY M 1 33 ? 45.89656 -4.59906 -21.64183 1.000 100.77075 583 GLY M N 1
ATOM 4070 C CA . GLY M 1 33 ? 46.83785 -5.52961 -22.24232 1.000 102.53273 583 GLY M CA 1
ATOM 4071 C C . GLY M 1 33 ? 47.21063 -5.14934 -23.66242 1.000 106.05938 583 GLY M C 1
ATOM 4072 O O . GLY M 1 33 ? 48.35799 -5.32658 -24.08138 1.000 107.69553 583 GLY M O 1
ATOM 4073 N N . MET M 1 34 ? 46.24765 -4.62444 -24.42335 1.000 106.48791 584 MET M N 1
ATOM 4074 C CA . MET M 1 34 ? 46.52704 -4.21568 -25.79599 1.000 103.59111 584 MET M CA 1
ATOM 4075 C C . MET M 1 34 ? 47.45677 -3.00898 -25.84090 1.000 105.21137 584 MET M C 1
ATOM 4076 O O . MET M 1 34 ? 48.39804 -2.97508 -26.64231 1.000 111.11804 584 MET M O 1
ATOM 4081 N N . LEU M 1 35 ? 47.20786 -2.00614 -24.99454 1.000 108.61750 585 LEU M N 1
ATOM 4082 C CA . LEU M 1 35 ? 48.06490 -0.82502 -24.98209 1.000 106.37865 585 LEU M CA 1
ATOM 4083 C C . LEU M 1 35 ? 49.46461 -1.14943 -24.47672 1.000 116.40254 585 LEU M C 1
ATOM 4084 O O . LEU M 1 35 ? 50.43639 -0.50713 -24.89071 1.000 120.58012 585 LEU M O 1
ATOM 4089 N N . LEU M 1 36 ? 49.58766 -2.13975 -23.59098 1.000 130.22616 586 LEU M N 1
ATOM 4090 C CA . LEU M 1 36 ? 50.88224 -2.52546 -23.04248 1.000 128.80865 586 LEU M CA 1
ATOM 4091 C C . LEU M 1 36 ? 51.78510 -3.21194 -24.05911 1.000 125.68591 586 LEU M C 1
ATOM 4092 O O . LEU M 1 36 ? 52.97665 -3.38573 -23.78116 1.000 116.91842 586 LEU M O 1
ATOM 4097 N N . GLU M 1 37 ? 51.25736 -3.60286 -25.21980 1.000 132.32173 587 GLU M N 1
ATOM 4098 C CA . GLU M 1 37 ? 52.06837 -4.27479 -26.22682 1.000 119.82928 587 GLU M CA 1
ATOM 4099 C C . GLU M 1 37 ? 52.98725 -3.31860 -26.97466 1.000 121.48586 587 GLU M C 1
ATOM 4100 O O . GLU M 1 37 ? 54.01879 -3.75461 -27.49742 1.000 131.71197 587 GLU M O 1
ATOM 4102 N N . ILE M 1 38 ? 52.64114 -2.03388 -27.03666 1.000 117.15990 588 ILE M N 1
ATOM 4103 C CA . ILE M 1 38 ? 53.43795 -1.04869 -27.75903 1.000 110.90552 588 ILE M CA 1
ATOM 4104 C C . ILE M 1 38 ? 54.70033 -0.73647 -26.96647 1.000 118.70227 588 ILE M C 1
ATOM 4105 O O . ILE M 1 38 ? 54.88243 -1.22726 -25.84635 1.000 119.33766 588 ILE M O 1
ATOM 4107 N N . ASP M 1 39 ? 55.57970 0.07756 -27.54642 1.000 122.14548 589 ASP M N 1
ATOM 4108 C CA . ASP M 1 39 ? 56.84961 0.39386 -26.90802 1.000 115.83280 589 ASP M CA 1
ATOM 4109 C C . ASP M 1 39 ? 56.62477 1.16165 -25.61025 1.000 113.24477 589 ASP M C 1
ATOM 4110 O O . ASP M 1 39 ? 55.64769 1.89992 -25.45774 1.000 113.83435 589 ASP M O 1
ATOM 4115 N N . ASN M 1 40 ? 57.54815 0.97563 -24.66314 1.000 113.16152 590 ASN M N 1
ATOM 4116 C CA . ASN M 1 40 ? 57.42098 1.63734 -23.36921 1.000 110.78201 590 ASN M CA 1
ATOM 4117 C C . ASN M 1 40 ? 57.58933 3.14618 -23.48985 1.000 119.51526 590 ASN M C 1
ATOM 4118 O O . ASN M 1 40 ? 57.05218 3.89518 -22.66563 1.000 104.65694 590 ASN M O 1
ATOM 4123 N N . SER M 1 41 ? 58.33317 3.60816 -24.49820 1.000 133.14471 591 SER M N 1
ATOM 4124 C CA . SER M 1 41 ? 58.51270 5.04364 -24.69026 1.000 113.75595 591 SER M CA 1
ATOM 4125 C C . SER M 1 41 ? 57.19479 5.72448 -25.03995 1.000 128.53206 591 SER M C 1
ATOM 4126 O O . SER M 1 41 ? 56.90636 6.82178 -24.54799 1.000 133.33094 591 SER M O 1
ATOM 4128 N N . GLU M 1 42 ? 56.38199 5.08892 -25.88822 1.000 129.65838 592 GLU M N 1
ATOM 4129 C CA . GLU M 1 42 ? 55.07940 5.65201 -26.22731 1.000 111.48304 592 GLU M CA 1
ATOM 4130 C C . GLU M 1 42 ? 54.10662 5.57537 -25.05764 1.000 102.14424 592 GLU M C 1
ATOM 4131 O O . GLU M 1 42 ? 53.24737 6.45238 -24.91206 1.000 110.43265 592 GLU M O 1
ATOM 4133 N N . LEU M 1 43 ? 54.21783 4.53945 -24.22218 1.000 100.19902 593 LEU M N 1
ATOM 4134 C CA . LEU M 1 43 ? 53.32442 4.41914 -23.07416 1.000 108.07437 593 LEU M CA 1
ATOM 4135 C C . LEU M 1 43 ? 53.55527 5.54274 -22.07174 1.000 104.20298 593 LEU M C 1
ATOM 4136 O O . LEU M 1 43 ? 52.59684 6.09684 -21.52057 1.000 101.90119 593 LEU M O 1
ATOM 4141 N N . LEU M 1 44 ? 54.81951 5.88981 -21.81868 1.000 101.71451 594 LEU M N 1
ATOM 4142 C CA . LEU M 1 44 ? 55.11162 6.99565 -20.91372 1.000 102.86625 594 LEU M CA 1
ATOM 4143 C C . LEU M 1 44 ? 54.64774 8.32915 -21.48498 1.000 103.11739 594 LEU M C 1
ATOM 4144 O O . LEU M 1 44 ? 54.26906 9.22796 -20.72521 1.000 103.85550 594 LEU M O 1
ATOM 4146 N N . HIS M 1 45 ? 54.66936 8.47910 -22.81167 1.000 102.72659 595 HIS M N 1
ATOM 4147 C CA . HIS M 1 45 ? 54.18445 9.71519 -23.41623 1.000 103.04943 595 HIS M CA 1
ATOM 4148 C C . HIS M 1 45 ? 52.66791 9.81955 -23.31855 1.000 102.23628 595 HIS M C 1
ATOM 4149 O O . HIS M 1 45 ? 52.12855 10.90897 -23.09152 1.000 102.94292 595 HIS M O 1
ATOM 4151 N N . MET M 1 46 ? 51.96258 8.69862 -23.49064 1.000 101.78199 596 MET M N 1
ATOM 4152 C CA . MET M 1 46 ? 50.50813 8.72206 -23.38360 1.000 114.19776 596 MET M CA 1
ATOM 4153 C C . MET M 1 46 ? 50.05514 8.95791 -21.94886 1.000 135.16495 596 MET M C 1
ATOM 4154 O O . MET M 1 46 ? 48.98667 9.53777 -21.72492 1.000 134.22330 596 MET M O 1
ATOM 4156 N N . LEU M 1 47 ? 50.85236 8.52509 -20.96867 1.000 143.61979 597 LEU M N 1
ATOM 4157 C CA . LEU M 1 47 ? 50.49365 8.74465 -19.57182 1.000 134.97871 597 LEU M CA 1
ATOM 4158 C C . LEU M 1 47 ? 50.68220 10.19943 -19.16317 1.000 131.68578 597 LEU M C 1
ATOM 4159 O O . LEU M 1 47 ? 49.98143 10.68578 -18.26826 1.000 124.84805 597 LEU M O 1
ATOM 4161 N N . GLU M 1 48 ? 51.61355 10.90365 -19.79776 1.000 116.62893 598 GLU M N 1
ATOM 4162 C CA . GLU M 1 48 ? 51.86093 12.30527 -19.48365 1.000 106.66724 598 GLU M CA 1
ATOM 4163 C C . GLU M 1 48 ? 50.89611 13.21406 -20.23780 1.000 106.88508 598 GLU M C 1
ATOM 4164 O O . GLU M 1 48 ? 50.26728 14.09309 -19.64867 1.000 110.25241 598 GLU M O 1
ATOM 4166 N N . LEU M 1 53 ? 46.16726 9.60394 -24.47289 1.000 99.54653 603 LEU M N 1
ATOM 4167 C CA . LEU M 1 53 ? 45.85541 8.29540 -23.91038 1.000 98.66729 603 LEU M CA 1
ATOM 4168 C C . LEU M 1 53 ? 44.40982 7.90555 -24.19582 1.000 103.75210 603 LEU M C 1
ATOM 4169 O O . LEU M 1 53 ? 44.12280 6.75523 -24.52633 1.000 116.73282 603 LEU M O 1
ATOM 4171 N N . ARG M 1 54 ? 43.50100 8.87496 -24.06196 1.000 86.45838 604 ARG M N 1
ATOM 4172 C CA . ARG M 1 54 ? 42.09133 8.60805 -24.32983 1.000 86.04426 604 ARG M CA 1
ATOM 4173 C C . ARG M 1 54 ? 41.86771 8.24641 -25.79255 1.000 89.45746 604 ARG M C 1
ATOM 4174 O O . ARG M 1 54 ? 41.03369 7.38929 -26.10796 1.000 86.10365 604 ARG M O 1
ATOM 4176 N N . SER M 1 55 ? 42.60230 8.89252 -26.70117 1.000 91.60051 605 SER M N 1
ATOM 4177 C CA . SER M 1 55 ? 42.45307 8.59238 -28.12123 1.000 88.84378 605 SER M CA 1
ATOM 4178 C C . SER M 1 55 ? 42.96504 7.19440 -28.44502 1.000 96.12419 605 SER M C 1
ATOM 4179 O O . SER M 1 55 ? 42.36615 6.48063 -29.25820 1.000 109.28029 605 SER M O 1
ATOM 4181 N N . LYS M 1 56 ? 44.07208 6.78609 -27.81949 1.000 93.52697 606 LYS M N 1
ATOM 4182 C CA . LYS M 1 56 ? 44.61305 5.45501 -28.07384 1.000 93.10887 606 LYS M CA 1
ATOM 4183 C C . LYS M 1 56 ? 43.72433 4.37516 -27.46967 1.000 105.86342 606 LYS M C 1
ATOM 4184 O O . LYS M 1 56 ? 43.57927 3.28977 -28.04445 1.000 107.64489 606 LYS M O 1
ATOM 4186 N N . VAL M 1 57 ? 43.12485 4.65115 -26.30931 1.000 107.11378 607 VAL M N 1
ATOM 4187 C CA . VAL M 1 57 ? 42.21402 3.68642 -25.70181 1.000 86.96321 607 VAL M CA 1
ATOM 4188 C C . VAL M 1 57 ? 40.94870 3.55379 -26.53924 1.000 86.16296 607 VAL M C 1
ATOM 4189 O O . VAL M 1 57 ? 40.46228 2.44286 -26.78259 1.000 86.29561 607 VAL M O 1
ATOM 4193 N N . ASP M 1 58 ? 40.40188 4.68209 -27.00206 1.000 86.22504 608 ASP M N 1
ATOM 4194 C CA . ASP M 1 58 ? 39.23201 4.63776 -27.87322 1.000 90.20409 608 ASP M CA 1
ATOM 4195 C C . ASP M 1 58 ? 39.53682 3.90994 -29.17508 1.000 97.58908 608 ASP M C 1
ATOM 4196 O O . ASP M 1 58 ? 38.65182 3.26363 -29.74769 1.000 99.65359 608 ASP M O 1
ATOM 4198 N N . GLU M 1 59 ? 40.77846 4.00320 -29.65723 1.000 91.37433 609 GLU M N 1
ATOM 4199 C CA . GLU M 1 59 ? 41.17778 3.22698 -30.82516 1.000 88.26408 609 GLU M CA 1
ATOM 4200 C C . GLU M 1 59 ? 41.25117 1.74104 -30.50171 1.000 100.23032 609 GLU M C 1
ATOM 4201 O O . GLU M 1 59 ? 40.97500 0.90374 -31.36844 1.000 113.89808 609 GLU M O 1
ATOM 4203 N N . ALA M 1 60 ? 41.62166 1.39682 -29.26618 1.000 98.45479 610 ALA M N 1
ATOM 4204 C CA . ALA M 1 60 ? 41.69674 -0.00722 -28.87795 1.000 102.03093 610 ALA M CA 1
ATOM 4205 C C . ALA M 1 60 ? 40.30662 -0.61792 -28.74944 1.000 100.38430 610 ALA M C 1
ATOM 4206 O O . ALA M 1 60 ? 40.10493 -1.79144 -29.08378 1.000 90.48277 610 ALA M O 1
ATOM 4208 N N . VAL M 1 61 ? 39.33816 0.15957 -28.25893 1.000 99.28978 611 VAL M N 1
ATOM 4209 C CA . VAL M 1 61 ? 37.97225 -0.34047 -28.13411 1.000 98.61391 611 VAL M CA 1
ATOM 4210 C C . VAL M 1 61 ? 37.37632 -0.61597 -29.50927 1.000 99.68271 611 VAL M C 1
ATOM 4211 O O . VAL M 1 61 ? 36.62972 -1.58455 -29.69514 1.000 97.53215 611 VAL M O 1
ATOM 4215 N N . ALA M 1 62 ? 37.70507 0.22065 -30.49704 1.000 100.52861 612 ALA M N 1
ATOM 4216 C CA . ALA M 1 62 ? 37.20043 0.00495 -31.84890 1.000 108.18621 612 ALA M CA 1
ATOM 4217 C C . ALA M 1 62 ? 37.80964 -1.23607 -32.48795 1.000 113.87761 612 ALA M C 1
ATOM 4218 O O . ALA M 1 62 ? 37.15876 -1.88912 -33.31178 1.000 116.28612 612 ALA M O 1
ATOM 4220 N N . VAL M 1 63 ? 39.05005 -1.57280 -32.12932 1.000 109.62285 613 VAL M N 1
ATOM 4221 C CA . VAL M 1 63 ? 39.67971 -2.77386 -32.66845 1.000 110.57370 613 VAL M CA 1
ATOM 4222 C C . VAL M 1 63 ? 38.95801 -4.02141 -32.17142 1.000 114.00765 613 VAL M C 1
ATOM 4223 O O . VAL M 1 63 ? 38.70472 -4.95799 -32.93919 1.000 111.37781 613 VAL M O 1
ATOM 4227 N N . LEU M 1 64 ? 38.60770 -4.05007 -30.88353 1.000 109.91603 614 LEU M N 1
ATOM 4228 C CA . LEU M 1 64 ? 37.85847 -5.17715 -30.33673 1.000 106.11740 614 LEU M CA 1
ATOM 4229 C C . LEU M 1 64 ? 36.45387 -5.24566 -30.92286 1.000 101.28475 614 LEU M C 1
ATOM 4230 O O . LEU M 1 64 ? 35.91442 -6.33812 -31.13459 1.000 103.68771 614 LEU M O 1
ATOM 4235 N N . GLN M 1 65 ? 35.84651 -4.08694 -31.18620 1.000 104.18534 615 GLN M N 1
ATOM 4236 C CA . GLN M 1 65 ? 34.50141 -4.05211 -31.75015 1.000 115.59216 615 GLN M CA 1
ATOM 4237 C C . GLN M 1 65 ? 34.45946 -4.59357 -33.17419 1.000 124.04365 615 GLN M C 1
ATOM 4238 O O . GLN M 1 65 ? 33.46910 -5.22310 -33.56348 1.000 127.77999 615 GLN M O 1
ATOM 4244 N N . ALA M 1 66 ? 35.51112 -4.36235 -33.96445 1.000 117.39589 616 ALA M N 1
ATOM 4245 C CA . ALA M 1 66 ? 35.50469 -4.83315 -35.34654 1.000 124.01646 616 ALA M CA 1
ATOM 4246 C C . ALA M 1 66 ? 35.58029 -6.35402 -35.42541 1.000 125.28479 616 ALA M C 1
ATOM 4247 O O . ALA M 1 66 ? 34.95067 -6.96478 -36.29710 1.000 117.22245 616 ALA M O 1
ATOM 4249 N N . HIS M 1 67 ? 36.34253 -6.98723 -34.53039 1.000 117.35477 617 HIS M N 1
ATOM 4250 C CA . HIS M 1 67 ? 36.42058 -8.44489 -34.55023 1.000 110.16844 617 HIS M CA 1
ATOM 4251 C C . HIS M 1 67 ? 35.15824 -9.08890 -33.99176 1.000 116.89428 617 HIS M C 1
ATOM 4252 O O . HIS M 1 67 ? 34.77703 -10.17957 -34.43204 1.000 132.09088 617 HIS M O 1
ATOM 4259 N N . GLN M 1 68 ? 34.50296 -8.44239 -33.02422 1.000 115.82515 618 GLN M N 1
ATOM 4260 C CA . GLN M 1 68 ? 33.25571 -8.98540 -32.49526 1.000 127.21112 618 GLN M CA 1
ATOM 4261 C C . GLN M 1 68 ? 32.16334 -8.99447 -33.55747 1.000 143.59046 618 GLN M C 1
ATOM 4262 O O . GLN M 1 68 ? 31.33391 -9.91094 -33.59494 1.000 150.84991 618 GLN M O 1
ATOM 4264 N N . ALA M 1 69 ? 32.14530 -7.983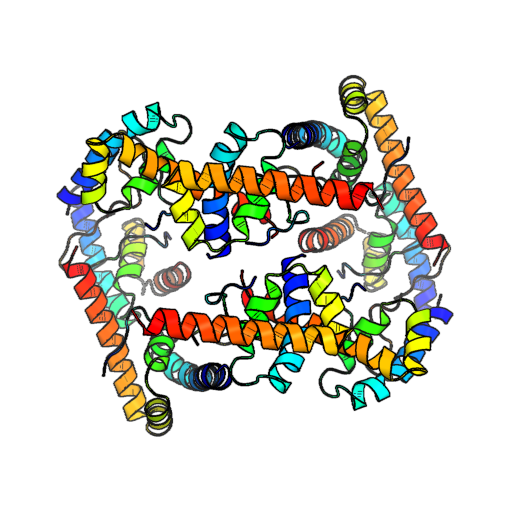06 -34.42864 1.000 144.62381 619 ALA M N 1
ATOM 4265 C CA . ALA M 1 69 ? 31.17916 -7.97044 -35.52183 1.000 130.30981 619 ALA M CA 1
ATOM 4266 C C . ALA M 1 69 ? 31.52043 -9.02138 -36.57079 1.000 120.69407 619 ALA M C 1
ATOM 4267 O O . ALA M 1 69 ? 30.62330 -9.66177 -37.13158 1.000 102.60337 619 ALA M O 1
ATOM 4269 N N . LYS M 1 70 ? 32.81246 -9.20895 -36.85193 1.000 118.47703 620 LYS M N 1
ATOM 4270 C CA . LYS M 1 70 ? 33.22367 -10.24073 -37.79854 1.000 111.42358 620 LYS M CA 1
ATOM 4271 C C . LYS M 1 70 ? 32.92719 -11.63556 -37.26154 1.000 111.50277 620 LYS M C 1
ATOM 4272 O O . LYS M 1 70 ? 32.50480 -12.52020 -38.01538 1.000 129.95594 620 LYS M O 1
ATOM 4274 N N . GLU M 1 71 ? 33.14399 -11.85156 -35.96802 1.000 101.33879 621 GLU M N 1
ATOM 4275 C CA . GLU M 1 71 ? 32.86387 -13.14073 -35.34688 1.000 103.10195 621 GLU M CA 1
ATOM 4276 C C . GLU M 1 71 ? 31.36309 -13.40437 -35.28126 1.000 102.88156 621 GLU M C 1
ATOM 4277 O O . GLU M 1 71 ? 30.87278 -14.39418 -35.82463 1.000 104.70075 621 GLU M O 1
ATOM 4279 N N . LEU N 2 3 ? 46.74461 -2.21071 -33.49655 1.000 144.81875 3 LEU N N 1
ATOM 4280 C CA . LEU N 2 3 ? 46.48695 -2.88605 -32.23029 1.000 137.88153 3 LEU N CA 1
ATOM 4281 C C . LEU N 2 3 ? 45.96216 -4.29905 -32.46844 1.000 130.96811 3 LEU N C 1
ATOM 4282 O O . LEU N 2 3 ? 45.18405 -4.53098 -33.39352 1.000 136.35235 3 LEU N O 1
ATOM 4287 N N . ASN N 2 4 ? 46.39076 -5.24232 -31.63088 1.000 117.83414 4 ASN N N 1
ATOM 4288 C CA . ASN N 2 4 ? 45.97554 -6.63091 -31.77627 1.000 118.53288 4 ASN N CA 1
ATOM 4289 C C . ASN N 2 4 ? 44.70564 -6.87612 -30.97381 1.000 124.94972 4 ASN N C 1
ATOM 4290 O O . ASN N 2 4 ? 44.72062 -6.70550 -29.74739 1.000 120.62599 4 ASN N O 1
ATOM 4292 N N . PRO N 2 5 ? 43.60094 -7.28009 -31.60683 1.000 143.76605 5 PRO N N 1
ATOM 4293 C CA . PRO N 2 5 ? 42.38091 -7.55593 -30.83230 1.000 134.54743 5 PRO N CA 1
ATOM 4294 C C . PRO N 2 5 ? 42.50665 -8.76739 -29.92776 1.000 121.64554 5 PRO N C 1
ATOM 4295 O O . PRO N 2 5 ? 41.91988 -8.77712 -28.83963 1.000 121.81794 5 PRO N O 1
ATOM 4299 N N . ASN N 2 6 ? 43.25664 -9.79068 -30.33993 1.000 121.24546 6 ASN N N 1
ATOM 4300 C CA . ASN N 2 6 ? 43.46117 -10.99347 -29.54171 1.000 122.06434 6 ASN N CA 1
ATOM 4301 C C . ASN N 2 6 ? 44.59224 -10.83888 -28.53442 1.000 139.19443 6 ASN N C 1
ATOM 4302 O O . ASN N 2 6 ? 45.21075 -11.83760 -28.14197 1.000 145.79438 6 ASN N O 1
ATOM 4304 N N . ALA N 2 7 ? 44.88002 -9.61261 -28.11288 1.000 135.96934 7 ALA N N 1
ATOM 4305 C CA . ALA N 2 7 ? 45.93600 -9.38697 -27.14012 1.000 121.38255 7 ALA N CA 1
ATOM 4306 C C . ALA N 2 7 ? 45.53378 -9.96316 -25.78406 1.000 124.14436 7 ALA N C 1
ATOM 4307 O O . ALA N 2 7 ? 44.35148 -9.94264 -25.42638 1.000 133.01674 7 ALA N O 1
ATOM 4309 N N . PRO N 2 8 ? 46.48565 -10.49064 -25.01517 1.000 127.72693 8 PRO N N 1
ATOM 4310 C CA . PRO N 2 8 ? 46.14272 -11.05625 -23.70507 1.000 133.53733 8 PRO N CA 1
ATOM 4311 C C . PRO N 2 8 ? 45.65005 -9.98433 -22.74688 1.000 126.29875 8 PRO N C 1
ATOM 4312 O O . PRO N 2 8 ? 46.14769 -8.85612 -22.73624 1.000 124.65612 8 PRO N O 1
ATOM 4316 N N . GLU N 2 9 ? 44.65843 -10.34986 -21.93949 1.000 125.36622 9 GLU N N 1
ATOM 4317 C CA . GLU N 2 9 ? 44.07767 -9.40683 -20.99530 1.000 123.94159 9 GLU N CA 1
ATOM 4318 C C . GLU N 2 9 ? 45.02952 -9.15321 -19.83253 1.000 113.19351 9 GLU N C 1
ATOM 4319 O O . GLU N 2 9 ? 45.70202 -10.06626 -19.34533 1.000 113.08393 9 GLU N O 1
ATOM 4321 N N . PHE N 2 10 ? 45.08395 -7.89926 -19.39167 1.000 99.80098 10 PHE N N 1
ATOM 4322 C CA . PHE N 2 10 ? 45.90617 -7.50486 -18.25631 1.000 99.19322 10 PHE N CA 1
ATOM 4323 C C . PHE N 2 10 ? 45.12667 -7.72269 -16.96620 1.000 98.63810 10 PHE N C 1
ATOM 4324 O O . PHE N 2 10 ? 43.98161 -7.27853 -16.84290 1.000 98.10267 10 PHE N O 1
ATOM 4332 N N . HIS N 2 11 ? 45.74709 -8.40498 -16.00846 1.000 99.03432 11 HIS N N 1
ATOM 4333 C CA . HIS N 2 11 ? 45.11003 -8.68808 -14.72986 1.000 98.78141 11 HIS N CA 1
ATOM 4334 C C . HIS N 2 11 ? 45.97722 -8.14099 -13.60573 1.000 99.02385 11 HIS N C 1
ATOM 4335 O O . HIS N 2 11 ? 47.15809 -8.51735 -13.50511 1.000 106.95555 11 HIS N O 1
ATOM 4342 N N . PRO N 2 12 ? 45.46003 -7.26103 -12.74924 1.000 98.57363 12 PRO N N 1
ATOM 4343 C CA . PRO N 2 12 ? 46.26503 -6.78422 -11.61957 1.000 114.97105 12 PRO N CA 1
ATOM 4344 C C . PRO N 2 12 ? 46.50947 -7.90612 -10.62486 1.000 117.44676 12 PRO N C 1
ATOM 4345 O O . PRO N 2 12 ? 45.62290 -8.71577 -10.34346 1.000 126.70589 12 PRO N O 1
ATOM 4349 N N . GLY N 2 13 ? 47.72703 -7.94901 -10.08951 1.000 94.81658 13 GLY N N 1
ATOM 4350 C CA . GLY N 2 13 ? 48.09473 -8.97257 -9.14035 1.000 94.20418 13 GLY N CA 1
ATOM 4351 C C . GLY N 2 13 ? 48.66990 -10.23084 -9.75204 1.000 93.96766 13 GLY N C 1
ATOM 4352 O O . GLY N 2 13 ? 49.13860 -11.10310 -9.00928 1.000 94.05613 13 GLY N O 1
ATOM 4353 N N . VAL N 2 14 ? 48.65019 -10.35427 -11.07558 1.000 105.06139 14 VAL N N 1
ATOM 4354 C CA . VAL N 2 14 ? 49.16535 -11.53501 -11.76368 1.000 110.75213 14 VAL N CA 1
ATOM 4355 C C . VAL N 2 14 ? 50.09740 -11.08134 -12.88236 1.000 97.36551 14 VAL N C 1
ATOM 4356 O O . VAL N 2 14 ? 49.82569 -10.06395 -13.53681 1.000 100.97374 14 VAL N O 1
ATOM 4360 N N . PRO N 2 15 ? 51.20394 -11.78520 -13.12763 1.000 103.75242 15 PRO N N 1
ATOM 4361 C CA . PRO N 2 15 ? 52.10047 -11.39151 -14.22157 1.000 104.34990 15 PRO N CA 1
ATOM 4362 C C . PRO N 2 15 ? 51.40831 -11.49360 -15.57315 1.000 119.85396 15 PRO N C 1
ATOM 4363 O O . PRO N 2 15 ? 50.63940 -12.42166 -15.83252 1.000 119.99287 15 PRO N O 1
ATOM 4367 N N . TRP N 2 16 ? 51.69142 -10.52151 -16.43670 1.000 128.28162 16 TRP N N 1
ATOM 4368 C CA . TRP N 2 16 ? 51.07928 -10.46846 -17.75684 1.000 108.45230 16 TRP N CA 1
ATOM 4369 C C . TRP N 2 16 ? 51.80216 -11.40649 -18.71424 1.000 107.39172 16 TRP N C 1
ATOM 4370 O O . TRP N 2 16 ? 53.03489 -11.40572 -18.78976 1.000 113.65299 16 TRP N O 1
ATOM 4381 N N . LYS N 2 17 ? 51.03135 -12.20591 -19.44184 1.000 103.27868 17 LYS N N 1
ATOM 4382 C CA . LYS N 2 17 ? 51.56230 -13.15382 -20.40785 1.000 97.49706 17 LYS N CA 1
ATOM 4383 C C . LYS N 2 17 ? 51.36579 -12.63176 -21.82652 1.000 105.76485 17 LYS N C 1
ATOM 4384 O O . LYS N 2 17 ? 50.50977 -11.78424 -22.09137 1.000 111.08025 17 LYS N O 1
ATOM 4386 N N . GLY N 2 18 ? 52.18064 -13.14814 -22.74027 1.000 99.53959 18 GLY N N 1
ATOM 4387 C CA . GLY N 2 18 ? 52.10376 -12.75573 -24.13520 1.000 117.58310 18 GLY N CA 1
ATOM 4388 C C . GLY N 2 18 ? 53.46129 -12.60360 -24.79224 1.000 127.10963 18 GLY N C 1
ATOM 4389 O O . GLY N 2 18 ? 53.90540 -11.48951 -25.06963 1.000 104.25462 18 GLY N O 1
ATOM 4390 N N . PRO O 1 2 ? 15.13755 21.07022 -73.05508 1.000 117.67231 552 PRO O N 1
ATOM 4391 C CA . PRO O 1 2 ? 14.04924 20.38886 -73.75721 1.000 116.48117 552 PRO O CA 1
ATOM 4392 C C . PRO O 1 2 ? 14.54307 19.55831 -74.93795 1.000 121.03502 552 PRO O C 1
ATOM 4393 O O . PRO O 1 2 ? 15.52732 18.83029 -74.80906 1.000 109.32400 552 PRO O O 1
ATOM 4397 N N . LEU O 1 3 ? 13.85686 19.67090 -76.07807 1.000 132.66537 553 LEU O N 1
ATOM 4398 C CA . LEU O 1 3 ? 14.28547 18.94696 -77.26970 1.000 115.44028 553 LEU O CA 1
ATOM 4399 C C . LEU O 1 3 ? 15.59139 19.50186 -77.82305 1.000 125.68188 553 LEU O C 1
ATOM 4400 O O . LEU O 1 3 ? 16.37813 18.75529 -78.41676 1.000 137.96355 553 LEU O O 1
ATOM 4402 N N . GLY O 1 4 ? 15.83839 20.80058 -77.64285 1.000 125.52431 554 GLY O N 1
ATOM 4403 C CA . GLY O 1 4 ? 17.09826 21.37020 -78.09041 1.000 119.32076 554 GLY O CA 1
ATOM 4404 C C . GLY O 1 4 ? 18.27465 20.90842 -77.25224 1.000 127.31564 554 GLY O C 1
ATOM 4405 O O . GLY O 1 4 ? 19.34992 20.61607 -77.78299 1.000 122.84121 554 GLY O O 1
ATOM 4406 N N . SER O 1 5 ? 18.08963 20.83708 -75.93148 1.000 119.69423 555 SER O N 1
ATOM 4407 C CA . SER O 1 5 ? 19.14793 20.32961 -75.06559 1.000 106.87262 555 SER O CA 1
ATOM 4408 C C . SER O 1 5 ? 19.35267 18.83249 -75.25304 1.000 113.53163 555 SER O C 1
ATOM 4409 O O . SER O 1 5 ? 20.47892 18.34091 -75.11765 1.000 111.90407 555 SER O O 1
ATOM 4411 N N . GLN O 1 6 ? 18.28302 18.09465 -75.56072 1.000 117.22171 556 GLN O N 1
ATOM 4412 C CA . GLN O 1 6 ? 18.42522 16.66864 -75.83459 1.000 113.82641 556 GLN O CA 1
ATOM 4413 C C . GLN O 1 6 ? 19.18812 16.43327 -77.13182 1.000 116.56365 556 GLN O C 1
ATOM 4414 O O . GLN O 1 6 ? 20.01105 15.51413 -77.21727 1.000 120.45642 556 GLN O O 1
ATOM 4416 N N . GLU O 1 7 ? 18.92806 17.25346 -78.15318 1.000 116.53483 557 GLU O N 1
ATOM 4417 C CA . GLU O 1 7 ? 19.68771 17.14896 -79.39371 1.000 116.43417 557 GLU O CA 1
ATOM 4418 C C . GLU O 1 7 ? 21.12005 17.63299 -79.21233 1.000 115.50079 557 GLU O C 1
ATOM 4419 O O . GLU O 1 7 ? 22.02993 17.14127 -79.88970 1.000 118.41439 557 GLU O O 1
ATOM 4421 N N . GLN O 1 8 ? 21.33977 18.59072 -78.30896 1.000 113.82418 558 GLN O N 1
ATOM 4422 C CA . GLN O 1 8 ? 22.69271 19.05590 -78.02910 1.000 114.39548 558 GLN O CA 1
ATOM 4423 C C . GLN O 1 8 ? 23.46448 18.06964 -77.16312 1.000 103.30350 558 GLN O C 1
ATOM 4424 O O . GLN O 1 8 ? 24.68263 17.93308 -77.32325 1.000 100.53286 558 GLN O O 1
ATOM 4426 N N . LYS O 1 9 ? 22.78108 17.38058 -76.24599 1.000 101.86157 559 LYS O N 1
ATOM 4427 C CA . LYS O 1 9 ? 23.45166 16.37415 -75.43001 1.000 101.18700 559 LYS O CA 1
ATOM 4428 C C . LYS O 1 9 ? 23.86789 15.17428 -76.27058 1.000 106.36702 559 LYS O C 1
ATOM 4429 O O . LYS O 1 9 ? 24.93235 14.58826 -76.04203 1.000 115.09794 559 LYS O O 1
ATOM 4431 N N . GLN O 1 10 ? 23.04282 14.79526 -77.24973 1.000 101.36011 560 GLN O N 1
ATOM 4432 C CA . GLN O 1 10 ? 23.40303 13.68715 -78.12684 1.000 100.94322 560 GLN O CA 1
ATOM 4433 C C . GLN O 1 10 ? 24.55850 14.05599 -79.04820 1.000 98.09976 560 GLN O C 1
ATOM 4434 O O . GLN O 1 10 ? 25.31812 13.17627 -79.46996 1.000 97.13840 560 GLN O O 1
ATOM 4440 N N . MET O 1 11 ? 24.70927 15.34377 -79.36911 1.000 98.50456 561 MET O N 1
ATOM 4441 C CA . MET O 1 11 ? 25.84853 15.77471 -80.17172 1.000 97.80445 561 MET O CA 1
ATOM 4442 C C . MET O 1 11 ? 27.16188 15.58083 -79.42562 1.000 97.21300 561 MET O C 1
ATOM 4443 O O . MET O 1 11 ? 28.20127 15.34648 -80.05278 1.000 96.39461 561 MET O O 1
ATOM 4445 N N . LEU O 1 12 ? 27.13720 15.67630 -78.09475 1.000 104.19727 562 LEU O N 1
ATOM 4446 C CA . LEU O 1 12 ? 28.33369 15.40908 -77.30681 1.000 103.38273 562 LEU O CA 1
ATOM 4447 C C . LEU O 1 12 ? 28.58820 13.91404 -77.15961 1.000 106.30453 562 LEU O C 1
ATOM 4448 O O . LEU O 1 12 ? 29.74301 13.49669 -77.02431 1.000 120.25961 562 LEU O O 1
ATOM 4453 N N . GLY O 1 13 ? 27.53119 13.09673 -77.18840 1.000 103.26453 563 GLY O N 1
ATOM 4454 C CA . GLY O 1 13 ? 27.69505 11.65567 -77.12394 1.000 106.30249 563 GLY O CA 1
ATOM 4455 C C . GLY O 1 13 ? 28.18816 11.02609 -78.40655 1.000 110.30282 563 GLY O C 1
ATOM 4456 O O . GLY O 1 13 ? 28.80185 9.95505 -78.35952 1.000 114.80372 563 GLY O O 1
ATOM 4457 N N . GLU O 1 14 ? 27.92966 11.66463 -79.55155 1.000 114.76329 564 GLU O N 1
ATOM 4458 C CA . GLU O 1 14 ? 28.42811 11.17349 -80.82945 1.000 110.26098 564 GLU O CA 1
ATOM 4459 C C . GLU O 1 14 ? 29.93264 11.34616 -80.97751 1.000 111.25576 564 GLU O C 1
ATOM 4460 O O . GLU O 1 14 ? 30.52088 10.73901 -81.87800 1.000 93.07659 564 GLU O O 1
ATOM 4462 N N . ARG O 1 15 ? 30.56233 12.16254 -80.13413 1.000 123.79892 565 ARG O N 1
ATOM 4463 C CA . ARG O 1 15 ? 32.01065 12.31633 -80.14206 1.000 119.08254 565 ARG O CA 1
ATOM 4464 C C . ARG O 1 15 ? 32.69635 11.53282 -79.03416 1.000 102.40554 565 ARG O C 1
ATOM 4465 O O . ARG O 1 15 ? 33.86219 11.15513 -79.18838 1.000 93.04337 565 ARG O O 1
ATOM 4467 N N . LEU O 1 16 ? 32.00106 11.28107 -77.92346 1.000 104.89808 566 LEU O N 1
ATOM 4468 C CA . LEU O 1 16 ? 32.55833 10.47610 -76.84514 1.000 94.06929 566 LEU O CA 1
ATOM 4469 C C . LEU O 1 16 ? 32.52927 8.98642 -77.15421 1.000 104.03585 566 LEU O C 1
ATOM 4470 O O . LEU O 1 16 ? 33.26097 8.22086 -76.51730 1.000 115.38550 566 LEU O O 1
ATOM 4475 N N . PHE O 1 17 ? 31.70122 8.55914 -78.11360 1.000 111.38163 567 PHE O N 1
ATOM 4476 C CA . PHE O 1 17 ? 31.64522 7.13715 -78.44799 1.000 119.78898 567 PHE O CA 1
ATOM 4477 C C . PHE O 1 17 ? 32.87388 6.68530 -79.23124 1.000 119.36428 567 PHE O C 1
ATOM 4478 O O . PHE O 1 17 ? 33.46620 5.65618 -78.86268 1.000 95.01563 567 PHE O O 1
ATOM 4486 N N . PRO O 1 18 ? 33.30913 7.37033 -80.29914 1.000 118.79151 568 PRO O N 1
ATOM 4487 C CA . PRO O 1 18 ? 34.52790 6.91134 -80.98746 1.000 96.41151 568 PRO O CA 1
ATOM 4488 C C . PRO O 1 18 ? 35.77986 7.03389 -80.13823 1.000 103.77812 568 PRO O C 1
ATOM 4489 O O . PRO O 1 18 ? 36.69030 6.20789 -80.27935 1.000 108.16033 568 PRO O O 1
ATOM 4493 N N . LEU O 1 19 ? 35.85854 8.04127 -79.26526 1.000 128.31506 569 LEU O N 1
ATOM 4494 C CA . LEU O 1 19 ? 37.01399 8.16130 -78.38207 1.000 112.14997 569 LEU O CA 1
ATOM 4495 C C . LEU O 1 19 ? 37.06335 7.01122 -77.38473 1.000 100.12095 569 LEU O C 1
ATOM 4496 O O . LEU O 1 19 ? 38.14819 6.54053 -77.02306 1.000 114.33674 569 LEU O O 1
ATOM 4498 N N . ILE O 1 20 ? 35.89925 6.54488 -76.93156 1.000 98.70019 570 ILE O N 1
ATOM 4499 C CA . ILE O 1 20 ? 35.86471 5.39496 -76.03639 1.000 103.27433 570 ILE O CA 1
ATOM 4500 C C . ILE O 1 20 ? 35.99346 4.09293 -76.81782 1.000 95.16325 570 ILE O C 1
ATOM 4501 O O . ILE O 1 20 ? 36.52577 3.10634 -76.29855 1.000 92.62298 570 ILE O O 1
ATOM 4503 N N . GLN O 1 21 ? 35.51777 4.06220 -78.06598 1.000 122.44936 571 GLN O N 1
ATOM 4504 C CA . GLN O 1 21 ? 35.63439 2.85034 -78.87080 1.000 106.41493 571 GLN O CA 1
ATOM 4505 C C . GLN O 1 21 ? 37.08617 2.53716 -79.20837 1.000 91.31927 571 GLN O C 1
ATOM 4506 O O . GLN O 1 21 ? 37.44802 1.36410 -79.35297 1.000 91.27509 571 GLN O O 1
ATOM 4508 N N . ALA O 1 22 ? 37.92814 3.56400 -79.34165 1.000 91.23058 572 ALA O N 1
ATOM 4509 C CA . ALA O 1 22 ? 39.34909 3.33216 -79.56439 1.000 91.12705 572 ALA O CA 1
ATOM 4510 C C . ALA O 1 22 ? 40.05427 2.85055 -78.30472 1.000 98.11801 572 ALA O C 1
ATOM 4511 O O . ALA O 1 22 ? 41.10061 2.20086 -78.40377 1.000 115.82995 572 ALA O O 1
ATOM 4513 N N . MET O 1 23 ? 39.50450 3.14986 -77.12908 1.000 103.19650 573 MET O N 1
ATOM 4514 C CA . MET O 1 23 ? 40.07816 2.73480 -75.85522 1.000 118.28118 573 MET O CA 1
ATOM 4515 C C . MET O 1 23 ? 39.35407 1.54538 -75.23862 1.000 112.77097 573 MET O C 1
ATOM 4516 O O . MET O 1 23 ? 40.00463 0.61981 -74.74399 1.000 114.48036 573 MET O O 1
ATOM 4521 N N . HIS O 1 24 ? 38.02144 1.54649 -75.25784 1.000 104.80948 574 HIS O N 1
ATOM 4522 C CA . HIS O 1 24 ? 37.20959 0.44220 -74.74479 1.000 107.57968 574 HIS O CA 1
ATOM 4523 C C . HIS O 1 24 ? 36.23942 0.01158 -75.83673 1.000 101.19765 574 HIS O C 1
ATOM 4524 O O . HIS O 1 24 ? 35.04551 0.33536 -75.78397 1.000 94.94844 574 HIS O O 1
ATOM 4531 N N . PRO O 1 25 ? 36.71719 -0.72385 -76.84596 1.000 96.95427 575 PRO O N 1
ATOM 4532 C CA . PRO O 1 25 ? 35.82222 -1.12567 -77.94442 1.000 101.23489 575 PRO O CA 1
ATOM 4533 C C . PRO O 1 25 ? 34.72247 -2.08420 -77.52297 1.000 108.33708 575 PRO O C 1
ATOM 4534 O O . PRO O 1 25 ? 33.71377 -2.18711 -78.23190 1.000 109.38666 575 PRO O O 1
ATOM 4538 N N . THR O 1 26 ? 34.87806 -2.78664 -76.40014 1.000 111.66586 576 THR O N 1
ATOM 4539 C CA . THR O 1 26 ? 33.86411 -3.74735 -75.97887 1.000 100.29566 576 THR O CA 1
ATOM 4540 C C . THR O 1 26 ? 32.71427 -3.06126 -75.24957 1.000 101.66011 576 THR O C 1
ATOM 4541 O O . THR O 1 26 ? 31.54518 -3.24827 -75.60411 1.000 108.94597 576 THR O O 1
ATOM 4545 N N . LEU O 1 27 ? 33.02680 -2.26261 -74.22824 1.000 100.47719 577 LEU O N 1
ATOM 4546 C CA . LEU O 1 27 ? 32.02078 -1.57124 -73.43147 1.000 94.33832 577 LEU O CA 1
ATOM 4547 C C . LEU O 1 27 ? 31.91016 -0.09297 -73.79066 1.000 93.86233 577 LEU O C 1
ATOM 4548 O O . LEU O 1 27 ? 31.65651 0.74021 -72.91428 1.000 93.58698 577 LEU O O 1
ATOM 4550 N N . ALA O 1 28 ? 32.09130 0.24941 -75.06898 1.000 103.97587 578 ALA O N 1
ATOM 4551 C CA . ALA O 1 28 ? 32.01994 1.64911 -75.47544 1.000 105.49070 578 ALA O CA 1
ATOM 4552 C C . ALA O 1 28 ? 30.61764 2.21716 -75.30075 1.000 107.03034 578 ALA O C 1
ATOM 4553 O O . ALA O 1 28 ? 30.46278 3.41934 -75.05707 1.000 94.60431 578 ALA O O 1
ATOM 4555 N N . GLY O 1 29 ? 29.59219 1.37762 -75.41383 1.000 109.43841 579 GLY O N 1
ATOM 4556 C CA . GLY O 1 29 ? 28.22492 1.83834 -75.29100 1.000 97.34220 579 GLY O CA 1
ATOM 4557 C C . GLY O 1 29 ? 27.80962 2.15605 -73.86967 1.000 95.48313 579 GLY O C 1
ATOM 4558 O O . GLY O 1 29 ? 27.11082 3.14487 -73.62775 1.000 96.38013 579 GLY O O 1
ATOM 4559 N N . LYS O 1 30 ? 28.23307 1.32186 -72.91691 1.000 94.98613 580 LYS O N 1
ATOM 4560 C CA . LYS O 1 30 ? 27.83918 1.52946 -71.52634 1.000 95.51850 580 LYS O CA 1
ATOM 4561 C C . LYS O 1 30 ? 28.58074 2.70715 -70.90473 1.000 95.22261 580 LYS O C 1
ATOM 4562 O O . LYS O 1 30 ? 28.01175 3.44490 -70.09211 1.000 103.81389 580 LYS O O 1
ATOM 4564 N N . ILE O 1 31 ? 29.84956 2.90070 -71.27019 1.000 94.41665 581 ILE O N 1
ATOM 4565 C CA . ILE O 1 31 ? 30.63186 3.97955 -70.67373 1.000 94.63361 581 ILE O CA 1
ATOM 4566 C C . ILE O 1 31 ? 30.21244 5.32918 -71.24526 1.000 95.26672 581 ILE O C 1
ATOM 4567 O O . ILE O 1 31 ? 30.18802 6.33986 -70.53206 1.000 96.17207 581 ILE O O 1
ATOM 4572 N N . THR O 1 32 ? 29.87179 5.37084 -72.53565 1.000 101.10037 582 THR O N 1
ATOM 4573 C CA . THR O 1 32 ? 29.42508 6.62335 -73.13699 1.000 97.99398 582 THR O CA 1
ATOM 4574 C C . THR O 1 32 ? 28.09990 7.08803 -72.54541 1.000 109.59015 582 THR O C 1
ATOM 4575 O O . THR O 1 32 ? 27.87042 8.29596 -72.41456 1.000 108.68150 582 THR O O 1
ATOM 4579 N N . GLY O 1 33 ? 27.22342 6.15116 -72.17646 1.000 108.49944 583 GLY O N 1
ATOM 4580 C CA . GLY O 1 33 ? 25.96052 6.52872 -71.56687 1.000 107.07064 583 GLY O CA 1
ATOM 4581 C C . GLY O 1 33 ? 26.10749 7.03209 -70.14540 1.000 109.46127 583 GLY O C 1
ATOM 4582 O O . GLY O 1 33 ? 25.32804 7.88036 -69.70121 1.000 112.64779 583 GLY O O 1
ATOM 4583 N N . MET O 1 34 ? 27.09930 6.52098 -69.41173 1.000 111.83893 584 MET O N 1
ATOM 4584 C CA . MET O 1 34 ? 27.32598 6.99061 -68.04852 1.000 106.25838 584 MET O CA 1
ATOM 4585 C C . MET O 1 34 ? 27.89388 8.40385 -68.03896 1.000 110.68472 584 MET O C 1
ATOM 4586 O O . MET O 1 34 ? 27.48816 9.23660 -67.21969 1.000 122.09578 584 MET O O 1
ATOM 4591 N N . LEU O 1 35 ? 28.83599 8.69259 -68.93992 1.000 101.04324 585 LEU O N 1
ATOM 4592 C CA . LEU O 1 35 ? 29.39669 10.03693 -69.01313 1.000 101.13817 585 LEU O CA 1
ATOM 4593 C C . LEU O 1 35 ? 28.37798 11.04183 -69.53361 1.000 112.79956 585 LEU O C 1
ATOM 4594 O O . LEU O 1 35 ? 28.44954 12.22722 -69.19222 1.000 111.64904 585 LEU O O 1
ATOM 4596 N N . LEU O 1 36 ? 27.42339 10.59117 -70.35049 1.000 129.53610 586 LEU O N 1
ATOM 4597 C CA . LEU O 1 36 ? 26.41503 11.49421 -70.89155 1.000 124.90589 586 LEU O CA 1
ATOM 4598 C C . LEU O 1 36 ? 25.41249 11.94656 -69.83769 1.000 122.61624 586 LEU O C 1
ATOM 4599 O O . LEU O 1 36 ? 24.72145 12.94904 -70.04862 1.000 110.90052 586 LEU O O 1
ATOM 4604 N N . GLU O 1 37 ? 25.31869 11.23637 -68.71108 1.000 134.60134 587 GLU O N 1
ATOM 4605 C CA . GLU O 1 37 ? 24.35561 11.59881 -67.67818 1.000 124.05359 587 GLU O CA 1
ATOM 4606 C C . GLU O 1 37 ? 24.76467 12.84894 -66.91022 1.000 124.20475 587 GLU O C 1
ATOM 4607 O O . GLU O 1 37 ? 23.90135 13.50552 -66.31839 1.000 127.42210 587 GLU O O 1
ATOM 4609 N N . ILE O 1 38 ? 26.05156 13.19332 -66.90450 1.000 123.24425 588 ILE O N 1
ATOM 4610 C CA . ILE O 1 38 ? 26.52825 14.37205 -66.18927 1.000 120.45980 588 ILE O CA 1
ATOM 4611 C C . ILE O 1 38 ? 26.20382 15.61898 -67.00136 1.000 128.80052 588 ILE O C 1
ATOM 4612 O O . ILE O 1 38 ? 25.70680 15.52671 -68.12967 1.000 124.68360 588 ILE O O 1
ATOM 4617 N N . ASP O 1 39 ? 26.47897 16.78995 -66.43223 1.000 129.58015 589 ASP O N 1
ATOM 4618 C CA . ASP O 1 39 ? 26.15430 18.04410 -67.09541 1.000 111.66535 589 ASP O CA 1
ATOM 4619 C C . ASP O 1 39 ? 26.97806 18.21854 -68.36695 1.000 107.00229 589 ASP O C 1
ATOM 4620 O O . ASP O 1 39 ? 28.10508 17.72845 -68.47969 1.000 109.23158 589 ASP O O 1
ATOM 4622 N N . ASN O 1 40 ? 26.39521 18.92953 -69.33562 1.000 97.48486 590 ASN O N 1
ATOM 4623 C CA . ASN O 1 40 ? 27.08100 19.17777 -70.59792 1.000 98.71957 590 ASN O CA 1
ATOM 4624 C C . ASN O 1 40 ? 28.25107 20.13971 -70.44283 1.000 108.49097 590 ASN O C 1
ATOM 4625 O O . ASN O 1 40 ? 29.15831 20.13037 -71.28189 1.000 95.80857 590 ASN O O 1
ATOM 4627 N N . SER O 1 41 ? 28.24961 20.97022 -69.39685 1.000 127.41713 591 SER O N 1
ATOM 4628 C CA . SER O 1 41 ? 29.37923 21.86458 -69.16523 1.000 101.27485 591 SER O CA 1
ATOM 4629 C C . SER O 1 41 ? 30.62811 21.08199 -68.78011 1.000 110.05428 591 SER O C 1
ATOM 4630 O O . SER O 1 41 ? 31.73253 21.39876 -69.23754 1.000 115.75485 591 SER O O 1
ATOM 4632 N N . GLU O 1 42 ? 30.47386 20.05614 -67.93957 1.000 108.96164 592 GLU O N 1
ATOM 4633 C CA . GLU O 1 42 ? 31.60646 19.19812 -67.61190 1.000 98.09213 592 GLU O CA 1
ATOM 4634 C C . GLU O 1 42 ? 31.95083 18.26638 -68.76622 1.000 92.87671 592 GLU O C 1
ATOM 4635 O O . GLU O 1 42 ? 33.10133 17.83012 -68.88717 1.000 99.45793 592 GLU O O 1
ATOM 4637 N N . LEU O 1 43 ? 30.97329 17.95102 -69.61971 1.000 92.61763 593 LEU O N 1
ATOM 4638 C CA . LEU O 1 43 ? 31.25196 17.12455 -70.78945 1.000 93.90078 593 LEU O CA 1
ATOM 4639 C C . LEU O 1 43 ? 32.08808 17.88228 -71.81219 1.000 98.93270 593 LEU O C 1
ATOM 4640 O O . LEU O 1 43 ? 33.04851 17.33426 -72.36564 1.000 104.99292 593 LEU O O 1
ATOM 4645 N N . LEU O 1 44 ? 31.73749 19.14312 -72.07808 1.000 95.85937 594 LEU O N 1
ATOM 4646 C CA . LEU O 1 44 ? 32.53953 19.95479 -72.98646 1.000 94.64953 594 LEU O CA 1
ATOM 4647 C C . LEU O 1 44 ? 33.91259 20.25603 -72.40073 1.000 94.13710 594 LEU O C 1
ATOM 4648 O O . LEU O 1 44 ? 34.87045 20.47662 -73.15064 1.000 94.55965 594 LEU O O 1
ATOM 4650 N N . HIS O 1 45 ? 34.02764 20.27144 -71.07063 1.000 94.11661 595 HIS O N 1
ATOM 4651 C CA . HIS O 1 45 ? 35.32969 20.47094 -70.44386 1.000 94.39931 595 HIS O CA 1
ATOM 4652 C C . HIS O 1 45 ? 36.22964 19.25996 -70.65259 1.000 93.74205 595 HIS O C 1
ATOM 4653 O O . HIS O 1 45 ? 37.41304 19.40685 -70.98024 1.000 93.37176 595 HIS O O 1
ATOM 4655 N N . MET O 1 46 ? 35.68641 18.05429 -70.46762 1.000 103.39110 596 MET O N 1
ATOM 4656 C CA . MET O 1 46 ? 36.46642 16.84779 -70.71791 1.000 107.35869 596 MET O CA 1
ATOM 4657 C C . MET O 1 46 ? 36.68916 16.62540 -72.20786 1.000 128.35441 596 MET O C 1
ATOM 4658 O O . MET O 1 46 ? 37.68976 16.01373 -72.59862 1.000 134.16855 596 MET O O 1
ATOM 4660 N N . LEU O 1 47 ? 35.77494 17.11194 -73.05121 1.000 128.02625 597 LEU O N 1
ATOM 4661 C CA . LEU O 1 47 ? 35.94420 16.98010 -74.49326 1.000 114.14760 597 LEU O CA 1
ATOM 4662 C C . LEU O 1 47 ? 37.09052 17.83233 -75.02037 1.000 119.51966 597 LEU O C 1
ATOM 4663 O O . LEU O 1 47 ? 37.63766 17.52327 -76.08425 1.000 92.69908 597 LEU O O 1
ATOM 4665 N N . GLU O 1 48 ? 37.46351 18.89342 -74.30573 1.000 126.41098 598 GLU O N 1
ATOM 4666 C CA . GLU O 1 48 ? 38.58310 19.73219 -74.71255 1.000 117.40908 598 GLU O CA 1
ATOM 4667 C C . GLU O 1 48 ? 39.88968 19.32885 -74.04500 1.000 117.76441 598 GLU O C 1
ATOM 4668 O O . GLU O 1 48 ? 40.96390 19.56416 -74.61060 1.000 116.69104 598 GLU O O 1
ATOM 4670 N N . SER O 1 49 ? 39.82370 18.72711 -72.85801 1.000 110.75800 599 SER O N 1
ATOM 4671 C CA . SER O 1 49 ? 41.01280 18.28543 -72.13624 1.000 112.38639 599 SER O CA 1
ATOM 4672 C C . SER O 1 49 ? 41.08246 16.76448 -72.15436 1.000 107.35941 599 SER O C 1
ATOM 4673 O O . SER O 1 49 ? 40.33260 16.10045 -71.42140 1.000 100.65677 599 SER O O 1
ATOM 4675 N N . PRO O 1 50 ? 41.95762 16.16015 -72.97240 1.000 117.32923 600 PRO O N 1
ATOM 4676 C CA . PRO O 1 50 ? 42.10532 14.70302 -73.06518 1.000 132.53677 600 PRO O CA 1
ATOM 4677 C C . PRO O 1 50 ? 42.57783 14.07399 -71.75731 1.000 124.36530 600 PRO O C 1
ATOM 4678 O O . PRO O 1 50 ? 42.15327 12.96212 -71.44254 1.000 123.17938 600 PRO O O 1
ATOM 4682 N N . LEU O 1 53 ? 39.31905 13.61872 -69.44205 1.000 91.48187 603 LEU O N 1
ATOM 4683 C CA . LEU O 1 53 ? 38.44399 12.70124 -70.16203 1.000 86.86357 603 LEU O CA 1
ATOM 4684 C C . LEU O 1 53 ? 38.84782 11.25183 -69.91788 1.000 92.31628 603 LEU O C 1
ATOM 4685 O O . LEU O 1 53 ? 38.00847 10.41047 -69.59698 1.000 104.74983 603 LEU O O 1
ATOM 4687 N N . ARG O 1 54 ? 40.14284 10.96720 -70.07666 1.000 86.34779 604 ARG O N 1
ATOM 4688 C CA . ARG O 1 54 ? 40.63297 9.61033 -69.85646 1.000 85.78800 604 ARG O CA 1
ATOM 4689 C C . ARG O 1 54 ? 40.47412 9.19711 -68.39891 1.000 86.05397 604 ARG O C 1
ATOM 4690 O O . ARG O 1 54 ? 40.19071 8.03012 -68.10314 1.000 86.60785 604 ARG O O 1
ATOM 4692 N N . SER O 1 55 ? 40.65363 10.14154 -67.47258 1.000 87.23036 605 SER O N 1
ATOM 4693 C CA . SER O 1 55 ? 40.45737 9.83451 -66.05975 1.000 92.83411 605 SER O CA 1
ATOM 4694 C C . SER O 1 55 ? 38.97913 9.66116 -65.73492 1.000 88.89401 605 SER O C 1
ATOM 4695 O O . SER O 1 55 ? 38.61317 8.81102 -64.91478 1.000 100.47381 605 SER O O 1
ATOM 4697 N N . LYS O 1 56 ? 38.11468 10.45844 -66.36783 1.000 87.24247 606 LYS O N 1
ATOM 4698 C CA . LYS O 1 56 ? 36.67973 10.31150 -66.15103 1.000 87.16511 606 LYS O CA 1
ATOM 4699 C C . LYS O 1 56 ? 36.15293 9.01483 -66.75117 1.000 90.15044 606 LYS O C 1
ATOM 4700 O O . LYS O 1 56 ? 35.22369 8.41165 -66.20211 1.000 86.26573 606 LYS O O 1
ATOM 4704 N N . VAL O 1 57 ? 36.72846 8.57258 -67.87103 1.000 96.29543 607 VAL O N 1
ATOM 4705 C CA . VAL O 1 57 ? 36.30870 7.31063 -68.47104 1.000 83.88266 607 VAL O CA 1
ATOM 4706 C C . VAL O 1 57 ? 36.83010 6.13462 -67.65514 1.000 84.06127 607 VAL O C 1
ATOM 4707 O O . VAL O 1 57 ? 36.09669 5.17584 -67.38493 1.000 83.99564 607 VAL O O 1
ATOM 4711 N N . ASP O 1 58 ? 38.10046 6.19038 -67.24346 1.000 85.78980 608 ASP O N 1
ATOM 4712 C CA . ASP O 1 58 ? 38.65380 5.13207 -66.40453 1.000 85.79713 608 ASP O CA 1
ATOM 4713 C C . ASP O 1 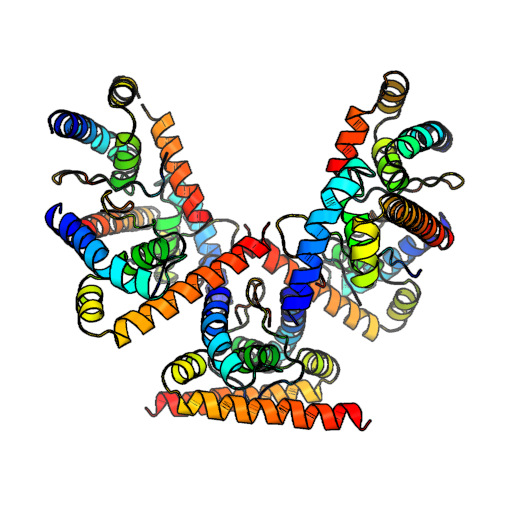58 ? 37.92424 5.03717 -65.07140 1.000 93.98533 608 ASP O C 1
ATOM 4714 O O . ASP O 1 58 ? 37.82229 3.94773 -64.49564 1.000 97.21205 608 ASP O O 1
ATOM 4716 N N . GLU O 1 59 ? 37.41273 6.16178 -64.56509 1.000 87.15594 609 GLU O N 1
ATOM 4717 C CA . GLU O 1 59 ? 36.59676 6.13027 -63.35821 1.000 88.70181 609 GLU O CA 1
ATOM 4718 C C . GLU O 1 59 ? 35.22086 5.53150 -63.61380 1.000 89.74908 609 GLU O C 1
ATOM 4719 O O . GLU O 1 59 ? 34.57291 5.07132 -62.66779 1.000 105.73945 609 GLU O O 1
ATOM 4721 N N . ALA O 1 60 ? 34.76256 5.52774 -64.86742 1.000 87.18972 610 ALA O N 1
ATOM 4722 C CA . ALA O 1 60 ? 33.47358 4.92961 -65.19159 1.000 89.59464 610 ALA O CA 1
ATOM 4723 C C . ALA O 1 60 ? 33.56646 3.41639 -65.33557 1.000 96.47157 610 ALA O C 1
ATOM 4724 O O . ALA O 1 60 ? 32.60559 2.70898 -65.01238 1.000 97.67139 610 ALA O O 1
ATOM 4726 N N . VAL O 1 61 ? 34.70207 2.90453 -65.81647 1.000 93.21513 611 VAL O N 1
ATOM 4727 C CA . VAL O 1 61 ? 34.87542 1.45916 -65.92407 1.000 97.54381 611 VAL O CA 1
ATOM 4728 C C . VAL O 1 61 ? 34.90542 0.82242 -64.54060 1.000 107.87713 611 VAL O C 1
ATOM 4729 O O . VAL O 1 61 ? 34.40945 -0.29375 -64.34447 1.000 110.58690 611 VAL O O 1
ATOM 4733 N N . ALA O 1 62 ? 35.48593 1.51858 -63.55973 1.000 106.14860 612 ALA O N 1
ATOM 4734 C CA . ALA O 1 62 ? 35.47104 1.01550 -62.19092 1.000 103.94652 612 ALA O CA 1
ATOM 4735 C C . ALA O 1 62 ? 34.06363 1.02128 -61.60994 1.000 115.85232 612 ALA O C 1
ATOM 4736 O O . ALA O 1 62 ? 33.73683 0.17419 -60.77073 1.000 123.38532 612 ALA O O 1
ATOM 4738 N N . VAL O 1 63 ? 33.22214 1.96337 -62.04050 1.000 125.60859 613 VAL O N 1
ATOM 4739 C CA . VAL O 1 63 ? 31.83447 1.98501 -61.59026 1.000 126.12697 613 VAL O CA 1
ATOM 4740 C C . VAL O 1 63 ? 31.07672 0.78581 -62.14694 1.000 128.23274 613 VAL O C 1
ATOM 4741 O O . VAL O 1 63 ? 30.29354 0.14314 -61.43665 1.000 123.96918 613 VAL O O 1
ATOM 4745 N N . LEU O 1 64 ? 31.30320 0.45946 -63.41565 1.000 119.24580 614 LEU O N 1
ATOM 4746 C CA . LEU O 1 64 ? 30.67999 -0.70309 -64.03743 1.000 112.57702 614 LEU O CA 1
ATOM 4747 C C . LEU O 1 64 ? 31.19069 -1.99924 -63.41616 1.000 99.53359 614 LEU O C 1
ATOM 4748 O O . LEU O 1 64 ? 30.54113 -3.04083 -63.50756 1.000 92.11798 614 LEU O O 1
ATOM 4753 N N . LEU P 2 3 ? 28.70621 8.04927 -60.61361 1.000 109.51806 3 LEU P N 1
ATOM 4754 C CA . LEU P 2 3 ? 28.21329 7.48698 -61.86543 1.000 112.72494 3 LEU P CA 1
ATOM 4755 C C . LEU P 2 3 ? 27.27305 6.31499 -61.60256 1.000 117.34733 3 LEU P C 1
ATOM 4756 O O . LEU P 2 3 ? 27.49445 5.52285 -60.68677 1.000 126.94041 3 LEU P O 1
ATOM 4761 N N . ASN P 2 4 ? 26.22245 6.21068 -62.41397 1.000 107.91842 4 ASN P N 1
ATOM 4762 C CA . ASN P 2 4 ? 25.23482 5.15194 -62.25360 1.000 98.79004 4 ASN P CA 1
ATOM 4763 C C . ASN P 2 4 ? 25.64868 3.93280 -63.06600 1.000 109.12435 4 ASN P C 1
ATOM 4764 O O . ASN P 2 4 ? 25.80863 4.04469 -64.28916 1.000 104.13209 4 ASN P O 1
ATOM 4766 N N . PRO P 2 5 ? 25.84105 2.76666 -62.44246 1.000 111.58742 5 PRO P N 1
ATOM 4767 C CA . PRO P 2 5 ? 26.20770 1.57694 -63.22609 1.000 99.73422 5 PRO P CA 1
ATOM 4768 C C . PRO P 2 5 ? 25.10065 1.10334 -64.14974 1.000 89.18961 5 PRO P C 1
ATOM 4769 O O . PRO P 2 5 ? 25.39403 0.59471 -65.23906 1.000 97.39441 5 PRO P O 1
ATOM 4773 N N . ASN P 2 6 ? 23.83856 1.25435 -63.74835 1.000 86.09293 6 ASN P N 1
ATOM 4774 C CA . ASN P 2 6 ? 22.70904 0.82394 -64.56351 1.000 100.10410 6 ASN P CA 1
ATOM 4775 C C . ASN P 2 6 ? 22.29094 1.88690 -65.57373 1.000 100.61865 6 ASN P C 1
ATOM 4776 O O . ASN P 2 6 ? 21.12934 1.92391 -65.99253 1.000 103.09843 6 ASN P O 1
ATOM 4778 N N . ALA P 2 7 ? 23.21874 2.75468 -65.96868 1.000 90.82293 7 ALA P N 1
ATOM 4779 C CA . ALA P 2 7 ? 22.90124 3.77473 -66.95316 1.000 94.74816 7 ALA P CA 1
ATOM 4780 C C . ALA P 2 7 ? 22.65175 3.13415 -68.31830 1.000 104.65693 7 ALA P C 1
ATOM 4781 O O . ALA P 2 7 ? 23.27980 2.13068 -68.66642 1.000 111.89101 7 ALA P O 1
ATOM 4783 N N . PRO P 2 8 ? 21.73106 3.68977 -69.10564 1.000 118.02641 8 PRO P N 1
ATOM 4784 C CA . PRO P 2 8 ? 21.44878 3.11201 -70.42504 1.000 128.95529 8 PRO P CA 1
ATOM 4785 C C . PRO P 2 8 ? 22.65013 3.22934 -71.34975 1.000 120.90400 8 PRO P C 1
ATOM 4786 O O . PRO P 2 8 ? 23.36492 4.23438 -71.34828 1.000 125.47189 8 PRO P O 1
ATOM 4790 N N . GLU P 2 9 ? 22.86590 2.18406 -72.14368 1.000 114.96323 9 GLU P N 1
ATOM 4791 C CA . GLU P 2 9 ? 24.00475 2.15614 -73.04976 1.000 118.60240 9 GLU P CA 1
ATOM 4792 C C . GLU P 2 9 ? 23.77621 3.09037 -74.23109 1.000 101.74439 9 GLU P C 1
ATOM 4793 O O . GLU P 2 9 ? 22.66622 3.19080 -74.76142 1.000 105.35077 9 GLU P O 1
ATOM 4795 N N . PHE P 2 10 ? 24.83878 3.77793 -74.64100 1.000 90.90078 10 PHE P N 1
ATOM 4796 C CA . PHE P 2 10 ? 24.78895 4.67207 -75.78875 1.000 90.70582 10 PHE P CA 1
ATOM 4797 C C . PHE P 2 10 ? 25.05940 3.88078 -77.06194 1.000 89.74655 10 PHE P C 1
ATOM 4798 O O . PHE P 2 10 ? 26.05424 3.15473 -77.15109 1.000 88.86884 10 PHE P O 1
ATOM 4806 N N . HIS P 2 11 ? 24.17444 4.02626 -78.04354 1.000 90.30551 11 HIS P N 1
ATOM 4807 C CA . HIS P 2 11 ? 24.29942 3.33702 -79.32090 1.000 89.72526 11 HIS P CA 1
ATOM 4808 C C . HIS P 2 11 ? 24.27860 4.36402 -80.44489 1.000 90.44494 11 HIS P C 1
ATOM 4809 O O . HIS P 2 11 ? 23.33021 5.16402 -80.52561 1.000 102.34924 11 HIS P O 1
ATOM 4816 N N . PRO P 2 12 ? 25.28507 4.39840 -81.31745 1.000 98.21382 12 PRO P N 1
ATOM 4817 C CA . PRO P 2 12 ? 25.25348 5.34772 -82.43619 1.000 100.22605 12 PRO P CA 1
ATOM 4818 C C . PRO P 2 12 ? 24.14368 5.00793 -83.41749 1.000 112.76602 12 PRO P C 1
ATOM 4819 O O . PRO P 2 12 ? 23.86362 3.83811 -83.68953 1.000 131.49277 12 PRO P O 1
ATOM 4823 N N . GLY P 2 13 ? 23.51029 6.05099 -83.95139 1.000 115.24774 13 GLY P N 1
ATOM 4824 C CA . GLY P 2 13 ? 22.43064 5.89062 -84.89842 1.000 114.49894 13 GLY P CA 1
ATOM 4825 C C . GLY P 2 13 ? 21.04051 5.83849 -84.30140 1.000 114.64253 13 GLY P C 1
ATOM 4826 O O . GLY P 2 13 ? 20.06084 5.84363 -85.05779 1.000 114.24593 13 GLY P O 1
ATOM 4827 N N . VAL P 2 14 ? 20.91638 5.78407 -82.97907 1.000 115.25337 14 VAL P N 1
ATOM 4828 C CA . VAL P 2 14 ? 19.60930 5.74801 -82.32581 1.000 115.48628 14 VAL P CA 1
ATOM 4829 C C . VAL P 2 14 ? 19.57759 6.78033 -81.20404 1.000 117.05390 14 VAL P C 1
ATOM 4830 O O . VAL P 2 14 ? 20.60887 7.03297 -80.56341 1.000 117.72147 14 VAL P O 1
ATOM 4834 N N . PRO P 2 15 ? 18.43505 7.41962 -80.95490 1.000 126.63247 15 PRO P N 1
ATOM 4835 C CA . PRO P 2 15 ? 18.36019 8.40171 -79.86637 1.000 134.95956 15 PRO P CA 1
ATOM 4836 C C . PRO P 2 15 ? 18.62223 7.75117 -78.51582 1.000 140.98760 15 PRO P C 1
ATOM 4837 O O . PRO P 2 15 ? 18.19346 6.62586 -78.25195 1.000 133.42204 15 PRO P O 1
ATOM 4841 N N . TRP P 2 16 ? 19.33717 8.47507 -77.65760 1.000 147.65991 16 TRP P N 1
ATOM 4842 C CA . TRP P 2 16 ? 19.69752 7.95836 -76.34494 1.000 126.37848 16 TRP P CA 1
ATOM 4843 C C . TRP P 2 16 ? 18.52533 8.09865 -75.38352 1.000 123.95954 16 TRP P C 1
ATOM 4844 O O . TRP P 2 16 ? 17.90763 9.16394 -75.28964 1.000 135.04184 16 TRP P O 1
ATOM 4855 N N . LYS P 2 17 ? 18.22281 7.01889 -74.67342 1.000 126.43584 17 LYS P N 1
ATOM 4856 C CA . LYS P 2 17 ? 17.13272 6.97732 -73.71267 1.000 121.71299 17 LYS P CA 1
ATOM 4857 C C . LYS P 2 17 ? 17.66869 7.03811 -72.28674 1.000 131.63261 17 LYS P C 1
ATOM 4858 O O . LYS P 2 17 ? 18.83086 6.72444 -72.01722 1.000 130.54314 17 LYS P O 1
ATOM 4860 N N . GLY P 2 18 ? 16.79876 7.45240 -71.37143 1.000 127.36665 18 GLY P N 1
ATOM 4861 C CA . GLY P 2 18 ? 17.15595 7.55115 -69.96849 1.000 139.57670 18 GLY P CA 1
ATOM 4862 C C . GLY P 2 18 ? 16.57897 8.77616 -69.28715 1.000 143.85997 18 GLY P C 1
ATOM 4863 O O . GLY P 2 18 ? 17.17790 9.85108 -69.30997 1.000 140.26491 18 GLY P O 1
#